Protein AF-A0A932U090-F1 (afdb_monomer)

Foldseek 3Di:
DDPDDPDDDDDDADFPDWAQAADDLVSLQVLCVLLVFDPVLSVQLSVLSVLLVVFDDDPDADDPPPDDRRGFTLDTHRDPDDQCALVPHPPVLLVLLVPLPPDVVVVCVPRNDVPPQQWWFQQWWFAAQQFTDGLVRDDFQGWGWAAPQVVRATDTWTFHDKDWDFKDWWKWWAWQQFTTITHQFFWFWWWDWDDDPPDPGTAIDIDTDGNVPDDFFTKTKFWLEHPFHFDWDFFDQFPDDQWDWDQAPVGIDIDGSVCLDPPPDQEWHADRTDDLLNLLQLLLCLFQWAWDFDPDPPRFIKIKGQAALVPVVVVVSNQVSCCVRISGGFDDDPDRGIGIDRDPRVVSRCVSQQQHDDLADGADRRSLRRHGLSNLLLSLQSNCLHQWDWDDDPAFTKIKGKGLYPNRVLVNQLSCSHSSWNKGHKDKDWDDPDPPDPPDIGIMIMIITGDDCVSNLVRHPCCVVPPDHDPDTDDLDDDPPDSLNVSHDSTMHITGGNDMGTDGIHTTMFIAIPDPQWGAISRTITGGSDDDDPVLVVVCVVQVKDKDKPSVCCVVVVPVCVVFPCPFPNSNNHSLSSSLSNRADIEMEIEHDAQAEDPDAAEDEDEDSDASHEHRYEYEYEAEANYEHEYEYEYEYRDDPAAYEYEYEAEAEWEHNYEYHYAYAYAYALRYEAHYHAEYEWAANYEYEYFEHAHHYLGHDEEHEYADQYEQYEYEAHYEHEWAANHEYAYEYEYAQNAENYEYETAYEYEYYHLTEYEYAYEYEHDQHHAAYEYEYEAEYEYADDNYYYYYHYHYHHNYDRYYYYYYHYYDYPDPVQLCVCVVVVQDSLRSVLVVVCVRCVVSLVVDDPVVSVVSSVSVSCSSVVPDD

Secondary structure (DSSP, 8-state):
-----S---PPPP--SEEPPBS--HHHHHHHHHHHT--HHHHHHHHHHHHHHHHSPPPSSSS--TT--GGG-B--EES-SS--SSGGGS-HHHHHHHHHTT--HHHHTTTTSS------EETT-EEEETTEEEEGGG--TT-EEEEEETTTTEEEEEEEEEEEEEEEEEEEEEEETTEEEEE-TT-EEEEEEEE--TT-SS-EEEEEEEEGGG--TT-EEEEES-PPS---PPBPPPP---SEEEEEETTEEEEEEGGGGG-TT--S----SB--HHHHHHHHHHHHHEEEEE-SSTT--EEEEE---TT-HHHHHHHHHHHHHHHS------S-TT-EEE--HHHHHHHHHTT--S-TTT----GGGGGS-HHHHHHHHHHHHHHHEEEEE-SS-EEEEEEES-HHHHHHHHHHHHHTT-EE-PPEEEEE-S-SS-TT--EEEEEEEEES--HHHHTT-HHHHHH----S----SS-STT-GGGGG--SSEEEEEEEEEEEEEEEEEEEEEETTTSEEEETTEEEE----SHHHHHHHHHHTT-EEEEHHHHHHHSHHHHHHHTTSSS-TTS-HHHHHHHHH--B-EEEEE-TT-B--SPEEEEEE--STTBEE-BEEEEEE-TT-EEEEEEEEE----SS-EEE--EEEEEE-TT-EEEEEEEEEE-TTEEEEEEEEEEE-TT-EEEEEEEEEE-SEEEE--EEEE-STT-EEEEEEEEEE-TT-EEEEEEEEEE-STT-EEEEEEEEEE-TT-EEEEEEEEEE-TT-TTEEEEEEEEEEE-SSS-EEEEEEEEEE--SSEEEEEEEEEEEPPHHHHHHHHTTT--HHHHHHHHHHHHHHHHHTTS-HHHHHHHHHHHHHHHHTT--

Sequence (869 aa):
MRNTYKYGFHKPEHYVFKSKRGLDQGVVEHISVRKNEPPWMRQLRVRALGQFYRKPLPLWGGNLTGINFDNIFYYISPTDKKASRWEDLPEEIRDTYDRIGIPEAEKKFLAGVSAQYECITGDALVFGENGVTRLQDIEPQMYIYALNEQTKKLEKQKVLGVSVKGKRPIYEVKVAGRIIRCTQNHPLLTLRFERPLDRKRGRFSTQWEYLRNLHVGDYVGIVKNFPEGGKSYSLPPPLLNKTYIGRNQYGSYQVCADWLYQRTQKTLRIPSKTSENLLWLIGLYMGDGYISRTSRKLGTQVLSLAIPQTELGLRKKVSHVVRDVFGYEVSKDSDPYRMRIFSSPIMYLFKMLLLEGSARTKKLPLWVFGLPKSQRLAFMGGYIDSDGYLRNGKKNCDAWITSVNRQLLESVHMLAISCGLHATGIHEFTFFPDVFDKKRKSIGYRLQITGDLLPLASYSWKVQNGFTPRNYYHTYGSHHGSPIDSYISDEIGFGVVQKITPVGEEPVYDIEVEGHHNFIANGIVVHNSEVVYKSIQDTLRKKGVVFLDMDSGLREYPEIVKQYFGTIIPPGDNKFAALNSAVWSGGSFVYVPKGVKVDLPLQAYFRINAANMGQFERTLIIAEEGSFVSYLEGCTAPVYTTDSLHSAVVEIIVKKGARVRYTTIQNWSTNVYNLVTKRARVEEEGVMEWVDGNLGSKITMKYPSVYLVGRKARGEILSIAYAGHGQHQDAGGKAVHLAPETTSQIISKSISRGGGRTSYRGLVQVAPNAKNSKSKVVCDALLLDEASRSDTYPTMKIDHQDVTIEHEATVSKIGDEQLFYLTSRGIDKAQAESMIVNGFIEPIVKELPLEYAVELNRLIQLQMEGSVG

Mean predicted aligned error: 18.13 Å

Radius of gyration: 36.64 Å; Cα contacts (8 Å, |Δi|>4): 2029; chains: 1; bounding box: 93×68×111 Å

Structure (mmCIF, N/CA/C/O backbone):
data_AF-A0A932U090-F1
#
_entry.id   AF-A0A932U090-F1
#
loop_
_atom_site.group_PDB
_atom_site.id
_atom_site.type_symbol
_atom_site.label_atom_id
_atom_site.label_alt_id
_atom_site.label_comp_id
_atom_site.label_asym_id
_atom_site.label_entity_id
_atom_site.label_seq_id
_atom_site.pdbx_PDB_ins_code
_atom_site.Cartn_x
_atom_site.Cartn_y
_atom_site.Cartn_z
_atom_site.occupancy
_atom_site.B_iso_or_equiv
_atom_site.auth_seq_id
_atom_site.auth_comp_id
_atom_site.auth_asym_id
_atom_site.auth_atom_id
_atom_site.pdbx_PDB_model_num
ATOM 1 N N . MET A 1 1 ? -45.397 14.127 -3.504 1.00 26.56 1 MET A N 1
ATOM 2 C CA . MET A 1 1 ? -45.081 13.669 -4.877 1.00 26.56 1 MET A CA 1
ATOM 3 C C . MET A 1 1 ? -44.005 12.596 -4.791 1.00 26.56 1 MET A C 1
ATOM 5 O O . MET A 1 1 ? -43.121 12.719 -3.955 1.00 26.56 1 MET A O 1
ATOM 9 N N . ARG A 1 2 ? -44.154 11.503 -5.551 1.00 23.42 2 ARG A N 1
ATOM 10 C CA . ARG A 1 2 ? -43.312 10.295 -5.491 1.00 23.42 2 ARG A CA 1
ATOM 11 C C . ARG A 1 2 ? -41.841 10.636 -5.768 1.00 23.42 2 ARG A C 1
ATOM 13 O O . ARG A 1 2 ? -41.536 11.144 -6.839 1.00 23.42 2 ARG A O 1
ATOM 20 N N . ASN A 1 3 ? -40.954 10.329 -4.822 1.00 25.95 3 ASN A N 1
ATOM 21 C CA . ASN A 1 3 ? -39.507 10.456 -4.988 1.00 25.95 3 ASN A CA 1
ATOM 22 C C . ASN A 1 3 ? -38.997 9.243 -5.790 1.00 25.95 3 ASN A C 1
ATOM 24 O O . ASN A 1 3 ? -38.658 8.201 -5.230 1.00 25.95 3 ASN A O 1
ATOM 28 N N . THR A 1 4 ? -39.073 9.323 -7.118 1.00 24.20 4 THR A N 1
ATOM 29 C CA . THR A 1 4 ? -38.579 8.283 -8.031 1.00 24.20 4 THR A CA 1
ATOM 30 C C . THR A 1 4 ? -37.072 8.411 -8.215 1.00 24.20 4 THR A C 1
ATOM 32 O O . THR A 1 4 ? -36.583 9.323 -8.879 1.00 24.20 4 THR A O 1
ATOM 35 N N . TYR A 1 5 ? -36.357 7.450 -7.637 1.00 31.05 5 TYR A N 1
ATOM 36 C CA . TYR A 1 5 ? -34.947 7.147 -7.864 1.00 31.05 5 TYR A CA 1
ATOM 37 C C . TYR A 1 5 ? -34.666 6.951 -9.370 1.00 31.05 5 TYR A C 1
ATOM 39 O O . TYR A 1 5 ? -35.340 6.157 -10.026 1.00 31.05 5 TYR A O 1
ATOM 47 N N . LYS A 1 6 ? -33.692 7.677 -9.938 1.00 26.31 6 LYS A N 1
ATOM 48 C CA . LYS A 1 6 ? -33.489 7.790 -11.402 1.00 26.31 6 LYS A CA 1
ATOM 49 C C . LYS A 1 6 ? -32.694 6.642 -12.057 1.00 26.31 6 LYS A C 1
ATOM 51 O O . LYS A 1 6 ? -32.506 6.669 -13.266 1.00 26.31 6 LYS A O 1
ATOM 56 N N . TYR A 1 7 ? -32.274 5.623 -11.299 1.00 29.62 7 TYR A N 1
ATOM 57 C CA . TYR A 1 7 ? -31.560 4.442 -11.815 1.00 29.62 7 TYR A CA 1
ATOM 58 C C . TYR A 1 7 ? -32.030 3.151 -11.121 1.00 29.62 7 TYR A C 1
ATOM 60 O O . TYR A 1 7 ? -31.306 2.539 -10.341 1.00 29.62 7 TYR A O 1
ATOM 68 N N . GLY A 1 8 ? -33.279 2.748 -11.361 1.00 28.67 8 GLY A N 1
ATOM 69 C CA . GLY A 1 8 ? -33.792 1.444 -10.931 1.00 28.67 8 GLY A CA 1
ATOM 70 C C . GLY A 1 8 ? -33.379 0.342 -11.908 1.00 28.67 8 GLY A C 1
ATOM 71 O O . GLY A 1 8 ? -34.032 0.169 -12.933 1.00 28.67 8 GLY A O 1
ATOM 72 N N . PHE A 1 9 ? -32.325 -0.414 -11.593 1.00 34.34 9 PHE A N 1
ATOM 73 C CA . PHE A 1 9 ? -31.944 -1.612 -12.348 1.00 34.34 9 PHE A CA 1
ATOM 74 C C . PHE A 1 9 ? -32.030 -2.851 -11.448 1.00 34.34 9 PHE A C 1
ATOM 76 O O . PHE A 1 9 ? -31.316 -2.950 -10.456 1.00 34.34 9 PHE A O 1
ATOM 83 N N . HIS A 1 10 ? -32.886 -3.807 -11.812 1.00 32.12 10 HIS A N 1
ATOM 84 C CA . HIS A 1 10 ? -32.895 -5.163 -11.260 1.00 32.12 10 HIS A CA 1
ATOM 85 C C . HIS A 1 10 ? -32.234 -6.100 -12.286 1.00 32.12 10 HIS A C 1
ATOM 87 O O . HIS A 1 10 ? -32.761 -6.259 -13.386 1.00 32.12 10 HIS A O 1
ATOM 93 N N . LYS A 1 11 ? -31.094 -6.718 -11.943 1.00 33.47 11 LYS A N 1
ATOM 94 C CA . LYS A 1 11 ? -30.579 -7.920 -12.629 1.00 33.47 11 LYS A CA 1
ATOM 95 C C . LYS A 1 11 ? -30.903 -9.157 -11.767 1.00 33.47 11 LYS A C 1
ATOM 97 O O . LYS A 1 11 ? -30.937 -9.027 -10.542 1.00 33.47 11 LYS A O 1
ATOM 102 N N . PRO A 1 12 ? -31.165 -10.331 -12.364 1.00 32.69 12 PRO A N 1
ATOM 103 C CA . PRO A 1 12 ? -31.242 -11.586 -11.620 1.00 32.69 12 PRO A CA 1
ATOM 104 C C . PRO A 1 12 ? -29.857 -11.940 -11.052 1.00 32.69 12 PRO A C 1
ATOM 106 O O . PRO A 1 12 ? -28.861 -11.839 -11.758 1.00 32.69 12 PRO A O 1
ATOM 109 N N . GLU A 1 13 ? -29.796 -12.296 -9.768 1.00 41.03 13 GLU A N 1
ATOM 110 C CA . GLU A 1 13 ? -28.554 -12.612 -9.048 1.00 41.03 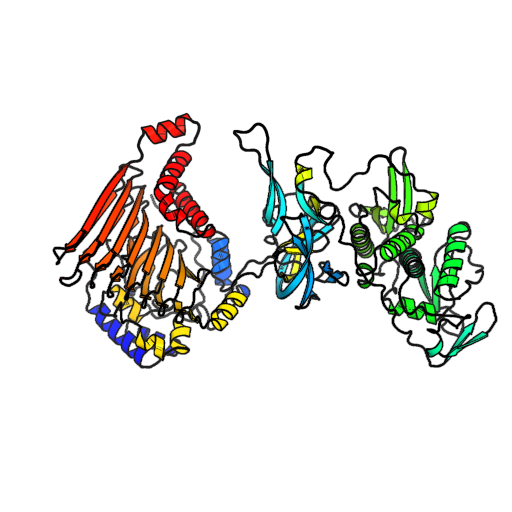13 GLU A CA 1
ATOM 111 C C . GLU A 1 13 ? -28.293 -14.131 -9.088 1.00 41.03 13 GLU A C 1
ATOM 113 O O . GLU A 1 13 ? -29.097 -14.900 -8.545 1.00 41.03 13 GLU A O 1
ATOM 118 N N . HIS A 1 14 ? -27.176 -14.585 -9.673 1.00 39.06 14 HIS A N 1
ATOM 119 C CA . HIS A 1 14 ? -26.773 -15.995 -9.615 1.00 39.06 14 HIS A CA 1
ATOM 120 C C . HIS A 1 14 ? -25.868 -16.272 -8.403 1.00 39.06 14 HIS A C 1
ATOM 122 O O . HIS A 1 14 ? -24.652 -16.095 -8.440 1.00 39.06 14 HIS A O 1
ATOM 128 N N . TYR A 1 15 ? -26.465 -16.739 -7.303 1.00 48.97 15 TYR A N 1
ATOM 129 C CA . TYR A 1 15 ? -25.727 -17.226 -6.132 1.00 48.97 15 TYR A CA 1
ATOM 130 C C . TYR A 1 15 ? -25.450 -18.723 -6.234 1.00 48.97 15 TYR A C 1
ATOM 132 O O . TYR A 1 15 ? -26.353 -19.495 -6.553 1.00 48.97 15 TYR A O 1
ATOM 140 N N . VAL A 1 16 ? -24.242 -19.147 -5.851 1.00 49.88 16 VAL A N 1
ATOM 141 C CA . VAL A 1 16 ? -23.929 -20.572 -5.659 1.00 49.88 16 VAL A CA 1
ATOM 142 C C . VAL A 1 16 ? -24.769 -21.167 -4.527 1.00 49.88 16 VAL A C 1
ATOM 144 O O . VAL A 1 16 ? -25.237 -22.301 -4.622 1.00 49.88 16 VAL A O 1
ATOM 147 N N . PHE A 1 17 ? -24.998 -20.406 -3.453 1.00 51.28 17 PHE A N 1
ATOM 148 C CA . PHE A 1 17 ? -25.901 -20.825 -2.386 1.00 51.28 17 PHE A CA 1
ATOM 149 C C . PHE A 1 17 ? -26.545 -19.635 -1.674 1.00 51.28 17 PHE A C 1
ATOM 151 O O . PHE A 1 17 ? -25.877 -18.663 -1.317 1.00 51.28 17 PHE A O 1
ATOM 158 N N . LYS A 1 18 ? -27.844 -19.751 -1.399 1.00 63.59 18 LYS A N 1
ATOM 159 C CA . LYS A 1 18 ? -28.634 -18.779 -0.640 1.00 63.59 18 LYS A CA 1
ATOM 160 C C . LYS A 1 18 ? -29.442 -19.537 0.408 1.00 63.59 18 LYS A C 1
ATOM 162 O O . LYS A 1 18 ? -30.148 -20.483 0.060 1.00 63.59 18 LYS A O 1
ATOM 167 N N . SER A 1 19 ? -29.321 -19.162 1.683 1.00 70.31 19 SER A N 1
ATOM 168 C CA . SER A 1 19 ? -30.131 -19.775 2.740 1.00 70.31 19 SER A CA 1
ATOM 169 C C . SER A 1 19 ? -31.624 -19.518 2.503 1.00 70.31 19 SER A C 1
ATOM 171 O O . SER A 1 19 ? -32.005 -18.574 1.805 1.00 70.31 19 SER A O 1
ATOM 173 N N . LYS A 1 20 ? -32.492 -20.315 3.136 1.00 78.25 20 LYS A N 1
ATOM 174 C CA . LYS A 1 20 ? -33.908 -19.950 3.273 1.00 78.25 20 LYS A CA 1
ATOM 175 C C . LYS A 1 20 ? -34.008 -18.586 3.977 1.00 78.25 20 LYS A C 1
ATOM 177 O O . LYS A 1 20 ? -33.127 -18.233 4.767 1.00 78.25 20 LYS A O 1
ATOM 182 N N . ARG A 1 21 ? -35.050 -17.811 3.655 1.00 81.75 21 ARG A N 1
ATOM 183 C CA . ARG A 1 21 ? -35.377 -16.591 4.405 1.00 81.75 21 ARG A CA 1
ATOM 184 C C . ARG A 1 21 ? -35.776 -16.940 5.830 1.00 81.75 21 ARG A C 1
ATOM 186 O O . ARG A 1 21 ? -36.447 -17.949 6.056 1.00 81.75 21 ARG A O 1
ATOM 193 N N . GLY A 1 22 ? -35.397 -16.056 6.740 1.00 83.62 22 GLY A N 1
ATOM 194 C CA . GLY A 1 22 ? -35.671 -16.207 8.151 1.00 83.62 22 GLY A CA 1
ATOM 195 C C . GLY A 1 22 ? -34.639 -17.078 8.842 1.00 83.62 22 GLY A C 1
ATOM 196 O O . GLY A 1 22 ? -33.773 -17.705 8.226 1.00 83.62 22 GLY A O 1
ATOM 197 N N . LEU A 1 23 ? -34.710 -17.046 10.162 1.00 86.50 23 LEU A N 1
ATOM 198 C CA . LEU A 1 23 ? -33.814 -17.786 11.024 1.00 86.50 23 LEU A CA 1
ATOM 199 C C . LEU A 1 23 ? -34.571 -19.001 11.552 1.00 86.50 23 LEU A C 1
ATOM 201 O O . LEU A 1 23 ? -35.671 -18.855 12.071 1.00 86.50 23 LEU A O 1
ATOM 205 N N . ASP A 1 24 ? -34.003 -20.192 11.412 1.00 90.50 24 ASP A N 1
ATOM 206 C CA . ASP A 1 24 ? -34.483 -21.404 12.071 1.00 90.50 24 ASP A CA 1
ATOM 207 C C . ASP A 1 24 ? -33.301 -22.351 12.340 1.00 90.50 24 ASP A C 1
ATOM 209 O O . ASP A 1 24 ? -32.159 -22.097 11.935 1.00 90.50 24 ASP A O 1
ATOM 213 N N . GLN A 1 25 ? -33.554 -23.436 13.074 1.00 90.31 25 GLN A N 1
ATOM 214 C CA . GLN A 1 25 ? -32.516 -24.416 13.395 1.00 90.31 25 GLN A CA 1
ATOM 215 C C . GLN A 1 25 ? -31.952 -25.084 12.134 1.00 90.31 25 GLN A C 1
ATOM 217 O O . GLN A 1 25 ? -30.751 -25.340 12.076 1.00 90.31 25 GLN A O 1
ATOM 222 N N . GLY A 1 26 ? -32.782 -25.303 11.110 1.00 87.31 26 GLY A N 1
ATOM 223 C CA . GLY A 1 26 ? -32.353 -25.868 9.834 1.00 87.31 26 GLY A CA 1
ATOM 224 C C . GLY A 1 26 ? -31.317 -24.983 9.142 1.00 87.31 26 GLY A C 1
ATOM 225 O O . GLY A 1 26 ? -30.269 -25.481 8.737 1.00 87.31 26 GLY A O 1
ATOM 226 N N . VAL A 1 27 ? -31.544 -23.668 9.082 1.00 87.44 27 VAL A N 1
ATOM 227 C CA . VAL A 1 27 ? -30.584 -22.695 8.532 1.00 87.44 27 VAL A CA 1
ATOM 228 C C . VAL A 1 27 ? -29.257 -22.750 9.289 1.00 87.44 27 VAL A C 1
ATOM 230 O O . VAL A 1 27 ? -28.198 -22.840 8.667 1.00 87.44 27 VAL A O 1
ATOM 233 N N . VAL A 1 28 ? -29.300 -22.746 10.623 1.00 90.25 28 VAL A N 1
ATOM 234 C CA . VAL A 1 28 ? -28.094 -22.778 11.465 1.00 90.25 28 VAL A CA 1
ATOM 235 C C . VAL A 1 28 ? -27.295 -24.072 11.278 1.00 90.25 28 VAL A C 1
ATOM 237 O O . VAL A 1 28 ? -26.068 -24.037 11.143 1.00 90.25 28 VAL A O 1
ATOM 240 N N . GLU A 1 29 ? -27.972 -25.217 11.236 1.00 88.56 29 GLU A N 1
ATOM 241 C CA . GLU A 1 29 ? -27.323 -26.507 11.013 1.00 88.56 29 GLU A CA 1
ATOM 242 C C . GLU A 1 29 ? -26.747 -26.623 9.599 1.00 88.56 29 GLU A C 1
ATOM 244 O O . GLU A 1 29 ? -25.615 -27.084 9.443 1.00 88.56 29 GLU A O 1
ATOM 249 N N . HIS A 1 30 ? -27.467 -26.132 8.586 1.00 85.81 30 HIS A N 1
ATOM 250 C CA . HIS A 1 30 ? -26.981 -26.081 7.207 1.00 85.81 30 HIS A CA 1
ATOM 251 C C . HIS A 1 30 ? -25.711 -25.233 7.070 1.00 85.81 30 HIS A C 1
ATOM 253 O O . HIS A 1 30 ? -24.788 -25.655 6.372 1.00 85.81 30 HIS A O 1
ATOM 259 N N . ILE A 1 31 ? -25.629 -24.077 7.745 1.00 86.88 31 ILE A N 1
ATOM 260 C CA . ILE A 1 31 ? -24.412 -23.245 7.762 1.00 86.88 31 ILE A CA 1
ATOM 261 C C . ILE A 1 31 ? -23.229 -24.059 8.294 1.00 86.88 31 ILE A C 1
ATOM 263 O O . ILE A 1 31 ? -22.170 -24.092 7.666 1.00 86.88 31 ILE A O 1
ATOM 267 N N . SER A 1 32 ? -23.422 -24.752 9.417 1.00 88.06 32 SER A N 1
ATOM 268 C CA . SER A 1 32 ? -22.360 -25.525 10.067 1.00 88.06 32 SER A CA 1
ATOM 269 C C . SER A 1 32 ? -21.874 -26.701 9.207 1.00 88.06 32 SER A C 1
ATOM 271 O O . SER A 1 32 ? -20.667 -26.905 9.059 1.00 88.06 32 SER A O 1
ATOM 273 N N . VAL A 1 33 ? -22.802 -27.421 8.561 1.00 86.06 33 VAL A N 1
ATOM 274 C CA . VAL A 1 33 ? -22.483 -28.508 7.616 1.00 86.06 33 VAL A CA 1
ATOM 275 C C . VAL A 1 33 ? -21.721 -27.976 6.402 1.00 86.06 33 VAL A C 1
ATOM 277 O O . VAL A 1 33 ? -20.691 -28.533 6.030 1.00 86.06 33 VAL A O 1
ATOM 280 N N . ARG A 1 34 ? -22.180 -26.871 5.802 1.00 82.94 34 ARG A N 1
ATOM 281 C CA . ARG A 1 34 ? -21.557 -26.277 4.606 1.00 82.94 34 ARG A CA 1
ATOM 282 C C . ARG A 1 34 ? -20.138 -25.775 4.885 1.00 82.94 34 ARG A C 1
ATOM 284 O O . ARG A 1 34 ? -19.270 -25.890 4.025 1.00 82.94 34 ARG A O 1
ATOM 291 N N . LYS A 1 35 ? -19.899 -25.238 6.084 1.00 82.88 35 LYS A N 1
ATOM 292 C CA . LYS A 1 35 ? -18.584 -24.756 6.529 1.00 82.88 35 LYS A CA 1
ATOM 293 C C . LYS A 1 35 ? -17.632 -25.871 6.982 1.00 82.88 35 LYS A C 1
ATOM 295 O O . LYS A 1 35 ? -16.448 -25.594 7.183 1.00 82.88 35 LYS A O 1
ATOM 300 N N . ASN A 1 36 ? -18.122 -27.111 7.093 1.00 85.75 36 ASN A N 1
ATOM 301 C CA . ASN A 1 36 ? -17.390 -28.260 7.628 1.00 85.75 36 ASN A CA 1
ATOM 302 C C . ASN A 1 36 ? -16.804 -27.973 9.026 1.00 85.75 36 ASN A C 1
ATOM 304 O O . ASN A 1 36 ? -15.604 -28.113 9.264 1.00 85.75 36 ASN A O 1
ATOM 308 N N . GLU A 1 37 ? -17.653 -27.481 9.931 1.00 88.56 37 GLU A N 1
ATOM 309 C CA . GLU A 1 37 ? -17.257 -27.069 11.282 1.00 88.56 37 GLU A CA 1
ATOM 310 C C . GLU A 1 37 ? -17.177 -28.243 12.276 1.00 88.56 37 GLU A C 1
ATOM 312 O O . GLU A 1 37 ? -17.902 -29.233 12.142 1.00 88.56 37 GLU A O 1
ATOM 317 N N . PRO A 1 38 ? -16.360 -28.126 13.340 1.00 90.50 38 PRO A N 1
ATOM 318 C CA . PRO A 1 38 ? -16.306 -29.133 14.394 1.00 90.50 38 PRO A CA 1
ATOM 319 C C . PRO A 1 38 ? -17.626 -29.211 15.196 1.00 90.50 38 PRO A C 1
ATOM 321 O O . PRO A 1 38 ? -18.309 -28.194 15.371 1.00 90.50 38 PRO A O 1
ATOM 324 N N . PRO A 1 39 ? -17.968 -30.376 15.792 1.00 91.38 39 PRO A N 1
ATOM 325 C CA . PRO A 1 39 ? -19.252 -30.587 16.475 1.00 91.38 39 PRO A CA 1
ATOM 326 C C . PRO A 1 39 ? -19.576 -29.574 17.582 1.00 91.38 39 PRO A C 1
ATOM 328 O O . PRO A 1 39 ? -20.735 -29.205 17.772 1.00 91.38 39 PRO A O 1
ATOM 331 N N . TRP A 1 40 ? -18.558 -29.094 18.303 1.00 93.06 40 TRP A N 1
ATOM 332 C CA . TRP A 1 40 ? -18.744 -28.117 19.377 1.00 93.06 40 TRP A CA 1
ATOM 333 C C . TRP A 1 40 ? -19.227 -26.754 18.852 1.00 93.06 40 TRP A C 1
ATOM 335 O O . TRP A 1 40 ? -20.032 -26.103 19.518 1.00 93.06 40 TRP A O 1
ATOM 345 N N . MET A 1 41 ? -18.798 -26.346 17.649 1.00 93.75 41 MET A N 1
ATOM 346 C CA . MET A 1 41 ? -19.236 -25.094 17.024 1.00 93.75 41 MET A CA 1
ATOM 347 C C . MET A 1 41 ? -20.700 -25.201 16.592 1.00 93.75 41 MET A C 1
ATOM 349 O O . MET A 1 41 ? -21.494 -24.307 16.880 1.00 93.75 41 MET A O 1
ATOM 353 N N . ARG A 1 42 ? -21.103 -26.344 16.016 1.00 92.06 42 ARG A N 1
ATOM 354 C CA . ARG A 1 42 ? -22.513 -26.621 15.694 1.00 92.06 42 ARG A CA 1
ATOM 355 C C . ARG A 1 42 ? -23.406 -26.512 16.932 1.00 92.06 42 ARG A C 1
ATOM 357 O O . ARG A 1 42 ? -24.427 -25.828 16.901 1.00 92.06 42 ARG A O 1
ATOM 364 N N . GLN A 1 43 ? -23.010 -27.145 18.037 1.00 92.44 43 GLN A N 1
ATOM 365 C CA . GLN A 1 43 ? -23.756 -27.083 19.300 1.00 92.44 43 GLN A CA 1
ATOM 366 C C . GLN A 1 43 ? -23.836 -25.655 19.857 1.00 92.44 43 GLN A C 1
ATOM 368 O O . GLN A 1 43 ? -24.886 -25.248 20.366 1.00 92.44 43 GLN A O 1
ATOM 373 N N . LEU A 1 44 ? -22.750 -24.882 19.744 1.00 93.44 44 LEU A N 1
ATOM 374 C CA . LEU A 1 44 ? -22.721 -23.476 20.143 1.00 93.44 44 LEU A CA 1
ATOM 375 C C . LEU A 1 44 ? -23.716 -22.651 19.324 1.00 93.44 44 LEU A C 1
ATOM 377 O O . LEU A 1 44 ? -24.500 -21.907 19.917 1.00 93.44 44 LEU A O 1
ATOM 381 N N . ARG A 1 45 ? -23.743 -22.821 17.996 1.00 94.12 45 ARG A N 1
ATOM 382 C CA . ARG A 1 45 ? -24.667 -22.098 17.113 1.00 94.12 45 ARG A CA 1
ATOM 383 C C . ARG A 1 45 ? -26.136 -22.390 17.447 1.00 94.12 45 ARG A C 1
ATOM 385 O O . ARG A 1 45 ? -26.932 -21.460 17.570 1.00 94.12 45 ARG A O 1
ATOM 392 N N . VAL A 1 46 ? -26.494 -23.659 17.672 1.00 93.81 46 VAL A N 1
ATOM 393 C CA . VAL A 1 46 ? -27.868 -24.057 18.051 1.00 93.81 46 VAL A CA 1
ATOM 394 C C . VAL A 1 46 ? -28.259 -23.483 19.419 1.00 93.81 46 VAL A C 1
ATOM 396 O O . VAL A 1 46 ? -29.366 -22.970 19.596 1.00 93.81 46 VAL A O 1
ATOM 399 N N . ARG A 1 47 ? -27.340 -23.485 20.392 1.00 93.69 47 ARG A N 1
ATOM 400 C CA . ARG A 1 47 ? -27.577 -22.858 21.703 1.00 93.69 47 ARG A CA 1
ATOM 401 C C . ARG A 1 47 ? -27.774 -21.345 21.582 1.00 93.69 47 ARG A C 1
ATOM 403 O O . ARG A 1 47 ? -28.661 -20.791 22.233 1.00 93.69 47 ARG A O 1
ATOM 410 N N . ALA A 1 48 ? -26.959 -20.689 20.758 1.00 94.88 48 ALA A N 1
ATOM 411 C CA . ALA A 1 48 ? -27.039 -19.257 20.500 1.00 94.88 48 ALA A CA 1
ATOM 412 C C . ALA A 1 48 ? -28.382 -18.869 19.859 1.00 94.88 48 ALA A C 1
ATOM 414 O O . ALA A 1 48 ? -29.005 -17.897 20.288 1.00 94.88 48 ALA A O 1
ATOM 415 N N . LEU A 1 49 ? -28.887 -19.685 18.927 1.00 94.25 49 LEU A N 1
ATOM 416 C CA . LEU A 1 49 ? -30.215 -19.516 18.336 1.00 94.25 49 LEU A CA 1
ATOM 417 C C . LEU A 1 49 ? -31.323 -19.520 19.404 1.00 94.25 49 LEU A C 1
ATOM 419 O O . LEU A 1 49 ? -32.161 -18.619 19.443 1.00 94.25 49 LEU A O 1
ATOM 423 N N . GLY A 1 50 ? -31.294 -20.485 20.328 1.00 92.94 50 GLY A N 1
ATOM 424 C CA . GLY A 1 50 ? -32.255 -20.534 21.435 1.00 92.94 50 GLY A CA 1
ATOM 425 C C . GLY A 1 50 ? -32.198 -19.293 22.337 1.00 92.94 50 GLY A C 1
ATOM 426 O O . GLY A 1 50 ? -33.228 -18.805 22.804 1.00 92.94 50 GLY A O 1
ATOM 427 N N . GLN A 1 51 ? -31.004 -18.735 22.559 1.00 93.56 51 GLN A N 1
ATOM 428 C CA . GLN A 1 51 ? -30.834 -17.499 23.329 1.00 93.56 51 GLN A CA 1
ATOM 429 C C . GLN A 1 51 ? -31.328 -16.259 22.574 1.00 93.56 51 GLN A C 1
ATOM 431 O O . GLN A 1 51 ? -31.897 -15.362 23.200 1.00 93.56 51 GLN A O 1
ATOM 436 N N . PHE A 1 52 ? -31.168 -16.218 21.250 1.00 94.12 52 PHE A N 1
ATOM 437 C CA . PHE A 1 52 ? -31.666 -15.129 20.412 1.00 94.12 52 PHE A CA 1
ATOM 438 C C . PHE A 1 52 ? -33.189 -14.966 20.520 1.00 94.12 52 PHE A C 1
ATOM 440 O O . PHE A 1 52 ? -33.661 -13.837 20.690 1.00 94.12 52 PHE A O 1
ATOM 447 N N . TYR A 1 53 ? -33.954 -16.064 20.485 1.00 92.62 53 TYR A N 1
ATOM 448 C CA . TYR A 1 53 ? -35.417 -16.011 20.624 1.00 92.62 53 TYR A CA 1
ATOM 449 C C . TYR A 1 53 ? -35.884 -15.644 22.032 1.00 92.62 53 TYR A C 1
ATOM 451 O O . TYR A 1 53 ? -36.900 -14.975 22.181 1.00 92.62 53 TYR A O 1
ATOM 459 N N . ARG A 1 54 ? -35.135 -16.036 23.070 1.00 93.06 54 ARG A N 1
ATOM 460 C CA . ARG A 1 54 ? -35.478 -15.716 24.466 1.00 93.06 54 ARG A CA 1
ATOM 461 C C . ARG A 1 54 ? -35.213 -14.257 24.839 1.00 93.06 54 ARG A C 1
ATOM 463 O O . ARG A 1 54 ? -35.826 -13.754 25.775 1.00 93.06 54 ARG A O 1
ATOM 470 N N . LYS A 1 55 ? -34.279 -13.580 24.163 1.00 91.69 55 LYS A N 1
ATOM 471 C CA . LYS A 1 55 ? -33.909 -12.194 24.485 1.00 91.69 55 LYS A CA 1
ATOM 472 C C . LYS A 1 55 ? -34.806 -11.184 23.749 1.00 91.69 55 LYS A C 1
ATOM 474 O O . LYS A 1 55 ? -34.929 -11.276 22.522 1.00 91.69 55 LYS A O 1
ATOM 479 N N . PRO A 1 56 ? -35.378 -10.185 24.445 1.00 89.81 56 PRO A N 1
ATOM 480 C CA . PRO A 1 56 ? -36.144 -9.119 23.804 1.00 89.81 56 PRO A CA 1
ATOM 481 C C . PRO A 1 56 ? -35.230 -8.167 23.018 1.00 89.81 56 PRO A C 1
ATOM 483 O O . PRO A 1 56 ? -34.019 -8.110 23.254 1.00 89.81 56 PRO A O 1
ATOM 486 N N . LEU A 1 57 ? -35.808 -7.418 22.073 1.00 88.75 57 LEU A N 1
ATOM 487 C CA . LEU A 1 57 ? -35.122 -6.268 21.478 1.00 88.75 57 LEU A CA 1
ATOM 488 C C . LEU A 1 57 ? -34.852 -5.218 22.570 1.00 88.75 57 LEU A C 1
ATOM 490 O O . LEU A 1 57 ? -35.696 -5.038 23.452 1.00 88.75 57 LEU A O 1
ATOM 494 N N . PRO A 1 58 ? -33.696 -4.534 22.549 1.00 87.69 58 PRO A N 1
ATOM 495 C CA . PRO A 1 58 ? -33.444 -3.458 23.496 1.00 87.69 58 PRO A CA 1
ATOM 496 C C . PRO A 1 58 ? -34.463 -2.330 23.291 1.00 87.69 58 PRO A C 1
ATOM 498 O O . PRO A 1 58 ? -34.744 -1.931 22.164 1.00 87.69 58 PRO A O 1
ATOM 501 N N . LEU A 1 59 ? -34.999 -1.814 24.399 1.00 86.00 59 LEU A N 1
ATOM 502 C CA . LEU A 1 59 ? -35.937 -0.681 24.423 1.00 86.00 59 LEU A CA 1
ATOM 503 C C . LEU A 1 59 ? -35.224 0.681 24.507 1.00 86.00 59 LEU A C 1
ATOM 505 O O . LEU A 1 59 ? -35.858 1.712 24.703 1.00 86.00 59 LEU A O 1
ATOM 509 N N . TRP A 1 60 ? -33.896 0.681 24.415 1.00 86.62 60 TRP A N 1
ATOM 510 C CA . TRP A 1 60 ? -33.032 1.847 24.558 1.00 86.62 60 TRP A CA 1
ATOM 511 C C . TRP A 1 60 ? -32.120 1.978 23.336 1.00 86.62 60 TRP A C 1
ATOM 513 O O . TRP A 1 60 ? -31.820 0.989 22.670 1.00 86.62 60 TRP A O 1
ATOM 523 N N . GLY A 1 61 ? -31.651 3.198 23.075 1.00 87.44 61 GLY A N 1
ATOM 524 C CA . GLY A 1 61 ? -30.830 3.524 21.911 1.00 87.44 61 GLY A CA 1
ATOM 525 C C . GLY A 1 61 ? -31.662 3.911 20.691 1.00 87.44 61 GLY A C 1
ATOM 526 O O . GLY A 1 61 ? -32.588 4.715 20.810 1.00 87.44 61 GLY A O 1
ATOM 527 N N . GLY A 1 62 ? -31.319 3.373 19.519 1.00 85.62 62 GLY A N 1
ATOM 528 C CA . GLY A 1 62 ? -32.063 3.613 18.280 1.00 85.62 62 GLY A CA 1
ATOM 529 C C . GLY A 1 62 ? -33.356 2.794 18.179 1.00 85.62 62 GLY A C 1
ATOM 530 O O . GLY A 1 62 ? -33.514 1.763 18.828 1.00 85.62 62 GLY A O 1
ATOM 531 N N . ASN A 1 63 ? -34.296 3.231 17.335 1.00 87.31 63 ASN A N 1
ATOM 532 C CA . ASN A 1 63 ? -35.542 2.497 17.097 1.00 87.31 63 ASN A CA 1
ATOM 533 C C . ASN A 1 63 ? -35.317 1.251 16.215 1.00 87.31 63 ASN A C 1
ATOM 535 O O . ASN A 1 63 ? -35.201 1.346 14.993 1.00 87.31 63 ASN A O 1
ATOM 539 N N . LEU A 1 64 ? -35.327 0.069 16.835 1.00 89.62 64 LEU A N 1
ATOM 540 C CA . LEU A 1 64 ? -35.090 -1.214 16.160 1.00 89.62 64 LEU A CA 1
ATOM 541 C C . LEU A 1 64 ? -36.369 -1.949 15.720 1.00 89.62 64 LEU A C 1
ATOM 543 O O . LEU A 1 64 ? -36.278 -3.058 15.198 1.00 89.62 64 LEU A O 1
ATOM 547 N N . THR A 1 65 ? -37.558 -1.362 15.904 1.00 85.19 65 THR A N 1
ATOM 548 C CA . THR A 1 65 ? -38.846 -2.015 15.569 1.00 85.19 65 THR A CA 1
ATOM 549 C C . THR A 1 65 ? -39.021 -2.309 14.077 1.00 85.19 65 THR A C 1
ATOM 551 O O . THR A 1 65 ? -39.785 -3.197 13.717 1.00 85.19 65 THR A O 1
ATOM 554 N N . GLY A 1 66 ? -38.283 -1.608 13.210 1.00 81.94 66 GLY A N 1
ATOM 555 C CA . GLY A 1 66 ? -38.297 -1.830 11.762 1.00 81.94 66 GLY A CA 1
ATOM 556 C C . GLY A 1 66 ? -37.548 -3.083 11.287 1.00 81.94 66 GLY A C 1
ATOM 557 O O . GLY A 1 66 ? -37.641 -3.422 10.110 1.00 81.94 66 GLY A O 1
ATOM 558 N N . ILE A 1 67 ? -36.806 -3.779 12.158 1.00 85.56 67 ILE A N 1
ATOM 559 C CA . ILE A 1 67 ? -36.026 -4.959 11.761 1.00 85.56 67 ILE A CA 1
ATOM 560 C C . ILE A 1 67 ? -36.946 -6.180 11.644 1.00 85.56 67 ILE A C 1
ATOM 562 O O . ILE A 1 67 ? -37.427 -6.708 12.646 1.00 85.56 67 ILE A O 1
ATOM 566 N N . ASN A 1 68 ? -37.128 -6.680 10.421 1.00 85.12 68 ASN A N 1
ATOM 567 C CA . ASN A 1 68 ? -37.835 -7.932 10.160 1.00 85.12 68 ASN A CA 1
ATOM 568 C C . ASN A 1 68 ? -36.843 -9.095 9.998 1.00 85.12 68 ASN A C 1
ATOM 570 O O . ASN A 1 68 ? -36.311 -9.314 8.911 1.00 85.12 68 ASN A O 1
ATOM 574 N N . PHE A 1 69 ? -36.615 -9.851 11.076 1.00 85.25 69 PHE A N 1
ATOM 575 C CA . PHE A 1 69 ? -35.688 -10.990 11.091 1.00 85.25 69 PHE A CA 1
ATOM 576 C C . PHE A 1 69 ? -36.109 -12.141 10.159 1.00 85.25 69 PHE A C 1
ATOM 578 O O . PHE A 1 69 ? -35.250 -12.802 9.581 1.00 85.25 69 PHE A O 1
ATOM 585 N N . ASP A 1 70 ? -37.409 -12.341 9.932 1.00 84.12 70 ASP A N 1
ATOM 586 C CA . ASP A 1 70 ? -37.913 -13.425 9.076 1.00 84.12 70 ASP A CA 1
ATOM 587 C C . ASP A 1 70 ? -37.685 -13.158 7.582 1.00 84.12 70 ASP A C 1
ATOM 589 O O . ASP A 1 70 ? -37.738 -14.068 6.753 1.00 84.12 70 ASP A O 1
ATOM 593 N N . ASN A 1 71 ? -37.388 -11.908 7.223 1.00 81.88 71 ASN A N 1
ATOM 594 C CA . ASN A 1 71 ? -37.146 -11.495 5.846 1.00 81.88 71 ASN A CA 1
ATOM 595 C C . ASN A 1 71 ? -35.652 -11.353 5.496 1.00 81.88 71 ASN A C 1
ATOM 597 O O . ASN A 1 71 ? -35.324 -10.909 4.395 1.00 81.88 71 ASN A O 1
ATOM 601 N N . ILE A 1 72 ? -34.748 -11.726 6.407 1.00 82.12 72 ILE A N 1
ATOM 602 C CA . ILE A 1 72 ? -33.296 -11.636 6.209 1.00 82.12 72 ILE A CA 1
ATOM 603 C C . ILE A 1 72 ? -32.753 -12.958 5.658 1.00 82.12 72 ILE A C 1
ATOM 605 O O . ILE A 1 72 ? -33.151 -14.048 6.076 1.00 82.12 72 ILE A O 1
ATOM 609 N N . PHE A 1 73 ? -31.808 -12.858 4.726 1.00 79.31 73 PHE A N 1
ATOM 610 C CA . PHE A 1 73 ? -30.928 -13.963 4.360 1.00 79.31 73 PHE A CA 1
ATOM 611 C C . PHE A 1 73 ? -29.698 -13.957 5.269 1.00 79.31 73 PHE A C 1
ATOM 613 O O . PHE A 1 73 ? -28.909 -13.011 5.251 1.00 79.31 73 PHE A O 1
ATOM 620 N N . TYR A 1 74 ? -29.548 -15.012 6.069 1.00 81.06 74 TYR A N 1
ATOM 621 C CA . TYR A 1 74 ? -28.503 -15.110 7.093 1.00 81.06 74 TYR A CA 1
ATOM 622 C C . TYR A 1 74 ? -27.188 -15.695 6.588 1.00 81.06 74 TYR A C 1
ATOM 624 O O . TYR A 1 74 ? -26.147 -15.489 7.206 1.00 81.06 74 TYR A O 1
ATOM 632 N N . TYR A 1 75 ? -27.225 -16.421 5.471 1.00 74.75 75 TYR A N 1
ATOM 633 C CA . TYR A 1 75 ? -26.026 -16.943 4.837 1.00 74.75 75 TYR A CA 1
ATOM 634 C C . TYR A 1 75 ? -26.195 -16.962 3.322 1.00 74.75 75 TYR A C 1
ATOM 636 O O . TYR A 1 75 ? -27.104 -17.597 2.781 1.00 74.75 75 TYR A O 1
ATOM 644 N N . ILE A 1 76 ? -25.299 -16.262 2.637 1.00 66.19 76 ILE A N 1
ATOM 645 C CA . ILE A 1 76 ? -25.205 -16.246 1.182 1.00 66.19 76 ILE A CA 1
ATOM 646 C C . ILE A 1 76 ? -23.758 -16.573 0.829 1.00 66.19 76 ILE A C 1
ATOM 648 O O . ILE A 1 76 ? -22.835 -15.940 1.339 1.00 66.19 76 ILE A O 1
ATOM 652 N N . SER A 1 77 ? -23.563 -17.572 -0.030 1.00 56.62 77 SER A N 1
ATOM 653 C CA . SER A 1 77 ? -22.258 -17.910 -0.587 1.00 56.62 77 SER A CA 1
ATOM 654 C C . SER A 1 77 ? -22.252 -17.532 -2.071 1.00 56.62 77 SER A C 1
ATOM 656 O O . SER A 1 77 ? -22.992 -18.133 -2.858 1.00 56.62 77 SER A O 1
ATOM 658 N N . PRO A 1 78 ? -21.469 -16.513 -2.465 1.00 41.41 78 PRO A N 1
ATOM 659 C CA . PRO A 1 78 ? -21.405 -16.073 -3.853 1.00 41.41 78 PRO A CA 1
ATOM 660 C C . PRO A 1 78 ? -20.611 -17.036 -4.752 1.00 41.41 78 PRO A C 1
ATOM 662 O O . PRO A 1 78 ? -20.851 -17.047 -5.954 1.00 41.41 78 PRO A O 1
ATOM 665 N N . THR A 1 79 ? -19.712 -17.865 -4.204 1.00 41.84 79 THR A N 1
ATOM 666 C CA . THR A 1 79 ? -18.865 -18.806 -4.963 1.00 41.84 79 THR A CA 1
ATOM 667 C C . THR A 1 79 ? -18.517 -20.070 -4.156 1.00 41.84 79 THR A C 1
ATOM 669 O O . THR A 1 79 ? -18.302 -19.996 -2.949 1.00 41.84 79 THR A O 1
ATOM 672 N N . ASP A 1 80 ? -18.380 -21.232 -4.818 1.00 35.03 80 ASP A N 1
ATOM 673 C CA . ASP A 1 80 ? -17.912 -22.496 -4.195 1.00 35.03 80 ASP A CA 1
ATOM 674 C C . ASP A 1 80 ? -16.402 -22.483 -3.858 1.00 35.03 80 ASP A C 1
ATOM 676 O O . ASP A 1 80 ? -15.910 -23.341 -3.123 1.00 35.03 80 ASP A O 1
ATOM 680 N N . LYS A 1 81 ? -15.642 -21.516 -4.392 1.00 36.50 81 LYS A N 1
ATOM 681 C CA . LYS A 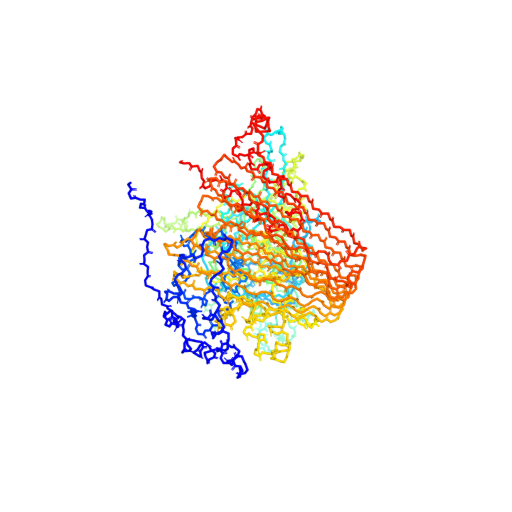1 81 ? -14.199 -21.334 -4.162 1.00 36.50 81 LYS A CA 1
ATOM 682 C C . LYS A 1 81 ? -13.911 -19.903 -3.704 1.00 36.50 81 LYS A C 1
ATOM 684 O O . LYS A 1 81 ? -14.498 -18.957 -4.233 1.00 36.50 81 LYS A O 1
ATOM 689 N N . LYS A 1 82 ? -12.988 -19.739 -2.747 1.00 35.84 82 LYS A N 1
ATOM 690 C CA . LYS A 1 82 ? -12.411 -18.428 -2.400 1.00 35.84 82 LYS A CA 1
ATOM 691 C C . LYS A 1 82 ? -11.620 -17.927 -3.614 1.00 35.84 82 LYS A C 1
ATOM 693 O O . LYS A 1 82 ? -10.635 -18.556 -3.994 1.00 35.84 82 LYS A O 1
ATOM 698 N N . ALA A 1 83 ? -12.085 -16.846 -4.234 1.00 31.75 83 ALA A N 1
ATOM 699 C CA . ALA A 1 83 ? -11.378 -16.168 -5.313 1.00 31.75 83 ALA A CA 1
ATOM 700 C C . ALA A 1 83 ? -10.123 -15.491 -4.743 1.00 31.75 83 ALA A C 1
ATOM 702 O O . ALA A 1 83 ? -10.208 -14.767 -3.752 1.00 31.75 83 ALA A O 1
ATOM 703 N N . SER A 1 84 ? -8.966 -15.749 -5.347 1.00 30.09 84 SER A N 1
ATOM 704 C CA . SER A 1 84 ? -7.711 -15.052 -5.036 1.00 30.09 84 SER A CA 1
ATOM 705 C C . SER A 1 84 ? -7.382 -13.985 -6.083 1.00 30.09 84 SER A C 1
ATOM 707 O O . SER A 1 84 ? -6.423 -13.233 -5.907 1.00 30.09 84 SER A O 1
ATOM 709 N N . ARG A 1 85 ? -8.166 -13.921 -7.176 1.00 35.66 85 ARG A N 1
ATOM 710 C CA . ARG A 1 85 ? -8.084 -12.930 -8.256 1.00 35.66 85 ARG A CA 1
ATOM 711 C C . ARG A 1 85 ? -9.462 -12.307 -8.551 1.00 35.66 85 ARG A C 1
ATOM 713 O O . ARG A 1 85 ? -10.477 -12.984 -8.492 1.00 35.66 85 ARG A O 1
ATOM 720 N N . TRP A 1 86 ? -9.518 -11.036 -8.962 1.00 38.38 86 TRP A N 1
ATOM 721 C CA . TRP A 1 86 ? -10.736 -10.331 -9.404 1.00 38.38 86 TRP A CA 1
ATOM 722 C C . TRP A 1 86 ? -11.358 -11.027 -10.608 1.00 38.38 86 TRP A C 1
ATOM 724 O O . TRP A 1 86 ? -12.567 -11.061 -10.758 1.00 38.38 86 TRP A O 1
ATOM 734 N N . GLU A 1 87 ? -10.509 -11.592 -11.464 1.00 38.22 87 GLU A N 1
ATOM 735 C CA . GLU A 1 87 ? -10.890 -12.389 -12.629 1.00 38.22 87 GLU A CA 1
ATOM 736 C C . GLU A 1 87 ? -11.617 -13.682 -12.235 1.00 38.22 87 GLU A C 1
ATOM 738 O O . GLU A 1 87 ? -12.434 -14.165 -13.013 1.00 38.22 87 GLU A O 1
ATOM 743 N N . ASP A 1 88 ? -11.368 -14.194 -11.024 1.00 41.22 88 ASP A N 1
ATOM 744 C CA . ASP A 1 88 ? -12.036 -15.378 -10.479 1.00 41.22 88 ASP A CA 1
ATOM 745 C C . ASP A 1 88 ? -13.417 -15.037 -9.882 1.00 41.22 88 ASP A C 1
ATOM 747 O O . ASP A 1 88 ? -14.157 -15.941 -9.485 1.00 41.22 88 ASP A O 1
ATOM 751 N N . LEU A 1 89 ? -13.783 -13.746 -9.800 1.00 40.47 89 LEU A N 1
ATOM 752 C CA . LEU A 1 89 ? -15.126 -13.333 -9.398 1.00 40.47 89 LEU A CA 1
ATOM 753 C C . LEU A 1 89 ? -16.110 -13.493 -10.571 1.00 40.47 89 LEU A C 1
ATOM 755 O O . LEU A 1 89 ? -15.815 -13.056 -11.692 1.00 40.47 89 LEU A O 1
ATOM 759 N N . PRO A 1 90 ? -17.316 -14.037 -10.319 1.00 44.50 90 PRO A N 1
ATOM 760 C CA . PRO A 1 90 ? -18.393 -14.095 -11.302 1.00 44.50 90 PRO A CA 1
ATOM 761 C C . PRO A 1 90 ? -18.611 -12.749 -12.009 1.00 44.50 90 PRO A C 1
ATOM 763 O O . PRO A 1 90 ? -18.565 -11.685 -11.389 1.00 44.50 90 PRO A O 1
ATOM 766 N N . GLU A 1 91 ? -18.838 -12.792 -13.322 1.00 40.28 91 GLU A N 1
ATOM 767 C CA . GLU A 1 91 ? -18.962 -11.613 -14.196 1.00 40.28 91 GLU A CA 1
ATOM 768 C C . GLU A 1 91 ? -20.029 -10.619 -13.709 1.00 40.28 91 GLU A C 1
ATOM 770 O O . GLU A 1 91 ? -19.792 -9.417 -13.679 1.00 40.28 91 GLU A O 1
ATOM 775 N N . GLU A 1 92 ? -21.148 -11.123 -13.194 1.00 43.78 92 GLU A N 1
ATOM 776 C CA . GLU A 1 92 ? -22.254 -10.330 -12.640 1.00 43.78 92 GLU A CA 1
ATOM 777 C C . GLU A 1 92 ? -21.860 -9.490 -11.415 1.00 43.78 92 GLU A C 1
ATOM 779 O O . GLU A 1 92 ? -22.348 -8.371 -11.228 1.00 43.78 92 GLU A O 1
ATOM 784 N N . ILE A 1 93 ? -20.953 -10.016 -10.589 1.00 43.88 93 ILE A N 1
ATOM 785 C CA . ILE A 1 93 ? -20.435 -9.339 -9.400 1.00 43.88 93 ILE A CA 1
ATOM 786 C C . ILE A 1 93 ? -19.494 -8.203 -9.831 1.00 43.88 93 ILE A C 1
ATOM 788 O O . ILE A 1 93 ? -19.629 -7.082 -9.339 1.00 43.88 93 ILE A O 1
ATOM 792 N N . ARG A 1 94 ? -18.611 -8.453 -10.812 1.00 47.34 94 ARG A N 1
ATOM 793 C CA . ARG A 1 94 ? -17.714 -7.441 -11.408 1.00 47.34 94 ARG A CA 1
ATOM 794 C C . ARG A 1 94 ? -18.488 -6.279 -12.045 1.00 47.34 94 ARG A C 1
ATOM 796 O O . ARG A 1 94 ? -18.208 -5.121 -11.746 1.00 47.34 94 ARG A O 1
ATOM 803 N N . ASP A 1 95 ? -19.522 -6.590 -12.822 1.00 44.94 95 ASP A N 1
ATOM 804 C CA . ASP A 1 95 ? -20.406 -5.620 -13.489 1.00 44.94 95 ASP A CA 1
ATOM 805 C C . ASP A 1 95 ? -21.144 -4.702 -12.496 1.00 44.94 95 ASP A C 1
ATOM 807 O O . ASP A 1 95 ? -21.322 -3.498 -12.715 1.00 44.94 95 ASP A O 1
ATOM 811 N N . THR A 1 96 ? -21.581 -5.285 -11.376 1.00 43.16 96 THR A N 1
ATOM 812 C CA . THR A 1 96 ? -22.272 -4.574 -10.294 1.00 43.16 96 THR A CA 1
ATOM 813 C C . THR A 1 96 ? -21.312 -3.638 -9.561 1.00 43.16 96 THR A C 1
ATOM 815 O O . THR A 1 96 ? -21.662 -2.488 -9.284 1.00 43.16 96 THR A O 1
ATOM 818 N N . TYR A 1 97 ? -20.074 -4.079 -9.311 1.00 41.75 97 TYR A N 1
ATOM 819 C CA . TYR A 1 97 ? -19.030 -3.217 -8.761 1.00 41.75 97 TYR A CA 1
ATOM 820 C C . TYR A 1 97 ? -18.725 -2.035 -9.676 1.00 41.75 97 TYR A C 1
ATOM 822 O O . TYR A 1 97 ? -18.522 -0.928 -9.174 1.00 41.75 97 TYR A O 1
ATOM 830 N N . ASP A 1 98 ? -18.736 -2.232 -10.997 1.00 42.75 98 ASP A N 1
ATOM 831 C CA . ASP A 1 98 ? -18.339 -1.179 -11.919 1.00 42.75 98 ASP A CA 1
ATOM 832 C C . ASP A 1 98 ? -19.314 -0.004 -12.013 1.00 42.75 98 ASP A C 1
ATOM 834 O O . ASP A 1 98 ? -18.871 1.148 -12.087 1.00 42.75 98 ASP A O 1
ATOM 838 N N . ARG A 1 99 ? -20.617 -0.275 -11.901 1.00 38.41 99 ARG A N 1
ATOM 839 C CA . ARG A 1 99 ? -21.700 0.707 -12.086 1.00 38.41 99 ARG A CA 1
ATOM 840 C C . ARG A 1 99 ? -22.143 1.462 -10.827 1.00 38.41 99 ARG A C 1
ATOM 842 O O . ARG A 1 99 ? -22.799 2.490 -10.956 1.00 38.41 99 ARG A O 1
ATOM 849 N N . ILE A 1 100 ? -21.782 0.996 -9.629 1.00 36.59 100 ILE A N 1
ATOM 850 C CA . ILE A 1 100 ? -22.220 1.578 -8.341 1.00 36.59 100 ILE A CA 1
ATOM 851 C C . ILE A 1 100 ? -21.404 2.821 -7.916 1.00 36.59 100 ILE A C 1
ATOM 853 O O . ILE A 1 100 ? -21.749 3.484 -6.943 1.00 36.59 100 ILE A O 1
ATOM 857 N N . GLY A 1 101 ? -20.349 3.195 -8.649 1.00 34.28 101 GLY A N 1
ATOM 858 C CA . GLY A 1 101 ? -19.615 4.442 -8.377 1.00 34.28 101 GLY A CA 1
ATOM 859 C C . GLY A 1 101 ? -18.810 4.428 -7.073 1.00 34.28 101 GLY A C 1
ATOM 860 O O . GLY A 1 101 ? -18.581 5.466 -6.465 1.00 34.28 101 GLY A O 1
ATOM 861 N N . ILE A 1 102 ? -18.379 3.243 -6.643 1.00 36.53 102 ILE A N 1
ATOM 862 C CA . ILE A 1 102 ? -17.460 3.052 -5.519 1.00 36.53 102 ILE A CA 1
ATOM 863 C C . ILE A 1 102 ? -16.140 3.782 -5.834 1.00 36.53 102 ILE A C 1
ATOM 865 O O . ILE A 1 102 ? -15.624 3.590 -6.945 1.00 36.53 102 ILE A O 1
ATOM 869 N N . PRO A 1 103 ? -15.566 4.573 -4.903 1.00 37.34 103 PRO A N 1
ATOM 870 C CA . PRO A 1 103 ? -14.226 5.128 -5.056 1.00 37.34 103 PRO A CA 1
ATOM 871 C C . PRO A 1 103 ? -13.248 4.024 -5.457 1.00 37.34 103 PRO A C 1
ATOM 873 O O . PRO A 1 103 ? -13.268 2.924 -4.909 1.00 37.34 103 PRO A O 1
ATOM 876 N N . GLU A 1 104 ? -12.390 4.288 -6.437 1.00 36.78 104 GLU A N 1
ATOM 877 C CA . GLU A 1 104 ? -11.535 3.249 -7.013 1.00 36.78 104 GLU A CA 1
ATOM 878 C C . GLU A 1 104 ? -10.697 2.469 -5.989 1.00 36.78 104 GLU A C 1
ATOM 880 O O . GLU A 1 104 ? -10.416 1.302 -6.228 1.00 36.78 104 GLU A O 1
ATOM 885 N N . ALA A 1 105 ? -10.304 3.084 -4.870 1.00 32.34 105 ALA A N 1
ATOM 886 C CA . ALA A 1 105 ? -9.558 2.431 -3.790 1.00 32.34 105 ALA A CA 1
ATOM 887 C C . ALA A 1 105 ? -10.296 1.210 -3.203 1.00 32.34 105 ALA A C 1
ATOM 889 O O . ALA A 1 105 ? -9.682 0.224 -2.812 1.00 32.34 105 ALA A O 1
ATOM 890 N N . GLU A 1 106 ? -11.624 1.241 -3.230 1.00 35.88 106 GLU A N 1
ATOM 891 C CA . GLU A 1 106 ? -12.502 0.300 -2.547 1.00 35.88 106 GLU A CA 1
ATOM 892 C C . GLU A 1 106 ? -13.006 -0.798 -3.511 1.00 35.88 106 GLU A C 1
ATOM 894 O O . GLU A 1 106 ? -13.100 -1.963 -3.123 1.00 35.88 106 GLU A O 1
ATOM 899 N N . LYS A 1 107 ? -13.130 -0.502 -4.822 1.00 36.12 107 LYS A N 1
ATOM 900 C CA . LYS A 1 107 ? -13.171 -1.548 -5.877 1.00 36.12 107 LYS A CA 1
ATOM 901 C C . LYS A 1 107 ? -11.897 -2.404 -5.883 1.00 36.12 107 LYS A C 1
ATOM 903 O O . LYS A 1 107 ? -11.960 -3.602 -6.146 1.00 36.12 107 LYS A O 1
ATOM 908 N N . LYS A 1 108 ? -10.747 -1.781 -5.605 1.00 35.72 108 LYS A N 1
ATOM 909 C CA . LYS A 1 108 ? -9.415 -2.402 -5.661 1.00 35.72 108 LYS A CA 1
ATOM 910 C C . LYS A 1 108 ? -9.125 -3.373 -4.512 1.00 35.72 108 LYS A C 1
ATOM 912 O O . LYS A 1 108 ? -8.208 -4.170 -4.657 1.00 35.72 108 LYS A O 1
ATOM 917 N N . PHE A 1 109 ? -9.892 -3.349 -3.418 1.00 33.81 109 PHE A N 1
ATOM 918 C CA . PHE A 1 109 ? -9.658 -4.201 -2.242 1.00 33.81 109 PHE A CA 1
ATOM 919 C C . PHE A 1 109 ? -10.565 -5.450 -2.190 1.00 33.81 109 PHE A C 1
ATOM 921 O O . PHE A 1 109 ? -10.118 -6.544 -1.847 1.00 33.81 109 PHE A O 1
ATOM 928 N N . LEU A 1 110 ? -11.843 -5.328 -2.575 1.00 33.28 110 LEU A N 1
ATOM 929 C CA . LEU A 1 110 ? -12.889 -6.365 -2.412 1.00 33.28 110 LEU A CA 1
ATOM 930 C C . LEU A 1 110 ? -12.689 -7.645 -3.245 1.00 33.28 110 LEU A C 1
ATOM 932 O O . LEU A 1 110 ? -13.459 -8.598 -3.140 1.00 33.28 110 LEU A O 1
ATOM 936 N N . ALA A 1 111 ? -11.657 -7.665 -4.078 1.00 29.45 111 ALA A N 1
ATOM 937 C CA . ALA A 1 111 ? -11.318 -8.747 -4.981 1.00 29.45 111 ALA A CA 1
ATOM 938 C C . ALA A 1 111 ? -10.519 -9.895 -4.339 1.00 29.45 111 ALA A C 1
ATOM 940 O O . ALA A 1 111 ? -10.236 -10.878 -5.018 1.00 29.45 111 ALA A O 1
ATOM 941 N N . GLY A 1 112 ? -10.044 -9.736 -3.094 1.00 30.92 112 GLY A N 1
ATOM 942 C CA . GLY A 1 112 ? -8.959 -10.581 -2.567 1.00 30.92 112 GLY A CA 1
ATOM 943 C C . GLY A 1 112 ? -7.641 -10.405 -3.337 1.00 30.92 112 GLY A C 1
ATOM 944 O O . GLY A 1 112 ? -6.705 -11.182 -3.172 1.00 30.92 112 GLY A O 1
ATOM 945 N N . VAL A 1 113 ? -7.571 -9.371 -4.175 1.00 27.77 113 VAL A N 1
ATOM 946 C CA . VAL A 1 113 ? -6.422 -8.994 -4.988 1.00 27.77 113 VAL A CA 1
ATOM 947 C C . VAL A 1 113 ? -5.968 -7.656 -4.484 1.00 27.77 113 VAL A C 1
ATOM 949 O O . VAL A 1 113 ? -6.752 -6.716 -4.444 1.00 27.77 113 VAL A O 1
ATOM 952 N N . SER A 1 114 ? -4.684 -7.545 -4.204 1.00 28.03 114 SER A N 1
ATOM 953 C CA . SER A 1 114 ? -3.928 -6.329 -4.463 1.00 28.03 114 SER A CA 1
ATOM 954 C C . SER A 1 114 ? -4.113 -5.921 -5.935 1.00 28.03 114 SER A C 1
ATOM 956 O O . SER A 1 114 ? -3.271 -6.205 -6.785 1.00 28.03 114 SER A O 1
ATOM 958 N N . ALA A 1 115 ? -5.257 -5.332 -6.289 1.00 29.30 115 ALA A N 1
ATOM 959 C CA . ALA A 1 115 ? -5.529 -4.845 -7.634 1.00 29.30 115 ALA A CA 1
ATOM 960 C C . ALA A 1 115 ? -4.952 -3.434 -7.805 1.00 29.30 115 ALA A C 1
ATOM 962 O O . ALA A 1 115 ? -5.643 -2.490 -8.186 1.00 29.30 115 ALA A O 1
ATOM 963 N N . GLN A 1 116 ? -3.650 -3.294 -7.573 1.00 33.53 116 GLN A N 1
ATOM 964 C CA . GLN A 1 116 ? -2.873 -2.372 -8.385 1.00 33.53 116 GLN A CA 1
ATOM 965 C C . GLN A 1 116 ? -2.566 -3.121 -9.687 1.00 33.53 116 GLN A C 1
ATOM 967 O O . GLN A 1 116 ? -1.691 -3.976 -9.757 1.00 33.53 116 GLN A O 1
ATOM 972 N N . TYR A 1 117 ? -3.394 -2.880 -10.710 1.00 46.69 117 TYR A N 1
ATOM 973 C CA . TYR A 1 117 ? -3.174 -3.388 -12.069 1.00 46.69 117 TYR A CA 1
ATOM 974 C C . TYR A 1 117 ? -2.185 -2.494 -12.814 1.00 46.69 117 TYR A C 1
ATOM 976 O O . TYR A 1 117 ? -2.550 -1.910 -13.831 1.00 46.69 117 TYR A O 1
ATOM 984 N N . GLU A 1 118 ? -0.987 -2.275 -12.292 1.00 61.41 118 GLU A N 1
ATOM 985 C CA . GLU A 1 118 ? -0.015 -1.410 -12.960 1.00 61.41 118 GLU A CA 1
ATOM 986 C C . GLU A 1 118 ? 0.818 -2.283 -13.882 1.00 61.41 118 GLU A C 1
ATOM 988 O O . GLU A 1 118 ? 1.912 -2.711 -13.555 1.00 61.41 118 GLU A O 1
ATOM 993 N N . CYS A 1 119 ? 0.305 -2.579 -15.066 1.00 74.12 119 CYS A N 1
ATOM 994 C CA . CYS A 1 119 ? 0.931 -3.603 -15.884 1.00 74.12 119 CYS A CA 1
ATOM 995 C C . CYS A 1 119 ? 1.420 -3.018 -17.206 1.00 74.12 119 CYS A C 1
ATOM 997 O O . CYS A 1 119 ? 0.758 -2.187 -17.837 1.00 74.12 119 CYS A O 1
ATOM 999 N N . ILE A 1 120 ? 2.590 -3.480 -17.624 1.00 85.12 120 ILE A N 1
ATOM 1000 C CA . ILE A 1 120 ? 3.238 -3.103 -18.876 1.00 85.12 120 ILE A CA 1
ATOM 1001 C C . ILE A 1 120 ? 3.177 -4.317 -19.807 1.00 85.12 120 ILE A C 1
ATOM 1003 O O . ILE A 1 120 ? 3.148 -5.467 -19.359 1.00 85.12 120 ILE A O 1
ATOM 1007 N N . THR A 1 121 ? 3.113 -4.090 -21.115 1.00 89.50 121 THR A N 1
ATOM 1008 C CA . THR A 1 121 ? 3.158 -5.188 -22.086 1.00 89.50 121 THR A CA 1
ATOM 1009 C C . THR A 1 121 ? 4.487 -5.942 -22.018 1.00 89.50 121 THR A C 1
ATOM 1011 O O . THR A 1 121 ? 5.549 -5.375 -21.756 1.00 89.50 121 THR A O 1
ATOM 1014 N N . GLY A 1 122 ? 4.434 -7.254 -22.261 1.00 83.56 122 GLY A N 1
ATOM 1015 C CA . GLY A 1 122 ? 5.599 -8.136 -22.131 1.00 83.56 122 GLY A CA 1
ATOM 1016 C C . GLY A 1 122 ? 6.770 -7.799 -23.058 1.00 83.56 122 GLY A C 1
ATOM 1017 O O . GLY A 1 122 ? 7.911 -8.137 -22.754 1.00 83.56 122 GLY A O 1
ATOM 1018 N N . ASP A 1 123 ? 6.508 -7.117 -24.172 1.00 85.62 123 ASP A N 1
ATOM 1019 C CA . ASP A 1 123 ? 7.513 -6.692 -25.147 1.00 85.62 123 ASP A CA 1
ATOM 1020 C C . ASP A 1 123 ? 8.338 -5.476 -24.700 1.00 85.62 123 ASP A C 1
ATOM 1022 O O . ASP A 1 123 ? 9.346 -5.167 -25.345 1.00 85.62 123 ASP A O 1
ATOM 1026 N N . ALA A 1 124 ? 7.956 -4.812 -23.603 1.00 88.62 124 ALA A N 1
ATOM 1027 C CA . ALA A 1 124 ? 8.712 -3.700 -23.054 1.00 88.62 124 ALA A CA 1
ATOM 1028 C C . ALA A 1 124 ? 10.137 -4.125 -22.673 1.00 88.62 124 ALA A C 1
ATOM 1030 O O . ALA A 1 124 ? 10.373 -5.158 -22.049 1.00 88.62 124 ALA A O 1
ATOM 1031 N N . LEU A 1 125 ? 11.097 -3.302 -23.069 1.00 88.00 125 LEU A N 1
ATOM 1032 C CA . LEU A 1 125 ? 12.521 -3.501 -22.883 1.00 88.00 125 LEU A CA 1
ATOM 1033 C C . LEU A 1 125 ? 12.957 -2.906 -21.543 1.00 88.00 125 LEU A C 1
ATOM 1035 O O . LEU A 1 125 ? 12.978 -1.684 -21.375 1.00 88.00 125 LEU A O 1
ATOM 1039 N N . VAL A 1 126 ? 13.329 -3.775 -20.608 1.00 89.38 126 VAL A N 1
ATOM 1040 C CA . VAL A 1 126 ? 13.839 -3.407 -19.288 1.00 89.38 126 VAL A CA 1
ATOM 1041 C C . VAL A 1 126 ? 15.358 -3.460 -19.293 1.00 89.38 126 VAL A C 1
ATOM 1043 O O . VAL A 1 126 ? 15.968 -4.430 -19.746 1.00 89.38 126 VAL A O 1
ATOM 1046 N N . PHE A 1 127 ? 15.975 -2.392 -18.799 1.00 83.50 127 PHE A N 1
ATOM 1047 C CA . PHE A 1 127 ? 17.426 -2.264 -18.748 1.00 83.50 127 PHE A CA 1
ATOM 1048 C C . PHE A 1 127 ? 17.968 -2.869 -17.459 1.00 83.50 127 PHE A C 1
ATOM 1050 O O . PHE A 1 127 ? 17.532 -2.504 -16.370 1.00 83.50 127 PHE A O 1
ATOM 1057 N N . GLY A 1 128 ? 18.968 -3.734 -17.576 1.00 83.25 128 GLY A N 1
ATOM 1058 C CA . GLY A 1 128 ? 19.658 -4.323 -16.442 1.00 83.25 128 GLY A CA 1
ATOM 1059 C C . GLY A 1 128 ? 21.148 -4.516 -16.651 1.00 83.25 128 GLY A C 1
ATOM 1060 O O . GLY A 1 128 ? 21.751 -3.972 -17.575 1.00 83.25 128 GLY A O 1
ATOM 1061 N N . GLU A 1 129 ? 21.765 -5.269 -15.745 1.00 75.31 129 GLU A N 1
ATOM 1062 C CA . GLU A 1 129 ? 23.225 -5.350 -15.643 1.00 75.31 129 GLU A CA 1
ATOM 1063 C C . GLU A 1 129 ? 23.899 -5.899 -16.911 1.00 75.31 129 GLU A C 1
ATOM 1065 O O . GLU A 1 129 ? 24.969 -5.428 -17.300 1.00 75.31 129 GLU A O 1
ATOM 1070 N N . ASN A 1 130 ? 23.270 -6.875 -17.566 1.00 69.62 130 ASN A N 1
ATOM 1071 C CA . ASN A 1 130 ? 23.817 -7.555 -18.742 1.00 69.62 130 ASN A CA 1
ATOM 1072 C C . ASN A 1 130 ? 23.221 -7.045 -20.068 1.00 69.62 130 ASN A C 1
ATOM 1074 O O . ASN A 1 130 ? 23.353 -7.708 -21.097 1.00 69.62 130 ASN A O 1
ATOM 1078 N N . GLY A 1 131 ? 22.575 -5.875 -20.060 1.00 77.06 131 GLY A N 1
ATOM 1079 C CA . GLY A 1 131 ? 21.926 -5.288 -21.229 1.00 77.06 131 GLY A CA 1
ATOM 1080 C C . GLY A 1 131 ? 20.425 -5.150 -21.044 1.00 77.06 131 GLY A C 1
ATOM 1081 O O . GLY A 1 131 ? 19.962 -4.716 -19.996 1.00 77.06 131 GLY A O 1
ATOM 1082 N N . VAL A 1 132 ? 19.664 -5.471 -22.084 1.00 83.12 132 VAL A N 1
ATOM 1083 C CA . VAL A 1 132 ? 18.215 -5.280 -22.105 1.00 83.12 132 VAL A CA 1
ATOM 1084 C C . VAL A 1 132 ? 17.516 -6.626 -22.225 1.00 83.12 132 VAL A C 1
ATOM 1086 O O . VAL A 1 132 ? 17.849 -7.420 -23.107 1.00 83.12 132 VAL A O 1
ATOM 1089 N N . THR A 1 133 ? 16.508 -6.829 -21.385 1.00 86.31 133 THR A N 1
ATOM 1090 C CA . THR A 1 133 ? 15.648 -8.016 -21.377 1.00 86.31 133 THR A CA 1
ATOM 1091 C C . THR A 1 133 ? 14.207 -7.576 -21.608 1.00 86.31 133 THR A C 1
ATOM 1093 O O . THR A 1 133 ? 13.812 -6.484 -21.201 1.00 86.31 133 THR A O 1
ATOM 1096 N N . ARG A 1 134 ? 13.408 -8.393 -22.294 1.00 87.88 134 ARG A N 1
ATOM 1097 C CA . ARG A 1 134 ? 11.968 -8.128 -22.395 1.00 87.88 134 ARG A CA 1
ATOM 1098 C C . ARG A 1 134 ? 11.325 -8.402 -21.047 1.00 87.88 134 ARG A C 1
ATOM 1100 O O . ARG A 1 134 ? 11.691 -9.378 -20.407 1.00 87.88 134 ARG A O 1
ATOM 1107 N N . LEU A 1 135 ? 10.347 -7.601 -20.655 1.00 87.44 135 LEU A N 1
ATOM 1108 C CA . LEU A 1 135 ? 9.650 -7.721 -19.376 1.00 87.44 135 LEU A CA 1
ATOM 1109 C C . LEU A 1 135 ? 9.137 -9.149 -19.113 1.00 87.44 135 LEU A C 1
ATOM 1111 O O . LEU A 1 135 ? 9.304 -9.670 -18.018 1.00 87.44 135 LEU A O 1
ATOM 1115 N N . GLN A 1 136 ? 8.579 -9.801 -20.137 1.00 85.94 136 GLN A N 1
ATOM 1116 C CA . GLN A 1 136 ? 8.086 -11.183 -20.055 1.00 85.94 136 GLN A CA 1
ATOM 1117 C C . GLN A 1 136 ? 9.179 -12.248 -19.832 1.00 85.94 136 GLN A C 1
ATOM 1119 O O . GLN A 1 136 ? 8.862 -13.353 -19.407 1.00 85.94 136 GLN A O 1
ATOM 1124 N N . ASP A 1 137 ? 10.436 -11.931 -20.159 1.00 87.38 137 ASP A N 1
ATOM 1125 C CA . ASP A 1 137 ? 11.588 -12.837 -20.082 1.00 87.38 137 ASP A CA 1
ATOM 1126 C C . ASP A 1 137 ? 12.459 -12.528 -18.840 1.00 87.38 137 ASP A C 1
ATOM 1128 O O . ASP A 1 137 ? 13.558 -13.065 -18.700 1.00 87.38 137 ASP A O 1
ATOM 1132 N N . ILE A 1 138 ? 12.016 -11.619 -17.961 1.00 85.25 138 ILE A N 1
ATOM 1133 C CA . ILE A 1 138 ? 12.708 -11.315 -16.703 1.00 85.25 138 ILE A CA 1
ATOM 1134 C C . ILE A 1 138 ? 12.463 -12.446 -15.711 1.00 85.25 138 ILE A C 1
ATOM 1136 O O . ILE A 1 138 ? 11.340 -12.915 -15.540 1.00 85.25 138 ILE A O 1
ATOM 1140 N N . GLU A 1 139 ? 13.518 -12.828 -14.999 1.00 81.50 139 GLU A N 1
ATOM 1141 C CA . GLU A 1 139 ? 13.460 -13.815 -13.929 1.00 81.50 139 GLU A CA 1
ATOM 1142 C C . GLU A 1 139 ? 13.832 -13.176 -12.579 1.00 81.50 139 GLU A C 1
ATOM 1144 O O . GLU A 1 139 ? 14.631 -12.230 -12.533 1.00 81.50 139 GLU A O 1
ATOM 1149 N N . PRO A 1 140 ? 13.297 -13.686 -11.453 1.00 77.31 140 PRO A N 1
ATOM 1150 C CA . PRO A 1 140 ? 13.761 -13.296 -10.127 1.00 77.31 140 PRO A CA 1
ATOM 1151 C C . PRO A 1 140 ? 15.281 -13.455 -9.987 1.00 77.31 140 PRO A C 1
ATOM 1153 O O . PRO A 1 140 ? 15.886 -14.332 -10.597 1.00 77.31 140 PRO A O 1
ATOM 1156 N N . GLN A 1 141 ? 15.894 -12.644 -9.125 1.00 77.94 141 GLN A N 1
ATOM 1157 C CA . GLN A 1 141 ? 17.345 -12.532 -8.912 1.00 77.94 141 GLN A CA 1
ATOM 1158 C C . GLN A 1 141 ? 18.130 -11.801 -10.014 1.00 77.94 141 GLN A C 1
ATOM 1160 O O . GLN A 1 141 ? 19.311 -11.519 -9.802 1.00 77.94 141 GLN A O 1
ATOM 1165 N N . MET A 1 142 ? 17.518 -11.445 -11.149 1.00 86.31 142 MET A N 1
ATOM 1166 C CA . MET A 1 142 ? 18.157 -10.562 -12.131 1.00 86.31 142 MET A CA 1
ATOM 1167 C C . MET A 1 142 ? 18.349 -9.146 -11.568 1.00 86.31 142 MET A C 1
ATOM 1169 O O . MET A 1 142 ? 17.548 -8.679 -10.762 1.00 86.31 142 MET A O 1
ATOM 1173 N N . TYR A 1 143 ? 19.393 -8.443 -12.013 1.00 88.88 143 TYR A N 1
ATOM 1174 C CA . TYR A 1 143 ? 19.630 -7.041 -11.658 1.00 88.88 143 TYR A CA 1
ATOM 1175 C C . TYR A 1 143 ? 19.169 -6.108 -12.776 1.00 88.88 143 TYR A C 1
ATOM 1177 O O . TYR A 1 143 ? 19.657 -6.211 -13.907 1.00 88.88 143 TYR A O 1
ATOM 1185 N N . ILE A 1 144 ? 18.283 -5.170 -12.442 1.00 90.44 144 ILE A N 1
ATOM 1186 C CA . ILE A 1 144 ? 17.765 -4.137 -13.345 1.00 90.44 144 ILE A CA 1
ATOM 1187 C C . ILE A 1 144 ? 18.059 -2.729 -12.824 1.00 90.44 144 ILE A C 1
ATOM 1189 O O . ILE A 1 144 ? 18.393 -2.554 -11.656 1.00 90.44 144 ILE A O 1
ATOM 1193 N N . TYR A 1 145 ? 17.968 -1.718 -13.683 1.00 91.06 145 TYR A N 1
ATOM 1194 C CA . TYR A 1 145 ? 18.134 -0.325 -13.277 1.00 91.06 145 TYR A CA 1
ATOM 1195 C C . TYR A 1 145 ? 16.820 0.263 -12.755 1.00 91.06 145 TYR A C 1
ATOM 1197 O O . TYR A 1 145 ? 15.785 0.186 -13.422 1.00 91.06 145 TYR A O 1
ATOM 1205 N N . ALA A 1 146 ? 16.908 0.901 -11.591 1.00 90.94 146 ALA A N 1
ATOM 1206 C CA . ALA A 1 146 ? 15.854 1.663 -10.936 1.00 90.94 146 ALA A CA 1
ATOM 1207 C C . ALA A 1 146 ? 16.347 3.085 -10.644 1.00 90.94 146 ALA A C 1
ATOM 1209 O O . ALA A 1 146 ? 17.536 3.305 -10.414 1.00 90.94 146 ALA A O 1
ATOM 1210 N N . LEU A 1 147 ? 15.445 4.059 -10.645 1.00 91.38 147 LEU A N 1
ATOM 1211 C CA . LEU A 1 147 ? 15.742 5.432 -10.269 1.00 91.38 147 LEU A CA 1
ATOM 1212 C C . LEU A 1 147 ? 15.718 5.589 -8.746 1.00 91.38 147 LEU A C 1
ATOM 1214 O O . LEU A 1 147 ? 14.688 5.392 -8.109 1.00 91.38 147 LEU A O 1
ATOM 1218 N N . ASN A 1 148 ? 16.824 6.053 -8.174 1.00 89.88 148 ASN A N 1
ATOM 1219 C CA . ASN A 1 148 ? 16.817 6.634 -6.840 1.00 89.88 148 ASN A CA 1
ATOM 1220 C C . ASN A 1 148 ? 16.303 8.081 -6.933 1.00 89.88 148 ASN A C 1
ATOM 1222 O O . ASN A 1 148 ? 17.003 8.967 -7.427 1.00 89.88 148 ASN A O 1
ATOM 1226 N N . GLU A 1 149 ? 15.078 8.334 -6.471 1.00 84.31 149 GLU A N 1
ATOM 1227 C CA . GLU A 1 149 ? 14.432 9.653 -6.582 1.00 84.31 149 GLU A CA 1
ATOM 1228 C C . GLU A 1 149 ? 15.170 10.761 -5.807 1.00 84.31 149 GLU A C 1
ATOM 1230 O O . GLU A 1 149 ? 15.131 11.930 -6.201 1.00 84.31 149 GLU A O 1
ATOM 1235 N N . GLN A 1 150 ? 15.892 10.409 -4.737 1.00 83.69 150 GLN A N 1
ATOM 1236 C CA . GLN A 1 150 ? 16.635 11.372 -3.918 1.00 83.69 150 GLN A CA 1
ATOM 1237 C C . GLN A 1 150 ? 17.928 11.815 -4.610 1.00 83.69 150 GLN A C 1
ATOM 1239 O O . GLN A 1 150 ? 18.217 13.012 -4.692 1.00 83.69 150 GLN A O 1
ATOM 1244 N N . THR A 1 151 ? 18.706 10.857 -5.124 1.00 86.88 151 THR A N 1
ATOM 1245 C CA . THR A 1 151 ? 19.998 11.133 -5.779 1.00 86.88 151 THR A CA 1
ATOM 1246 C C . THR A 1 151 ? 19.854 11.463 -7.265 1.00 86.88 151 THR A C 1
ATOM 1248 O O . THR A 1 151 ? 20.771 12.042 -7.850 1.00 86.88 151 THR A O 1
ATOM 1251 N N . LYS A 1 152 ? 18.705 11.124 -7.868 1.00 87.19 152 LYS A N 1
ATOM 1252 C CA . LYS A 1 152 ? 18.387 11.245 -9.302 1.00 87.19 152 LYS A CA 1
ATOM 1253 C C . LYS A 1 152 ? 19.339 10.444 -10.191 1.00 87.19 152 LYS A C 1
ATOM 1255 O O . LYS A 1 152 ? 19.614 10.842 -11.326 1.00 87.19 152 LYS A O 1
ATOM 1260 N N . LYS A 1 153 ? 19.858 9.335 -9.663 1.00 89.50 153 LYS A N 1
ATOM 1261 C CA . LYS A 1 153 ? 20.747 8.402 -10.363 1.00 89.50 153 LYS A CA 1
ATOM 1262 C C . LYS A 1 153 ? 20.082 7.044 -10.529 1.00 89.50 153 LYS A C 1
ATOM 1264 O O . LYS A 1 153 ? 19.236 6.652 -9.725 1.00 89.50 153 LYS A O 1
ATOM 1269 N N . LEU A 1 154 ? 20.478 6.336 -11.576 1.00 90.31 154 LEU A N 1
ATOM 1270 C CA . LEU A 1 154 ? 20.081 4.965 -11.831 1.00 90.31 154 LEU A CA 1
ATOM 1271 C C . LEU A 1 154 ? 20.974 4.018 -11.029 1.00 90.31 154 LEU A C 1
ATOM 1273 O O . LEU A 1 154 ? 22.193 3.975 -11.195 1.00 90.31 154 LEU A O 1
ATOM 1277 N N . GLU A 1 155 ? 20.347 3.220 -10.180 1.00 90.75 155 GLU A N 1
ATOM 1278 C CA . GLU A 1 155 ? 20.999 2.230 -9.334 1.00 90.75 155 GLU A CA 1
ATOM 1279 C C . GLU A 1 155 ? 20.542 0.828 -9.732 1.00 90.75 155 GLU A C 1
ATOM 1281 O O . GLU A 1 155 ? 19.414 0.620 -10.183 1.00 90.75 155 GLU A O 1
ATOM 1286 N N . LYS A 1 156 ? 21.440 -0.150 -9.593 1.00 90.12 156 LYS A N 1
ATOM 1287 C CA . LYS A 1 156 ? 21.101 -1.550 -9.844 1.00 90.12 156 LYS A CA 1
ATOM 1288 C C . LYS A 1 156 ? 20.287 -2.074 -8.673 1.00 90.12 156 LYS A C 1
ATOM 1290 O O . LYS A 1 156 ? 20.740 -1.993 -7.535 1.00 90.12 156 LYS A O 1
ATOM 1295 N N . GLN A 1 157 ? 19.147 -2.668 -8.973 1.00 89.25 157 GLN A N 1
ATOM 1296 C CA . GLN A 1 157 ? 18.287 -3.308 -8.000 1.00 89.25 157 GLN A CA 1
ATOM 1297 C C . GLN A 1 157 ? 17.917 -4.713 -8.442 1.00 89.25 157 GLN A C 1
ATOM 1299 O O . GLN A 1 157 ? 17.879 -5.033 -9.633 1.00 89.25 157 GLN A O 1
ATOM 1304 N N . LYS A 1 158 ? 17.683 -5.569 -7.457 1.00 86.38 158 LYS A N 1
ATOM 1305 C CA . LYS A 1 158 ? 17.402 -6.979 -7.675 1.00 86.38 158 LYS A CA 1
ATOM 1306 C C . LYS A 1 158 ? 15.911 -7.196 -7.901 1.00 86.38 158 LYS A C 1
ATOM 1308 O O . LYS A 1 158 ? 15.090 -6.677 -7.153 1.00 86.38 158 LYS A O 1
ATOM 1313 N N . VAL A 1 159 ? 15.563 -8.001 -8.899 1.00 82.88 159 VAL A N 1
ATOM 1314 C CA . VAL A 1 159 ? 14.184 -8.434 -9.132 1.00 82.88 159 VAL A CA 1
ATOM 1315 C C . VAL A 1 159 ? 13.813 -9.479 -8.079 1.00 82.88 159 VAL A C 1
ATOM 1317 O O . VAL A 1 159 ? 14.450 -10.530 -7.977 1.00 82.88 159 VAL A O 1
ATOM 1320 N N . LEU A 1 160 ? 12.789 -9.185 -7.285 1.00 74.25 160 LEU A N 1
ATOM 1321 C CA . LEU A 1 160 ? 12.256 -10.054 -6.239 1.00 74.25 160 LEU A CA 1
ATOM 1322 C C . LEU A 1 160 ? 11.224 -11.040 -6.800 1.00 74.25 160 LEU A C 1
ATOM 1324 O O . LEU A 1 160 ? 11.232 -12.213 -6.424 1.00 74.25 160 LEU A O 1
ATOM 1328 N N . GLY A 1 161 ? 10.394 -10.591 -7.743 1.00 68.31 161 GLY A N 1
ATOM 1329 C CA . GLY A 1 161 ? 9.306 -11.380 -8.314 1.00 68.31 161 GLY A CA 1
ATOM 1330 C C . GLY A 1 161 ? 8.835 -10.851 -9.666 1.00 68.31 161 GLY A C 1
ATOM 1331 O O . GLY A 1 161 ? 9.072 -9.696 -10.010 1.00 68.31 161 GLY A O 1
ATOM 1332 N N . VAL A 1 162 ? 8.173 -11.715 -10.438 1.00 73.19 162 VAL A N 1
ATOM 1333 C CA . VAL A 1 162 ? 7.558 -11.383 -11.731 1.00 73.19 162 VAL A CA 1
ATOM 1334 C C . VAL A 1 162 ? 6.141 -11.942 -11.747 1.00 73.19 162 VAL A C 1
ATOM 1336 O O . VAL A 1 162 ? 5.918 -13.100 -11.386 1.00 73.19 162 VAL A O 1
ATOM 1339 N N . SER A 1 163 ? 5.180 -11.118 -12.152 1.00 63.59 163 SER A N 1
ATOM 1340 C CA . SER A 1 163 ? 3.751 -11.403 -12.052 1.00 63.59 163 SER A CA 1
ATOM 1341 C C . SER A 1 163 ? 3.082 -11.263 -13.418 1.00 63.59 163 SER A C 1
ATOM 1343 O O . SER A 1 163 ? 3.157 -10.216 -14.059 1.00 63.59 163 SER A O 1
ATOM 1345 N N . VAL A 1 164 ? 2.409 -12.324 -13.877 1.00 72.19 164 VAL A N 1
ATOM 1346 C CA . VAL A 1 164 ? 1.633 -12.323 -15.130 1.00 72.19 164 VAL A CA 1
ATOM 1347 C C . VAL A 1 164 ? 0.177 -11.986 -14.814 1.00 72.19 164 VAL A C 1
ATOM 1349 O O . VAL A 1 164 ? -0.499 -12.714 -14.072 1.00 72.19 164 VAL A O 1
ATOM 1352 N N . LYS A 1 165 ? -0.321 -10.885 -15.382 1.00 64.69 165 LYS A N 1
ATOM 1353 C CA . LYS A 1 165 ? -1.607 -10.264 -15.007 1.00 64.69 165 LYS A CA 1
ATOM 1354 C C . LYS A 1 165 ? -2.691 -10.424 -16.090 1.00 64.69 165 LYS A C 1
ATOM 1356 O O . LYS A 1 165 ? -3.718 -9.748 -16.056 1.00 64.69 165 LYS A O 1
ATOM 1361 N N . GLY A 1 166 ? -2.466 -11.345 -17.031 1.00 73.12 166 GLY A N 1
ATOM 1362 C CA . GLY A 1 166 ? -3.416 -11.698 -18.087 1.00 73.12 166 GLY A CA 1
ATOM 1363 C C . GLY A 1 166 ? -3.495 -10.654 -19.201 1.00 73.12 166 GLY A C 1
ATOM 1364 O O . GLY A 1 166 ? -2.633 -9.785 -19.308 1.00 73.12 166 GLY A O 1
ATOM 1365 N N . LYS A 1 167 ? -4.513 -10.759 -20.063 1.00 80.94 167 LYS A N 1
ATOM 1366 C CA . LYS A 1 167 ? -4.774 -9.761 -21.111 1.00 80.94 167 LYS A CA 1
ATOM 1367 C C . LYS A 1 167 ? -5.518 -8.570 -20.522 1.00 80.94 167 LYS A C 1
ATOM 1369 O O . LYS A 1 167 ? -6.499 -8.761 -19.807 1.00 80.94 167 LYS A O 1
ATOM 1374 N N . ARG A 1 168 ? -5.058 -7.355 -20.814 1.00 80.31 168 ARG A N 1
ATOM 1375 C CA . ARG A 1 168 ? -5.660 -6.111 -20.315 1.00 80.31 168 ARG A CA 1
ATOM 1376 C C . ARG A 1 168 ? -5.733 -5.060 -21.417 1.00 80.31 168 ARG A C 1
ATOM 1378 O O . ARG A 1 168 ? -4.889 -5.106 -22.308 1.00 80.31 168 ARG A O 1
ATOM 1385 N N . PRO A 1 169 ? -6.673 -4.098 -21.349 1.00 84.62 169 PRO A N 1
ATOM 1386 C CA . PRO A 1 169 ? -6.685 -2.943 -22.240 1.00 84.62 169 PRO A CA 1
ATOM 1387 C C . PRO A 1 169 ? -5.406 -2.106 -22.115 1.00 84.62 169 PRO A C 1
ATOM 1389 O O . PRO A 1 169 ? -5.015 -1.709 -21.014 1.00 84.62 169 PRO A O 1
ATOM 1392 N N . ILE A 1 170 ? -4.784 -1.816 -23.254 1.00 92.25 170 ILE A N 1
ATOM 1393 C CA . ILE A 1 170 ? -3.488 -1.148 -23.365 1.00 92.25 170 ILE A CA 1
ATOM 1394 C C . ILE A 1 170 ? -3.610 0.187 -24.069 1.00 92.25 170 ILE A C 1
ATOM 1396 O O . ILE A 1 170 ? -4.301 0.342 -25.083 1.00 92.25 170 ILE A O 1
ATOM 1400 N N . TYR A 1 171 ? -2.840 1.129 -23.547 1.00 92.50 171 TYR A N 1
ATOM 1401 C CA . TYR A 1 171 ? -2.641 2.444 -24.107 1.00 92.50 171 TYR A CA 1
ATOM 1402 C C . TYR A 1 171 ? -1.174 2.593 -24.496 1.00 92.50 171 TYR A C 1
ATOM 1404 O O . TYR A 1 171 ? -0.267 2.345 -23.705 1.00 92.50 171 TYR A O 1
ATOM 1412 N N . GLU A 1 172 ? -0.945 2.995 -25.739 1.00 93.69 172 GLU A N 1
ATOM 1413 C CA . GLU A 1 172 ? 0.364 3.390 -26.235 1.00 93.69 172 GLU A CA 1
ATOM 1414 C C . GLU A 1 172 ? 0.595 4.866 -25.911 1.00 93.69 172 GLU A C 1
ATOM 1416 O O . GLU A 1 172 ? -0.143 5.741 -26.374 1.00 93.69 172 GLU A O 1
ATOM 1421 N N . VAL A 1 173 ? 1.635 5.130 -25.129 1.00 91.62 173 VAL A N 1
ATOM 1422 C CA . VAL A 1 173 ? 2.064 6.460 -24.702 1.00 91.62 173 VAL A CA 1
ATOM 1423 C C . VAL A 1 173 ? 3.352 6.802 -25.429 1.00 91.62 173 VAL A C 1
ATOM 1425 O O . VAL A 1 173 ? 4.350 6.085 -25.325 1.00 91.62 173 VAL A O 1
ATOM 1428 N N . LYS A 1 174 ? 3.341 7.913 -26.164 1.00 90.06 174 LYS A N 1
ATOM 1429 C CA . LYS A 1 174 ? 4.520 8.446 -26.849 1.00 90.06 174 LYS A CA 1
ATOM 1430 C C . LYS A 1 174 ? 5.080 9.620 -26.071 1.00 90.06 174 LYS A C 1
ATOM 1432 O O . LYS A 1 174 ? 4.421 10.653 -25.969 1.00 90.06 174 LYS A O 1
ATOM 1437 N N . VAL A 1 175 ? 6.302 9.476 -25.570 1.00 87.12 175 VAL A N 1
ATOM 1438 C CA . VAL A 1 175 ? 6.996 10.497 -24.776 1.00 87.12 175 VAL A CA 1
ATOM 1439 C C . VAL A 1 175 ? 8.386 10.701 -25.349 1.00 87.12 175 VAL A C 1
ATOM 1441 O O . VAL A 1 175 ? 9.201 9.781 -25.343 1.00 87.12 175 VAL A O 1
ATOM 1444 N N . ALA A 1 176 ? 8.687 11.907 -25.836 1.00 78.69 176 ALA A N 1
ATOM 1445 C CA . ALA A 1 176 ? 10.031 12.249 -26.314 1.00 78.69 176 ALA A CA 1
ATOM 1446 C C . ALA A 1 176 ? 10.638 11.215 -27.301 1.00 78.69 176 ALA A C 1
ATOM 1448 O O . ALA A 1 176 ? 11.820 10.880 -27.214 1.00 78.69 176 ALA A O 1
ATOM 1449 N N . GLY A 1 177 ? 9.823 10.673 -28.214 1.00 75.31 177 GLY A N 1
ATOM 1450 C CA . GLY A 1 177 ? 10.229 9.638 -29.176 1.00 75.31 177 GLY A CA 1
ATOM 1451 C C . GLY A 1 177 ? 10.253 8.198 -28.640 1.00 75.31 177 GLY A C 1
ATOM 1452 O O . GLY A 1 177 ? 10.373 7.279 -29.442 1.00 75.31 177 GLY A O 1
ATOM 1453 N N . ARG A 1 178 ? 10.096 7.985 -27.328 1.00 85.88 178 ARG A N 1
ATOM 1454 C CA . ARG A 1 178 ? 9.928 6.663 -26.702 1.00 85.88 178 ARG A CA 1
ATOM 1455 C C . ARG A 1 178 ? 8.465 6.252 -26.742 1.00 85.88 178 ARG A C 1
ATOM 1457 O O . ARG A 1 178 ? 7.574 7.104 -26.746 1.00 85.88 178 ARG A O 1
ATOM 1464 N N . ILE A 1 179 ? 8.234 4.947 -26.748 1.00 88.56 179 ILE A N 1
ATOM 1465 C CA . ILE A 1 179 ? 6.900 4.360 -26.738 1.00 88.56 179 ILE A CA 1
ATOM 1466 C C . ILE A 1 179 ? 6.828 3.385 -25.571 1.00 88.56 179 ILE A C 1
ATOM 1468 O O . ILE A 1 179 ? 7.655 2.481 -25.482 1.00 88.56 179 ILE A O 1
ATOM 1472 N N . ILE A 1 180 ? 5.837 3.548 -24.702 1.00 91.19 180 ILE A N 1
ATOM 1473 C CA . ILE A 1 180 ? 5.489 2.548 -23.695 1.00 91.19 180 ILE A CA 1
ATOM 1474 C C . ILE A 1 180 ? 4.028 2.160 -23.846 1.00 91.19 180 ILE A C 1
ATOM 1476 O O . ILE A 1 180 ? 3.182 2.985 -24.188 1.00 91.19 180 ILE A O 1
ATOM 1480 N N . ARG A 1 181 ? 3.757 0.879 -23.635 1.00 93.00 181 ARG A N 1
ATOM 1481 C CA . ARG A 1 181 ? 2.429 0.294 -23.693 1.00 93.00 181 ARG A CA 1
ATOM 1482 C C . ARG A 1 181 ? 2.089 -0.237 -22.315 1.00 93.00 181 ARG A C 1
ATOM 1484 O O . ARG A 1 181 ? 2.727 -1.167 -21.828 1.00 93.00 181 ARG A O 1
ATOM 1491 N N . CYS A 1 182 ? 1.122 0.393 -21.671 1.00 90.62 182 CYS A N 1
ATOM 1492 C CA . CYS A 1 182 ? 0.735 0.050 -20.312 1.00 90.62 182 CYS A CA 1
ATOM 1493 C C . CYS A 1 182 ? -0.771 0.216 -20.101 1.00 90.62 182 CYS A C 1
ATOM 1495 O O . CYS A 1 182 ? -1.495 0.762 -20.944 1.00 90.62 182 CYS A O 1
ATOM 1497 N N . THR A 1 183 ? -1.252 -0.316 -18.983 1.00 86.00 183 THR A N 1
ATOM 1498 C CA . THR A 1 183 ? -2.636 -0.146 -18.551 1.00 86.00 183 THR A CA 1
ATOM 1499 C C . THR A 1 183 ? -2.900 1.299 -18.127 1.00 86.00 183 THR A C 1
ATOM 1501 O O . THR A 1 183 ? -2.009 2.047 -17.727 1.00 86.00 183 THR A O 1
ATOM 1504 N N . GLN A 1 184 ? -4.166 1.709 -18.189 1.00 82.25 184 GLN A N 1
ATOM 1505 C CA . GLN A 1 184 ? -4.600 3.071 -17.854 1.00 82.25 184 GLN A CA 1
ATOM 1506 C C . GLN A 1 184 ? -4.268 3.502 -16.416 1.00 82.25 184 GLN A C 1
ATOM 1508 O O . GLN A 1 184 ? -4.235 4.688 -16.100 1.00 82.25 184 GLN A O 1
ATOM 1513 N N . ASN A 1 185 ? -4.051 2.541 -15.532 1.00 72.81 185 ASN A N 1
ATOM 1514 C CA . ASN A 1 185 ? -3.745 2.738 -14.127 1.00 72.81 185 ASN A CA 1
ATOM 1515 C C . ASN A 1 185 ? -2.297 2.358 -13.794 1.00 72.81 185 ASN A C 1
ATOM 1517 O O . ASN A 1 185 ? -2.009 2.131 -12.627 1.00 72.81 185 ASN A O 1
ATOM 1521 N N . HIS A 1 186 ? -1.405 2.272 -14.783 1.00 81.94 186 HIS A N 1
ATOM 1522 C CA . HIS A 1 186 ? 0.025 2.160 -14.526 1.00 81.94 186 HIS A CA 1
ATOM 1523 C C . HIS A 1 186 ? 0.614 3.561 -14.273 1.00 81.94 186 HIS A C 1
ATOM 1525 O O . HIS A 1 186 ? 0.399 4.451 -15.108 1.00 81.94 186 HIS A O 1
ATOM 1531 N N . PRO A 1 187 ? 1.283 3.805 -13.131 1.00 82.31 187 PRO A N 1
ATOM 1532 C CA . PRO A 1 187 ? 1.791 5.116 -12.792 1.00 82.31 187 PRO A CA 1
ATOM 1533 C C . PRO A 1 187 ? 3.160 5.365 -13.427 1.00 82.31 187 PRO A C 1
ATOM 1535 O O . PRO A 1 187 ? 4.045 4.510 -13.463 1.00 82.31 187 PRO A O 1
ATOM 1538 N N . LEU A 1 188 ? 3.319 6.579 -13.935 1.00 89.38 188 LEU A N 1
ATOM 1539 C CA . LEU A 1 188 ? 4.551 7.089 -14.515 1.00 89.38 188 LEU A CA 1
ATOM 1540 C C . LEU A 1 188 ? 5.054 8.234 -13.638 1.00 89.38 188 LEU A C 1
ATOM 1542 O O . LEU A 1 188 ? 4.258 8.996 -13.084 1.00 89.38 188 LEU A O 1
ATOM 1546 N N . LEU A 1 189 ? 6.372 8.378 -13.520 1.00 91.12 189 LEU A N 1
ATOM 1547 C CA . LEU A 1 189 ? 6.949 9.511 -12.804 1.00 91.12 189 LEU A CA 1
ATOM 1548 C C . LEU A 1 189 ? 6.679 10.788 -13.605 1.00 91.12 189 LEU A C 1
ATOM 1550 O O . LEU A 1 189 ? 7.075 10.878 -14.765 1.00 91.12 189 LEU A O 1
ATOM 1554 N N . THR A 1 190 ? 6.039 11.785 -13.004 1.00 89.81 190 THR A N 1
ATOM 1555 C CA . THR A 1 190 ? 5.682 13.046 -13.668 1.00 89.81 190 THR A CA 1
ATOM 1556 C C . THR A 1 190 ? 6.292 14.254 -12.991 1.00 89.81 190 THR A C 1
ATOM 1558 O O . THR A 1 190 ? 6.592 14.214 -11.802 1.00 89.81 190 THR A O 1
ATOM 1561 N N . LEU A 1 191 ? 6.461 15.338 -13.754 1.00 87.81 191 LEU A N 1
ATOM 1562 C CA . LEU A 1 191 ? 6.853 16.646 -13.235 1.00 87.81 191 LEU A CA 1
ATOM 1563 C C . LEU A 1 191 ? 5.692 17.629 -13.410 1.00 87.81 191 LEU A C 1
ATOM 1565 O O . LEU A 1 191 ? 5.335 17.991 -14.534 1.00 87.81 191 LEU A O 1
ATOM 1569 N N . ARG A 1 192 ? 5.106 18.075 -12.300 1.00 82.38 192 ARG A N 1
ATOM 1570 C CA . ARG A 1 192 ? 3.976 19.009 -12.286 1.00 82.38 192 ARG A CA 1
ATOM 1571 C C . ARG A 1 192 ? 4.426 20.392 -11.870 1.00 82.38 192 ARG A C 1
ATOM 1573 O O . ARG A 1 192 ? 5.329 20.536 -11.057 1.00 82.38 192 ARG A O 1
ATOM 1580 N N . PHE A 1 193 ? 3.792 21.407 -12.445 1.00 79.31 193 PHE A N 1
ATOM 1581 C CA . PHE A 1 193 ? 3.936 22.787 -12.008 1.00 79.31 193 PHE A CA 1
ATOM 1582 C C . PHE A 1 193 ? 2.722 23.165 -11.170 1.00 79.31 193 PHE A C 1
ATOM 1584 O O . PHE A 1 193 ? 1.609 23.242 -11.689 1.00 79.31 193 PHE A O 1
ATOM 1591 N N . GLU A 1 194 ? 2.943 23.435 -9.893 1.00 73.31 194 GLU A N 1
ATOM 1592 C CA . GLU A 1 194 ? 1.913 23.921 -8.989 1.00 73.31 194 GLU A CA 1
ATOM 1593 C C . GLU A 1 194 ? 2.120 25.405 -8.733 1.0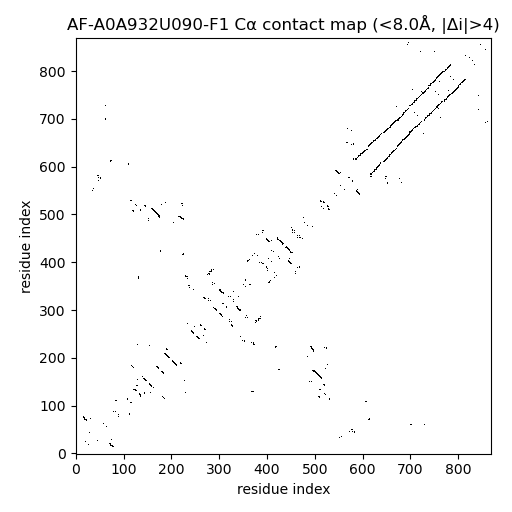0 73.31 194 GLU A C 1
ATOM 1595 O O . GLU A 1 194 ? 3.189 25.851 -8.308 1.00 73.31 194 GLU A O 1
ATOM 1600 N N . ARG A 1 195 ? 1.074 26.196 -8.961 1.00 73.19 195 ARG A N 1
ATOM 1601 C CA . ARG A 1 195 ? 1.050 27.603 -8.576 1.00 73.19 195 ARG A CA 1
ATOM 1602 C C . ARG A 1 195 ? -0.123 27.838 -7.629 1.00 73.19 195 ARG A C 1
ATOM 1604 O O . ARG A 1 195 ? -1.248 27.970 -8.104 1.00 73.19 195 ARG A O 1
ATOM 1611 N N . PRO A 1 196 ? 0.138 27.911 -6.315 1.00 68.25 196 PRO A N 1
ATOM 1612 C CA . PRO A 1 196 ? -0.858 28.335 -5.343 1.00 68.25 196 PRO A CA 1
ATOM 1613 C C . PRO A 1 196 ? -1.429 29.708 -5.724 1.00 68.25 196 PRO A C 1
ATOM 1615 O O . PRO A 1 196 ? -0.677 30.594 -6.145 1.00 68.25 196 PRO A O 1
ATOM 1618 N N . LEU A 1 197 ? -2.751 29.877 -5.612 1.00 65.56 197 LEU A N 1
ATOM 1619 C CA . LEU A 1 197 ? -3.470 31.095 -6.024 1.00 65.56 197 LEU A CA 1
ATOM 1620 C C . LEU A 1 197 ? -2.976 32.356 -5.285 1.00 65.56 197 LEU A C 1
ATOM 1622 O O . LEU A 1 197 ? -3.044 33.457 -5.827 1.00 65.56 197 LEU A O 1
ATOM 1626 N N . ASP A 1 198 ? -2.414 32.187 -4.088 1.00 68.62 198 ASP A N 1
ATOM 1627 C CA . ASP A 1 198 ? -1.846 33.219 -3.216 1.00 68.62 198 ASP A CA 1
ATOM 1628 C C . ASP A 1 198 ? -0.394 33.611 -3.568 1.00 68.62 198 ASP A C 1
ATOM 1630 O O . ASP A 1 198 ? 0.119 34.614 -3.064 1.00 68.62 198 ASP A O 1
ATOM 1634 N N . ARG A 1 199 ? 0.294 32.865 -4.449 1.00 62.47 199 ARG A N 1
ATOM 1635 C CA . ARG A 1 199 ? 1.714 33.096 -4.775 1.00 62.47 199 ARG A CA 1
ATOM 1636 C C . ARG A 1 199 ? 1.948 33.553 -6.218 1.00 62.47 199 ARG A C 1
ATOM 1638 O O . ARG A 1 199 ? 1.480 32.984 -7.206 1.00 62.47 199 ARG A O 1
ATOM 1645 N N . LYS A 1 200 ? 2.815 34.566 -6.366 1.00 58.66 200 LYS A N 1
ATOM 1646 C CA . LYS A 1 200 ? 3.289 35.051 -7.681 1.00 58.66 200 LYS A CA 1
ATOM 1647 C C . LYS A 1 200 ? 4.194 34.050 -8.417 1.00 58.66 200 LYS A C 1
ATOM 1649 O O . LYS A 1 200 ? 4.338 34.165 -9.630 1.00 58.66 200 LYS A O 1
ATOM 1654 N N . ARG A 1 201 ? 4.799 33.081 -7.717 1.00 58.78 201 ARG A N 1
ATOM 1655 C CA . ARG A 1 201 ? 5.692 32.055 -8.287 1.00 58.78 201 ARG A CA 1
ATOM 1656 C C . ARG A 1 201 ? 5.170 30.657 -7.954 1.00 58.78 201 ARG A C 1
ATOM 1658 O O . ARG A 1 201 ? 4.870 30.391 -6.794 1.00 58.78 201 ARG A O 1
ATOM 1665 N N . GLY A 1 202 ? 5.078 29.793 -8.964 1.00 67.12 202 GLY A N 1
ATOM 1666 C CA . GLY A 1 202 ? 4.805 28.366 -8.778 1.00 67.12 202 GLY A CA 1
ATOM 1667 C C . GLY A 1 202 ? 6.084 27.555 -8.566 1.00 67.12 202 GLY A C 1
ATOM 1668 O O . GLY A 1 202 ? 7.191 28.062 -8.769 1.00 67.12 202 GLY A O 1
ATOM 1669 N N . ARG A 1 203 ? 5.929 26.303 -8.142 1.00 76.56 203 ARG A N 1
ATOM 1670 C CA . ARG A 1 203 ? 7.008 25.346 -7.888 1.00 76.56 203 ARG A CA 1
ATOM 1671 C C . ARG A 1 203 ? 6.750 24.082 -8.700 1.00 76.56 203 ARG A C 1
ATOM 1673 O O . ARG A 1 203 ? 5.604 23.694 -8.887 1.00 76.56 203 ARG A O 1
ATOM 1680 N N . PHE A 1 204 ? 7.815 23.449 -9.179 1.00 81.44 204 PHE A N 1
ATOM 1681 C CA . PHE A 1 204 ? 7.696 22.114 -9.750 1.00 81.44 204 PHE A CA 1
ATOM 1682 C C . PHE A 1 204 ? 7.725 21.044 -8.647 1.00 81.44 204 PHE A C 1
ATOM 1684 O O . PHE A 1 204 ? 8.344 21.245 -7.601 1.00 81.44 204 PHE A O 1
ATOM 1691 N N . SER A 1 205 ? 7.085 19.906 -8.861 1.00 83.25 205 SER A N 1
ATOM 1692 C CA . SER A 1 205 ? 7.145 18.738 -7.978 1.00 83.25 205 SER A CA 1
ATOM 1693 C C . SER A 1 205 ? 7.133 17.465 -8.815 1.00 83.25 205 SER A C 1
ATOM 1695 O O . SER A 1 205 ? 6.526 17.418 -9.887 1.00 83.25 205 SER A O 1
ATOM 1697 N N . THR A 1 206 ? 7.852 16.445 -8.352 1.00 83.50 206 THR A N 1
ATOM 1698 C CA . THR A 1 206 ? 7.783 15.104 -8.931 1.00 83.50 206 THR A CA 1
ATOM 1699 C C . THR A 1 206 ? 6.714 14.298 -8.220 1.00 83.50 206 THR A C 1
ATOM 1701 O O . THR A 1 206 ? 6.670 14.301 -6.991 1.00 83.50 206 THR A O 1
ATOM 1704 N N . GLN A 1 207 ? 5.871 13.608 -8.981 1.00 85.50 207 GLN A N 1
ATOM 1705 C CA . GLN A 1 207 ? 4.843 12.729 -8.431 1.00 85.50 207 GLN A CA 1
ATOM 1706 C C . GLN A 1 207 ? 4.538 11.567 -9.370 1.00 85.50 207 GLN A C 1
ATOM 1708 O O . GLN A 1 207 ? 4.641 11.694 -10.593 1.00 85.50 207 GLN A O 1
ATOM 1713 N N . TRP A 1 208 ? 4.143 10.438 -8.796 1.00 84.12 208 TRP A N 1
ATOM 1714 C CA . TRP A 1 208 ? 3.680 9.273 -9.539 1.00 84.12 208 TRP A CA 1
ATOM 1715 C C . TRP A 1 208 ? 2.222 9.470 -9.952 1.00 84.12 208 TRP A C 1
ATOM 1717 O O . TRP A 1 208 ? 1.350 9.636 -9.103 1.00 84.12 208 TRP A O 1
ATOM 1727 N N . GLU A 1 209 ? 1.956 9.468 -11.257 1.00 81.06 209 GLU A N 1
ATOM 1728 C CA . GLU A 1 209 ? 0.613 9.681 -11.803 1.00 81.06 209 GLU A CA 1
ATOM 1729 C C . GLU A 1 209 ? 0.189 8.539 -12.699 1.00 81.06 209 GLU A C 1
ATOM 1731 O O . GLU A 1 209 ? 0.928 8.111 -13.586 1.00 81.06 209 GLU A O 1
ATOM 1736 N N . TYR A 1 210 ? -1.050 8.101 -12.513 1.00 83.12 210 TYR A N 1
ATOM 1737 C CA . TYR A 1 210 ? -1.665 7.105 -13.373 1.00 83.12 210 TYR A CA 1
ATOM 1738 C C . TYR A 1 210 ? -1.830 7.629 -14.794 1.00 83.12 210 TYR A C 1
ATOM 1740 O O . TYR A 1 210 ? -2.214 8.782 -15.003 1.00 83.12 210 TYR A O 1
ATOM 1748 N N . LEU A 1 211 ? -1.652 6.749 -15.779 1.00 84.38 211 LEU A N 1
ATOM 1749 C CA . LEU A 1 211 ? -1.815 7.113 -17.184 1.00 84.38 211 LEU A CA 1
ATOM 1750 C C . LEU A 1 211 ? -3.166 7.783 -17.503 1.00 84.38 211 LEU A C 1
ATOM 1752 O O . LEU A 1 211 ? -3.216 8.710 -18.302 1.00 84.38 211 LEU A O 1
ATOM 1756 N N . ARG A 1 212 ? -4.264 7.380 -16.862 1.00 81.81 212 ARG A N 1
ATOM 1757 C CA . ARG A 1 212 ? -5.587 8.011 -17.036 1.00 81.81 212 ARG A CA 1
ATOM 1758 C C . ARG A 1 212 ? -5.652 9.489 -16.619 1.00 81.81 212 ARG A C 1
ATOM 1760 O O . ARG A 1 212 ? -6.561 10.184 -17.054 1.00 81.81 212 ARG A O 1
ATOM 1767 N N . ASN A 1 213 ? -4.733 9.942 -15.766 1.00 83.94 213 ASN A N 1
ATOM 1768 C CA . ASN A 1 213 ? -4.637 11.327 -15.303 1.00 83.94 213 ASN A CA 1
ATOM 1769 C C . ASN A 1 213 ? -3.644 12.138 -16.155 1.00 83.94 213 ASN A C 1
ATOM 1771 O O . ASN A 1 213 ? -3.536 13.356 -15.992 1.00 83.94 213 ASN A O 1
ATOM 1775 N N . LEU A 1 214 ? -2.895 11.470 -17.039 1.00 85.94 214 LEU A N 1
ATOM 1776 C CA . LEU A 1 214 ? -1.948 12.107 -17.937 1.00 85.94 214 LEU A CA 1
ATOM 1777 C C . LEU A 1 214 ? -2.646 12.644 -19.179 1.00 85.94 214 LEU A C 1
ATOM 1779 O O . LEU A 1 214 ? -3.450 11.969 -19.823 1.00 85.94 214 LEU A O 1
ATOM 1783 N N . HIS A 1 215 ? -2.248 13.848 -19.560 1.00 89.62 215 HIS A N 1
ATOM 1784 C CA . HIS A 1 215 ? -2.705 14.521 -20.762 1.00 89.62 215 HIS A CA 1
ATOM 1785 C C . HIS A 1 215 ? -1.529 14.782 -21.705 1.00 89.62 215 HIS A C 1
ATOM 1787 O O . HIS A 1 215 ? -0.364 14.848 -21.306 1.00 89.62 215 HIS A O 1
ATOM 1793 N N . VAL A 1 216 ? -1.830 14.946 -22.994 1.00 89.75 216 VAL A N 1
ATOM 1794 C CA . VAL A 1 216 ? -0.839 15.414 -23.972 1.00 89.75 216 VAL A CA 1
ATOM 1795 C C . VAL A 1 216 ? -0.333 16.791 -23.532 1.00 89.75 216 VAL A C 1
ATOM 1797 O O . VAL A 1 216 ? -1.134 17.685 -23.271 1.00 89.75 216 VAL A O 1
ATOM 1800 N N . GLY A 1 217 ? 0.987 16.958 -23.453 1.00 84.00 217 GLY A N 1
ATOM 1801 C CA . GLY A 1 217 ? 1.631 18.150 -22.891 1.00 84.00 217 GLY A CA 1
ATOM 1802 C C . GLY A 1 217 ? 2.238 17.948 -21.499 1.00 84.00 217 GLY A C 1
ATOM 1803 O O . GLY A 1 217 ? 3.125 18.716 -21.126 1.00 84.00 217 GLY A O 1
ATOM 1804 N N . ASP A 1 218 ? 1.837 16.905 -20.767 1.00 87.44 218 ASP A N 1
ATOM 1805 C CA . ASP A 1 218 ? 2.409 16.591 -19.454 1.00 87.44 218 ASP A CA 1
ATOM 1806 C C . ASP A 1 218 ? 3.855 16.087 -19.565 1.00 87.44 218 ASP A C 1
ATOM 1808 O O . ASP A 1 218 ? 4.268 15.543 -20.591 1.00 87.44 218 ASP A O 1
ATOM 1812 N N . TYR A 1 219 ? 4.632 16.255 -18.496 1.00 89.44 219 TYR A N 1
ATOM 1813 C CA . TYR A 1 219 ? 6.028 15.831 -18.425 1.00 89.44 219 TYR A CA 1
ATOM 1814 C C . TYR A 1 219 ? 6.156 14.490 -17.704 1.00 89.44 219 TYR A C 1
ATOM 1816 O O . TYR A 1 219 ? 5.716 14.366 -16.564 1.00 89.44 219 TYR A O 1
ATOM 1824 N N . VAL A 1 220 ? 6.817 13.521 -18.339 1.00 91.62 220 VAL A N 1
ATOM 1825 C CA . VAL A 1 220 ? 7.088 12.178 -17.802 1.00 91.62 220 VAL A CA 1
ATOM 1826 C C . VAL A 1 220 ? 8.597 11.932 -17.717 1.00 91.62 220 VAL A C 1
ATOM 1828 O O . VAL A 1 220 ? 9.349 12.340 -18.605 1.00 91.62 220 VAL A O 1
ATOM 1831 N N . GLY A 1 221 ? 9.042 11.273 -16.649 1.00 90.81 221 GLY A N 1
ATOM 1832 C CA . GLY A 1 221 ? 10.433 10.929 -16.382 1.00 90.81 221 GLY A CA 1
ATOM 1833 C C . GLY A 1 221 ? 10.996 9.972 -17.431 1.00 90.81 221 GLY A C 1
ATOM 1834 O O . GLY A 1 221 ? 10.460 8.887 -17.670 1.00 90.81 221 GLY A O 1
ATOM 1835 N N . ILE A 1 222 ? 12.095 10.375 -18.061 1.00 90.94 222 ILE A N 1
ATOM 1836 C CA . ILE A 1 222 ? 12.789 9.625 -19.108 1.00 90.94 222 ILE A CA 1
ATOM 1837 C C . ILE A 1 222 ? 14.274 9.490 -18.787 1.00 90.94 222 ILE A C 1
ATOM 1839 O O . ILE A 1 222 ? 14.888 10.374 -18.188 1.00 90.94 222 ILE A O 1
ATOM 1843 N N . VAL A 1 223 ? 14.878 8.411 -19.272 1.00 88.44 223 VAL A N 1
ATOM 1844 C CA . VAL A 1 223 ? 16.325 8.203 -19.188 1.00 88.44 223 VAL A CA 1
ATOM 1845 C C . VAL A 1 223 ? 17.0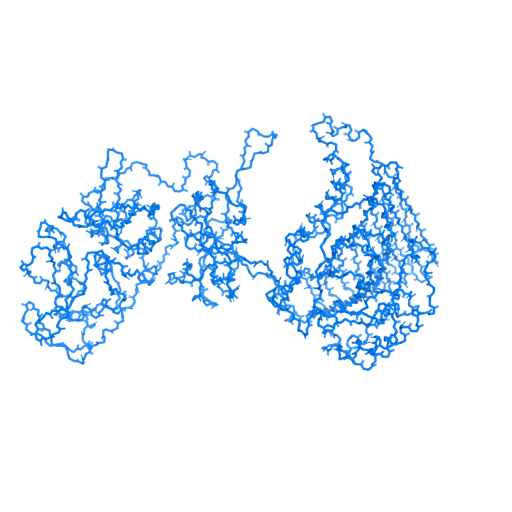24 8.909 -20.348 1.00 88.44 223 VAL A C 1
ATOM 1847 O O . VAL A 1 223 ? 16.693 8.679 -21.516 1.00 88.44 223 VAL A O 1
ATOM 1850 N N . LYS A 1 224 ? 17.998 9.766 -20.032 1.00 83.44 224 LYS A N 1
ATOM 1851 C CA . LYS A 1 224 ? 18.882 10.456 -20.988 1.00 83.44 224 LYS A CA 1
ATOM 1852 C C . LYS A 1 224 ? 20.151 9.665 -21.275 1.00 83.44 224 LYS A C 1
ATOM 1854 O O . LYS A 1 224 ? 20.624 9.674 -22.407 1.00 83.44 224 LYS A O 1
ATOM 1859 N N . ASN A 1 225 ? 20.688 9.008 -20.254 1.00 80.44 225 ASN A N 1
ATOM 1860 C CA . ASN A 1 225 ? 21.899 8.209 -20.339 1.00 80.44 225 ASN A CA 1
ATOM 1861 C C . ASN A 1 225 ? 21.848 7.100 -19.283 1.00 80.44 225 ASN A C 1
ATOM 1863 O O . ASN A 1 225 ? 21.286 7.300 -18.210 1.00 80.44 225 ASN A O 1
ATOM 1867 N N . PHE A 1 226 ? 22.440 5.948 -19.586 1.00 81.56 226 PHE A N 1
ATOM 1868 C CA . PHE A 1 226 ? 22.591 4.859 -18.620 1.00 81.56 226 PHE A CA 1
ATOM 1869 C C . PHE A 1 226 ? 24.000 4.892 -18.010 1.00 81.56 226 PHE A C 1
ATOM 1871 O O . PHE A 1 226 ? 24.934 5.323 -18.698 1.00 81.56 226 PHE A O 1
ATOM 1878 N N . PRO A 1 227 ? 24.178 4.412 -16.765 1.00 78.69 227 PRO A N 1
ATOM 1879 C CA . PRO A 1 227 ? 25.495 4.275 -16.154 1.00 78.69 227 PRO A CA 1
ATOM 1880 C C . PRO A 1 227 ? 26.465 3.488 -17.046 1.00 78.69 227 PRO A C 1
ATOM 1882 O O . PRO A 1 227 ? 26.064 2.559 -17.756 1.00 78.69 227 PRO A O 1
ATOM 1885 N N . GLU A 1 228 ? 27.750 3.850 -17.018 1.00 72.94 228 GLU A N 1
ATOM 1886 C CA . GLU A 1 228 ? 28.762 3.142 -17.805 1.00 72.94 228 GLU A CA 1
ATOM 1887 C C . GLU A 1 228 ? 28.904 1.684 -17.344 1.00 72.94 228 GLU A C 1
ATOM 1889 O O . GLU A 1 228 ? 29.010 1.378 -16.157 1.00 72.94 228 GLU A O 1
ATOM 1894 N N . GLY A 1 229 ? 28.882 0.767 -18.310 1.00 69.69 229 GLY A N 1
ATOM 1895 C CA . GLY A 1 229 ? 28.878 -0.671 -18.076 1.00 69.69 229 GLY A CA 1
ATOM 1896 C C . GLY A 1 229 ? 28.778 -1.465 -19.380 1.00 69.69 229 GLY A C 1
ATOM 1897 O O . GLY A 1 229 ? 28.754 -0.894 -20.476 1.00 69.69 229 GLY A O 1
ATOM 1898 N N . GLY A 1 230 ? 28.731 -2.791 -19.252 1.00 75.31 230 GLY A N 1
ATOM 1899 C CA . GLY A 1 230 ? 28.654 -3.737 -20.367 1.00 75.31 230 GLY A CA 1
ATOM 1900 C C . GLY A 1 230 ? 29.922 -4.574 -20.545 1.00 75.31 230 GLY A C 1
ATOM 1901 O O . GLY A 1 230 ? 31.012 -4.206 -20.103 1.00 75.31 230 GLY A O 1
ATOM 1902 N N . LYS A 1 231 ? 29.782 -5.735 -21.188 1.00 83.12 231 LYS A N 1
ATOM 1903 C CA . LYS A 1 231 ? 30.887 -6.671 -21.459 1.00 83.12 231 LYS A CA 1
ATOM 1904 C C . LYS A 1 231 ? 30.889 -7.035 -22.936 1.00 83.12 231 LYS A C 1
ATOM 1906 O O . LYS A 1 231 ? 29.829 -7.174 -23.541 1.00 83.12 231 LYS A O 1
ATOM 1911 N N . SER A 1 232 ? 32.075 -7.205 -23.522 1.00 86.75 232 SER A N 1
ATOM 1912 C CA . SER A 1 232 ? 32.176 -7.728 -24.888 1.00 86.75 232 SER A CA 1
ATOM 1913 C C . SER A 1 232 ? 31.472 -9.080 -24.972 1.00 86.75 232 SER A C 1
ATOM 1915 O O . SER A 1 232 ? 31.711 -9.966 -24.145 1.00 86.75 232 SER A O 1
ATOM 1917 N N . TYR A 1 233 ? 30.624 -9.239 -25.980 1.00 87.50 233 TYR A N 1
ATOM 1918 C CA . TYR A 1 233 ? 29.860 -10.455 -26.195 1.00 87.50 233 TYR A CA 1
ATOM 1919 C C . TYR A 1 233 ? 30.784 -11.570 -26.693 1.00 87.50 233 TYR A C 1
ATOM 1921 O O . TYR A 1 233 ? 31.634 -11.340 -27.558 1.00 87.50 233 TYR A O 1
ATOM 1929 N N . SER A 1 234 ? 30.644 -12.768 -26.123 1.00 87.69 234 SER A N 1
ATOM 1930 C CA . SER A 1 234 ? 31.414 -13.940 -26.553 1.00 87.69 234 SER A CA 1
ATOM 1931 C C . SER A 1 234 ? 30.731 -14.556 -27.765 1.00 87.69 234 SER A C 1
ATOM 1933 O O . SER A 1 234 ? 29.557 -14.913 -27.707 1.00 87.69 234 SER A O 1
ATOM 1935 N N . LEU A 1 235 ? 31.455 -14.630 -28.876 1.00 85.19 235 LEU A N 1
ATOM 1936 C CA . LEU A 1 235 ? 30.897 -15.055 -30.152 1.00 85.19 235 LEU A CA 1
ATOM 1937 C C . LEU A 1 235 ? 30.737 -16.581 -30.165 1.00 85.19 235 LEU A C 1
ATOM 1939 O O . LEU A 1 235 ? 31.656 -17.286 -29.738 1.00 85.19 235 LEU A O 1
ATOM 1943 N N . PRO A 1 236 ? 29.598 -17.108 -30.646 1.00 78.38 236 PRO A N 1
ATOM 1944 C CA . PRO A 1 236 ? 29.387 -18.543 -30.677 1.00 78.38 236 PRO A CA 1
ATOM 1945 C C . PRO A 1 236 ? 30.320 -19.198 -31.708 1.00 78.38 236 PRO A C 1
ATOM 1947 O O . PRO A 1 236 ? 30.620 -18.594 -32.746 1.00 78.38 236 PRO A O 1
ATOM 1950 N N . PRO A 1 237 ? 30.777 -20.437 -31.464 1.00 67.94 237 PRO A N 1
ATOM 1951 C CA . PRO A 1 237 ? 31.602 -21.136 -32.430 1.00 67.94 237 PRO A CA 1
ATOM 1952 C C . PRO A 1 237 ? 30.779 -21.461 -33.694 1.00 67.94 237 PRO A C 1
ATOM 1954 O O . PRO A 1 237 ? 29.730 -22.090 -33.565 1.00 67.94 237 PRO A O 1
ATOM 1957 N N . PRO A 1 238 ? 31.200 -21.064 -34.917 1.00 64.00 238 PRO A N 1
ATOM 1958 C CA . PRO A 1 238 ? 30.545 -21.492 -36.151 1.00 64.00 238 PRO A CA 1
ATOM 1959 C C . PRO A 1 238 ? 30.366 -23.010 -36.253 1.00 64.00 238 PRO A C 1
ATOM 1961 O O . PRO A 1 238 ? 31.321 -23.773 -36.130 1.00 64.00 238 PRO A O 1
ATOM 1964 N N . LEU A 1 239 ? 29.138 -23.432 -36.564 1.00 63.84 239 LEU A N 1
ATOM 1965 C CA . LEU A 1 239 ? 28.809 -24.815 -36.912 1.00 63.84 239 LEU A CA 1
ATOM 1966 C C . LEU A 1 239 ? 29.388 -25.142 -38.300 1.00 63.84 239 LEU A C 1
ATOM 1968 O O . LEU A 1 239 ? 28.746 -24.926 -39.328 1.00 63.84 239 LEU A O 1
ATOM 1972 N N . LEU A 1 240 ? 30.632 -25.620 -38.330 1.00 66.69 240 LEU A N 1
ATOM 1973 C CA . LEU A 1 240 ? 31.350 -26.028 -39.540 1.00 66.69 240 LEU A CA 1
ATOM 1974 C C . LEU A 1 240 ? 31.773 -27.498 -39.437 1.00 66.69 240 LEU A C 1
ATOM 1976 O O . LEU A 1 240 ? 32.023 -28.011 -38.349 1.00 66.69 240 LEU A O 1
ATOM 1980 N N . ASN A 1 241 ? 31.902 -28.174 -40.582 1.00 64.06 241 ASN A N 1
ATOM 1981 C CA . ASN A 1 241 ? 32.543 -29.491 -40.641 1.00 64.06 241 ASN A CA 1
ATOM 1982 C C . ASN A 1 241 ? 33.997 -29.387 -40.142 1.00 64.06 241 ASN A C 1
ATOM 1984 O O . ASN A 1 241 ? 34.629 -28.350 -40.346 1.00 64.06 241 ASN A O 1
ATOM 1988 N N . LYS A 1 242 ? 34.549 -30.472 -39.563 1.00 64.56 242 LYS A N 1
ATOM 1989 C CA . LYS A 1 242 ? 35.917 -30.531 -38.985 1.00 64.56 242 LYS A CA 1
ATOM 1990 C C . LYS A 1 242 ? 36.995 -29.903 -39.872 1.00 64.56 242 LYS A C 1
ATOM 1992 O O . LYS A 1 242 ? 37.986 -29.381 -39.375 1.00 64.56 242 LYS A O 1
ATOM 1997 N N . THR A 1 243 ? 36.802 -29.928 -41.184 1.00 66.12 243 THR A N 1
ATOM 1998 C CA . THR A 1 243 ? 37.700 -29.310 -42.149 1.00 66.12 243 THR A CA 1
ATOM 1999 C C . THR A 1 243 ? 36.916 -28.417 -43.106 1.00 66.12 243 THR A C 1
ATOM 2001 O O . THR A 1 243 ? 35.976 -28.867 -43.763 1.00 66.12 243 THR A O 1
ATOM 2004 N N . TYR A 1 244 ? 37.326 -27.154 -43.207 1.00 68.88 244 TYR A N 1
ATOM 2005 C CA . TYR A 1 244 ? 36.799 -26.174 -44.150 1.00 68.88 244 TYR A CA 1
ATOM 2006 C C . TYR A 1 244 ? 37.813 -25.922 -45.268 1.00 68.88 244 TYR A C 1
ATOM 2008 O O . TYR A 1 244 ? 38.959 -25.560 -45.001 1.00 68.88 244 TYR A O 1
ATOM 2016 N N . ILE A 1 245 ? 37.377 -26.090 -46.518 1.00 70.31 245 ILE A N 1
ATOM 2017 C CA . ILE A 1 245 ? 38.152 -25.721 -47.705 1.00 70.31 245 ILE A CA 1
ATOM 2018 C C . ILE A 1 245 ? 37.573 -24.413 -48.238 1.00 70.31 245 ILE A C 1
ATOM 2020 O O . ILE A 1 245 ? 36.430 -24.361 -48.693 1.00 70.31 245 ILE A O 1
ATOM 2024 N N . GLY A 1 246 ? 38.363 -23.349 -48.148 1.00 68.44 246 GLY A N 1
ATOM 2025 C CA . GLY A 1 246 ? 38.029 -22.029 -48.661 1.00 68.44 246 GLY A CA 1
ATOM 2026 C C . GLY A 1 246 ? 38.991 -21.602 -49.763 1.00 68.44 246 GLY A C 1
ATOM 2027 O O . GLY A 1 246 ? 39.987 -22.263 -50.044 1.00 68.44 246 GLY A O 1
ATOM 2028 N N . ARG A 1 247 ? 38.709 -20.457 -50.380 1.00 64.56 247 ARG A N 1
ATOM 2029 C CA . ARG A 1 247 ? 39.637 -19.787 -51.295 1.00 64.56 247 ARG A CA 1
ATOM 2030 C C . ARG A 1 247 ? 39.798 -18.334 -50.869 1.00 64.56 247 ARG A C 1
ATOM 2032 O O . ARG A 1 247 ? 38.803 -17.674 -50.575 1.00 64.56 247 ARG A O 1
ATOM 2039 N N . ASN A 1 248 ? 41.036 -17.870 -50.751 1.00 62.66 248 ASN A N 1
ATOM 2040 C CA . ASN A 1 248 ? 41.378 -16.485 -50.423 1.00 62.66 248 ASN A CA 1
ATOM 2041 C C . ASN A 1 248 ? 42.440 -15.971 -51.413 1.00 62.66 248 ASN A C 1
ATOM 2043 O O . ASN A 1 248 ? 42.698 -16.606 -52.441 1.00 62.66 248 ASN A O 1
ATOM 2047 N N . GLN A 1 249 ? 43.043 -14.819 -51.119 1.00 51.94 249 GLN A N 1
ATOM 2048 C CA . GLN A 1 249 ? 44.046 -14.174 -51.967 1.00 51.94 249 GLN A CA 1
ATOM 2049 C C . GLN A 1 249 ? 45.328 -15.004 -52.186 1.00 51.94 249 GLN A C 1
ATOM 2051 O O . GLN A 1 249 ? 46.070 -14.716 -53.119 1.00 51.94 249 GLN A O 1
ATOM 2056 N N . TYR A 1 250 ? 45.575 -16.044 -51.379 1.00 58.31 250 TYR A N 1
ATOM 2057 C CA . TYR A 1 250 ? 46.743 -16.931 -51.483 1.00 58.31 250 TYR A CA 1
ATOM 2058 C C . TYR A 1 250 ? 46.437 -18.269 -52.179 1.00 58.31 250 TYR A C 1
ATOM 2060 O O . TYR A 1 250 ? 47.313 -19.123 -52.283 1.00 58.31 250 TYR A O 1
ATOM 2068 N N . GLY A 1 251 ? 45.204 -18.465 -52.662 1.00 63.88 251 GLY A N 1
ATOM 2069 C CA . GLY A 1 251 ? 44.753 -19.704 -53.299 1.00 63.88 251 GLY A CA 1
ATOM 2070 C C . GLY A 1 251 ? 43.720 -20.466 -52.469 1.00 63.88 251 GLY A C 1
ATOM 2071 O O . GLY A 1 251 ? 43.032 -19.901 -51.614 1.00 63.88 251 GLY A O 1
ATOM 2072 N N . SER A 1 252 ? 43.548 -21.752 -52.776 1.00 70.06 252 SER A N 1
ATOM 2073 C CA . SER A 1 252 ? 42.721 -22.647 -51.963 1.00 70.06 252 SER A CA 1
ATOM 2074 C C . SER A 1 252 ? 43.440 -22.934 -50.649 1.00 70.06 252 SER A C 1
ATOM 2076 O O . SER A 1 252 ? 44.624 -23.257 -50.652 1.00 70.06 252 SER A O 1
ATOM 2078 N N . TYR A 1 253 ? 42.733 -22.825 -49.532 1.00 68.56 253 TYR A N 1
ATOM 2079 C CA . TYR A 1 253 ? 43.278 -23.083 -48.207 1.00 68.56 253 TYR A CA 1
ATOM 2080 C C . TYR A 1 253 ? 42.351 -24.031 -47.446 1.00 68.56 253 TYR A C 1
ATOM 2082 O O . TYR A 1 253 ? 41.127 -23.971 -47.574 1.00 68.56 253 TYR A O 1
ATOM 2090 N N . GLN A 1 254 ? 42.950 -24.919 -46.657 1.00 70.75 254 GLN A N 1
ATOM 2091 C CA . GLN A 1 254 ? 42.248 -25.877 -45.812 1.00 70.75 254 GLN A CA 1
ATOM 2092 C C . GLN A 1 254 ? 42.501 -25.504 -44.352 1.00 70.75 254 GLN A C 1
ATOM 2094 O O . GLN A 1 254 ? 43.649 -25.370 -43.933 1.00 70.75 254 GLN A O 1
ATOM 2099 N N . VAL A 1 255 ? 41.434 -25.308 -43.581 1.00 70.25 255 VAL A N 1
ATOM 2100 C CA . VAL A 1 255 ? 41.510 -24.959 -42.155 1.00 70.25 255 VAL A CA 1
ATOM 2101 C C . VAL A 1 255 ? 40.712 -25.978 -41.368 1.00 70.25 255 VAL A C 1
ATOM 2103 O O . VAL A 1 255 ? 39.561 -26.260 -41.704 1.00 70.25 255 VAL A O 1
ATOM 2106 N N . CYS A 1 256 ? 41.313 -26.525 -40.314 1.00 68.94 256 CYS A N 1
ATOM 2107 C CA . CYS A 1 256 ? 40.550 -27.240 -39.301 1.00 68.94 256 CYS A CA 1
ATOM 2108 C C . CYS A 1 256 ? 39.607 -26.245 -38.614 1.00 68.94 256 CYS A C 1
ATOM 2110 O O . CYS A 1 256 ? 40.065 -25.180 -38.199 1.00 68.94 256 CYS A O 1
ATOM 2112 N N . ALA A 1 257 ? 38.316 -26.559 -38.493 1.00 67.06 257 ALA A N 1
ATOM 2113 C CA . ALA A 1 257 ? 37.347 -25.650 -37.871 1.00 67.06 257 ALA A CA 1
ATOM 2114 C C . ALA A 1 257 ? 37.786 -25.220 -36.455 1.00 67.06 257 ALA A C 1
ATOM 2116 O O . ALA A 1 257 ? 37.636 -24.053 -36.096 1.00 67.06 257 ALA A O 1
ATOM 2117 N N . ASP A 1 258 ? 38.455 -26.114 -35.720 1.00 66.31 258 ASP A N 1
ATOM 2118 C CA . ASP A 1 258 ? 39.009 -25.862 -34.383 1.00 66.31 258 ASP A CA 1
ATOM 2119 C C . ASP A 1 258 ? 40.125 -24.797 -34.373 1.00 66.31 258 ASP A C 1
ATOM 2121 O O . ASP A 1 258 ? 40.382 -24.150 -33.358 1.00 66.31 258 ASP A O 1
ATOM 2125 N N . TRP A 1 259 ? 40.796 -24.577 -35.508 1.00 66.00 259 TRP A N 1
ATOM 2126 C CA . TRP A 1 259 ? 41.892 -23.610 -35.641 1.00 66.00 259 TRP A CA 1
ATOM 2127 C C . TRP A 1 259 ? 41.417 -22.203 -36.024 1.00 66.00 259 TRP A C 1
ATOM 2129 O O . TRP A 1 259 ? 42.207 -21.261 -35.956 1.00 66.00 259 TRP A O 1
ATOM 2139 N N . LEU A 1 260 ? 40.136 -22.020 -36.372 1.00 66.44 260 LEU A N 1
ATOM 2140 C CA . LEU A 1 260 ? 39.575 -20.708 -36.736 1.00 66.44 260 LEU A CA 1
ATOM 2141 C C . LEU A 1 260 ? 39.635 -19.682 -35.591 1.00 66.44 260 LEU A C 1
ATOM 2143 O O . LEU A 1 260 ? 39.567 -18.481 -35.851 1.00 66.44 260 LEU A O 1
ATOM 2147 N N . TYR A 1 261 ? 39.793 -20.141 -34.348 1.00 64.25 261 TYR A N 1
ATOM 2148 C CA . TYR A 1 261 ? 39.844 -19.300 -33.146 1.00 64.25 261 TYR A CA 1
ATOM 2149 C C . TYR A 1 261 ? 41.272 -19.019 -32.654 1.00 64.25 261 TYR A C 1
ATOM 2151 O O . TYR A 1 261 ? 41.456 -18.290 -31.677 1.00 64.25 261 TYR A O 1
ATOM 2159 N N . GLN A 1 262 ? 42.299 -19.586 -33.298 1.00 62.62 262 GLN A N 1
ATOM 2160 C CA . GLN A 1 262 ? 43.690 -19.386 -32.892 1.00 62.62 262 GLN A CA 1
ATOM 2161 C C . GLN A 1 262 ? 44.233 -18.059 -33.434 1.00 62.62 262 GLN A C 1
ATOM 2163 O O . GLN A 1 262 ? 44.160 -17.777 -34.630 1.00 62.62 262 GLN A O 1
ATOM 2168 N N . ARG A 1 263 ? 44.855 -17.251 -32.562 1.00 54.47 263 ARG A N 1
ATOM 2169 C CA . ARG A 1 263 ? 45.479 -15.965 -32.942 1.00 54.47 263 ARG A CA 1
ATOM 2170 C C . ARG A 1 263 ? 46.584 -16.104 -33.998 1.00 54.47 263 ARG A C 1
ATOM 2172 O O . ARG A 1 263 ? 46.888 -15.136 -34.686 1.00 54.47 263 ARG A O 1
ATOM 2179 N N . THR A 1 264 ? 47.181 -17.286 -34.118 1.00 53.53 264 THR A N 1
ATOM 2180 C CA . THR A 1 264 ? 48.246 -17.615 -35.076 1.00 53.53 264 THR A CA 1
ATOM 2181 C C . THR A 1 264 ? 47.735 -17.826 -36.504 1.00 53.53 264 THR A C 1
ATOM 2183 O O . THR A 1 264 ? 48.545 -17.825 -37.432 1.00 53.53 264 THR A O 1
ATOM 2186 N N . GLN A 1 265 ? 46.418 -17.961 -36.712 1.00 61.69 265 GLN A N 1
ATOM 2187 C CA . GLN A 1 265 ? 45.850 -18.222 -38.030 1.00 61.69 265 GLN A CA 1
ATOM 2188 C C . GLN A 1 265 ? 45.805 -16.948 -38.888 1.00 61.69 265 GLN A C 1
ATOM 2190 O O . GLN A 1 265 ? 45.065 -16.000 -38.610 1.00 61.69 265 GLN A O 1
ATOM 2195 N N . LYS A 1 266 ? 46.610 -16.926 -39.958 1.00 61.31 266 LYS A N 1
ATOM 2196 C CA . LYS A 1 266 ? 46.792 -15.742 -40.822 1.00 61.31 266 LYS A CA 1
ATOM 2197 C C . LYS A 1 266 ? 45.839 -15.681 -42.021 1.00 61.31 266 LYS A C 1
ATOM 2199 O O . LYS A 1 266 ? 45.708 -14.619 -42.617 1.00 61.31 266 LYS A O 1
ATOM 2204 N N . THR A 1 267 ? 45.190 -16.788 -42.385 1.00 66.69 267 THR A N 1
ATOM 2205 C CA . THR A 1 267 ? 44.420 -16.925 -43.639 1.00 66.69 267 THR A CA 1
ATOM 2206 C C . THR A 1 267 ? 42.925 -16.630 -43.506 1.00 66.69 267 THR A C 1
ATOM 2208 O O . THR A 1 267 ? 42.333 -16.081 -44.436 1.00 66.69 267 THR A O 1
ATOM 2211 N N . LEU A 1 268 ? 42.316 -17.018 -42.383 1.00 77.06 268 LEU A N 1
ATOM 2212 C CA . LEU A 1 268 ? 40.944 -16.704 -41.981 1.00 77.06 268 LEU A CA 1
ATOM 2213 C C . LEU A 1 268 ? 40.796 -16.998 -40.481 1.00 77.06 268 LEU A C 1
ATOM 2215 O O . LEU A 1 268 ? 41.064 -18.120 -40.053 1.00 77.06 268 LEU A O 1
ATOM 2219 N N . ARG A 1 269 ? 40.338 -16.019 -39.699 1.00 82.25 269 ARG A N 1
ATOM 2220 C CA . ARG A 1 269 ? 40.064 -16.156 -38.261 1.00 82.25 269 ARG A CA 1
ATOM 2221 C C . ARG A 1 269 ? 38.653 -15.691 -37.920 1.00 82.25 269 ARG A C 1
ATOM 2223 O O . ARG A 1 269 ? 38.120 -14.806 -38.583 1.00 82.25 269 ARG A O 1
ATOM 2230 N N . ILE A 1 270 ? 38.075 -16.258 -36.869 1.00 83.19 270 ILE A N 1
ATOM 2231 C CA . ILE A 1 270 ? 36.824 -15.799 -36.264 1.00 83.19 270 ILE A CA 1
ATOM 2232 C C . ILE A 1 270 ? 37.155 -15.296 -34.856 1.00 83.19 270 ILE A C 1
ATOM 2234 O O . ILE A 1 270 ? 37.715 -16.055 -34.060 1.00 83.19 270 ILE A O 1
ATOM 2238 N N . PRO A 1 271 ? 36.869 -14.022 -34.532 1.00 86.00 271 PRO A N 1
ATOM 2239 C CA . PRO A 1 271 ? 37.136 -13.511 -33.196 1.00 86.00 271 PRO A CA 1
ATOM 2240 C C . PRO A 1 271 ? 36.311 -14.274 -32.149 1.00 86.00 271 PRO A C 1
ATOM 2242 O O . PRO A 1 271 ? 35.197 -14.712 -32.422 1.00 86.00 271 PRO A O 1
ATOM 2245 N N . SER A 1 272 ? 36.850 -14.422 -30.937 1.00 84.00 272 SER A N 1
ATOM 2246 C CA . SER A 1 272 ? 36.142 -15.059 -29.814 1.00 84.00 272 SER A CA 1
ATOM 2247 C C . SER A 1 272 ? 35.244 -14.091 -29.041 1.00 84.00 272 SER A C 1
ATOM 2249 O O . SER A 1 272 ? 34.340 -14.515 -28.325 1.00 84.00 272 SER A O 1
ATOM 2251 N N . LYS A 1 273 ? 35.479 -12.782 -29.181 1.00 90.25 273 LYS A N 1
ATOM 2252 C CA . LYS A 1 273 ? 34.711 -11.709 -28.543 1.00 90.25 273 LYS A CA 1
ATOM 2253 C C . LYS A 1 273 ? 34.448 -10.572 -29.521 1.00 90.25 273 LYS A C 1
ATOM 2255 O O . LYS A 1 273 ? 35.176 -10.409 -30.499 1.00 90.25 273 LYS A O 1
ATOM 2260 N N . THR A 1 274 ? 33.441 -9.763 -29.229 1.00 93.44 274 THR A N 1
ATOM 2261 C CA . THR A 1 274 ? 33.164 -8.545 -29.988 1.00 93.44 274 THR A CA 1
ATOM 2262 C C . THR A 1 274 ? 34.233 -7.465 -29.816 1.00 93.44 274 THR A C 1
ATOM 2264 O O . THR A 1 274 ? 34.873 -7.357 -28.767 1.00 93.44 274 THR A O 1
ATOM 2267 N N . SER A 1 275 ? 34.394 -6.650 -30.861 1.00 94.50 275 SER A N 1
ATOM 2268 C CA . SER A 1 275 ? 35.261 -5.470 -30.924 1.00 94.50 275 SER A CA 1
ATOM 2269 C C . SER A 1 275 ? 34.550 -4.330 -31.654 1.00 94.50 275 SER A C 1
ATOM 2271 O O . SER A 1 275 ? 33.578 -4.559 -32.377 1.00 94.50 275 SER A O 1
ATOM 2273 N N . GLU A 1 276 ? 35.043 -3.105 -31.503 1.00 95.06 276 GLU A N 1
ATOM 2274 C CA . GLU A 1 276 ? 34.524 -1.903 -32.160 1.00 95.06 276 GLU A CA 1
ATOM 2275 C C . GLU A 1 276 ? 34.480 -2.080 -33.686 1.00 95.06 276 GLU A C 1
ATOM 2277 O O . GLU A 1 276 ? 33.452 -1.823 -34.307 1.00 95.06 276 GLU A O 1
ATOM 2282 N N . ASN A 1 277 ? 35.546 -2.620 -34.287 1.00 94.81 277 ASN A N 1
ATOM 2283 C CA . ASN A 1 277 ? 35.617 -2.883 -35.727 1.00 94.81 277 ASN A CA 1
ATOM 2284 C C . ASN A 1 277 ? 34.571 -3.907 -36.194 1.00 94.81 277 ASN A C 1
ATOM 2286 O O . ASN A 1 277 ? 33.925 -3.705 -37.226 1.00 94.81 277 ASN A O 1
ATOM 2290 N N . LEU A 1 278 ? 34.358 -4.986 -35.430 1.00 94.56 278 LEU A N 1
ATOM 2291 C CA . LEU A 1 278 ? 33.315 -5.959 -35.752 1.00 94.56 278 LEU A CA 1
ATOM 2292 C C . LEU A 1 278 ? 31.922 -5.329 -35.636 1.00 94.56 278 LEU A C 1
ATOM 2294 O O . LEU A 1 278 ? 31.092 -5.536 -36.519 1.00 94.56 278 LEU A O 1
ATOM 2298 N N . LEU A 1 279 ? 31.660 -4.550 -34.583 1.00 95.56 279 LEU A N 1
ATOM 2299 C CA . LEU A 1 279 ? 30.354 -3.919 -34.394 1.00 95.56 279 LEU A CA 1
ATOM 2300 C C . LEU A 1 279 ? 30.071 -2.846 -35.437 1.00 95.56 279 LEU A C 1
ATOM 2302 O O . LEU A 1 279 ? 28.945 -2.781 -35.922 1.00 95.56 279 LEU A O 1
ATOM 2306 N N . TRP A 1 280 ? 31.075 -2.069 -35.841 1.00 95.88 280 TRP A N 1
ATOM 2307 C CA . TRP A 1 280 ? 30.949 -1.144 -36.963 1.00 95.88 280 TRP A CA 1
ATOM 2308 C C . TRP A 1 280 ? 30.569 -1.878 -38.255 1.00 95.88 280 TRP A C 1
ATOM 2310 O O . TRP A 1 280 ? 29.631 -1.471 -38.939 1.00 95.88 280 TRP A O 1
ATOM 2320 N N . LEU A 1 281 ? 31.215 -3.009 -38.559 1.00 94.25 281 LEU A N 1
ATOM 2321 C CA . LEU A 1 281 ? 30.864 -3.815 -39.732 1.00 94.25 281 LEU A CA 1
ATOM 2322 C C . LEU A 1 281 ? 29.447 -4.400 -39.635 1.00 94.25 281 LEU A C 1
ATOM 2324 O O . LEU A 1 281 ? 28.726 -4.429 -40.632 1.00 94.25 281 LEU A O 1
ATOM 2328 N N . ILE A 1 282 ? 29.038 -4.858 -38.450 1.00 94.12 282 ILE A N 1
ATOM 2329 C CA . ILE A 1 282 ? 27.678 -5.350 -38.208 1.00 94.12 282 ILE A CA 1
ATOM 2330 C C . ILE A 1 282 ? 26.660 -4.216 -38.400 1.00 94.12 282 ILE A C 1
ATOM 2332 O O . ILE A 1 282 ? 25.648 -4.430 -39.062 1.00 94.12 282 ILE A O 1
ATOM 2336 N N . GLY A 1 283 ? 26.932 -3.015 -37.885 1.00 93.56 283 GLY A N 1
ATOM 2337 C CA . GLY A 1 283 ? 26.094 -1.834 -38.093 1.00 93.56 283 GLY A CA 1
ATOM 2338 C C . GLY A 1 283 ? 25.936 -1.506 -39.576 1.00 93.56 283 GLY A C 1
ATOM 2339 O O . GLY A 1 283 ? 24.816 -1.381 -40.060 1.00 93.56 283 GLY A O 1
ATOM 2340 N N . LEU A 1 284 ? 27.041 -1.483 -40.322 1.00 92.50 284 LEU A N 1
ATOM 2341 C CA . LEU A 1 284 ? 27.030 -1.271 -41.772 1.00 92.50 284 LEU A CA 1
ATOM 2342 C C . LEU A 1 284 ? 26.223 -2.353 -42.509 1.00 92.50 284 LEU A C 1
ATOM 2344 O O . LEU A 1 284 ? 25.450 -2.065 -43.421 1.00 92.50 284 LEU A O 1
ATOM 2348 N N . TYR A 1 285 ? 26.365 -3.611 -42.089 1.00 92.56 285 TYR A N 1
ATOM 2349 C CA . TYR A 1 285 ? 25.581 -4.718 -42.625 1.00 92.56 285 TYR A CA 1
ATOM 2350 C C . TYR A 1 285 ? 24.083 -4.577 -42.310 1.00 92.56 285 TYR A C 1
ATOM 2352 O O . TYR A 1 285 ? 23.250 -4.972 -43.128 1.00 92.56 285 TYR A O 1
ATOM 2360 N N . MET A 1 286 ? 23.704 -4.033 -41.151 1.00 91.00 286 MET A N 1
ATOM 2361 C CA . MET A 1 286 ? 22.294 -3.871 -40.784 1.00 91.00 286 MET A CA 1
ATOM 2362 C C . MET A 1 286 ? 21.554 -2.934 -41.741 1.00 91.00 286 MET A C 1
ATOM 2364 O O . MET A 1 286 ? 20.405 -3.244 -42.067 1.00 91.00 286 MET A O 1
ATOM 2368 N N . GLY A 1 287 ? 22.216 -1.893 -42.255 1.00 88.81 287 GLY A N 1
ATOM 2369 C CA . GLY A 1 287 ? 21.661 -1.029 -43.298 1.00 88.81 287 GLY A CA 1
ATOM 2370 C C . GLY A 1 287 ? 21.785 -1.661 -44.684 1.00 88.81 287 GLY A C 1
ATOM 2371 O O . GLY A 1 287 ? 20.860 -2.313 -45.171 1.00 88.81 287 GLY A O 1
ATOM 2372 N N . ASP A 1 288 ? 22.987 -1.600 -45.260 1.00 87.75 288 ASP A N 1
ATOM 2373 C CA . ASP A 1 288 ? 23.241 -1.912 -46.678 1.00 87.75 288 ASP A CA 1
ATOM 2374 C C . ASP A 1 288 ? 23.586 -3.382 -46.979 1.00 87.75 288 ASP A C 1
ATOM 2376 O O . ASP A 1 288 ? 23.891 -3.747 -48.121 1.00 87.75 288 ASP A O 1
ATOM 2380 N N . GLY A 1 289 ? 23.588 -4.250 -45.967 1.00 87.75 289 GLY A N 1
ATOM 2381 C CA . GLY A 1 289 ? 24.005 -5.645 -46.105 1.00 87.75 289 GLY A CA 1
ATOM 2382 C C . GLY A 1 289 ? 22.886 -6.629 -46.446 1.00 87.75 289 GLY A C 1
ATOM 2383 O O . GLY A 1 289 ? 21.740 -6.465 -46.040 1.00 87.75 289 GLY A O 1
ATOM 2384 N N . TYR A 1 290 ? 23.207 -7.719 -47.138 1.00 87.44 290 TYR A N 1
ATOM 2385 C CA . TYR A 1 290 ? 22.352 -8.909 -47.199 1.00 87.44 290 TYR A CA 1
ATOM 2386 C C . TYR A 1 290 ? 23.168 -10.168 -47.504 1.00 87.44 290 TYR A C 1
ATOM 2388 O O . TYR A 1 290 ? 24.237 -10.112 -48.116 1.00 87.44 290 TYR A O 1
ATOM 2396 N N . ILE A 1 291 ? 22.648 -11.325 -47.093 1.00 85.56 291 ILE A N 1
ATOM 2397 C CA . ILE A 1 291 ? 23.221 -12.636 -47.415 1.00 85.56 291 ILE A CA 1
ATOM 2398 C C . ILE A 1 291 ? 22.408 -13.255 -48.557 1.00 85.56 291 ILE A C 1
ATOM 2400 O O . ILE A 1 291 ? 21.187 -13.360 -48.469 1.00 85.56 291 ILE A O 1
ATOM 2404 N N . SER A 1 292 ? 23.079 -13.684 -49.627 1.00 78.19 292 SER A N 1
ATOM 2405 C CA . SER A 1 292 ? 22.455 -14.369 -50.771 1.00 78.19 292 SER A CA 1
ATOM 2406 C C . SER A 1 292 ? 23.149 -15.689 -51.102 1.00 78.19 292 SER A C 1
ATOM 2408 O O . SER A 1 292 ? 24.274 -15.938 -50.670 1.00 78.19 292 SER A O 1
ATOM 2410 N N . ARG A 1 293 ? 22.469 -16.567 -51.851 1.00 69.25 293 ARG A N 1
ATOM 2411 C CA . ARG A 1 293 ? 23.048 -17.798 -52.416 1.00 69.25 293 ARG A CA 1
ATOM 2412 C C . ARG A 1 293 ? 23.496 -17.531 -53.852 1.00 69.25 293 ARG A C 1
ATOM 2414 O O . ARG A 1 293 ? 22.748 -16.933 -54.619 1.00 69.25 293 ARG A O 1
ATOM 2421 N N . THR A 1 294 ? 24.693 -17.981 -54.224 1.00 59.53 294 THR A N 1
ATOM 2422 C CA . THR A 1 294 ? 25.151 -17.916 -55.624 1.00 59.53 294 THR A CA 1
ATOM 2423 C C . THR A 1 294 ? 24.530 -19.029 -56.472 1.00 59.53 294 THR A C 1
ATOM 2425 O O . THR A 1 294 ? 24.232 -20.107 -55.963 1.00 59.53 294 THR A O 1
ATOM 2428 N N . SER A 1 295 ? 24.347 -18.778 -57.776 1.00 46.84 295 SER A N 1
ATOM 2429 C CA . SER A 1 295 ? 23.767 -19.739 -58.733 1.00 46.84 295 SER A CA 1
ATOM 2430 C C . SER A 1 295 ? 24.750 -20.803 -59.245 1.00 46.84 295 SER A C 1
ATOM 2432 O O . SER A 1 295 ? 24.347 -21.720 -59.957 1.00 46.84 295 SER A O 1
ATOM 2434 N N . ARG A 1 296 ? 26.049 -20.710 -58.919 1.00 47.69 296 ARG A N 1
ATOM 2435 C CA . ARG A 1 296 ? 27.050 -21.702 -59.351 1.00 47.69 296 ARG A CA 1
ATOM 2436 C C . ARG A 1 296 ? 26.960 -22.975 -58.499 1.00 47.69 296 ARG A C 1
ATOM 2438 O O . ARG A 1 296 ? 26.671 -22.893 -57.310 1.00 47.69 296 ARG A O 1
ATOM 2445 N N . LYS A 1 297 ? 27.273 -24.123 -59.125 1.00 41.69 297 LYS A N 1
ATOM 2446 C CA . LYS A 1 297 ? 27.194 -25.546 -58.686 1.00 41.69 297 LYS A CA 1
ATOM 2447 C C . LYS A 1 297 ? 27.642 -25.924 -57.248 1.00 41.69 297 LYS A C 1
ATOM 2449 O O . LYS A 1 297 ? 27.600 -27.098 -56.912 1.00 41.69 297 LYS A O 1
ATOM 2454 N N . LEU A 1 298 ? 28.048 -24.985 -56.392 1.00 46.44 298 LEU A N 1
ATOM 2455 C CA . LEU A 1 298 ? 28.593 -25.219 -55.047 1.00 46.44 298 LEU A CA 1
ATOM 2456 C C . LEU A 1 298 ? 27.802 -24.564 -53.900 1.00 46.44 298 LEU A C 1
ATOM 2458 O O . LEU A 1 298 ? 28.269 -24.580 -52.764 1.00 46.44 298 LEU A O 1
ATOM 2462 N N . GLY A 1 299 ? 26.621 -23.980 -54.152 1.00 50.59 299 GLY A N 1
ATOM 2463 C CA . GLY A 1 299 ? 25.733 -23.497 -53.079 1.00 50.59 299 GLY A CA 1
ATOM 2464 C C . GLY A 1 299 ? 26.358 -22.438 -52.157 1.00 50.59 299 GLY A C 1
ATOM 2465 O O . GLY A 1 299 ? 25.900 -22.240 -51.029 1.00 50.59 299 GLY A O 1
ATOM 2466 N N . THR A 1 300 ? 27.419 -21.767 -52.614 1.00 60.69 300 THR A N 1
ATOM 2467 C CA . THR A 1 300 ? 28.220 -20.853 -51.800 1.00 60.69 300 THR A CA 1
ATOM 2468 C C . THR A 1 300 ? 27.410 -19.594 -51.508 1.00 60.69 300 THR A C 1
ATOM 2470 O O . THR A 1 300 ? 26.925 -18.917 -52.421 1.00 60.69 300 THR A O 1
ATOM 2473 N N . GLN A 1 301 ? 27.215 -19.298 -50.226 1.00 71.56 301 GLN A N 1
ATOM 2474 C CA . GLN A 1 301 ? 26.548 -18.076 -49.782 1.00 71.56 301 GLN A CA 1
ATOM 2475 C C . GLN A 1 301 ? 27.520 -16.895 -49.883 1.00 71.56 301 GLN A C 1
ATOM 2477 O O . GLN A 1 301 ? 28.733 -17.094 -49.889 1.00 71.56 301 GLN A O 1
ATOM 2482 N N . VAL A 1 302 ? 27.002 -15.675 -49.997 1.00 80.38 302 VAL A N 1
ATOM 2483 C CA . VAL A 1 302 ? 27.798 -14.449 -50.150 1.00 80.38 302 VAL A CA 1
ATOM 2484 C C . VAL A 1 302 ? 27.178 -13.340 -49.319 1.00 80.38 302 VAL A C 1
ATOM 2486 O O . VAL A 1 302 ? 25.975 -13.086 -49.427 1.00 80.38 302 VAL A O 1
ATOM 2489 N N . LEU A 1 303 ? 28.005 -12.665 -48.523 1.00 86.75 303 LEU A N 1
ATOM 2490 C CA . LEU A 1 303 ? 27.632 -11.426 -47.847 1.00 86.75 303 LEU A CA 1
ATOM 2491 C C . LEU A 1 303 ? 27.903 -10.265 -48.805 1.00 86.75 303 LEU A C 1
ATOM 2493 O O . LEU A 1 303 ? 29.034 -10.063 -49.240 1.00 86.75 303 LEU A O 1
ATOM 2497 N N . SER A 1 304 ? 26.854 -9.534 -49.165 1.00 88.12 304 SER A N 1
ATOM 2498 C CA . SER A 1 304 ? 26.923 -8.381 -50.064 1.00 88.12 304 SER A CA 1
ATOM 2499 C C . SER A 1 304 ? 26.615 -7.103 -49.293 1.00 88.12 304 SER A C 1
ATOM 2501 O O . SER A 1 304 ? 25.642 -7.078 -48.547 1.00 88.12 304 SER A O 1
ATOM 2503 N N . LEU A 1 305 ? 27.416 -6.059 -49.495 1.00 89.62 305 LEU A N 1
ATOM 2504 C CA . LEU A 1 305 ? 27.200 -4.706 -48.976 1.00 89.62 305 LEU A CA 1
ATOM 2505 C C . LEU A 1 305 ? 26.982 -3.758 -50.162 1.00 89.62 305 LEU A C 1
ATOM 2507 O O . LEU A 1 305 ? 27.799 -3.743 -51.089 1.00 89.62 305 LEU A O 1
ATOM 2511 N N . ALA A 1 306 ? 25.894 -2.990 -50.164 1.00 88.38 306 ALA A N 1
ATOM 2512 C CA . ALA A 1 306 ? 25.532 -2.070 -51.245 1.00 88.38 306 ALA A CA 1
ATOM 2513 C C . ALA A 1 306 ? 26.340 -0.757 -51.204 1.00 88.38 306 ALA A C 1
ATOM 2515 O O . ALA A 1 306 ? 25.800 0.309 -50.953 1.00 88.38 306 ALA A O 1
ATOM 2516 N N . ILE A 1 307 ? 27.650 -0.841 -51.456 1.00 87.69 307 ILE A N 1
ATOM 2517 C CA . ILE A 1 307 ? 28.566 0.309 -51.431 1.00 87.69 307 ILE A CA 1
ATOM 2518 C C . ILE A 1 307 ? 29.053 0.599 -52.859 1.00 87.69 307 ILE A C 1
ATOM 2520 O O . ILE A 1 307 ? 29.845 -0.193 -53.389 1.00 87.69 307 ILE A O 1
ATOM 2524 N N . PRO A 1 308 ? 28.641 1.708 -53.501 1.00 85.88 308 PRO A N 1
ATOM 2525 C CA . PRO A 1 308 ? 29.065 2.061 -54.857 1.00 85.88 308 PRO A CA 1
ATOM 2526 C C . PRO A 1 308 ? 30.577 2.286 -54.989 1.00 85.88 308 PRO A C 1
ATOM 2528 O O . PRO A 1 308 ? 31.264 2.639 -54.031 1.00 85.88 308 PRO A O 1
ATOM 2531 N N . GLN A 1 309 ? 31.124 2.109 -56.193 1.00 84.19 309 GLN A N 1
ATOM 2532 C CA . GLN A 1 309 ? 32.551 2.321 -56.474 1.00 84.19 309 GLN A CA 1
ATOM 2533 C C . GLN A 1 309 ? 32.986 3.786 -56.311 1.00 84.19 309 GLN A C 1
ATOM 2535 O O . GLN A 1 309 ? 34.166 4.047 -56.074 1.00 84.19 309 GLN A O 1
ATOM 2540 N N . THR A 1 310 ? 32.040 4.726 -56.374 1.00 84.31 310 THR A N 1
ATOM 2541 C CA . THR A 1 310 ? 32.262 6.150 -56.089 1.00 84.31 310 THR A CA 1
ATOM 2542 C C . THR A 1 310 ? 32.624 6.410 -54.622 1.00 84.31 310 THR A C 1
ATOM 2544 O O . THR A 1 310 ? 33.334 7.371 -54.335 1.00 84.31 310 THR A O 1
ATOM 2547 N N . GLU A 1 311 ? 32.235 5.537 -53.687 1.00 82.62 311 GLU A N 1
ATOM 2548 C CA . GLU A 1 311 ? 32.538 5.671 -52.255 1.00 82.62 311 GLU A CA 1
ATOM 2549 C C . GLU A 1 311 ? 33.862 4.989 -51.866 1.00 82.62 311 GLU A C 1
ATOM 2551 O O . GLU A 1 311 ? 33.928 4.089 -51.022 1.00 82.62 311 GLU A O 1
ATOM 2556 N N . LEU A 1 312 ? 34.962 5.426 -52.486 1.00 83.88 312 LEU A N 1
ATOM 2557 C CA . LEU A 1 312 ? 36.294 4.829 -52.301 1.00 83.88 312 LEU A CA 1
ATOM 2558 C C . LEU A 1 312 ? 36.749 4.787 -50.831 1.00 83.88 312 LEU A C 1
ATOM 2560 O O . LEU A 1 312 ? 37.403 3.825 -50.422 1.00 83.88 312 LEU A O 1
ATOM 2564 N N . GLY A 1 313 ? 36.414 5.809 -50.037 1.00 83.19 313 GLY A N 1
ATOM 2565 C CA . GLY A 1 313 ? 36.758 5.881 -48.612 1.00 83.19 313 GLY A CA 1
ATOM 2566 C C . GLY A 1 313 ? 36.095 4.773 -47.792 1.00 83.19 313 GLY A C 1
ATOM 2567 O O . GLY A 1 313 ? 36.780 4.038 -47.076 1.00 83.19 313 GLY A O 1
ATOM 2568 N N . LEU A 1 314 ? 34.783 4.588 -47.967 1.00 85.75 314 LEU A N 1
ATOM 2569 C CA . LEU A 1 314 ? 34.024 3.551 -47.271 1.00 85.75 314 LEU A CA 1
ATOM 2570 C C . LEU A 1 314 ? 34.460 2.147 -47.716 1.00 85.75 314 LEU A C 1
ATOM 2572 O O . LEU A 1 314 ? 34.710 1.290 -46.867 1.00 85.75 314 LEU A O 1
ATOM 2576 N N . ARG A 1 315 ? 34.685 1.928 -49.024 1.00 87.75 315 ARG A N 1
ATOM 2577 C CA . ARG A 1 315 ? 35.208 0.648 -49.544 1.00 87.75 315 ARG A CA 1
ATOM 2578 C C . ARG A 1 315 ? 36.579 0.280 -48.954 1.00 87.75 315 ARG A C 1
ATOM 2580 O O . ARG A 1 315 ? 36.817 -0.884 -48.609 1.00 87.75 315 ARG A O 1
ATOM 2587 N N . LYS A 1 316 ? 37.484 1.258 -48.800 1.00 87.94 316 LYS A N 1
ATOM 2588 C CA . LYS A 1 316 ? 38.793 1.061 -48.145 1.00 87.94 316 LYS A CA 1
ATOM 2589 C C . LYS A 1 316 ? 38.634 0.698 -46.668 1.00 87.94 316 LYS A C 1
ATOM 2591 O O . LYS A 1 316 ? 39.278 -0.247 -46.216 1.00 87.94 316 LYS A O 1
ATOM 2596 N N . LYS A 1 317 ? 37.752 1.395 -45.943 1.00 89.56 317 LYS A N 1
ATOM 2597 C CA . LYS A 1 317 ? 37.470 1.123 -44.526 1.00 89.56 317 LYS A CA 1
ATOM 2598 C C . LYS A 1 317 ? 36.897 -0.281 -44.322 1.00 89.56 317 LYS A C 1
ATOM 2600 O O . LYS A 1 317 ? 37.417 -1.015 -43.490 1.00 89.56 317 LYS A O 1
ATOM 2605 N N . VAL A 1 318 ? 35.919 -0.700 -45.132 1.00 90.38 318 VAL A N 1
ATOM 2606 C CA . VAL A 1 318 ? 35.382 -2.075 -45.101 1.00 90.38 318 VAL A CA 1
ATOM 2607 C C . VAL A 1 318 ? 36.482 -3.101 -45.342 1.00 90.38 318 VAL A C 1
ATOM 2609 O O . VAL A 1 318 ? 36.612 -4.049 -44.575 1.00 90.38 318 VAL A O 1
ATOM 2612 N N . SER A 1 319 ? 37.313 -2.901 -46.368 1.00 89.75 319 SER A N 1
ATOM 2613 C CA . SER A 1 319 ? 38.410 -3.827 -46.680 1.00 89.75 319 SER A CA 1
ATOM 2614 C C . SER A 1 319 ? 39.412 -3.939 -45.525 1.00 89.75 319 SER A C 1
ATOM 2616 O O . SER A 1 319 ? 39.856 -5.038 -45.198 1.00 89.75 319 SER A O 1
ATOM 2618 N N . HIS A 1 320 ? 39.739 -2.813 -44.884 1.00 90.69 320 HIS A N 1
ATOM 2619 C CA . HIS A 1 320 ? 40.612 -2.776 -43.714 1.00 90.69 320 HIS A CA 1
ATOM 2620 C C . HIS A 1 320 ? 39.989 -3.495 -42.513 1.00 90.69 320 HIS A C 1
ATOM 2622 O O . HIS A 1 320 ? 40.630 -4.366 -41.937 1.00 90.69 320 HIS A O 1
ATOM 2628 N N . VAL A 1 321 ? 38.730 -3.195 -42.181 1.00 92.06 321 VAL A N 1
ATOM 2629 C CA . VAL A 1 321 ? 38.013 -3.813 -41.056 1.00 92.06 321 VAL A CA 1
ATOM 2630 C C . VAL A 1 321 ? 37.846 -5.318 -41.256 1.00 92.06 321 VAL A C 1
ATOM 2632 O O . VAL A 1 321 ? 38.071 -6.085 -40.328 1.00 92.06 321 VAL A O 1
ATOM 2635 N N . VAL A 1 322 ? 37.506 -5.780 -42.461 1.00 90.38 322 VAL A N 1
ATOM 2636 C CA . VAL A 1 322 ? 37.375 -7.220 -42.744 1.00 90.38 322 VAL A CA 1
ATOM 2637 C C . VAL A 1 322 ? 38.728 -7.931 -42.607 1.00 90.38 322 VAL A C 1
ATOM 2639 O O . VAL A 1 322 ? 38.791 -9.029 -42.047 1.00 90.38 322 VAL A O 1
ATOM 2642 N N . ARG A 1 323 ? 39.821 -7.288 -43.033 1.00 89.25 323 ARG A N 1
ATOM 2643 C CA . ARG A 1 323 ? 41.183 -7.807 -42.852 1.00 89.25 323 ARG A CA 1
ATOM 2644 C C . ARG A 1 323 ? 41.598 -7.823 -41.378 1.00 89.25 323 ARG A C 1
ATOM 2646 O O . ARG A 1 323 ? 42.182 -8.802 -40.923 1.00 89.25 323 ARG A O 1
ATOM 2653 N N . ASP A 1 324 ? 41.285 -6.773 -40.631 1.00 89.44 324 ASP A N 1
ATOM 2654 C CA . ASP A 1 324 ? 41.611 -6.648 -39.209 1.00 89.44 324 ASP A CA 1
ATOM 2655 C C . ASP A 1 324 ? 40.802 -7.616 -38.332 1.00 89.44 324 ASP A C 1
ATOM 2657 O O . ASP A 1 324 ? 41.343 -8.281 -37.453 1.00 89.44 324 ASP A O 1
ATOM 2661 N N . VAL A 1 325 ? 39.512 -7.781 -38.600 1.00 90.00 325 VAL A N 1
ATOM 2662 C CA . VAL A 1 325 ? 38.662 -8.664 -37.798 1.00 90.00 325 VAL A CA 1
ATOM 2663 C C . VAL A 1 325 ? 38.891 -10.128 -38.178 1.00 90.00 325 VAL A C 1
ATOM 2665 O O . VAL A 1 325 ? 39.107 -10.965 -37.300 1.00 90.00 325 VAL A O 1
ATOM 2668 N N . PHE A 1 326 ? 38.901 -10.443 -39.477 1.00 87.62 326 PHE A N 1
ATOM 2669 C CA . PHE A 1 326 ? 38.858 -11.827 -39.964 1.00 87.62 326 PHE A CA 1
ATOM 2670 C C . PHE A 1 326 ? 40.147 -12.318 -40.628 1.00 87.62 326 PHE A C 1
ATOM 2672 O O . PHE A 1 326 ? 40.228 -13.490 -40.992 1.00 87.62 326 PHE A O 1
ATOM 2679 N N . GLY A 1 327 ? 41.153 -11.466 -40.840 1.00 83.56 327 GLY A N 1
ATOM 2680 C CA . GLY A 1 327 ? 42.320 -11.820 -41.662 1.00 83.56 327 GLY A CA 1
ATOM 2681 C C . GLY A 1 327 ? 41.985 -12.025 -43.147 1.00 83.56 327 GLY A C 1
ATOM 2682 O O . GLY A 1 327 ? 42.820 -12.522 -43.896 1.00 83.56 327 GLY A O 1
ATOM 2683 N N . TYR A 1 328 ? 40.771 -11.662 -43.578 1.00 83.62 328 TYR A N 1
ATOM 2684 C CA . TYR A 1 328 ? 40.263 -11.910 -44.926 1.00 83.62 328 TYR A CA 1
ATOM 2685 C C . TYR A 1 328 ? 40.413 -10.667 -45.805 1.00 83.62 328 TYR A C 1
ATOM 2687 O O . TYR A 1 328 ? 40.048 -9.563 -45.403 1.00 83.62 328 TYR A O 1
ATOM 2695 N N . GLU A 1 329 ? 40.921 -10.834 -47.024 1.00 81.56 329 GLU A N 1
ATOM 2696 C CA . GLU A 1 329 ? 41.018 -9.745 -47.992 1.00 81.56 329 GLU A CA 1
ATOM 2697 C C . GLU A 1 329 ? 39.839 -9.779 -48.964 1.00 81.56 329 GLU A C 1
ATOM 2699 O O . GLU A 1 329 ? 39.599 -10.772 -49.650 1.00 81.56 329 GLU A O 1
ATOM 2704 N N . VAL A 1 330 ? 39.083 -8.680 -49.018 1.00 78.25 330 VAL A N 1
ATOM 2705 C CA . VAL A 1 330 ? 37.936 -8.562 -49.920 1.00 78.25 330 VAL A CA 1
ATOM 2706 C C . VAL A 1 330 ? 38.447 -8.421 -51.354 1.00 78.25 330 VAL A C 1
ATOM 2708 O O . VAL A 1 330 ? 39.112 -7.443 -51.694 1.00 78.25 330 VAL A O 1
ATOM 2711 N N . SER A 1 331 ? 38.144 -9.403 -52.204 1.00 67.69 331 SER A N 1
ATOM 2712 C CA . SER A 1 331 ? 38.512 -9.384 -53.622 1.00 67.69 331 SER A CA 1
ATOM 2713 C C . SER A 1 331 ? 37.858 -8.211 -54.357 1.00 67.69 331 SER A C 1
ATOM 2715 O O . SER A 1 331 ? 36.705 -7.875 -54.081 1.00 67.69 331 SER A O 1
ATOM 2717 N N . LYS A 1 332 ? 38.555 -7.631 -55.343 1.00 65.38 332 LYS A N 1
ATOM 2718 C CA . LYS A 1 332 ? 37.964 -6.642 -56.257 1.00 65.38 332 LYS A CA 1
ATOM 2719 C C . LYS A 1 332 ? 36.836 -7.307 -57.053 1.00 65.38 332 LYS A C 1
ATOM 2721 O O . LYS A 1 332 ? 37.096 -8.180 -57.874 1.00 65.38 332 LYS A O 1
ATOM 2726 N N . ASP A 1 333 ? 35.598 -6.916 -56.769 1.00 65.25 333 ASP A N 1
ATOM 2727 C CA . ASP A 1 333 ? 34.417 -7.352 -57.516 1.00 65.25 333 ASP A CA 1
ATOM 2728 C C . ASP A 1 333 ? 34.241 -6.468 -58.763 1.00 65.25 333 ASP A C 1
ATOM 2730 O O . ASP A 1 333 ? 34.515 -5.267 -58.723 1.00 65.25 333 ASP A O 1
ATOM 2734 N N . SER A 1 334 ? 33.787 -7.065 -59.865 1.00 68.75 334 SER A N 1
ATOM 2735 C CA . SER A 1 334 ? 33.374 -6.353 -61.081 1.00 68.75 334 SER A CA 1
ATOM 2736 C C . SER A 1 334 ? 32.063 -5.579 -60.902 1.00 68.75 334 SER A C 1
ATOM 2738 O O . SER A 1 334 ? 31.725 -4.768 -61.755 1.00 68.75 334 SER A O 1
ATOM 2740 N N . ASP A 1 335 ? 31.305 -5.846 -59.831 1.00 78.12 335 ASP A N 1
ATOM 2741 C CA . ASP A 1 335 ? 30.063 -5.138 -59.509 1.00 78.12 335 ASP A CA 1
ATOM 2742 C C . ASP A 1 335 ? 30.350 -3.680 -59.062 1.00 78.12 335 ASP A C 1
ATOM 2744 O O . ASP A 1 335 ? 30.910 -3.449 -57.979 1.00 78.12 335 ASP A O 1
ATOM 2748 N N . PRO A 1 336 ? 29.955 -2.662 -59.856 1.00 82.44 336 PRO A N 1
ATOM 2749 C CA . PRO A 1 336 ? 30.231 -1.266 -59.525 1.00 82.44 336 PRO A CA 1
ATOM 2750 C C . PRO A 1 336 ? 29.370 -0.750 -58.361 1.00 82.44 336 PRO A C 1
ATOM 2752 O O . PRO A 1 336 ? 29.666 0.310 -57.808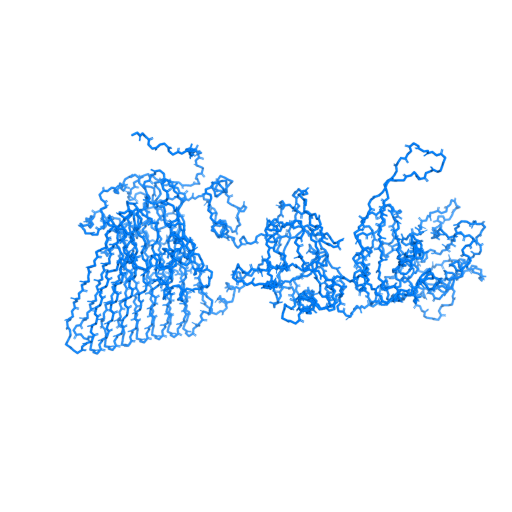 1.00 82.44 336 PRO A O 1
ATOM 2755 N N . TYR A 1 337 ? 28.340 -1.492 -57.940 1.00 83.81 337 TYR A N 1
ATOM 2756 C CA . TYR A 1 337 ? 27.382 -1.068 -56.917 1.00 83.81 337 TYR A CA 1
ATOM 2757 C C . TYR A 1 337 ? 27.532 -1.808 -55.586 1.00 83.81 337 TYR A C 1
ATOM 2759 O O . TYR A 1 337 ? 26.948 -1.382 -54.590 1.00 83.81 337 TYR A O 1
ATOM 2767 N N . ARG A 1 338 ? 28.275 -2.923 -55.539 1.00 85.69 338 ARG A N 1
ATOM 2768 C CA . ARG A 1 338 ? 28.341 -3.786 -54.348 1.00 85.69 338 ARG A CA 1
ATOM 2769 C C . ARG A 1 338 ? 29.759 -4.242 -54.023 1.00 85.69 338 ARG A C 1
ATOM 2771 O O . ARG A 1 338 ? 30.589 -4.424 -54.906 1.00 85.69 338 ARG A O 1
ATOM 2778 N N . MET A 1 339 ? 30.011 -4.485 -52.740 1.00 87.12 339 MET A N 1
ATOM 2779 C CA . MET A 1 339 ? 31.164 -5.245 -52.257 1.00 87.12 339 MET A CA 1
ATOM 2780 C C . MET A 1 339 ? 30.698 -6.614 -51.771 1.00 87.12 339 MET A C 1
ATOM 2782 O O . MET A 1 339 ? 29.768 -6.697 -50.968 1.00 87.12 339 MET A O 1
ATOM 2786 N N . ARG A 1 340 ? 31.340 -7.686 -52.242 1.00 85.94 340 ARG A N 1
ATOM 2787 C CA . ARG A 1 340 ? 30.969 -9.066 -51.906 1.00 85.94 340 ARG A CA 1
ATOM 2788 C C . ARG A 1 340 ? 32.080 -9.774 -51.140 1.00 85.94 340 ARG A C 1
ATOM 2790 O O . ARG A 1 340 ? 33.241 -9.745 -51.538 1.00 85.94 340 ARG A O 1
ATOM 2797 N N . ILE A 1 341 ? 31.703 -10.435 -50.050 1.00 85.62 341 ILE A N 1
ATOM 2798 C CA . ILE A 1 341 ? 32.578 -11.245 -49.201 1.00 85.62 341 ILE A CA 1
ATOM 2799 C C . ILE A 1 341 ? 32.196 -12.714 -49.399 1.00 85.62 341 ILE A C 1
ATOM 2801 O O . ILE A 1 341 ? 31.090 -13.142 -49.056 1.00 85.62 341 ILE A O 1
ATOM 2805 N N . PHE A 1 342 ? 33.122 -13.491 -49.959 1.00 80.50 342 PHE A N 1
ATOM 2806 C CA . PHE A 1 342 ? 32.927 -14.900 -50.304 1.00 80.50 342 PHE A CA 1
ATOM 2807 C C . PHE A 1 342 ? 33.559 -15.803 -49.230 1.00 80.50 342 PHE A C 1
ATOM 2809 O O . PHE A 1 342 ? 34.598 -16.420 -49.465 1.00 80.50 342 PHE A O 1
ATOM 2816 N N . SER A 1 343 ? 32.974 -15.855 -48.025 1.00 79.50 343 SER A N 1
ATOM 2817 C CA . SER A 1 343 ? 33.534 -16.627 -46.899 1.00 79.50 343 SER A CA 1
ATOM 2818 C C . SER A 1 343 ? 32.478 -17.313 -46.025 1.00 79.50 343 SER A C 1
ATOM 2820 O O . SER A 1 343 ? 31.909 -16.690 -45.128 1.00 79.50 343 SER A O 1
ATOM 2822 N N . SER A 1 344 ? 32.227 -18.613 -46.246 1.00 77.44 344 SER A N 1
ATOM 2823 C CA . SER A 1 344 ? 31.230 -19.404 -45.490 1.00 77.44 344 SER A CA 1
ATOM 2824 C C . SER A 1 344 ? 31.310 -19.211 -43.968 1.00 77.44 344 SER A C 1
ATOM 2826 O O . SER A 1 344 ? 30.262 -18.949 -43.380 1.00 77.44 344 SER A O 1
ATOM 2828 N N . PRO A 1 345 ? 32.491 -19.239 -43.316 1.00 78.62 345 PRO A N 1
ATOM 2829 C CA . PRO A 1 345 ? 32.597 -19.032 -41.870 1.00 78.62 345 PRO A CA 1
ATOM 2830 C C . PRO A 1 345 ? 32.135 -17.647 -41.402 1.00 78.62 345 PRO A C 1
ATOM 2832 O O . PRO A 1 345 ? 31.456 -17.550 -40.383 1.00 78.62 345 PRO A O 1
ATOM 2835 N N . ILE A 1 346 ? 32.441 -16.584 -42.158 1.00 84.69 346 ILE A N 1
ATOM 2836 C CA . ILE A 1 346 ? 31.987 -15.221 -41.833 1.00 84.69 346 ILE A CA 1
ATOM 2837 C C . ILE A 1 346 ? 30.464 -15.143 -41.959 1.00 84.69 346 ILE A C 1
ATOM 2839 O O . ILE A 1 346 ? 29.801 -14.594 -41.082 1.00 84.69 346 ILE A O 1
ATOM 2843 N N . MET A 1 347 ? 29.883 -15.737 -43.005 1.00 82.62 347 MET A N 1
ATOM 2844 C CA . MET A 1 347 ? 28.426 -15.768 -43.132 1.00 82.62 347 MET A CA 1
ATOM 2845 C C . MET A 1 347 ? 27.772 -16.570 -42.010 1.00 82.62 347 MET A C 1
ATOM 2847 O O . MET A 1 347 ? 26.819 -16.073 -41.423 1.00 82.62 347 MET A O 1
ATOM 2851 N N . TYR A 1 348 ? 28.279 -17.758 -41.665 1.00 80.69 348 TYR A N 1
ATOM 2852 C CA . TYR A 1 348 ? 27.745 -18.533 -40.541 1.00 80.69 348 TYR A CA 1
ATOM 2853 C C . TYR A 1 348 ? 27.797 -17.752 -39.230 1.00 80.69 348 TYR A C 1
ATOM 2855 O O . TYR A 1 348 ? 26.805 -17.751 -38.506 1.00 80.69 348 TYR A O 1
ATOM 2863 N N . LEU A 1 349 ? 28.883 -17.018 -38.968 1.00 85.25 349 LEU A N 1
ATOM 2864 C CA . LEU A 1 349 ? 28.953 -16.123 -37.815 1.00 85.25 349 LEU A CA 1
ATOM 2865 C C . LEU A 1 349 ? 27.806 -15.101 -37.834 1.00 85.25 349 LEU A C 1
ATOM 2867 O O . LEU A 1 349 ? 27.060 -15.016 -36.867 1.00 85.25 349 LEU A O 1
ATOM 2871 N N . PHE A 1 350 ? 27.611 -14.367 -38.934 1.00 87.38 350 PHE A N 1
ATOM 2872 C CA . PHE A 1 350 ? 26.538 -13.365 -39.027 1.00 87.38 350 PHE A CA 1
ATOM 2873 C C . PHE A 1 350 ? 25.148 -13.985 -38.825 1.00 87.38 350 PHE A C 1
ATOM 2875 O O . PHE A 1 350 ? 24.295 -13.395 -38.161 1.00 87.38 350 PHE A O 1
ATOM 2882 N N . LYS A 1 351 ? 24.930 -15.200 -39.332 1.00 83.69 351 LYS A N 1
ATOM 2883 C CA . LYS A 1 351 ? 23.682 -15.940 -39.118 1.00 83.69 351 LYS A CA 1
ATOM 2884 C C . LYS A 1 351 ? 23.464 -16.309 -37.658 1.00 83.69 351 LYS A C 1
ATOM 2886 O O . LYS A 1 351 ? 22.385 -16.074 -37.124 1.00 83.69 351 LYS A O 1
ATOM 2891 N N . MET A 1 352 ? 24.495 -16.839 -37.006 1.00 83.38 352 MET A N 1
ATOM 2892 C CA . MET A 1 352 ? 24.450 -17.209 -35.589 1.00 83.38 352 MET A CA 1
ATOM 2893 C C . MET A 1 352 ? 24.280 -15.997 -34.670 1.00 83.38 352 MET A C 1
ATOM 2895 O O . MET A 1 352 ? 23.703 -16.122 -33.596 1.00 83.38 352 MET A O 1
ATOM 2899 N N . LEU A 1 353 ? 24.717 -14.816 -35.110 1.00 86.56 353 LEU A N 1
ATOM 2900 C CA . LEU A 1 353 ? 24.475 -13.546 -34.423 1.00 86.56 353 LEU A CA 1
ATOM 2901 C C . LEU A 1 353 ? 23.061 -12.982 -34.642 1.00 86.56 353 LEU A C 1
ATOM 2903 O O . LEU A 1 353 ? 22.788 -11.868 -34.196 1.00 86.56 353 LEU A O 1
ATOM 2907 N N . LEU A 1 354 ? 22.167 -13.743 -35.286 1.00 81.94 354 LEU A N 1
ATOM 2908 C CA . LEU A 1 354 ? 20.784 -13.369 -35.600 1.00 81.94 354 LEU A CA 1
ATOM 2909 C C . LEU A 1 354 ? 20.674 -12.175 -36.565 1.00 81.94 354 LEU A C 1
ATOM 2911 O O . LEU A 1 354 ? 19.710 -11.414 -36.515 1.00 81.94 354 LEU A O 1
ATOM 2915 N N . LEU A 1 355 ? 21.645 -12.022 -37.471 1.00 83.25 355 LEU A N 1
ATOM 2916 C CA . LEU A 1 355 ? 21.689 -10.940 -38.463 1.00 83.25 355 LEU A CA 1
ATOM 2917 C C . LEU A 1 355 ? 21.101 -11.365 -39.827 1.00 83.25 355 LEU A C 1
ATOM 2919 O O . LEU A 1 355 ? 21.403 -10.773 -40.863 1.00 83.25 355 LEU A O 1
ATOM 2923 N N . GLU A 1 356 ? 20.271 -12.407 -39.877 1.00 76.94 356 GLU A N 1
ATOM 2924 C CA . GLU A 1 356 ? 19.566 -12.795 -41.105 1.00 76.94 356 GLU A CA 1
ATOM 2925 C C . GLU A 1 356 ? 18.329 -11.920 -41.363 1.00 76.94 356 GLU A C 1
ATOM 2927 O O . GLU A 1 356 ? 17.726 -11.353 -40.453 1.00 76.94 356 GLU A O 1
ATOM 2932 N N . GLY A 1 357 ? 17.924 -11.825 -42.630 1.00 81.31 357 GLY A N 1
ATOM 2933 C CA . GLY A 1 357 ? 16.695 -11.147 -43.034 1.00 81.31 357 GLY A CA 1
ATOM 2934 C C . GLY A 1 357 ? 16.885 -10.140 -44.163 1.00 81.31 357 GLY A C 1
ATOM 2935 O O . GLY A 1 357 ? 17.995 -9.821 -44.586 1.00 81.31 357 GLY A O 1
ATOM 2936 N N . SER A 1 358 ? 15.759 -9.640 -44.661 1.00 84.31 358 SER A N 1
ATOM 2937 C CA . SER A 1 358 ? 15.707 -8.548 -45.634 1.00 84.31 358 SER A CA 1
ATOM 2938 C C . SER A 1 358 ? 15.710 -7.191 -44.929 1.00 84.31 358 SER A C 1
ATOM 2940 O O . SER A 1 358 ? 15.478 -7.114 -43.721 1.00 84.31 358 SER A O 1
ATOM 2942 N N . ALA A 1 359 ? 15.847 -6.102 -45.690 1.00 83.62 359 ALA A N 1
ATOM 2943 C CA . ALA A 1 359 ? 15.699 -4.739 -45.173 1.00 83.62 359 ALA A CA 1
ATOM 2944 C C . ALA A 1 359 ? 14.404 -4.523 -44.359 1.00 83.62 359 ALA A C 1
ATOM 2946 O O . ALA A 1 359 ? 14.383 -3.678 -43.475 1.00 83.62 359 ALA A O 1
ATOM 2947 N N . ARG A 1 360 ? 13.341 -5.310 -44.605 1.00 85.75 360 ARG A N 1
ATOM 2948 C CA . ARG A 1 360 ? 12.055 -5.238 -43.886 1.00 85.75 360 ARG A CA 1
ATOM 2949 C C . ARG A 1 360 ? 11.966 -6.114 -42.633 1.00 85.75 360 ARG A C 1
ATOM 2951 O O . ARG A 1 360 ? 11.056 -5.910 -41.842 1.00 85.75 360 ARG A O 1
ATOM 2958 N N . THR A 1 361 ? 12.844 -7.107 -42.479 1.00 87.81 361 THR A N 1
ATOM 2959 C CA . THR A 1 361 ? 12.693 -8.160 -41.455 1.00 87.81 361 THR A CA 1
ATOM 2960 C C . THR A 1 361 ? 13.874 -8.286 -40.501 1.00 87.81 361 THR A C 1
ATOM 2962 O O . THR A 1 361 ? 13.735 -8.962 -39.484 1.00 87.81 361 THR A O 1
ATOM 2965 N N . LYS A 1 362 ? 15.022 -7.662 -40.802 1.00 88.69 362 LYS A N 1
ATOM 2966 C CA . LYS A 1 362 ? 16.168 -7.609 -39.881 1.00 88.69 362 LYS A CA 1
ATOM 2967 C C . LYS A 1 362 ? 15.749 -7.037 -38.523 1.00 88.69 362 LYS A C 1
ATOM 2969 O O . LYS A 1 362 ? 14.966 -6.087 -38.458 1.00 88.69 362 LYS A O 1
ATOM 2974 N N . LYS A 1 363 ? 16.311 -7.585 -37.447 1.00 88.50 363 LYS A N 1
ATOM 2975 C CA . LYS A 1 363 ? 16.095 -7.127 -36.068 1.00 88.50 363 LYS A CA 1
ATOM 2976 C C . LYS A 1 363 ? 17.437 -6.863 -35.407 1.00 88.50 363 LYS A C 1
ATOM 2978 O O . LYS A 1 363 ? 18.389 -7.595 -35.652 1.00 88.50 363 LYS A O 1
ATOM 2983 N N . LEU A 1 364 ? 17.506 -5.821 -34.583 1.00 89.81 364 LEU A N 1
ATOM 2984 C CA . LEU A 1 364 ? 18.685 -5.569 -33.766 1.00 89.81 364 LEU A CA 1
ATOM 2985 C C . LEU A 1 364 ? 18.757 -6.638 -32.663 1.00 89.81 364 LEU A C 1
ATOM 2987 O O . LEU A 1 364 ? 17.802 -6.754 -31.890 1.00 89.81 364 LEU A O 1
ATOM 2991 N N . PRO A 1 365 ? 19.840 -7.425 -32.565 1.00 88.69 365 PRO A N 1
ATOM 2992 C CA . PRO A 1 365 ? 19.951 -8.421 -31.507 1.00 88.69 365 PRO A CA 1
ATOM 2993 C C . PRO A 1 365 ? 20.040 -7.771 -30.118 1.00 88.69 365 PRO A C 1
ATOM 2995 O O . PRO A 1 365 ? 20.791 -6.815 -29.925 1.00 88.69 365 PRO A O 1
ATOM 2998 N N . LEU A 1 366 ? 19.324 -8.317 -29.126 1.00 86.31 366 LEU A N 1
ATOM 2999 C CA . LEU A 1 366 ? 19.266 -7.743 -27.770 1.00 86.31 366 LEU A CA 1
ATOM 3000 C C . LEU A 1 366 ? 20.634 -7.694 -27.070 1.00 86.31 366 LEU A C 1
ATOM 3002 O O . LEU A 1 366 ? 20.900 -6.771 -26.302 1.00 86.31 366 LEU A O 1
ATOM 3006 N N . TRP A 1 367 ? 21.541 -8.625 -27.390 1.00 87.69 367 TRP A N 1
ATOM 3007 C CA . TRP A 1 367 ? 22.898 -8.644 -26.833 1.00 87.69 367 TRP A CA 1
ATOM 3008 C C . TRP A 1 367 ? 23.705 -7.379 -27.167 1.00 87.69 367 TRP A C 1
ATOM 3010 O O . TRP A 1 367 ? 24.631 -7.045 -26.431 1.00 87.69 367 TRP A O 1
ATOM 3020 N N . VAL A 1 368 ? 23.337 -6.632 -28.219 1.00 90.19 368 VAL A N 1
ATOM 3021 C CA . VAL A 1 368 ? 23.989 -5.361 -28.581 1.00 90.19 368 VAL A CA 1
ATOM 3022 C C . VAL A 1 368 ? 23.800 -4.301 -27.488 1.00 90.19 368 VAL A C 1
ATOM 3024 O O . VAL A 1 368 ? 24.703 -3.501 -27.251 1.00 90.19 368 VAL A O 1
ATOM 3027 N N . PHE A 1 369 ? 22.674 -4.315 -26.768 1.00 87.88 369 PHE A N 1
ATOM 3028 C CA . PHE A 1 369 ? 22.413 -3.360 -25.686 1.00 87.88 369 PHE A CA 1
ATOM 3029 C C . PHE A 1 369 ? 23.287 -3.600 -24.442 1.00 87.88 369 PHE A C 1
ATOM 3031 O O . PHE A 1 369 ? 23.515 -2.664 -23.681 1.00 87.88 369 PHE A O 1
ATOM 3038 N N . GLY A 1 370 ? 23.806 -4.821 -24.253 1.00 85.81 370 GLY A N 1
ATOM 3039 C CA . GLY A 1 370 ? 24.712 -5.185 -23.152 1.00 85.81 370 GLY A CA 1
ATOM 3040 C C . GLY A 1 370 ? 26.195 -4.915 -23.422 1.00 85.81 370 GLY A C 1
ATOM 3041 O O . GLY A 1 370 ? 27.046 -5.202 -22.575 1.00 85.81 370 GLY A O 1
ATOM 3042 N N . LEU A 1 371 ? 26.530 -4.383 -24.600 1.00 89.94 371 LEU A N 1
ATOM 3043 C CA . LEU A 1 371 ? 27.910 -4.100 -24.982 1.00 89.94 371 LEU A CA 1
ATOM 3044 C C . LEU A 1 371 ? 28.453 -2.829 -24.308 1.00 89.94 371 LEU A C 1
ATOM 3046 O O . LEU A 1 371 ? 27.686 -1.912 -23.988 1.00 89.94 371 LEU A O 1
ATOM 3050 N N . PRO A 1 372 ? 29.789 -2.706 -24.183 1.00 90.25 372 PRO A N 1
ATOM 3051 C CA . PRO A 1 372 ? 30.425 -1.452 -23.798 1.00 90.25 372 PRO A CA 1
ATOM 3052 C C . PRO A 1 372 ? 29.974 -0.296 -24.698 1.00 90.25 372 PRO A C 1
ATOM 3054 O O . PRO A 1 372 ? 29.721 -0.477 -25.894 1.00 90.25 372 PRO A O 1
ATOM 3057 N N . LYS A 1 373 ? 29.905 0.914 -24.133 1.00 89.94 373 LYS A N 1
ATOM 3058 C CA . LYS A 1 373 ? 29.465 2.122 -24.851 1.00 89.94 373 LYS A CA 1
ATOM 3059 C C . LYS A 1 373 ? 30.244 2.353 -26.156 1.00 89.94 373 LYS A C 1
ATOM 3061 O O . LYS A 1 373 ? 29.628 2.699 -27.160 1.00 89.94 373 LYS A O 1
ATOM 3066 N N . SER A 1 374 ? 31.556 2.089 -26.177 1.00 92.69 374 SER A N 1
ATOM 3067 C CA . SER A 1 374 ? 32.400 2.179 -27.384 1.00 92.69 374 SER A CA 1
ATOM 3068 C C . SER A 1 374 ? 31.894 1.294 -28.525 1.00 92.69 374 SER A C 1
ATOM 3070 O O . SER A 1 374 ? 31.762 1.751 -29.656 1.00 92.69 374 SER A O 1
ATOM 3072 N N . GLN A 1 375 ? 31.534 0.044 -28.231 1.00 94.06 375 GLN A N 1
ATOM 3073 C CA . GLN A 1 375 ? 31.050 -0.915 -29.224 1.00 94.06 375 GLN A CA 1
ATOM 3074 C C . GLN A 1 375 ? 29.631 -0.592 -29.703 1.00 94.06 375 GLN A C 1
ATOM 3076 O O . GLN A 1 375 ? 29.332 -0.775 -30.884 1.00 94.06 375 GLN A O 1
ATOM 3081 N N . ARG A 1 376 ? 28.770 -0.060 -28.825 1.00 93.25 376 ARG A N 1
ATOM 3082 C CA . ARG A 1 376 ? 27.441 0.441 -29.218 1.00 93.25 376 ARG A CA 1
ATOM 3083 C C . ARG A 1 376 ? 27.548 1.662 -30.136 1.00 93.25 376 ARG A C 1
ATOM 3085 O O . ARG A 1 376 ? 26.886 1.701 -31.172 1.00 93.25 376 ARG A O 1
ATOM 3092 N N . LEU A 1 377 ? 28.435 2.608 -29.817 1.00 93.62 377 LEU A N 1
ATOM 3093 C CA . LEU A 1 377 ? 28.762 3.743 -30.689 1.00 93.62 377 LEU A CA 1
ATOM 3094 C C . LEU A 1 377 ? 29.374 3.279 -32.017 1.00 93.62 377 LEU A C 1
ATOM 3096 O O . LEU A 1 377 ? 29.033 3.827 -33.063 1.00 93.62 377 LEU A O 1
ATOM 3100 N N . ALA A 1 378 ? 30.211 2.239 -32.000 1.00 95.25 378 ALA A N 1
ATOM 3101 C CA . ALA A 1 378 ? 30.780 1.661 -33.211 1.00 95.25 378 ALA A CA 1
ATOM 3102 C C . ALA A 1 378 ? 29.706 1.078 -34.136 1.00 95.25 378 ALA A C 1
ATOM 3104 O O . ALA A 1 378 ? 29.685 1.396 -35.327 1.00 95.25 378 ALA A O 1
ATOM 3105 N N . PHE A 1 379 ? 28.765 0.309 -33.579 1.00 95.44 379 PHE A N 1
ATOM 3106 C CA . PHE A 1 379 ? 27.590 -0.175 -34.305 1.00 95.44 379 PHE A CA 1
ATOM 3107 C C . PHE A 1 379 ? 26.781 0.980 -34.906 1.00 95.44 379 PHE A C 1
ATOM 3109 O O . PHE A 1 379 ? 26.494 0.973 -36.104 1.00 95.44 379 PHE A O 1
ATOM 3116 N N . MET A 1 380 ? 26.453 1.995 -34.098 1.00 94.19 380 MET A N 1
ATOM 3117 C CA . MET A 1 380 ? 25.717 3.178 -34.558 1.00 94.19 380 MET A CA 1
ATOM 3118 C C . MET A 1 380 ? 26.451 3.886 -35.699 1.00 94.19 380 MET A C 1
ATOM 3120 O O . MET A 1 380 ? 25.830 4.259 -36.692 1.00 94.19 380 MET A O 1
ATOM 3124 N N . GLY A 1 381 ? 27.773 4.025 -35.590 1.00 93.75 381 GLY A N 1
ATOM 3125 C CA . GLY A 1 381 ? 28.595 4.642 -36.621 1.00 93.75 381 GLY A CA 1
ATOM 3126 C C . GLY A 1 381 ? 28.589 3.862 -37.936 1.00 93.75 381 GLY A C 1
ATOM 3127 O O . GLY A 1 381 ? 28.507 4.470 -38.999 1.00 93.75 381 GLY A O 1
ATOM 3128 N N . GLY A 1 382 ? 28.600 2.528 -37.870 1.00 93.56 382 GLY A N 1
ATOM 3129 C CA . GLY A 1 382 ? 28.456 1.664 -39.043 1.00 93.56 382 GLY A CA 1
ATOM 3130 C C . GLY A 1 382 ? 27.097 1.811 -39.715 1.00 93.56 382 GLY A C 1
ATOM 3131 O O . GLY A 1 382 ? 27.020 1.963 -40.931 1.00 93.56 382 GLY A O 1
ATOM 3132 N N . TYR A 1 383 ? 26.026 1.837 -38.920 1.00 93.31 383 TYR A N 1
ATOM 3133 C CA . TYR A 1 383 ? 24.669 1.990 -39.441 1.00 93.31 383 TYR A CA 1
ATOM 3134 C C . TYR A 1 383 ? 24.456 3.368 -40.093 1.00 93.31 383 TYR A C 1
ATOM 3136 O O . TYR A 1 383 ? 23.872 3.456 -41.172 1.00 93.31 383 TYR A O 1
ATOM 3144 N N . ILE A 1 384 ? 25.010 4.436 -39.504 1.00 91.88 384 ILE A N 1
ATOM 3145 C CA . ILE A 1 384 ? 25.024 5.780 -40.106 1.00 91.88 384 ILE A CA 1
ATOM 3146 C C . ILE A 1 384 ? 25.853 5.799 -41.397 1.00 91.88 384 ILE A C 1
ATOM 3148 O O . ILE A 1 384 ? 25.429 6.403 -42.381 1.00 91.88 384 ILE A O 1
ATOM 3152 N N . ASP A 1 385 ? 27.012 5.135 -41.424 1.00 90.94 385 ASP A N 1
ATOM 3153 C CA . ASP A 1 385 ? 27.851 5.049 -42.625 1.00 90.94 385 ASP A CA 1
ATOM 3154 C C . ASP A 1 385 ? 27.122 4.353 -43.793 1.00 90.94 385 ASP A C 1
ATOM 3156 O O . ASP A 1 385 ? 27.379 4.720 -44.936 1.00 90.94 385 ASP A O 1
ATOM 3160 N N . SER A 1 386 ? 26.161 3.460 -43.524 1.00 89.75 386 SER A N 1
ATOM 3161 C CA . SER A 1 386 ? 25.225 2.900 -44.521 1.00 89.75 386 SER A CA 1
ATOM 3162 C C . SER A 1 386 ? 24.022 3.822 -44.802 1.00 89.75 386 SER A C 1
ATOM 3164 O O . SER A 1 386 ? 24.151 4.828 -45.500 1.00 89.75 386 SER A O 1
ATOM 3166 N N . ASP A 1 387 ? 22.876 3.549 -44.171 1.00 84.62 387 ASP A N 1
ATOM 3167 C CA . ASP A 1 387 ? 21.569 4.204 -44.361 1.00 84.62 387 ASP A CA 1
ATOM 3168 C C . ASP A 1 387 ? 21.460 5.644 -43.808 1.00 84.62 387 ASP A C 1
ATOM 3170 O O . ASP A 1 387 ? 20.388 6.267 -43.841 1.00 84.62 387 ASP A O 1
ATOM 3174 N N . GLY A 1 388 ? 22.543 6.184 -43.243 1.00 87.56 388 GLY A N 1
ATOM 3175 C CA . GLY A 1 388 ? 22.583 7.525 -42.672 1.00 87.56 388 GLY A CA 1
ATOM 3176 C C . GLY A 1 388 ? 22.978 8.614 -43.672 1.00 87.56 388 GLY A C 1
ATOM 3177 O O . GLY A 1 388 ? 23.838 8.436 -44.536 1.00 87.56 388 GLY A O 1
ATOM 3178 N N . TYR A 1 389 ? 22.400 9.798 -43.503 1.00 87.50 389 TYR A N 1
ATOM 3179 C CA . TYR A 1 389 ? 22.774 11.024 -44.201 1.00 87.50 389 TYR A CA 1
ATOM 3180 C C . TYR A 1 389 ? 22.954 12.165 -43.200 1.00 87.50 389 TYR A C 1
ATOM 3182 O O . TYR A 1 389 ? 22.088 12.408 -42.356 1.00 87.50 389 TYR A O 1
ATOM 3190 N N . LEU A 1 390 ? 24.070 12.888 -43.305 1.00 86.88 390 LEU A N 1
ATOM 3191 C CA . LEU A 1 390 ? 24.303 14.093 -42.516 1.00 86.88 390 LEU A CA 1
ATOM 3192 C C . LEU A 1 390 ? 23.690 15.294 -43.216 1.00 86.88 390 LEU A C 1
ATOM 3194 O O . LEU A 1 390 ? 24.047 15.626 -44.346 1.00 86.88 390 LEU A O 1
ATOM 3198 N N . ARG A 1 391 ? 22.778 15.966 -42.522 1.00 83.00 391 ARG A N 1
ATOM 3199 C CA . ARG A 1 391 ? 22.191 17.211 -42.995 1.00 83.00 391 ARG A CA 1
ATOM 3200 C C . ARG A 1 391 ? 22.915 18.382 -42.347 1.00 83.00 391 ARG A C 1
ATOM 3202 O O . ARG A 1 391 ? 22.682 18.669 -41.175 1.00 83.00 391 ARG A O 1
ATOM 3209 N N . ASN A 1 392 ? 23.703 19.091 -43.152 1.00 74.31 392 ASN A N 1
ATOM 3210 C CA . ASN A 1 392 ? 24.390 20.319 -42.758 1.00 74.31 392 ASN A CA 1
ATOM 3211 C C . ASN A 1 392 ? 23.562 21.532 -43.200 1.00 74.31 392 ASN A C 1
ATOM 3213 O O . ASN A 1 392 ? 23.561 21.923 -44.364 1.00 74.31 392 ASN A O 1
ATOM 3217 N N . GLY A 1 393 ? 22.793 22.101 -42.277 1.00 66.94 393 GLY A N 1
ATOM 3218 C CA . GLY A 1 393 ? 22.097 23.375 -42.446 1.00 66.94 393 GLY A CA 1
ATOM 3219 C C . GLY A 1 393 ? 22.861 24.535 -41.801 1.00 66.94 393 GLY A C 1
ATOM 3220 O O . GLY A 1 393 ? 23.702 24.325 -40.936 1.00 66.94 393 GLY A O 1
ATOM 3221 N N . LYS A 1 394 ? 22.492 25.783 -42.140 1.00 58.75 394 LYS A N 1
ATOM 3222 C CA . LYS A 1 394 ? 23.113 27.014 -41.591 1.00 58.75 394 LYS A CA 1
ATOM 3223 C C . LYS A 1 394 ? 23.158 27.087 -40.053 1.00 58.75 394 LYS A C 1
ATOM 3225 O O . LYS A 1 394 ? 23.953 27.846 -39.517 1.00 58.75 394 LYS A O 1
ATOM 3230 N N . LYS A 1 395 ? 22.279 26.355 -39.355 1.00 55.56 395 LYS A N 1
ATOM 3231 C CA . LYS A 1 395 ? 22.172 26.330 -37.884 1.00 55.56 395 LYS A CA 1
ATOM 3232 C C . LYS A 1 395 ? 22.344 24.932 -37.271 1.00 55.56 395 LYS A C 1
ATOM 3234 O O . LYS A 1 395 ? 22.508 24.836 -36.058 1.00 55.56 395 LYS A O 1
ATOM 3239 N N . ASN A 1 396 ? 22.304 23.865 -38.083 1.00 63.72 396 ASN A N 1
ATOM 3240 C CA . ASN A 1 396 ? 22.200 22.490 -37.595 1.00 63.72 396 ASN A CA 1
ATOM 3241 C C . ASN A 1 396 ? 23.042 21.485 -38.396 1.00 63.72 396 ASN A C 1
ATOM 3243 O O . ASN A 1 396 ? 22.902 21.438 -39.610 1.00 63.72 396 ASN A O 1
ATOM 3247 N N . CYS A 1 397 ? 23.811 20.624 -37.721 1.00 75.38 397 CYS A N 1
ATOM 3248 C CA . CYS A 1 397 ? 24.325 19.363 -38.268 1.00 75.38 397 CYS A CA 1
ATOM 3249 C C . CYS A 1 397 ? 23.630 18.200 -37.547 1.00 75.38 397 CYS A C 1
ATOM 3251 O O . CYS A 1 397 ? 23.803 18.062 -36.337 1.00 75.38 397 CYS A O 1
ATOM 3253 N N . ASP A 1 398 ? 22.833 17.408 -38.268 1.00 84.62 398 ASP A N 1
ATOM 3254 C CA . ASP A 1 398 ? 22.054 16.291 -37.714 1.00 84.62 398 ASP A CA 1
ATOM 3255 C C . ASP A 1 398 ? 22.227 15.031 -38.579 1.00 84.62 398 ASP A C 1
ATOM 3257 O O . ASP A 1 398 ? 22.302 15.126 -39.808 1.00 84.62 398 ASP A O 1
ATOM 3261 N N . ALA A 1 399 ? 22.230 13.850 -37.958 1.00 88.44 399 ALA A N 1
ATOM 3262 C CA . ALA A 1 399 ? 22.276 12.574 -38.668 1.00 88.44 399 ALA A CA 1
ATOM 3263 C C . ALA A 1 399 ? 20.862 12.021 -38.867 1.00 88.44 399 ALA A C 1
ATOM 3265 O O . ALA A 1 399 ? 20.140 11.759 -37.909 1.00 88.44 399 ALA A O 1
ATOM 3266 N N . TRP A 1 400 ? 20.463 11.831 -40.119 1.00 90.00 400 TRP A N 1
ATOM 3267 C CA . TRP A 1 400 ? 19.178 11.251 -40.485 1.00 90.00 400 TRP A CA 1
ATOM 3268 C C . TRP A 1 400 ? 19.377 9.823 -40.964 1.00 90.00 400 TRP A C 1
ATOM 3270 O O . TRP A 1 400 ? 20.125 9.588 -41.904 1.00 90.00 400 TRP A O 1
ATOM 3280 N N . ILE A 1 401 ? 18.672 8.882 -40.357 1.00 91.75 401 ILE A N 1
ATOM 3281 C CA . ILE A 1 401 ? 18.690 7.469 -40.719 1.00 91.75 401 ILE A CA 1
ATOM 3282 C C . ILE A 1 401 ? 17.348 7.143 -41.362 1.00 91.75 401 ILE A C 1
ATOM 3284 O O . ILE A 1 401 ? 16.299 7.405 -40.767 1.00 91.75 401 ILE A O 1
ATOM 3288 N N . THR A 1 402 ? 17.371 6.581 -42.568 1.00 90.31 402 THR A N 1
ATOM 3289 C CA . THR A 1 402 ? 16.154 6.201 -43.298 1.00 90.31 402 THR A CA 1
ATOM 3290 C C . THR A 1 402 ? 16.056 4.685 -43.394 1.00 90.31 402 THR A C 1
ATOM 3292 O O . THR A 1 402 ? 17.023 4.031 -43.749 1.00 90.31 402 THR A O 1
ATOM 3295 N N . SER A 1 403 ? 14.890 4.111 -43.102 1.00 90.62 403 SER A N 1
ATOM 3296 C CA . SER A 1 403 ? 14.665 2.671 -43.248 1.00 90.62 403 SER A CA 1
ATOM 3297 C C . SER A 1 403 ? 13.220 2.367 -43.625 1.00 90.62 403 SER A C 1
ATOM 3299 O O . SER A 1 403 ? 12.295 3.087 -43.257 1.00 90.62 403 SER A O 1
ATOM 3301 N N . VAL A 1 404 ? 13.000 1.256 -44.326 1.00 89.19 404 VAL A N 1
ATOM 3302 C CA . VAL A 1 404 ? 11.658 0.688 -44.556 1.00 89.19 404 VAL A CA 1
ATOM 3303 C C . VAL A 1 404 ? 11.173 -0.168 -43.378 1.00 89.19 404 VAL A C 1
ATOM 3305 O O . VAL A 1 404 ? 10.051 -0.672 -43.402 1.00 89.19 404 VAL A O 1
ATOM 3308 N N . ASN A 1 405 ? 12.007 -0.343 -42.349 1.00 90.31 405 ASN A N 1
ATOM 3309 C CA . ASN A 1 405 ? 11.730 -1.156 -41.171 1.00 90.31 405 ASN A CA 1
ATOM 3310 C C . ASN A 1 405 ? 11.647 -0.288 -39.913 1.00 90.31 405 ASN A C 1
ATOM 3312 O O . ASN A 1 405 ? 12.654 0.109 -39.326 1.00 90.31 405 ASN A O 1
ATOM 3316 N N . ARG A 1 406 ? 10.411 -0.017 -39.489 1.00 88.50 406 ARG A N 1
ATOM 3317 C CA . ARG A 1 406 ? 10.128 0.791 -38.302 1.00 88.50 406 ARG A CA 1
ATOM 3318 C C . ARG A 1 406 ? 10.635 0.155 -37.008 1.00 88.50 406 ARG A C 1
ATOM 3320 O O . ARG A 1 406 ? 11.246 0.857 -36.215 1.00 88.50 406 ARG A O 1
ATOM 3327 N N . GLN A 1 407 ? 10.445 -1.154 -36.824 1.00 86.62 407 GLN A N 1
ATOM 3328 C CA . GLN A 1 407 ? 10.870 -1.866 -35.607 1.00 86.62 407 GLN A CA 1
ATOM 3329 C C . GLN A 1 407 ? 12.392 -1.809 -35.415 1.00 86.62 407 GLN A C 1
ATOM 3331 O O . GLN A 1 407 ? 12.890 -1.660 -34.296 1.00 86.62 407 GLN A O 1
ATOM 3336 N N . LEU A 1 408 ? 13.145 -1.893 -36.517 1.00 89.31 408 LEU A N 1
ATOM 3337 C CA . LEU A 1 408 ? 14.593 -1.715 -36.481 1.00 89.31 408 LEU A CA 1
ATOM 3338 C C . LEU A 1 408 ? 14.965 -0.289 -36.058 1.00 89.31 408 LEU A C 1
ATOM 3340 O O . LEU A 1 408 ? 15.827 -0.131 -35.198 1.00 89.31 408 LEU A O 1
ATOM 3344 N N . LEU A 1 409 ? 14.296 0.741 -36.591 1.00 90.00 409 LEU A N 1
ATOM 3345 C CA . LEU A 1 409 ? 14.539 2.124 -36.166 1.00 90.00 409 LEU A CA 1
ATOM 3346 C C . LEU A 1 409 ? 14.146 2.388 -34.710 1.00 90.00 409 LEU A C 1
ATOM 3348 O O . LEU A 1 409 ? 14.846 3.146 -34.050 1.00 90.00 409 LEU A O 1
ATOM 3352 N N . GLU A 1 410 ? 13.091 1.759 -34.191 1.00 87.12 410 GLU A N 1
ATOM 3353 C CA . GLU A 1 410 ? 12.715 1.837 -32.768 1.00 87.12 410 GLU A CA 1
ATOM 3354 C C . GLU A 1 410 ? 13.825 1.242 -31.881 1.00 87.12 410 GLU A C 1
ATOM 3356 O O . GLU A 1 410 ? 14.219 1.835 -30.878 1.00 87.12 410 GLU A O 1
ATOM 3361 N N . SER A 1 411 ? 14.434 0.132 -32.310 1.00 87.31 411 SER A N 1
ATOM 3362 C CA . SER A 1 411 ? 15.579 -0.468 -31.608 1.00 87.31 411 SER A CA 1
ATOM 3363 C C . SER A 1 411 ? 16.842 0.404 -31.691 1.00 87.31 411 SER A C 1
ATOM 3365 O O . SER A 1 411 ? 17.569 0.546 -30.709 1.00 87.31 411 SER A O 1
ATOM 3367 N N . VAL A 1 412 ? 17.101 1.020 -32.850 1.00 90.25 412 VAL A N 1
ATOM 3368 C CA . VAL A 1 412 ? 18.227 1.949 -33.065 1.00 90.25 412 VAL A CA 1
ATOM 3369 C C . VAL A 1 412 ? 18.038 3.248 -32.277 1.00 90.25 412 VAL A C 1
ATOM 3371 O O . VAL A 1 412 ? 19.007 3.779 -31.741 1.00 90.25 412 VAL A O 1
ATOM 3374 N N . HIS A 1 413 ? 16.802 3.738 -32.151 1.00 88.56 413 HIS A N 1
ATOM 3375 C CA . HIS A 1 413 ? 16.446 4.882 -31.307 1.00 88.56 413 HIS A CA 1
ATOM 3376 C C . HIS A 1 413 ? 16.800 4.611 -29.841 1.00 88.56 413 HIS A C 1
ATOM 3378 O O . HIS A 1 413 ? 17.536 5.392 -29.233 1.00 88.56 413 HIS A O 1
ATOM 3384 N N . MET A 1 414 ? 16.395 3.452 -29.313 1.00 84.81 414 MET A N 1
ATOM 3385 C CA . MET A 1 414 ? 16.763 3.024 -27.960 1.00 84.81 414 MET A CA 1
ATOM 3386 C C . MET A 1 414 ? 18.276 2.833 -27.793 1.00 84.81 414 MET A C 1
ATOM 3388 O O . MET A 1 414 ? 18.835 3.221 -26.764 1.00 84.81 414 MET A O 1
ATOM 3392 N N . LEU A 1 415 ? 18.965 2.283 -28.800 1.00 89.38 415 LEU A N 1
ATOM 3393 C CA . LEU A 1 415 ? 20.421 2.119 -28.764 1.00 89.38 415 LEU A CA 1
ATOM 3394 C C . LEU A 1 415 ? 21.137 3.479 -28.725 1.00 89.38 415 LEU A C 1
ATOM 3396 O O . LEU A 1 415 ? 22.077 3.643 -27.945 1.00 89.38 415 LEU A O 1
ATOM 3400 N N . ALA A 1 416 ? 20.667 4.462 -29.497 1.00 88.94 416 ALA A N 1
ATOM 3401 C CA . ALA A 1 416 ? 21.196 5.823 -29.497 1.00 88.94 416 ALA A CA 1
ATOM 3402 C C . ALA A 1 416 ? 21.044 6.488 -28.117 1.00 88.94 416 ALA A C 1
ATOM 3404 O O . ALA A 1 416 ? 22.036 6.978 -27.573 1.00 88.94 416 ALA A O 1
ATOM 3405 N N . ILE A 1 417 ? 19.852 6.404 -27.508 1.00 84.00 417 ILE A N 1
ATOM 3406 C CA . ILE A 1 417 ? 19.603 6.892 -26.138 1.00 84.00 417 ILE A CA 1
ATOM 3407 C C . ILE A 1 417 ? 20.543 6.207 -25.145 1.00 84.00 417 ILE A C 1
ATOM 3409 O O . ILE A 1 417 ? 21.142 6.861 -24.297 1.00 84.00 417 ILE A O 1
ATOM 3413 N N . SER A 1 418 ? 20.742 4.893 -25.283 1.00 83.88 418 SER A N 1
ATOM 3414 C CA . SER A 1 418 ? 21.634 4.143 -24.396 1.00 83.88 418 SER A CA 1
ATOM 3415 C C . SER A 1 418 ? 23.106 4.582 -24.484 1.00 83.88 418 SER A C 1
ATOM 3417 O O . SER A 1 418 ? 23.882 4.305 -23.569 1.00 83.88 418 SER A O 1
ATOM 3419 N N . CYS A 1 419 ? 23.491 5.260 -25.570 1.00 85.38 419 CYS A N 1
ATOM 3420 C CA . CYS A 1 419 ? 24.818 5.843 -25.768 1.00 85.38 419 CYS A CA 1
ATOM 3421 C C . CYS A 1 419 ? 24.902 7.319 -25.334 1.00 85.38 419 CYS A C 1
ATOM 3423 O O . CYS A 1 419 ? 25.962 7.928 -25.490 1.00 85.38 419 CYS A O 1
ATOM 3425 N N . GLY A 1 420 ? 23.811 7.901 -24.826 1.00 81.44 420 GLY A N 1
ATOM 3426 C CA . GLY A 1 420 ? 23.708 9.325 -24.506 1.00 81.44 420 GLY A CA 1
ATOM 3427 C C . GLY A 1 420 ? 23.503 10.226 -25.730 1.00 81.44 420 GLY A C 1
ATOM 3428 O O . GLY A 1 420 ? 23.693 11.436 -25.633 1.00 81.44 420 GLY A O 1
ATOM 3429 N N . LEU A 1 421 ? 23.138 9.665 -26.889 1.00 85.38 421 LEU A N 1
ATOM 3430 C CA . LEU A 1 421 ? 22.813 10.445 -28.085 1.00 85.38 421 LEU A CA 1
ATOM 3431 C C . LEU A 1 421 ? 21.348 10.892 -28.038 1.00 85.38 421 LEU A C 1
ATOM 3433 O O . LEU A 1 421 ? 20.461 10.127 -27.651 1.00 85.38 421 LEU A O 1
ATOM 3437 N N . HIS A 1 422 ? 21.071 12.113 -28.494 1.00 82.06 422 HIS A N 1
ATOM 3438 C CA . HIS A 1 422 ? 19.702 12.613 -28.567 1.00 82.06 422 HIS A CA 1
ATOM 3439 C C . HIS A 1 422 ? 19.027 12.153 -29.864 1.00 82.06 422 HIS A C 1
ATOM 3441 O O . HIS A 1 422 ? 19.404 12.560 -30.964 1.00 82.06 422 HIS A O 1
ATOM 3447 N N . ALA A 1 423 ? 18.000 11.317 -29.731 1.00 85.06 423 ALA A N 1
ATOM 3448 C CA . ALA A 1 423 ? 17.268 10.736 -30.846 1.00 85.06 423 ALA A CA 1
ATOM 3449 C C . ALA A 1 423 ? 15.801 11.201 -30.826 1.00 85.06 423 ALA A C 1
ATOM 3451 O O . ALA A 1 423 ? 15.084 11.044 -29.838 1.00 85.06 423 ALA A O 1
ATOM 3452 N N . THR A 1 424 ? 15.359 11.801 -31.928 1.00 83.06 424 THR A N 1
ATOM 3453 C CA . THR A 1 424 ? 13.987 12.309 -32.110 1.00 83.06 424 THR A CA 1
ATOM 3454 C C . THR A 1 424 ? 12.975 11.177 -32.332 1.00 83.06 424 THR A C 1
ATOM 3456 O O . THR A 1 424 ? 13.341 10.009 -32.434 1.00 83.06 424 THR A O 1
ATOM 3459 N N . GLY A 1 425 ? 11.684 11.514 -32.415 1.00 79.50 425 GLY A N 1
ATOM 3460 C CA . GLY A 1 425 ? 10.658 10.550 -32.815 1.00 79.50 425 GLY A CA 1
ATOM 3461 C C . GLY A 1 425 ? 10.826 10.078 -34.265 1.00 79.50 425 GLY A C 1
ATOM 3462 O O . GLY A 1 425 ? 11.367 10.784 -35.112 1.00 79.50 425 GLY A O 1
ATOM 3463 N N . ILE A 1 426 ? 10.334 8.875 -34.560 1.00 86.12 426 ILE A N 1
ATOM 3464 C CA . ILE A 1 426 ? 10.394 8.303 -35.910 1.00 86.12 426 ILE A CA 1
ATOM 3465 C C . ILE A 1 426 ? 9.277 8.899 -36.772 1.00 86.12 426 ILE A C 1
ATOM 3467 O O . ILE A 1 426 ? 8.094 8.781 -36.447 1.00 86.12 426 ILE A O 1
ATOM 3471 N N . HIS A 1 427 ? 9.660 9.508 -37.891 1.00 85.94 427 HIS A N 1
ATOM 3472 C CA . HIS A 1 427 ? 8.750 10.120 -38.854 1.00 85.94 427 HIS A CA 1
ATOM 3473 C C . HIS A 1 427 ? 8.430 9.162 -39.999 1.00 85.94 427 HIS A C 1
ATOM 3475 O O . HIS A 1 427 ? 9.331 8.582 -40.602 1.00 85.94 427 HIS A O 1
ATOM 3481 N N . GLU A 1 428 ? 7.149 9.028 -40.327 1.00 87.81 428 GLU A N 1
ATOM 3482 C CA . GLU A 1 428 ? 6.676 8.263 -41.478 1.00 87.81 428 GLU A CA 1
ATOM 3483 C C . GLU A 1 428 ? 6.573 9.168 -42.713 1.00 87.81 428 GLU A C 1
ATOM 3485 O O . GLU A 1 428 ? 6.094 10.299 -42.625 1.00 87.81 428 GLU A O 1
ATOM 3490 N N . PHE A 1 429 ? 7.022 8.684 -43.870 1.00 87.19 429 PHE A N 1
ATOM 3491 C CA . PHE A 1 429 ? 6.866 9.376 -45.148 1.00 87.19 429 PHE A CA 1
ATOM 3492 C C . PHE A 1 429 ? 6.578 8.378 -46.272 1.00 87.19 429 PHE A C 1
ATOM 3494 O O . PHE A 1 429 ? 7.004 7.226 -46.235 1.00 87.19 429 PHE A O 1
ATOM 3501 N N . THR A 1 430 ? 5.858 8.818 -47.302 1.00 85.31 430 THR A N 1
ATOM 3502 C CA . THR A 1 430 ? 5.602 8.001 -48.497 1.00 85.31 430 THR A CA 1
ATOM 3503 C C . THR A 1 430 ? 6.592 8.369 -49.597 1.00 85.31 430 THR A C 1
ATOM 3505 O O . THR A 1 430 ? 6.821 9.550 -49.851 1.00 85.31 430 THR A O 1
ATOM 3508 N N . PHE A 1 431 ? 7.162 7.373 -50.269 1.00 81.56 431 PHE A N 1
ATOM 3509 C CA . PHE A 1 431 ? 8.042 7.556 -51.421 1.00 81.56 431 PHE A CA 1
ATOM 3510 C C . PHE A 1 431 ? 7.733 6.537 -52.525 1.00 81.56 431 PHE A C 1
ATOM 3512 O O . PHE A 1 431 ? 7.020 5.554 -52.310 1.00 81.56 431 PHE A O 1
ATOM 3519 N N . PHE A 1 432 ? 8.271 6.782 -53.717 1.00 76.44 432 PHE A N 1
ATOM 3520 C CA . PHE A 1 432 ? 8.179 5.874 -54.859 1.00 76.44 432 PHE A CA 1
ATOM 3521 C C . PHE A 1 432 ? 9.515 5.126 -54.982 1.00 76.44 432 PHE A C 1
ATOM 3523 O O . PHE A 1 432 ? 10.533 5.782 -55.199 1.00 76.44 432 PHE A O 1
ATOM 3530 N N . PRO A 1 433 ? 9.556 3.794 -54.772 1.00 63.94 433 PRO A N 1
ATOM 3531 C CA . PRO A 1 433 ? 10.804 3.024 -54.789 1.00 63.94 433 PRO A CA 1
ATOM 3532 C C . PRO A 1 433 ? 11.445 2.935 -56.169 1.00 63.94 433 PRO A C 1
ATOM 3534 O O . PRO A 1 433 ? 12.654 2.755 -56.264 1.00 63.94 433 PRO A O 1
ATOM 3537 N N . ASP A 1 434 ? 10.625 3.006 -57.215 1.00 59.69 434 ASP A N 1
ATOM 3538 C CA . ASP A 1 434 ? 11.062 2.914 -58.595 1.00 59.69 434 ASP A CA 1
ATOM 3539 C C . ASP A 1 434 ? 10.969 4.297 -59.243 1.00 59.69 434 ASP A C 1
ATOM 3541 O O . ASP A 1 434 ? 9.923 4.951 -59.220 1.00 59.69 434 ASP A O 1
ATOM 3545 N N . VAL A 1 435 ? 12.083 4.746 -59.815 1.00 58.94 435 VAL A N 1
ATOM 3546 C CA . VAL A 1 435 ? 12.160 6.010 -60.556 1.00 58.94 435 VAL A CA 1
ATOM 3547 C C . VAL A 1 435 ? 11.334 5.921 -61.851 1.00 58.94 435 VAL A C 1
ATOM 3549 O O . VAL A 1 435 ? 10.847 6.944 -62.338 1.00 58.94 435 VAL A O 1
ATOM 3552 N N . PHE A 1 436 ? 11.120 4.703 -62.366 1.00 55.59 436 PHE A N 1
ATOM 3553 C CA . PHE A 1 436 ? 10.434 4.416 -63.626 1.00 55.59 436 PHE A CA 1
ATOM 3554 C C . PHE A 1 436 ? 8.979 3.940 -63.450 1.00 55.59 436 PHE A C 1
ATOM 3556 O O . PHE A 1 436 ? 8.181 4.119 -64.369 1.00 55.59 436 PHE A O 1
ATOM 3563 N N . ASP A 1 437 ? 8.590 3.431 -62.272 1.00 55.75 437 ASP A N 1
ATOM 3564 C CA . ASP A 1 437 ? 7.202 3.062 -61.944 1.00 55.75 437 ASP A CA 1
ATOM 3565 C C . ASP A 1 437 ? 6.636 3.898 -60.779 1.00 55.75 437 ASP A C 1
ATOM 3567 O O . ASP A 1 437 ? 6.654 3.523 -59.602 1.00 55.75 437 ASP A O 1
ATOM 3571 N N . LYS A 1 438 ? 6.057 5.054 -61.131 1.00 61.03 438 LYS A N 1
ATOM 3572 C CA . LYS A 1 438 ? 5.411 5.985 -60.187 1.00 61.03 438 LYS A CA 1
ATOM 3573 C C . LYS A 1 438 ? 4.050 5.502 -59.659 1.00 61.03 438 LYS A C 1
ATOM 3575 O O . LYS A 1 438 ? 3.382 6.257 -58.952 1.00 61.03 438 LYS A O 1
ATOM 3580 N N . LYS A 1 439 ? 3.595 4.282 -59.975 1.00 60.81 439 LYS A N 1
ATOM 3581 C CA . LYS A 1 439 ? 2.300 3.772 -59.482 1.00 60.81 439 LYS A CA 1
ATOM 3582 C C . LYS A 1 439 ? 2.406 3.117 -58.103 1.00 60.81 439 LYS A C 1
ATOM 3584 O O . LYS A 1 439 ? 1.416 3.080 -57.371 1.00 60.81 439 LYS A O 1
ATOM 3589 N N . ARG A 1 440 ? 3.594 2.651 -57.695 1.00 68.94 440 ARG A N 1
ATOM 3590 C CA . ARG A 1 440 ? 3.783 1.920 -56.432 1.00 68.94 440 ARG A CA 1
ATOM 3591 C C . ARG A 1 440 ? 4.264 2.833 -55.300 1.00 68.94 440 ARG A C 1
ATOM 3593 O O . ARG A 1 440 ? 5.454 3.091 -55.150 1.00 68.94 440 ARG A O 1
ATOM 3600 N N . LYS A 1 441 ? 3.336 3.291 -54.455 1.00 75.81 441 LYS A N 1
ATOM 3601 C CA . LYS A 1 441 ? 3.658 4.012 -53.209 1.00 75.81 441 LYS A CA 1
ATOM 3602 C C . LYS A 1 441 ? 4.230 3.044 -52.167 1.00 75.81 441 LYS A C 1
ATOM 3604 O O . LYS A 1 441 ? 3.686 1.961 -51.965 1.00 75.81 441 LYS A O 1
ATOM 3609 N N . SER A 1 442 ? 5.318 3.424 -51.504 1.00 80.19 442 SER A N 1
ATOM 3610 C CA . SER A 1 442 ? 5.890 2.700 -50.361 1.00 80.19 442 SER A CA 1
ATOM 3611 C C . SER A 1 442 ? 6.074 3.621 -49.165 1.00 80.19 442 SER A C 1
ATOM 3613 O O . SER A 1 442 ? 6.317 4.815 -49.318 1.00 80.19 442 SER A O 1
ATOM 3615 N N . ILE A 1 443 ? 5.961 3.047 -47.970 1.00 85.75 443 ILE A N 1
ATOM 3616 C CA . ILE A 1 443 ? 6.132 3.758 -46.704 1.00 85.75 443 ILE A CA 1
ATOM 3617 C C . ILE A 1 443 ? 7.582 3.593 -46.247 1.00 85.75 443 ILE A C 1
ATOM 3619 O O . ILE A 1 443 ? 8.110 2.478 -46.212 1.00 85.75 443 ILE A O 1
ATOM 3623 N N . GLY A 1 444 ? 8.222 4.712 -45.929 1.00 88.12 444 GLY A N 1
ATOM 3624 C CA . GLY A 1 444 ? 9.535 4.794 -45.311 1.00 88.12 444 GLY A CA 1
ATOM 3625 C C . GLY A 1 444 ? 9.445 5.466 -43.947 1.00 88.12 444 GLY A C 1
ATOM 3626 O O . GLY A 1 444 ? 8.528 6.238 -43.666 1.00 88.12 444 GLY A O 1
ATOM 3627 N N . TYR A 1 445 ? 10.424 5.177 -43.105 1.00 91.81 445 TYR A N 1
ATOM 3628 C CA . TYR A 1 445 ? 10.544 5.720 -41.763 1.00 91.81 445 TYR A CA 1
ATOM 3629 C C . TYR A 1 445 ? 11.884 6.427 -41.627 1.00 91.81 445 TYR A C 1
ATOM 3631 O O . TYR A 1 445 ? 12.886 5.997 -42.208 1.00 91.81 445 TYR A O 1
ATOM 3639 N N . ARG A 1 446 ? 11.912 7.521 -40.870 1.00 90.88 446 ARG A N 1
ATOM 3640 C CA . ARG A 1 446 ? 13.123 8.306 -40.667 1.00 90.88 446 ARG A CA 1
ATOM 3641 C C . ARG A 1 446 ? 13.327 8.653 -39.204 1.00 90.88 446 ARG A C 1
ATOM 3643 O O . ARG A 1 446 ? 12.413 9.145 -38.550 1.00 90.88 446 ARG A O 1
ATOM 3650 N N . LEU A 1 447 ? 14.540 8.421 -38.725 1.00 90.75 447 LEU A N 1
ATOM 3651 C CA . LEU A 1 447 ? 14.998 8.773 -37.391 1.00 90.75 447 LEU A CA 1
ATOM 3652 C C . LEU A 1 447 ? 16.054 9.874 -37.508 1.00 90.75 447 LEU A C 1
ATOM 3654 O O . LEU A 1 447 ? 17.004 9.726 -38.273 1.00 90.75 447 LEU A O 1
ATOM 3658 N N . GLN A 1 448 ? 15.911 10.961 -36.754 1.00 89.38 448 GLN A N 1
ATOM 3659 C CA . GLN A 1 448 ? 16.926 12.013 -36.680 1.00 89.38 448 GLN A CA 1
ATOM 3660 C C . GLN A 1 448 ? 17.653 11.930 -35.331 1.00 89.38 448 GLN A C 1
ATOM 3662 O O . GLN A 1 448 ? 17.017 11.968 -34.275 1.00 89.38 448 GLN A O 1
ATOM 3667 N N . ILE A 1 449 ? 18.980 11.837 -35.379 1.00 88.00 449 ILE A N 1
ATOM 3668 C CA . ILE A 1 449 ? 19.888 11.973 -34.241 1.00 88.00 449 ILE A CA 1
ATOM 3669 C C . ILE A 1 449 ? 20.467 13.384 -34.297 1.00 88.00 449 ILE A C 1
ATOM 3671 O O . ILE A 1 449 ? 21.068 13.789 -35.297 1.00 88.00 449 ILE A O 1
ATOM 3675 N N . THR A 1 450 ? 20.250 14.141 -33.233 1.00 79.38 450 THR A N 1
ATOM 3676 C CA . THR A 1 450 ? 20.653 15.545 -33.119 1.00 79.38 450 THR A CA 1
ATOM 3677 C C . THR A 1 450 ? 21.597 15.722 -31.938 1.00 79.38 450 THR A C 1
ATOM 3679 O O . THR A 1 450 ? 21.732 14.834 -31.100 1.00 79.38 450 THR A O 1
ATOM 3682 N N . GLY A 1 451 ? 22.197 16.903 -31.819 1.00 75.94 451 GLY A N 1
ATOM 3683 C CA . GLY A 1 451 ? 23.067 17.221 -30.689 1.00 75.94 451 GLY A CA 1
ATOM 3684 C C . GLY A 1 451 ? 24.541 16.990 -31.006 1.00 75.94 451 GLY A C 1
ATOM 3685 O O . GLY A 1 451 ? 24.965 17.160 -32.151 1.00 75.94 451 GLY A O 1
ATOM 3686 N N . ASP A 1 452 ? 25.309 16.633 -29.979 1.00 76.81 452 ASP A N 1
ATOM 3687 C CA . ASP A 1 452 ? 26.731 16.344 -30.117 1.00 76.81 452 ASP A CA 1
ATOM 3688 C C . ASP A 1 452 ? 26.952 14.952 -30.729 1.00 76.81 452 ASP A C 1
ATOM 3690 O O . ASP A 1 452 ? 26.709 13.924 -30.095 1.00 76.81 452 ASP A O 1
ATOM 3694 N N . LEU A 1 453 ? 27.404 14.922 -31.986 1.00 85.06 453 LEU A N 1
ATOM 3695 C CA . LEU A 1 453 ? 27.779 13.690 -32.684 1.00 85.06 453 LEU A CA 1
ATOM 3696 C C . LEU A 1 453 ? 29.274 13.374 -32.534 1.00 85.06 453 LEU A C 1
ATOM 3698 O O . LEU A 1 453 ? 29.728 12.367 -33.077 1.00 85.06 453 LEU A O 1
ATOM 3702 N N . LEU A 1 454 ? 30.044 14.178 -31.792 1.00 84.50 454 LEU A N 1
ATOM 3703 C CA . LEU A 1 454 ? 31.471 13.943 -31.569 1.00 84.50 454 LEU A CA 1
ATOM 3704 C C . LEU A 1 454 ? 31.779 12.540 -31.009 1.00 84.50 454 LEU A C 1
ATOM 3706 O O . LEU A 1 454 ? 32.733 11.930 -31.498 1.00 84.50 454 LEU A O 1
ATOM 3710 N N . PRO A 1 455 ? 30.964 11.940 -30.109 1.00 87.75 455 PRO A N 1
ATOM 3711 C CA . PRO A 1 455 ? 31.178 10.557 -29.671 1.00 87.75 455 PRO A CA 1
ATOM 3712 C C . PRO A 1 455 ? 31.157 9.519 -30.808 1.00 87.75 455 PRO A C 1
ATOM 3714 O O . PRO A 1 455 ? 31.719 8.434 -30.661 1.00 87.75 455 PRO A O 1
ATOM 3717 N N . LEU A 1 456 ? 30.521 9.828 -31.944 1.00 88.56 456 LEU A N 1
ATOM 3718 C CA . LEU A 1 456 ? 30.481 8.971 -33.131 1.00 88.56 456 LEU A CA 1
ATOM 3719 C C . LEU A 1 456 ? 31.633 9.236 -34.108 1.00 88.56 456 LEU A C 1
ATOM 3721 O O . LEU A 1 456 ? 31.849 8.410 -34.994 1.00 88.56 456 LEU A O 1
ATOM 3725 N N . ALA A 1 457 ? 32.378 10.338 -33.975 1.00 87.06 457 ALA A N 1
ATOM 3726 C CA . ALA A 1 457 ? 33.420 10.725 -34.931 1.00 87.06 457 ALA A CA 1
ATOM 3727 C C . ALA A 1 457 ? 34.547 9.683 -35.036 1.00 87.06 457 ALA A C 1
ATOM 3729 O O . ALA A 1 457 ? 35.064 9.442 -36.123 1.00 87.06 457 ALA A O 1
ATOM 3730 N N . SER A 1 458 ? 34.869 8.999 -33.934 1.00 87.19 458 SER A N 1
ATOM 3731 C CA . SER A 1 458 ? 35.860 7.912 -33.916 1.00 87.19 458 SER A CA 1
ATOM 3732 C C . SER A 1 458 ? 35.402 6.648 -34.652 1.00 87.19 458 SER A C 1
ATOM 3734 O O . SER A 1 458 ? 36.215 5.767 -34.922 1.00 87.19 458 SER A O 1
ATOM 3736 N N . TYR A 1 459 ? 34.111 6.539 -34.975 1.00 90.12 459 TYR A N 1
ATOM 3737 C CA . TYR A 1 459 ? 33.518 5.308 -35.491 1.00 90.12 459 TYR A CA 1
ATOM 3738 C C . TYR A 1 459 ? 32.815 5.473 -36.840 1.00 90.12 459 TYR A C 1
ATOM 3740 O O . TYR A 1 459 ? 32.872 4.556 -37.657 1.00 90.12 459 TYR A O 1
ATOM 3748 N N . SER A 1 460 ? 32.187 6.615 -37.122 1.00 88.81 460 SER A N 1
ATOM 3749 C CA . SER A 1 460 ? 31.518 6.898 -38.397 1.00 88.81 460 SER A CA 1
ATOM 3750 C C . SER A 1 460 ? 32.409 7.737 -39.304 1.00 88.81 460 SER A C 1
ATOM 3752 O O . SER A 1 460 ? 32.797 8.854 -38.962 1.00 88.81 460 SER A O 1
ATOM 3754 N N . TRP A 1 461 ? 32.682 7.213 -40.499 1.00 83.38 461 TRP A N 1
ATOM 3755 C CA . TRP A 1 461 ? 33.396 7.948 -41.540 1.00 83.38 461 TRP A CA 1
ATOM 3756 C C . TRP A 1 461 ? 32.606 9.182 -41.995 1.00 83.38 461 TRP A C 1
ATOM 3758 O O . TRP A 1 461 ? 33.199 10.246 -42.179 1.00 83.38 461 TRP A O 1
ATOM 3768 N N . LYS A 1 462 ? 31.275 9.075 -42.121 1.00 86.38 462 LYS A N 1
ATOM 3769 C CA . LYS A 1 462 ? 30.420 10.216 -42.479 1.00 86.38 462 LYS A CA 1
ATOM 3770 C C . LYS A 1 462 ? 30.497 11.315 -41.418 1.00 86.38 462 LYS A C 1
ATOM 3772 O O . LYS A 1 462 ? 30.725 12.466 -41.774 1.00 86.38 462 LYS A O 1
ATOM 3777 N N . VAL A 1 463 ? 30.370 10.974 -40.130 1.00 86.31 463 VAL A N 1
ATOM 3778 C CA . VAL A 1 463 ? 30.470 11.947 -39.021 1.00 86.31 463 VAL A CA 1
ATOM 3779 C C . VAL A 1 463 ? 31.853 12.584 -38.981 1.00 86.31 463 VAL A C 1
ATOM 3781 O O . VAL A 1 463 ? 31.944 13.805 -38.955 1.00 86.31 463 VAL A O 1
ATOM 3784 N N . GLN A 1 464 ? 32.922 11.793 -39.067 1.00 85.44 464 GLN A N 1
ATOM 3785 C CA . GLN A 1 464 ? 34.293 12.305 -39.041 1.00 85.44 464 GLN A CA 1
ATOM 3786 C C . GLN A 1 464 ? 34.565 13.369 -40.119 1.00 85.44 464 GLN A C 1
ATOM 3788 O O . GLN A 1 464 ? 35.275 14.334 -39.857 1.00 85.44 464 GLN A O 1
ATOM 3793 N N . ASN A 1 465 ? 34.010 13.195 -41.324 1.00 80.69 465 ASN A N 1
ATOM 3794 C CA . ASN A 1 465 ? 34.293 14.059 -42.476 1.00 80.69 465 ASN A CA 1
ATOM 3795 C C . ASN A 1 465 ? 33.203 15.110 -42.748 1.00 80.69 465 ASN A C 1
ATOM 3797 O O . ASN A 1 465 ? 33.394 15.976 -43.598 1.00 80.69 465 ASN A O 1
ATOM 3801 N N . GLY A 1 466 ? 32.055 15.020 -42.072 1.00 77.69 466 GLY A N 1
ATOM 3802 C CA . GLY A 1 466 ? 30.883 15.848 -42.357 1.00 77.69 466 GLY A CA 1
ATOM 3803 C C . GLY A 1 466 ? 30.282 16.565 -41.150 1.00 77.69 466 GLY A C 1
ATOM 3804 O O . GLY A 1 466 ? 29.423 17.420 -41.356 1.00 77.69 466 GLY A O 1
ATOM 3805 N N . PHE A 1 467 ? 30.697 16.251 -39.918 1.00 80.06 467 PHE A N 1
ATOM 3806 C CA . PHE A 1 467 ? 30.165 16.882 -38.709 1.00 80.06 467 PHE A CA 1
ATOM 3807 C C . PHE A 1 467 ? 30.815 18.238 -38.431 1.00 80.06 467 PHE A C 1
ATOM 3809 O O . PHE A 1 467 ? 32.032 18.390 -38.491 1.00 80.06 467 PHE A O 1
ATOM 3816 N N . THR A 1 468 ? 29.994 19.222 -38.065 1.00 75.81 468 THR A N 1
ATOM 3817 C CA . THR A 1 468 ? 30.455 20.534 -37.598 1.00 75.81 468 THR A CA 1
ATOM 3818 C C . THR A 1 468 ? 29.869 20.796 -36.202 1.00 75.81 468 THR A C 1
ATOM 3820 O O . THR A 1 468 ? 28.643 20.912 -36.089 1.00 75.81 468 THR A O 1
ATOM 3823 N N . PRO A 1 469 ? 30.695 20.848 -35.136 1.00 66.69 469 PRO A N 1
ATOM 3824 C CA . PRO A 1 469 ? 30.217 21.035 -33.765 1.00 66.69 469 PRO A CA 1
ATOM 3825 C C . PRO A 1 469 ? 29.612 22.432 -33.544 1.00 66.69 469 PRO A C 1
ATOM 3827 O O . PRO A 1 469 ? 29.958 23.395 -34.230 1.00 66.69 469 PRO A O 1
ATOM 3830 N N . ARG A 1 470 ? 28.689 22.543 -32.581 1.00 68.38 470 ARG A N 1
ATOM 3831 C CA . ARG A 1 470 ? 27.993 23.789 -32.199 1.00 68.38 470 ARG A CA 1
ATOM 3832 C C . ARG A 1 470 ? 28.427 24.276 -30.813 1.00 68.38 470 ARG A C 1
ATOM 3834 O O . ARG A 1 470 ? 28.935 23.496 -30.018 1.00 68.38 470 ARG A O 1
ATOM 3841 N N . ASN A 1 471 ? 28.073 25.524 -30.486 1.00 53.97 471 ASN A N 1
ATOM 3842 C CA . ASN A 1 471 ? 28.154 26.065 -29.120 1.00 53.97 471 ASN A CA 1
ATOM 3843 C C . ASN A 1 471 ? 26.960 25.666 -28.225 1.00 53.97 471 ASN A C 1
ATOM 3845 O O . ASN A 1 471 ? 27.065 25.748 -27.007 1.00 53.97 471 ASN A O 1
ATOM 3849 N N . TYR A 1 472 ? 25.813 25.273 -28.804 1.00 54.72 472 TYR A N 1
ATOM 3850 C CA . TYR A 1 472 ? 24.600 24.922 -28.051 1.00 54.72 472 TYR A CA 1
ATOM 3851 C C . TYR A 1 472 ? 23.822 23.783 -28.722 1.00 54.72 472 TYR A C 1
ATOM 3853 O O . TYR A 1 472 ? 23.642 23.776 -29.945 1.00 54.72 472 TYR A O 1
ATOM 3861 N N . TYR A 1 473 ? 23.325 22.846 -27.914 1.00 59.78 473 TYR A N 1
ATOM 3862 C CA . TYR A 1 473 ? 22.533 21.697 -28.348 1.00 59.78 473 TYR A CA 1
ATOM 3863 C C . TYR A 1 473 ? 21.218 21.633 -27.569 1.00 59.78 473 TYR A C 1
ATOM 3865 O O . TYR A 1 473 ? 21.194 21.885 -26.367 1.00 59.78 473 TYR A O 1
ATOM 3873 N N . HIS A 1 474 ? 20.127 21.256 -28.242 1.00 54.44 474 HIS A N 1
ATOM 3874 C CA . HIS A 1 474 ? 18.885 20.913 -27.553 1.00 54.44 474 HIS A CA 1
ATOM 3875 C C . HIS A 1 474 ? 19.108 19.641 -26.732 1.00 54.44 474 HIS A C 1
ATOM 3877 O O . HIS A 1 474 ? 19.391 18.580 -27.287 1.00 54.44 474 HIS A O 1
ATOM 3883 N N . THR A 1 475 ? 18.988 19.757 -25.416 1.00 58.00 475 THR A N 1
ATOM 3884 C CA . THR A 1 475 ? 18.969 18.627 -24.489 1.00 58.00 475 THR A CA 1
ATOM 3885 C C . THR A 1 475 ? 17.540 18.431 -23.985 1.00 58.00 475 THR A C 1
ATOM 3887 O O . THR A 1 475 ? 16.721 19.344 -24.049 1.00 58.00 475 THR A O 1
ATOM 3890 N N . TYR A 1 476 ? 17.226 17.263 -23.418 1.00 58.75 476 TYR A N 1
ATOM 3891 C CA . TYR A 1 476 ? 16.012 17.080 -22.600 1.00 58.75 476 TYR A CA 1
ATOM 3892 C C . TYR A 1 476 ? 16.095 17.830 -21.248 1.00 58.75 476 TYR A C 1
ATOM 3894 O O . TYR A 1 476 ? 15.487 17.417 -20.262 1.00 58.75 476 TYR A O 1
ATOM 3902 N N . GLY A 1 477 ? 16.921 18.877 -21.176 1.00 53.53 477 GLY A N 1
ATOM 3903 C CA . GLY A 1 477 ? 17.057 19.792 -20.055 1.00 53.53 477 GLY A CA 1
ATOM 3904 C C . GLY A 1 477 ? 16.449 21.147 -20.401 1.00 53.53 477 GLY A C 1
ATOM 3905 O O . GLY A 1 477 ? 16.249 21.488 -21.569 1.00 53.53 477 GLY A O 1
ATOM 3906 N N . SER A 1 478 ? 16.124 21.919 -19.374 1.00 48.38 478 SER A N 1
ATOM 3907 C CA . SER A 1 478 ? 15.664 23.288 -19.553 1.00 48.38 478 SER A CA 1
ATOM 3908 C C . SER A 1 478 ? 16.801 24.247 -19.928 1.00 48.38 478 SER A C 1
ATOM 3910 O O . SER A 1 478 ? 17.984 23.922 -19.842 1.00 48.38 478 SER A O 1
ATOM 3912 N N . HIS A 1 479 ? 16.433 25.451 -20.379 1.00 44.34 479 HIS A N 1
ATOM 3913 C CA . HIS A 1 479 ? 17.381 26.559 -20.508 1.00 44.34 479 HIS A CA 1
ATOM 3914 C C . HIS A 1 479 ? 18.009 26.844 -19.135 1.00 44.34 479 HIS A C 1
ATOM 3916 O O . HIS A 1 479 ? 17.282 26.860 -18.142 1.00 44.34 479 HIS A O 1
ATOM 3922 N N . HIS A 1 480 ? 19.327 27.084 -19.094 1.00 43.28 480 HIS A N 1
ATOM 3923 C CA . HIS A 1 480 ? 20.065 27.409 -17.867 1.00 43.28 480 HIS A CA 1
ATOM 3924 C C . HIS A 1 480 ? 19.332 28.465 -17.027 1.00 43.28 480 HIS A C 1
ATOM 3926 O O . HIS A 1 480 ? 19.069 29.568 -17.512 1.00 43.28 480 HIS A O 1
ATOM 3932 N N . GLY A 1 481 ? 19.027 28.123 -15.772 1.00 45.66 481 GLY A N 1
ATOM 3933 C CA . GLY A 1 481 ? 18.337 29.012 -14.830 1.00 45.66 481 GLY A CA 1
ATOM 3934 C C . GLY A 1 481 ? 16.824 28.786 -14.748 1.00 45.66 481 GLY A C 1
ATOM 3935 O O . GLY A 1 481 ? 16.115 29.582 -14.129 1.00 45.66 481 GLY A O 1
ATOM 3936 N N . SER A 1 482 ? 16.315 27.708 -15.348 1.00 60.19 482 SER A N 1
ATOM 3937 C CA . SER A 1 482 ? 14.926 27.281 -15.192 1.00 60.19 482 SER A CA 1
ATOM 3938 C C . SER A 1 482 ? 14.733 26.495 -13.888 1.00 60.19 482 SER A C 1
ATOM 3940 O O . SER A 1 482 ? 15.570 25.662 -13.542 1.00 60.19 482 SER A O 1
ATOM 3942 N N . PRO A 1 483 ? 13.592 26.647 -13.190 1.00 63.22 483 PRO A N 1
ATOM 3943 C CA . PRO A 1 483 ? 13.274 25.859 -11.995 1.00 63.22 483 PRO A CA 1
ATOM 3944 C C . PRO A 1 483 ? 13.299 24.329 -12.200 1.00 63.22 483 PRO A C 1
ATOM 3946 O O . PRO A 1 483 ? 13.453 23.583 -11.231 1.00 63.22 483 PRO A O 1
ATOM 3949 N N . ILE A 1 484 ? 13.163 23.863 -13.449 1.00 69.81 484 ILE A N 1
ATOM 3950 C CA . ILE A 1 484 ? 13.182 22.440 -13.833 1.00 69.81 484 ILE A CA 1
ATOM 3951 C C . ILE A 1 484 ? 14.587 21.824 -13.696 1.00 69.81 484 ILE A C 1
ATOM 3953 O O . ILE A 1 484 ? 14.688 20.623 -13.448 1.00 69.81 484 ILE A O 1
ATOM 3957 N N . ASP A 1 485 ? 15.659 22.627 -13.763 1.00 70.31 485 ASP A N 1
ATOM 3958 C CA . ASP A 1 485 ? 17.051 22.148 -13.678 1.00 70.31 485 ASP A CA 1
ATOM 3959 C C . ASP A 1 485 ? 17.316 21.384 -12.367 1.00 70.31 485 ASP A C 1
ATOM 3961 O O . ASP A 1 485 ? 18.117 20.455 -12.322 1.00 70.31 485 ASP A O 1
ATOM 3965 N N . SER A 1 486 ? 16.578 21.718 -11.304 1.00 75.44 486 SER A N 1
ATOM 3966 C CA . SER A 1 486 ? 16.676 21.035 -10.014 1.00 75.44 486 SER A CA 1
ATOM 3967 C C . SER A 1 486 ? 16.089 19.618 -9.999 1.00 75.44 486 SER A C 1
ATOM 3969 O O . SER A 1 486 ? 16.349 18.897 -9.042 1.00 75.44 486 SER A O 1
ATOM 3971 N N . TYR A 1 487 ? 15.346 19.184 -11.024 1.00 79.19 487 TYR A N 1
ATOM 3972 C CA . TYR A 1 487 ? 14.699 17.861 -11.099 1.00 79.19 487 TYR A CA 1
ATOM 3973 C C . TYR A 1 487 ? 15.352 16.915 -12.115 1.00 79.19 487 TYR A C 1
ATOM 3975 O O . TYR A 1 487 ? 14.998 15.741 -12.169 1.00 79.19 487 TYR A O 1
ATOM 3983 N N . ILE A 1 488 ? 16.313 17.403 -12.899 1.00 83.88 488 ILE A N 1
ATOM 3984 C CA . ILE A 1 488 ? 17.042 16.621 -13.904 1.00 83.88 488 ILE A CA 1
ATOM 3985 C C . ILE A 1 488 ? 18.454 16.272 -13.407 1.00 83.88 488 ILE A C 1
ATOM 3987 O O . ILE A 1 488 ? 19.005 16.941 -12.535 1.00 83.88 488 ILE A O 1
ATOM 3991 N N . SER A 1 489 ? 19.051 15.225 -13.970 1.00 85.00 489 SER A N 1
ATOM 3992 C CA . SER A 1 489 ? 20.452 14.819 -13.755 1.00 85.00 489 SER A CA 1
ATOM 3993 C C . SER A 1 489 ? 21.087 14.447 -15.094 1.00 85.00 489 SER A C 1
ATOM 3995 O O . SER A 1 489 ? 20.420 14.555 -16.114 1.00 85.00 489 SER A O 1
ATOM 3997 N N . ASP A 1 490 ? 22.339 13.996 -15.160 1.00 80.94 490 ASP A N 1
ATOM 3998 C CA . ASP A 1 490 ? 22.903 13.499 -16.430 1.00 80.94 490 ASP A CA 1
ATOM 3999 C C . ASP A 1 490 ? 22.177 12.247 -16.956 1.00 80.94 490 ASP A C 1
ATOM 4001 O O . ASP A 1 490 ? 22.113 12.016 -18.165 1.00 80.94 490 ASP A O 1
ATOM 4005 N N . GLU A 1 491 ? 21.561 11.478 -16.057 1.00 86.25 491 GLU A N 1
ATOM 4006 C CA . GLU A 1 491 ? 20.902 10.206 -16.360 1.00 86.25 491 GLU A CA 1
ATOM 4007 C C . GLU A 1 491 ? 19.388 10.359 -16.550 1.00 86.25 491 GLU A C 1
ATOM 4009 O O . GLU A 1 491 ? 18.814 9.674 -17.395 1.00 86.25 491 GLU A O 1
ATOM 4014 N N . ILE A 1 492 ? 18.743 11.298 -15.847 1.00 88.88 492 ILE A N 1
ATOM 4015 C CA . ILE A 1 492 ? 17.286 11.503 -15.874 1.00 88.88 492 ILE A CA 1
ATOM 4016 C C . ILE A 1 492 ? 16.908 12.879 -16.421 1.00 88.88 492 ILE A C 1
ATOM 4018 O O . ILE A 1 492 ? 17.510 13.906 -16.101 1.00 88.88 492 ILE A O 1
ATOM 4022 N N . GLY A 1 493 ? 15.871 12.902 -17.253 1.00 88.69 493 GLY A N 1
ATOM 4023 C CA . GLY A 1 493 ? 15.208 14.108 -17.737 1.00 88.69 493 GLY A CA 1
ATOM 4024 C C . GLY A 1 493 ? 13.692 13.938 -17.750 1.00 88.69 493 GLY A C 1
ATOM 4025 O O . GLY A 1 493 ? 13.174 12.891 -17.372 1.00 88.69 493 GLY A O 1
ATOM 4026 N N . PHE A 1 494 ? 12.981 14.954 -18.233 1.00 88.25 494 PHE A N 1
ATOM 4027 C CA . PHE A 1 494 ? 11.530 14.901 -18.398 1.00 88.25 494 PHE A CA 1
ATOM 4028 C C . PHE A 1 494 ? 11.147 15.166 -19.853 1.00 88.25 494 PHE A C 1
ATOM 4030 O O . PHE A 1 494 ? 11.547 16.167 -20.447 1.00 88.25 494 PHE A O 1
ATOM 4037 N N . GLY A 1 495 ? 10.387 14.243 -20.436 1.00 86.00 495 GLY A N 1
ATOM 4038 C CA . GLY A 1 495 ? 9.882 14.326 -21.799 1.00 86.00 495 GLY A CA 1
ATOM 4039 C C . GLY A 1 495 ? 8.402 14.679 -21.821 1.00 86.00 495 GLY A C 1
ATOM 4040 O O . GLY A 1 495 ? 7.642 14.223 -20.974 1.00 86.00 495 GLY A O 1
ATOM 4041 N N . VAL A 1 496 ? 7.985 15.461 -22.814 1.00 86.50 496 VAL A N 1
ATOM 4042 C CA . VAL A 1 496 ? 6.571 15.798 -23.005 1.00 86.50 496 VAL A CA 1
ATOM 4043 C C . VAL A 1 496 ? 5.822 14.609 -23.611 1.00 86.50 496 VAL A C 1
ATOM 4045 O O . VAL A 1 496 ? 6.290 14.003 -24.585 1.00 86.50 496 VAL A O 1
ATOM 4048 N N . VAL A 1 497 ? 4.648 14.298 -23.062 1.00 89.12 497 VAL A N 1
ATOM 4049 C CA . VAL A 1 497 ? 3.688 13.348 -23.628 1.00 89.12 497 VAL A CA 1
ATOM 4050 C C . VAL A 1 497 ? 3.150 13.922 -24.937 1.00 89.12 497 VAL A C 1
ATOM 4052 O O . VAL A 1 497 ? 2.465 14.942 -24.953 1.00 89.12 497 VAL A O 1
ATOM 4055 N N . GLN A 1 498 ? 3.467 13.265 -26.049 1.00 88.44 498 GLN A N 1
ATOM 4056 C CA . GLN A 1 498 ? 3.089 13.683 -27.403 1.00 88.44 498 GLN A CA 1
ATOM 4057 C C . GLN A 1 498 ? 1.758 13.074 -27.840 1.00 88.44 498 GLN A C 1
ATOM 4059 O O . GLN A 1 498 ? 1.009 13.688 -28.598 1.00 88.44 498 GLN A O 1
ATOM 4064 N N . LYS A 1 499 ? 1.491 11.833 -27.422 1.00 91.06 499 LYS A N 1
ATOM 4065 C CA . LYS A 1 499 ? 0.298 11.091 -27.829 1.00 91.06 499 LYS A CA 1
ATOM 4066 C C . LYS A 1 499 ? -0.021 9.990 -26.824 1.00 91.06 499 LYS A C 1
ATOM 4068 O O . LYS A 1 499 ? 0.894 9.308 -26.372 1.00 91.06 499 LYS A O 1
ATOM 4073 N N . ILE A 1 500 ? -1.306 9.781 -26.558 1.00 92.25 500 ILE A N 1
ATOM 4074 C CA . ILE A 1 500 ? -1.840 8.617 -25.844 1.00 92.25 500 ILE A CA 1
ATOM 4075 C C . ILE A 1 500 ? -2.901 7.996 -26.756 1.00 92.25 500 ILE A C 1
ATOM 4077 O O . ILE A 1 500 ? -3.813 8.698 -27.194 1.00 92.25 500 ILE A O 1
ATOM 4081 N N . THR A 1 501 ? -2.771 6.715 -27.099 1.00 93.56 501 THR A N 1
ATOM 4082 C CA . THR A 1 501 ? -3.727 6.015 -27.977 1.00 93.56 501 THR A CA 1
ATOM 4083 C C . THR A 1 501 ? -4.098 4.641 -27.439 1.00 93.56 501 THR A C 1
ATOM 4085 O O . THR A 1 501 ? -3.185 3.870 -27.155 1.00 93.56 501 THR A O 1
ATOM 4088 N N . PRO A 1 502 ? -5.392 4.286 -27.357 1.00 90.19 502 PRO A N 1
ATOM 4089 C CA . PRO A 1 502 ? -5.798 2.913 -27.068 1.00 90.19 502 PRO A CA 1
ATOM 4090 C C . PRO A 1 502 ? -5.391 1.991 -28.230 1.00 90.19 502 PRO A C 1
ATOM 4092 O O . PRO A 1 502 ? -5.555 2.363 -29.393 1.00 90.19 502 PRO A O 1
ATOM 4095 N N . VAL A 1 503 ? -4.845 0.811 -27.923 1.00 85.62 503 VAL A N 1
ATOM 4096 C CA . VAL A 1 503 ? -4.332 -0.145 -28.933 1.00 85.62 503 VAL A CA 1
ATOM 4097 C C . VAL A 1 503 ? -5.146 -1.441 -28.981 1.00 85.62 503 VAL A C 1
ATOM 4099 O O . VAL A 1 503 ? -5.259 -2.047 -30.043 1.00 85.62 503 VAL A O 1
ATOM 4102 N N . GLY A 1 504 ? -5.760 -1.844 -27.867 1.00 86.94 504 GLY A N 1
ATOM 4103 C CA . GLY A 1 504 ? -6.513 -3.095 -27.745 1.00 86.94 504 GLY A CA 1
ATOM 4104 C C . GLY A 1 504 ? -6.169 -3.813 -26.446 1.00 86.94 504 GLY A C 1
ATOM 4105 O O . GLY A 1 504 ? -5.769 -3.161 -25.486 1.00 86.94 504 GLY A O 1
ATOM 4106 N N . GLU A 1 505 ? -6.305 -5.140 -26.415 1.00 86.69 505 GLU A N 1
ATOM 4107 C CA . GLU A 1 505 ? -5.931 -5.958 -25.257 1.00 86.69 505 GLU A CA 1
ATOM 4108 C C . GLU A 1 505 ? -4.705 -6.830 -25.537 1.00 86.69 505 GLU A C 1
ATOM 4110 O O . GLU A 1 505 ? -4.689 -7.607 -26.494 1.00 86.69 505 GLU A O 1
ATOM 4115 N N . GLU A 1 506 ? -3.701 -6.760 -24.664 1.00 85.94 506 GLU A N 1
ATOM 4116 C CA . GLU A 1 506 ? -2.487 -7.579 -24.752 1.00 85.94 506 GLU A CA 1
ATOM 4117 C C . GLU A 1 506 ? -2.131 -8.185 -23.385 1.00 85.94 506 GLU A C 1
ATOM 4119 O O . GLU A 1 506 ? -2.544 -7.647 -22.354 1.00 85.94 506 GLU A O 1
ATOM 4124 N N . PRO A 1 507 ? -1.388 -9.311 -23.342 1.00 83.50 507 PRO A N 1
ATOM 4125 C CA . PRO A 1 507 ? -0.837 -9.844 -22.103 1.00 83.50 507 PRO A CA 1
ATOM 4126 C C . PRO A 1 507 ? 0.104 -8.844 -21.432 1.00 83.50 507 PRO A C 1
ATOM 4128 O O . PRO A 1 507 ? 1.052 -8.354 -22.053 1.00 83.50 507 PRO A O 1
ATOM 4131 N N . VAL A 1 508 ? -0.140 -8.586 -20.153 1.00 84.56 508 VAL A N 1
ATOM 4132 C CA . VAL A 1 508 ? 0.645 -7.648 -19.359 1.00 84.56 508 VAL A CA 1
ATOM 4133 C C . VAL A 1 508 ? 1.290 -8.310 -18.157 1.00 84.56 508 VAL A C 1
ATOM 4135 O O . VAL A 1 508 ? 0.793 -9.294 -17.596 1.00 84.56 508 VAL A O 1
ATOM 4138 N N . TYR A 1 509 ? 2.420 -7.737 -17.780 1.00 83.62 509 TYR A N 1
ATOM 4139 C CA . TYR A 1 509 ? 3.301 -8.230 -16.746 1.00 83.62 509 TYR A CA 1
ATOM 4140 C C . TYR A 1 509 ? 3.649 -7.086 -15.810 1.00 83.62 509 TYR A C 1
ATOM 4142 O O . TYR A 1 509 ? 3.478 -5.906 -16.132 1.00 83.62 509 TYR A O 1
ATOM 4150 N N . ASP A 1 510 ? 4.151 -7.472 -14.654 1.00 78.69 510 ASP A N 1
ATOM 4151 C CA . ASP A 1 510 ? 4.684 -6.566 -13.664 1.00 78.69 510 ASP A CA 1
ATOM 4152 C C . ASP A 1 510 ? 5.839 -7.240 -12.917 1.00 78.69 510 ASP A C 1
ATOM 4154 O O . ASP A 1 510 ? 5.910 -8.475 -12.860 1.00 78.69 510 ASP A O 1
ATOM 4158 N N . ILE A 1 511 ? 6.759 -6.436 -12.395 1.00 77.25 511 ILE A N 1
ATOM 4159 C CA . ILE A 1 511 ? 7.964 -6.905 -11.718 1.00 77.25 511 ILE A CA 1
ATOM 4160 C C . ILE A 1 511 ? 8.139 -6.195 -10.377 1.00 77.25 511 ILE A C 1
ATOM 4162 O O . ILE A 1 511 ? 7.934 -4.990 -10.247 1.00 77.25 511 ILE A O 1
ATOM 4166 N N . GLU A 1 512 ? 8.557 -6.957 -9.373 1.00 74.44 512 GLU A N 1
ATOM 4167 C CA . GLU A 1 512 ? 8.918 -6.435 -8.062 1.00 74.44 512 GLU A CA 1
ATOM 4168 C C . GLU A 1 512 ? 10.435 -6.278 -7.991 1.00 74.44 512 GLU A C 1
ATOM 4170 O O . GLU A 1 512 ? 11.189 -7.198 -8.311 1.00 74.44 512 GLU A O 1
ATOM 4175 N N . VAL A 1 513 ? 10.882 -5.106 -7.557 1.00 73.56 513 VAL A N 1
ATOM 4176 C CA . VAL A 1 513 ? 12.287 -4.712 -7.504 1.00 73.56 513 VAL A CA 1
ATOM 4177 C C . VAL A 1 513 ? 12.609 -4.246 -6.092 1.00 73.56 513 VAL A C 1
ATOM 4179 O O . VAL A 1 513 ? 11.849 -3.477 -5.501 1.00 73.56 513 VAL A O 1
ATOM 4182 N N . GLU A 1 514 ? 13.729 -4.719 -5.558 1.00 74.06 514 GLU A N 1
ATOM 4183 C CA . GLU A 1 514 ? 14.229 -4.364 -4.233 1.00 74.06 514 GLU A CA 1
ATOM 4184 C C . GLU A 1 514 ? 14.524 -2.853 -4.128 1.00 74.06 514 GLU A C 1
ATOM 4186 O O . GLU A 1 514 ? 15.003 -2.225 -5.073 1.00 74.06 514 GLU A O 1
ATOM 4191 N N . GLY A 1 515 ? 14.231 -2.246 -2.975 1.00 77.62 515 GLY A N 1
ATOM 4192 C CA . GLY A 1 515 ? 14.572 -0.848 -2.702 1.00 77.62 515 GLY A CA 1
ATOM 4193 C C . GLY A 1 515 ? 13.600 0.169 -3.306 1.00 77.62 515 GLY A C 1
ATOM 4194 O O . GLY A 1 515 ? 12.562 0.446 -2.721 1.00 77.62 515 GLY A O 1
ATOM 4195 N N . HIS A 1 516 ? 13.957 0.782 -4.440 1.00 74.50 516 HIS A N 1
ATOM 4196 C CA . HIS A 1 516 ? 13.349 2.038 -4.932 1.00 74.50 516 HIS A CA 1
ATOM 4197 C C . HIS A 1 516 ? 11.922 1.914 -5.497 1.00 74.50 516 HIS A C 1
ATOM 4199 O O . HIS A 1 516 ? 11.349 2.915 -5.918 1.00 74.50 516 HIS A O 1
ATOM 4205 N N . HIS A 1 517 ? 11.351 0.707 -5.522 1.00 76.81 517 HIS A N 1
ATOM 4206 C CA . HIS A 1 517 ? 9.987 0.418 -5.988 1.00 76.81 517 HIS A CA 1
ATOM 4207 C C . HIS A 1 517 ? 9.636 0.938 -7.401 1.00 76.81 517 HIS A C 1
ATOM 4209 O O . HIS A 1 517 ? 8.470 1.134 -7.732 1.00 76.81 517 HIS A O 1
ATOM 4215 N N . ASN A 1 518 ? 10.640 1.119 -8.259 1.00 88.38 518 ASN A N 1
ATOM 4216 C CA . ASN A 1 518 ? 10.482 1.526 -9.651 1.00 88.38 518 ASN A CA 1
ATOM 4217 C C . ASN A 1 518 ? 11.541 0.860 -10.545 1.00 88.38 518 ASN A C 1
ATOM 4219 O O . ASN A 1 518 ? 12.515 0.292 -10.049 1.00 88.38 518 ASN A O 1
ATOM 4223 N N . PHE A 1 519 ? 11.366 0.949 -11.862 1.00 91.25 519 PHE A N 1
ATOM 4224 C CA . PHE A 1 519 ? 12.321 0.464 -12.857 1.00 91.25 519 PHE A CA 1
ATOM 4225 C C . PHE A 1 519 ? 12.240 1.251 -14.166 1.00 91.25 519 PHE A C 1
ATOM 4227 O O . PHE A 1 519 ? 11.413 2.146 -14.343 1.00 91.25 519 PHE A O 1
ATOM 4234 N N . ILE A 1 520 ? 13.139 0.935 -15.101 1.00 91.19 520 ILE A N 1
ATOM 4235 C CA . ILE A 1 520 ? 13.186 1.569 -16.421 1.00 91.19 520 ILE A CA 1
ATOM 4236 C C . ILE A 1 520 ? 12.650 0.622 -17.496 1.00 91.19 520 ILE A C 1
ATOM 4238 O O . ILE A 1 520 ? 13.292 -0.383 -17.810 1.00 91.19 520 ILE A O 1
ATOM 4242 N N . ALA A 1 521 ? 11.540 1.000 -18.134 1.00 90.31 521 ALA A N 1
ATOM 4243 C CA . ALA A 1 521 ? 10.938 0.287 -19.261 1.00 90.31 521 ALA A CA 1
ATOM 4244 C C . ALA A 1 521 ? 10.906 1.181 -20.510 1.00 90.31 521 ALA A C 1
ATOM 4246 O O . ALA A 1 521 ? 10.399 2.301 -20.472 1.00 90.31 521 ALA A O 1
ATOM 4247 N N . ASN A 1 522 ? 11.481 0.722 -21.626 1.00 89.44 522 ASN A N 1
ATOM 4248 C CA . ASN A 1 522 ? 11.621 1.498 -22.871 1.00 89.44 522 ASN A CA 1
ATOM 4249 C C . ASN A 1 522 ? 12.228 2.906 -22.654 1.00 89.44 522 ASN A C 1
ATOM 4251 O O . ASN A 1 522 ? 11.921 3.860 -23.371 1.00 89.44 522 ASN A O 1
ATOM 4255 N N . GLY A 1 523 ? 13.104 3.046 -21.651 1.00 86.94 523 GLY A N 1
ATOM 4256 C CA . GLY A 1 523 ? 13.735 4.321 -21.293 1.00 86.94 523 GLY A CA 1
ATOM 4257 C C . GLY A 1 523 ? 12.804 5.324 -20.601 1.00 86.94 523 GLY A C 1
ATOM 4258 O O . GLY A 1 523 ? 13.149 6.506 -20.547 1.00 86.94 523 GLY A O 1
ATOM 4259 N N . ILE A 1 524 ? 11.644 4.877 -20.115 1.00 91.56 524 ILE A N 1
ATOM 4260 C CA . ILE A 1 524 ? 10.685 5.630 -19.298 1.00 91.56 524 ILE A CA 1
ATOM 4261 C C . ILE A 1 524 ? 10.733 5.076 -17.867 1.00 91.56 524 ILE A C 1
ATOM 4263 O O . ILE A 1 524 ? 10.895 3.870 -17.673 1.00 91.56 524 ILE A O 1
ATOM 4267 N N . VAL A 1 525 ? 10.634 5.968 -16.880 1.00 91.75 525 VAL A N 1
ATOM 4268 C CA . VAL A 1 525 ? 10.614 5.610 -15.456 1.00 91.75 525 VAL A CA 1
ATOM 4269 C C . VAL A 1 525 ? 9.201 5.161 -15.072 1.00 91.75 525 VAL A C 1
ATOM 4271 O O . VAL A 1 525 ? 8.245 5.932 -15.200 1.00 91.75 525 VAL A O 1
ATOM 4274 N N . VAL A 1 526 ? 9.087 3.915 -14.621 1.00 89.50 526 VAL A N 1
ATOM 4275 C CA . VAL A 1 526 ? 7.828 3.223 -14.316 1.00 89.50 526 VAL A CA 1
ATOM 4276 C C . VAL A 1 526 ? 7.850 2.657 -12.900 1.00 89.50 526 VAL A C 1
ATOM 4278 O O . VAL A 1 526 ? 8.916 2.300 -12.406 1.00 89.50 526 VAL A O 1
ATOM 4281 N N . HIS A 1 527 ? 6.701 2.588 -12.236 1.00 82.94 527 HIS A N 1
ATOM 4282 C CA . HIS A 1 527 ? 6.608 2.071 -10.866 1.00 82.94 527 HIS A CA 1
ATOM 4283 C C . HIS A 1 527 ? 6.388 0.547 -10.848 1.00 82.94 527 HIS A C 1
ATOM 4285 O O . HIS A 1 527 ? 5.880 -0.018 -11.817 1.00 82.94 527 HIS A O 1
ATOM 4291 N N . ASN A 1 528 ? 6.737 -0.109 -9.738 1.00 71.88 528 ASN A N 1
ATOM 4292 C CA . ASN A 1 528 ? 6.412 -1.520 -9.486 1.00 71.88 528 ASN A CA 1
ATOM 4293 C C . ASN A 1 528 ? 4.976 -1.667 -8.949 1.00 71.88 528 ASN A C 1
ATOM 4295 O O . ASN A 1 528 ? 4.571 -0.861 -8.110 1.00 71.88 528 ASN A O 1
ATOM 4299 N N . SER A 1 529 ? 4.261 -2.756 -9.261 1.00 59.12 529 SER A N 1
ATOM 4300 C CA . SER A 1 529 ? 2.955 -3.053 -8.631 1.00 59.12 529 SER A CA 1
ATOM 4301 C C . SER A 1 529 ? 2.794 -4.441 -8.018 1.00 59.12 529 SER A C 1
ATOM 4303 O O . SER A 1 529 ? 1.850 -5.186 -8.296 1.00 59.12 529 SER A O 1
ATOM 4305 N N . GLU A 1 530 ? 3.655 -4.774 -7.068 1.00 46.09 530 GLU A N 1
ATOM 4306 C CA . GLU A 1 530 ? 3.337 -5.828 -6.108 1.00 46.09 530 GLU A CA 1
ATOM 4307 C C . GLU A 1 530 ? 4.163 -5.621 -4.845 1.00 46.09 530 GLU A C 1
ATOM 4309 O O . GLU A 1 530 ? 5.140 -6.305 -4.581 1.00 46.09 530 GLU A O 1
ATOM 4314 N N . VAL A 1 531 ? 3.785 -4.617 -4.062 1.00 38.94 531 VAL A N 1
ATOM 4315 C CA . VAL A 1 531 ? 4.301 -4.457 -2.705 1.00 38.94 531 VAL A CA 1
ATOM 4316 C C . VAL A 1 531 ? 3.175 -4.856 -1.761 1.00 38.94 531 VAL A C 1
ATOM 4318 O O . VAL A 1 531 ? 2.004 -4.590 -2.024 1.00 38.94 531 VAL A O 1
ATOM 4321 N N . VAL A 1 532 ? 3.548 -5.463 -0.637 1.00 37.69 532 VAL A N 1
ATOM 4322 C CA . VAL A 1 532 ? 2.774 -5.585 0.606 1.00 37.69 532 VAL A CA 1
ATOM 4323 C C . VAL A 1 532 ? 2.301 -7.015 0.927 1.00 37.69 532 VAL A C 1
ATOM 4325 O O . VAL A 1 532 ? 2.908 -7.638 1.785 1.00 37.69 532 VAL A O 1
ATOM 4328 N N . TYR A 1 533 ? 1.282 -7.625 0.315 1.00 35.44 533 TYR A N 1
ATOM 4329 C CA . TYR A 1 533 ? 0.581 -8.713 1.039 1.00 35.44 533 TYR A CA 1
ATOM 4330 C C . TYR A 1 533 ? 1.289 -10.081 1.179 1.00 35.44 533 TYR A C 1
ATOM 4332 O O . TYR A 1 533 ? 1.283 -10.656 2.270 1.00 35.44 533 TYR A O 1
ATOM 4340 N N . LYS A 1 534 ? 1.889 -10.636 0.117 1.00 34.00 534 LYS A N 1
ATOM 4341 C CA . LYS A 1 534 ? 2.423 -12.017 0.152 1.00 34.00 534 LYS A CA 1
ATOM 4342 C C . LYS A 1 534 ? 3.775 -12.106 0.871 1.00 34.00 534 LYS A C 1
ATOM 4344 O O . LYS A 1 534 ? 3.971 -12.991 1.699 1.00 34.00 534 LYS A O 1
ATOM 4349 N N . SER A 1 535 ? 4.658 -11.131 0.641 1.00 38.94 535 SER A N 1
ATOM 4350 C CA . SER A 1 535 ? 5.931 -11.008 1.361 1.00 38.94 535 SER A CA 1
ATOM 4351 C C . SER A 1 535 ? 5.725 -10.651 2.837 1.00 38.94 535 SER A C 1
ATOM 4353 O O . SER A 1 535 ? 6.438 -11.188 3.689 1.00 38.94 535 SER A O 1
ATOM 4355 N N . ILE A 1 536 ? 4.711 -9.839 3.176 1.00 46.81 536 ILE A N 1
ATOM 4356 C CA . ILE A 1 536 ? 4.320 -9.605 4.573 1.00 46.81 536 ILE A CA 1
ATOM 4357 C C . ILE A 1 536 ? 3.748 -10.875 5.188 1.00 46.81 536 ILE A C 1
ATOM 4359 O O . ILE A 1 536 ? 4.189 -11.222 6.274 1.00 46.81 536 ILE A O 1
ATOM 4363 N N . GLN A 1 537 ? 2.846 -11.613 4.531 1.00 52.28 537 GLN A N 1
ATOM 4364 C CA . GLN A 1 537 ? 2.334 -12.872 5.089 1.00 52.28 537 GLN A CA 1
ATOM 4365 C C . GLN A 1 537 ? 3.449 -13.888 5.346 1.00 52.28 537 GLN A C 1
ATOM 4367 O O . GLN A 1 537 ? 3.474 -14.487 6.419 1.00 52.28 537 GLN A O 1
ATOM 4372 N N . ASP A 1 538 ? 4.408 -14.041 4.433 1.00 56.62 538 ASP A N 1
ATOM 4373 C CA . ASP A 1 538 ? 5.549 -14.935 4.644 1.00 56.62 538 ASP A CA 1
ATOM 4374 C C . ASP A 1 538 ? 6.481 -14.426 5.756 1.00 56.62 538 ASP A C 1
ATOM 4376 O O . ASP A 1 538 ? 6.985 -15.213 6.560 1.00 56.62 538 ASP A O 1
ATOM 4380 N N . THR A 1 539 ? 6.676 -13.110 5.870 1.00 64.06 539 THR A N 1
ATOM 4381 C CA . THR A 1 539 ? 7.470 -12.495 6.950 1.00 64.06 539 THR A CA 1
ATOM 4382 C C . THR A 1 539 ? 6.776 -12.612 8.311 1.00 64.06 539 THR A C 1
ATOM 4384 O O . THR A 1 539 ? 7.421 -12.919 9.314 1.00 64.06 539 THR A O 1
ATOM 4387 N N . LEU A 1 540 ? 5.458 -12.423 8.354 1.00 72.06 540 LEU A N 1
ATOM 4388 C CA . LEU A 1 540 ? 4.611 -12.598 9.531 1.00 72.06 540 LEU A CA 1
ATOM 4389 C C . LEU A 1 540 ? 4.592 -14.063 9.966 1.00 72.06 540 LEU A C 1
ATOM 4391 O O . LEU A 1 540 ? 4.824 -14.341 11.142 1.00 72.06 540 LEU A O 1
ATOM 4395 N N . ARG A 1 541 ? 4.440 -15.000 9.020 1.00 75.62 541 ARG A N 1
ATOM 4396 C CA . ARG A 1 541 ? 4.529 -16.446 9.274 1.00 75.62 541 ARG A CA 1
ATOM 4397 C C . ARG A 1 541 ? 5.895 -16.842 9.827 1.00 75.62 541 ARG A C 1
ATOM 4399 O O . ARG A 1 541 ? 5.946 -17.595 10.793 1.00 75.62 541 ARG A O 1
ATOM 4406 N N . LYS A 1 542 ? 6.996 -16.288 9.299 1.00 79.81 542 LYS A N 1
ATOM 4407 C CA . LYS A 1 542 ? 8.350 -16.487 9.858 1.00 79.81 542 LYS A CA 1
ATOM 4408 C C . LYS A 1 542 ? 8.480 -15.976 11.296 1.00 79.81 542 LYS A C 1
ATOM 4410 O O . LYS A 1 542 ? 9.195 -16.582 12.085 1.00 79.81 542 LYS A O 1
ATOM 4415 N N . LYS A 1 543 ? 7.779 -14.892 11.649 1.00 82.94 543 LYS A N 1
ATOM 4416 C CA . LYS A 1 543 ? 7.680 -14.374 13.027 1.00 82.94 543 LYS A CA 1
ATOM 4417 C C . LYS A 1 543 ? 6.653 -15.134 13.891 1.00 82.94 543 LYS A C 1
ATOM 4419 O O . LYS A 1 543 ? 6.477 -14.788 15.055 1.00 82.94 543 LYS A O 1
ATOM 4424 N N . GLY A 1 544 ? 5.968 -16.143 13.345 1.00 85.62 544 GLY A N 1
ATOM 4425 C CA . GLY A 1 544 ? 4.936 -16.930 14.027 1.00 85.62 544 GLY A CA 1
ATOM 4426 C C . GLY A 1 544 ? 3.571 -16.241 14.153 1.00 85.62 544 GLY A C 1
ATOM 4427 O O . GLY A 1 544 ? 2.697 -16.753 14.847 1.00 85.62 544 GLY A O 1
ATOM 4428 N N . VAL A 1 545 ? 3.373 -15.088 13.508 1.00 89.62 545 VAL A N 1
ATOM 4429 C CA . VAL A 1 545 ? 2.094 -14.368 13.509 1.00 89.62 545 VAL A CA 1
ATOM 4430 C C . VAL A 1 545 ? 1.112 -15.082 12.586 1.00 89.62 545 VAL A C 1
ATOM 4432 O O . VAL A 1 545 ? 1.408 -15.320 11.413 1.00 89.62 545 VAL A O 1
ATOM 4435 N N . VAL A 1 546 ? -0.073 -15.393 13.108 1.00 89.44 546 VAL A N 1
ATOM 4436 C CA . VAL A 1 546 ? -1.176 -15.974 12.338 1.00 89.44 546 VAL A CA 1
ATOM 4437 C C . VAL A 1 546 ? -2.153 -14.859 12.003 1.00 89.44 546 VAL A C 1
ATOM 4439 O O . VAL A 1 546 ? -2.675 -14.203 12.901 1.00 89.44 546 VAL A O 1
ATOM 4442 N N . PHE A 1 547 ? -2.408 -14.657 10.714 1.00 87.56 547 PHE A N 1
ATOM 4443 C CA . PHE A 1 547 ? -3.447 -13.757 10.228 1.00 87.56 547 PHE A CA 1
ATOM 4444 C C . PHE A 1 547 ? -4.235 -14.461 9.124 1.00 87.56 547 PHE A C 1
ATOM 4446 O O . PHE A 1 547 ? -3.729 -14.657 8.019 1.00 87.56 547 PHE A O 1
ATOM 4453 N N . LEU A 1 548 ? -5.448 -14.895 9.462 1.00 80.56 548 LEU A N 1
ATOM 4454 C CA . LEU A 1 548 ? -6.340 -15.676 8.606 1.00 80.56 548 LEU A CA 1
ATOM 4455 C C . LEU A 1 548 ? -7.769 -15.129 8.699 1.00 80.56 548 LEU A C 1
ATOM 4457 O O . LEU A 1 548 ? -8.105 -14.393 9.625 1.00 80.56 548 LEU A O 1
ATOM 4461 N N . ASP A 1 549 ? -8.643 -15.527 7.776 1.00 81.25 549 ASP A N 1
ATOM 4462 C CA . ASP A 1 549 ? -10.083 -15.380 7.995 1.00 81.25 549 ASP A CA 1
ATOM 4463 C C . ASP A 1 549 ? -10.566 -16.323 9.110 1.00 81.25 549 ASP A C 1
ATOM 4465 O O . ASP A 1 549 ? -9.965 -17.372 9.360 1.00 81.25 549 ASP A O 1
ATOM 4469 N N . MET A 1 550 ? -11.666 -15.964 9.774 1.00 85.38 550 MET A N 1
ATOM 4470 C CA . MET A 1 550 ? -12.166 -16.691 10.945 1.00 85.38 550 MET A CA 1
ATOM 4471 C C . MET A 1 550 ? -12.530 -18.158 10.642 1.00 85.38 550 MET A C 1
ATOM 4473 O O . MET A 1 550 ? -12.327 -19.022 11.497 1.00 85.38 550 MET A O 1
ATOM 4477 N N . ASP A 1 551 ? -13.017 -18.466 9.432 1.00 82.88 551 ASP A N 1
ATOM 4478 C CA . ASP A 1 551 ? -13.323 -19.847 9.027 1.00 82.88 551 ASP A CA 1
ATOM 4479 C C . ASP A 1 551 ? -12.047 -20.694 8.917 1.00 82.88 551 ASP A C 1
ATOM 4481 O O . ASP A 1 551 ? -11.999 -21.821 9.419 1.00 82.88 551 ASP A O 1
ATOM 4485 N N . SER A 1 552 ? -10.996 -20.149 8.295 1.00 81.50 552 SER A N 1
ATOM 4486 C CA . SER A 1 552 ? -9.684 -20.807 8.222 1.00 81.50 552 SER A CA 1
ATOM 4487 C C . SER A 1 552 ? -9.037 -20.911 9.606 1.00 81.50 552 SER A C 1
ATOM 4489 O O . SER A 1 552 ? -8.520 -21.969 9.949 1.00 81.50 552 SER A O 1
ATOM 4491 N N . GLY A 1 553 ? -9.151 -19.876 10.446 1.00 85.44 553 GLY A N 1
ATOM 4492 C CA . GLY A 1 553 ? -8.680 -19.904 11.834 1.00 85.44 553 GLY A CA 1
ATOM 4493 C C . GLY A 1 553 ? -9.318 -21.029 12.655 1.00 85.44 553 GLY A C 1
ATOM 4494 O O . GLY A 1 553 ? -8.612 -21.768 13.338 1.00 85.44 553 GLY A O 1
ATOM 4495 N N . LEU A 1 554 ? -10.637 -21.225 12.534 1.00 89.75 554 LEU A N 1
ATOM 4496 C CA . LEU A 1 554 ? -11.352 -22.322 13.198 1.00 89.75 554 LEU A CA 1
ATOM 4497 C C . LEU A 1 554 ? -10.909 -23.708 12.702 1.00 89.75 554 LEU A C 1
ATOM 4499 O O . LEU A 1 554 ? -10.903 -24.658 13.483 1.00 89.75 554 LEU A O 1
ATOM 4503 N N . ARG A 1 555 ? -10.565 -23.834 11.417 1.00 88.00 555 ARG A N 1
ATOM 4504 C CA . ARG A 1 555 ? -10.170 -25.108 10.802 1.00 88.00 555 ARG A CA 1
ATOM 4505 C C . ARG A 1 555 ? -8.713 -25.474 11.079 1.00 88.00 555 ARG A C 1
ATOM 4507 O O . ARG A 1 555 ? -8.432 -26.630 11.374 1.00 88.00 555 ARG A O 1
ATOM 4514 N N . GLU A 1 556 ? -7.808 -24.511 10.949 1.00 88.81 556 GLU A N 1
ATOM 4515 C CA . GLU A 1 556 ? -6.357 -24.712 11.050 1.00 88.81 556 GLU A CA 1
ATOM 4516 C C . GLU A 1 556 ? -5.856 -24.628 12.498 1.00 88.81 556 GLU A C 1
ATOM 4518 O O . GLU A 1 556 ? -4.933 -25.350 12.866 1.00 88.81 556 GLU A O 1
ATOM 4523 N N . TYR A 1 557 ? -6.495 -23.807 13.342 1.00 92.62 557 TYR A N 1
ATOM 4524 C CA . TYR A 1 557 ? -6.121 -23.602 14.748 1.00 92.62 557 TYR A CA 1
ATOM 4525 C C . TYR A 1 557 ? -7.300 -23.853 15.712 1.00 92.62 557 TYR A C 1
ATOM 4527 O O . TYR A 1 557 ? -7.608 -23.002 16.556 1.00 92.62 557 TYR A O 1
ATOM 4535 N N . PRO A 1 558 ? -7.967 -25.025 15.640 1.00 92.31 558 PRO A N 1
ATOM 4536 C CA . PRO A 1 558 ? -9.198 -25.294 16.383 1.00 92.31 558 PRO A CA 1
ATOM 4537 C C . PRO A 1 558 ? -9.017 -25.213 17.901 1.00 92.31 558 PRO A C 1
ATOM 4539 O O . PRO A 1 558 ? -9.925 -24.750 18.586 1.00 92.31 558 PRO A O 1
ATOM 4542 N N . GLU A 1 559 ? -7.859 -25.613 18.432 1.00 92.88 559 GLU A N 1
ATOM 4543 C CA . GLU A 1 559 ? -7.594 -25.604 19.877 1.00 92.88 559 GLU A CA 1
ATOM 4544 C C . GLU A 1 559 ? -7.507 -24.180 20.441 1.00 92.88 559 GLU A C 1
ATOM 4546 O O . GLU A 1 559 ? -8.144 -23.869 21.449 1.00 92.88 559 GLU A O 1
ATOM 4551 N N . ILE A 1 560 ? -6.796 -23.282 19.746 1.00 93.69 560 ILE A N 1
ATOM 4552 C CA . ILE A 1 560 ? -6.674 -21.871 20.148 1.00 93.69 560 ILE A CA 1
ATOM 4553 C C . ILE A 1 560 ? -8.036 -21.185 20.034 1.00 93.69 560 ILE A C 1
ATOM 4555 O O . ILE A 1 560 ? -8.470 -20.492 20.956 1.00 93.69 560 ILE A O 1
ATOM 4559 N N . VAL A 1 561 ? -8.745 -21.401 18.921 1.00 94.25 561 VAL A N 1
ATOM 4560 C CA . VAL A 1 561 ? -10.074 -20.814 18.728 1.00 94.25 561 VAL A CA 1
ATOM 4561 C C . VAL A 1 561 ? -11.035 -21.313 19.804 1.00 94.25 561 VAL A C 1
ATOM 4563 O O . VAL A 1 561 ? -11.685 -20.499 20.449 1.00 94.25 561 VAL A O 1
ATOM 4566 N N . LYS A 1 562 ? -11.092 -22.618 20.077 1.00 93.75 562 LYS A N 1
ATOM 4567 C CA . LYS A 1 562 ? -11.967 -23.189 21.113 1.00 93.75 562 LYS A CA 1
ATOM 4568 C C . LYS A 1 562 ? -11.665 -22.647 22.513 1.00 93.75 562 LYS A C 1
ATOM 4570 O O . LYS A 1 562 ? -12.591 -22.498 23.307 1.00 93.75 562 LYS A O 1
ATOM 4575 N N . GLN A 1 563 ? -10.402 -22.343 22.813 1.00 94.81 563 GLN A N 1
ATOM 4576 C CA . GLN A 1 563 ? -9.998 -21.769 24.096 1.00 94.81 563 GLN A CA 1
ATOM 4577 C C . GLN A 1 563 ? -10.538 -20.347 24.307 1.00 94.81 563 GLN A C 1
ATOM 4579 O O . GLN A 1 563 ? -10.921 -20.013 25.427 1.00 94.81 563 GLN A O 1
ATOM 4584 N N . TYR A 1 564 ? -10.546 -19.507 23.267 1.00 95.31 564 TYR A N 1
ATOM 4585 C CA . TYR A 1 564 ? -10.829 -18.072 23.406 1.00 95.31 564 TYR A CA 1
ATOM 4586 C C . TYR A 1 564 ? -12.188 -17.627 22.852 1.00 95.31 564 TYR A C 1
ATOM 4588 O O . TYR A 1 564 ? -12.725 -16.610 23.297 1.00 95.31 564 TYR A O 1
ATOM 4596 N N . PHE A 1 565 ? -12.772 -18.368 21.915 1.00 94.62 565 PHE A N 1
ATOM 4597 C CA . PHE A 1 565 ? -14.009 -17.990 21.237 1.00 94.62 565 PHE A CA 1
ATOM 4598 C C . PHE A 1 565 ? -15.195 -17.902 22.205 1.00 94.62 565 PHE A C 1
ATOM 4600 O O . PHE A 1 565 ? -15.544 -18.871 22.882 1.00 94.62 565 PHE A O 1
ATOM 4607 N N . GLY A 1 566 ? -15.850 -16.740 22.250 1.00 93.62 566 GLY A N 1
ATOM 4608 C CA . GLY A 1 566 ? -17.015 -16.502 23.103 1.00 93.62 566 GLY A CA 1
ATOM 4609 C C . GLY A 1 566 ? -16.700 -16.397 24.597 1.00 93.62 566 GLY A C 1
ATOM 4610 O O . GLY A 1 566 ? -17.626 -16.432 25.408 1.00 93.62 566 GLY A O 1
ATOM 4611 N N . THR A 1 567 ? -15.425 -16.276 24.979 1.00 94.31 567 THR A N 1
ATOM 4612 C CA . THR A 1 567 ? -15.019 -16.104 26.386 1.00 94.31 567 THR A CA 1
ATOM 4613 C C . THR A 1 567 ? -15.266 -14.688 26.891 1.00 94.31 567 THR A C 1
ATOM 4615 O O . THR A 1 567 ? -15.626 -14.496 28.053 1.00 94.31 567 THR A O 1
ATOM 4618 N N . ILE A 1 568 ? -15.099 -13.693 26.019 1.00 93.94 568 ILE A N 1
ATOM 4619 C CA . ILE A 1 568 ? -15.281 -12.281 26.350 1.00 93.94 568 ILE A CA 1
ATOM 4620 C C . ILE A 1 568 ? -16.708 -11.853 26.003 1.00 93.94 568 ILE A C 1
ATOM 4622 O O . ILE A 1 568 ? -17.339 -11.121 26.772 1.00 93.94 568 ILE A O 1
ATOM 4626 N N . ILE A 1 569 ? -17.217 -12.303 24.852 1.00 95.88 569 ILE A N 1
ATOM 4627 C CA . ILE A 1 569 ? -18.574 -12.017 24.376 1.00 95.88 569 ILE A CA 1
ATOM 4628 C C . ILE A 1 569 ? -19.302 -13.348 24.151 1.00 95.88 569 ILE A C 1
ATOM 4630 O O . ILE A 1 569 ? -19.361 -13.843 23.017 1.00 95.88 569 ILE A O 1
ATOM 4634 N N . PRO A 1 570 ? -19.863 -13.947 25.217 1.00 94.50 570 PRO A N 1
ATOM 4635 C CA . PRO A 1 570 ? -20.614 -15.185 25.092 1.00 94.50 570 PRO A CA 1
ATOM 4636 C C . PRO A 1 570 ? -21.908 -14.960 24.295 1.00 94.50 570 PRO A C 1
ATOM 4638 O O . PRO A 1 570 ? -22.447 -13.849 24.291 1.00 94.50 570 PRO A O 1
ATOM 4641 N N . PRO A 1 571 ? -22.499 -16.013 23.700 1.00 90.56 571 PRO A N 1
ATOM 4642 C CA . PRO A 1 571 ? -23.787 -15.902 23.010 1.00 90.56 571 PRO A CA 1
ATOM 4643 C C . PRO A 1 571 ? -24.900 -15.314 23.898 1.00 90.56 571 PRO A C 1
ATOM 4645 O O . PRO A 1 571 ? -25.819 -14.660 23.417 1.00 90.56 571 PRO A O 1
ATOM 4648 N N . GLY A 1 572 ? -24.781 -15.483 25.220 1.00 90.88 572 GLY A N 1
ATOM 4649 C CA . GLY A 1 572 ? -25.733 -14.971 26.202 1.00 90.88 572 GLY A CA 1
ATOM 4650 C C . GLY A 1 572 ? -25.596 -13.482 26.524 1.00 90.88 572 GLY A C 1
ATOM 4651 O O . GLY A 1 572 ? -26.406 -12.986 27.307 1.00 90.88 572 GLY A O 1
ATOM 4652 N N . ASP A 1 573 ? -24.622 -12.770 25.952 1.00 92.50 573 ASP A N 1
ATOM 4653 C CA . ASP A 1 573 ? -24.326 -11.368 26.274 1.00 92.50 573 ASP A CA 1
ATOM 4654 C C . ASP A 1 573 ? -25.506 -10.442 25.940 1.00 92.50 573 ASP A C 1
ATOM 4656 O O . ASP A 1 573 ? -26.099 -9.813 26.816 1.00 92.50 573 ASP A O 1
ATOM 4660 N N . ASN A 1 574 ? -25.932 -10.430 24.679 1.00 92.94 574 ASN A N 1
ATOM 4661 C CA . ASN A 1 574 ? -27.056 -9.629 24.206 1.00 92.94 574 ASN A CA 1
ATOM 4662 C C . ASN A 1 574 ? -27.735 -10.295 22.997 1.00 92.94 574 ASN A C 1
ATOM 4664 O O . ASN A 1 574 ? -27.239 -11.294 22.475 1.00 92.94 574 ASN A O 1
ATOM 4668 N N . LYS A 1 575 ? -28.896 -9.778 22.564 1.00 93.56 575 LYS A N 1
ATOM 4669 C CA . LYS A 1 575 ? -29.671 -10.382 21.465 1.00 93.56 575 LYS A CA 1
ATOM 4670 C C . LYS A 1 575 ? -28.856 -10.467 20.167 1.00 93.56 575 LYS A C 1
ATOM 4672 O O . LYS A 1 575 ? -28.898 -11.491 19.497 1.00 93.56 575 LYS A O 1
ATOM 4677 N N . PHE A 1 576 ? -28.081 -9.436 19.834 1.00 93.56 576 PHE A N 1
ATOM 4678 C CA . PHE A 1 576 ? -27.294 -9.388 18.597 1.00 93.56 576 PHE A CA 1
ATOM 4679 C C . PHE A 1 576 ? -26.017 -10.232 18.677 1.00 93.56 576 PHE A C 1
ATOM 4681 O O . PHE A 1 576 ? -25.662 -10.883 17.702 1.00 93.56 576 PHE A O 1
ATOM 4688 N N . ALA A 1 577 ? -25.391 -10.343 19.852 1.00 93.75 577 ALA A N 1
ATOM 4689 C CA . ALA A 1 577 ? -24.309 -11.300 20.088 1.00 93.75 577 ALA A CA 1
ATOM 4690 C C . ALA A 1 577 ? -24.787 -12.758 19.961 1.00 93.75 577 ALA A C 1
ATOM 4692 O O . ALA A 1 577 ? -24.073 -13.585 19.389 1.00 93.75 577 ALA A O 1
ATOM 4693 N N . ALA A 1 578 ? -26.000 -13.068 20.439 1.00 94.62 578 ALA A N 1
ATOM 4694 C CA . ALA A 1 578 ? -26.633 -14.373 20.248 1.00 94.62 578 ALA A CA 1
ATOM 4695 C C . ALA A 1 578 ? -26.885 -14.653 18.759 1.00 94.62 578 ALA A C 1
ATOM 4697 O O . ALA A 1 578 ? -26.532 -15.720 18.263 1.00 94.62 578 ALA A O 1
ATOM 4698 N N . LEU A 1 579 ? -27.434 -13.666 18.040 1.00 93.94 579 LEU A N 1
ATOM 4699 C CA . LEU A 1 579 ? -27.667 -13.755 16.601 1.00 93.94 579 LEU A CA 1
ATOM 4700 C C . LEU A 1 579 ? -26.365 -14.017 15.838 1.00 93.94 579 LEU A C 1
ATOM 4702 O O . LEU A 1 579 ? -26.260 -15.004 15.117 1.00 93.94 579 LEU A O 1
ATOM 4706 N N . ASN A 1 580 ? -25.352 -13.178 16.055 1.00 94.69 580 ASN A N 1
ATOM 4707 C CA . ASN A 1 580 ? -24.036 -13.326 15.446 1.00 94.69 580 ASN A CA 1
ATOM 4708 C C . ASN A 1 580 ? -23.436 -14.708 15.749 1.00 94.69 580 ASN A C 1
ATOM 4710 O O . ASN A 1 580 ? -23.031 -15.413 14.832 1.00 94.69 580 ASN A O 1
ATOM 4714 N N . SER A 1 581 ? -23.471 -15.157 17.006 1.00 94.44 581 SER A N 1
ATOM 4715 C CA . SER A 1 581 ? -22.933 -16.471 17.385 1.00 94.44 581 SER A CA 1
ATOM 4716 C C . SER A 1 581 ? -23.669 -17.642 16.717 1.00 94.44 581 SER A C 1
ATOM 4718 O O . SER A 1 581 ? -23.068 -18.692 16.508 1.00 94.44 581 SER A O 1
ATOM 4720 N N . ALA A 1 582 ? -24.947 -17.478 16.357 1.00 93.31 582 ALA A N 1
ATOM 4721 C CA . ALA A 1 582 ? -25.712 -18.490 15.632 1.00 93.31 582 ALA A CA 1
ATOM 4722 C C . ALA A 1 582 ? -25.341 -18.553 14.139 1.00 93.31 582 ALA A C 1
ATOM 4724 O O . ALA A 1 582 ? -25.236 -19.647 13.580 1.00 93.31 582 ALA A O 1
ATOM 4725 N N . VAL A 1 583 ? -25.109 -17.404 13.492 1.00 90.56 583 VAL A N 1
ATOM 4726 C CA . VAL A 1 583 ? -25.053 -17.305 12.018 1.00 90.56 583 VAL A CA 1
ATOM 4727 C C . VAL A 1 583 ? -23.775 -16.703 11.434 1.00 90.56 583 VAL A C 1
ATOM 4729 O O . VAL A 1 583 ? -23.708 -16.541 10.221 1.00 90.56 583 VAL A O 1
ATOM 4732 N N . TRP A 1 584 ? -22.746 -16.416 12.239 1.00 88.94 584 TRP A N 1
ATOM 4733 C CA . TRP A 1 584 ? -21.521 -15.771 11.750 1.00 88.94 584 TRP A CA 1
ATOM 4734 C C . TRP A 1 584 ? -20.959 -16.471 10.504 1.00 88.94 584 TRP A C 1
ATOM 4736 O O . TRP A 1 584 ? -20.830 -17.705 10.437 1.00 88.94 584 TRP A O 1
ATOM 4746 N N . SER A 1 585 ? -20.660 -15.657 9.500 1.00 73.25 585 SER A N 1
ATOM 4747 C CA . SER A 1 585 ? -20.359 -16.087 8.138 1.00 73.25 585 SER A CA 1
ATOM 4748 C C . SER A 1 585 ? -18.998 -15.599 7.641 1.00 73.25 585 SER A C 1
ATOM 4750 O O . SER A 1 585 ? -18.568 -16.071 6.596 1.00 73.25 585 SER A O 1
ATOM 4752 N N . GLY A 1 586 ? -18.317 -14.728 8.394 1.00 76.69 586 GLY A N 1
ATOM 4753 C CA . GLY A 1 586 ? -16.975 -14.219 8.097 1.00 76.69 586 GLY A CA 1
ATOM 4754 C C . GLY A 1 586 ? -16.311 -13.567 9.317 1.00 76.69 586 GLY A C 1
ATOM 4755 O O . GLY A 1 586 ? -16.768 -13.754 10.446 1.00 76.69 586 GLY A O 1
ATOM 4756 N N . GLY A 1 587 ? -15.249 -12.794 9.085 1.00 80.38 587 GLY A N 1
ATOM 4757 C CA . GLY A 1 587 ? -14.440 -12.123 10.112 1.00 80.38 587 GLY A CA 1
ATOM 4758 C C . GLY A 1 587 ? -12.972 -12.556 10.069 1.00 80.38 587 GLY A C 1
ATOM 4759 O O . GLY A 1 587 ? -12.573 -13.297 9.166 1.00 80.38 587 GLY A O 1
ATOM 4760 N N . SER A 1 588 ? -12.176 -12.118 11.046 1.00 86.75 588 SER A N 1
ATOM 4761 C CA . SER A 1 588 ? -10.719 -12.333 11.064 1.00 86.75 588 SER A CA 1
ATOM 4762 C C . SER A 1 588 ? -10.236 -13.073 12.311 1.00 86.75 588 SER A C 1
ATOM 4764 O O . SER A 1 588 ? -10.721 -12.836 13.416 1.00 86.75 588 SER A O 1
ATOM 4766 N N . PHE A 1 589 ? -9.224 -13.922 12.149 1.00 91.19 589 PHE A N 1
ATOM 4767 C CA . PHE A 1 589 ? -8.486 -14.556 13.236 1.00 91.19 589 PHE A CA 1
ATOM 4768 C C . PHE A 1 589 ? -7.032 -14.073 13.228 1.00 91.19 589 PHE A C 1
ATOM 4770 O O . PHE A 1 589 ? -6.301 -14.283 12.255 1.00 91.19 589 PHE A O 1
ATOM 4777 N N . VAL A 1 590 ? -6.621 -13.422 14.317 1.00 92.81 590 VAL A N 1
ATOM 4778 C CA . VAL A 1 590 ? -5.265 -12.895 14.498 1.00 92.81 590 VAL A CA 1
ATOM 4779 C C . VAL A 1 590 ? -4.667 -13.465 15.779 1.00 92.81 590 VAL A C 1
ATOM 4781 O O . VAL A 1 590 ? -5.244 -13.325 16.856 1.00 92.81 590 VAL A O 1
ATOM 4784 N N . TYR A 1 591 ? -3.482 -14.057 15.677 1.00 95.31 591 TYR A N 1
ATOM 4785 C CA . TYR A 1 591 ? -2.693 -14.499 16.824 1.00 95.31 591 TYR A CA 1
ATOM 4786 C C . TYR A 1 591 ? -1.262 -13.974 16.701 1.00 95.31 591 TYR A C 1
ATOM 4788 O O . TYR A 1 591 ? -0.589 -14.208 15.694 1.00 95.31 591 TYR A O 1
ATOM 4796 N N . VAL A 1 592 ? -0.796 -13.270 17.731 1.00 96.00 592 VAL A N 1
ATOM 4797 C CA . VAL A 1 592 ? 0.537 -12.659 17.783 1.00 96.00 592 VAL A CA 1
ATOM 4798 C C . VAL A 1 592 ? 1.329 -13.301 18.924 1.00 96.00 592 VAL A C 1
ATOM 4800 O O . VAL A 1 592 ? 0.910 -13.170 20.075 1.00 96.00 592 VAL A O 1
ATOM 4803 N N . PRO A 1 593 ? 2.453 -13.990 18.643 1.00 96.06 593 PRO A N 1
ATOM 4804 C CA . PRO A 1 593 ? 3.245 -14.673 19.664 1.00 96.06 593 PRO A CA 1
ATOM 4805 C C . PRO A 1 593 ? 3.933 -13.736 20.664 1.00 96.06 593 PRO A C 1
ATOM 4807 O O . PRO A 1 593 ? 4.103 -12.539 20.425 1.00 96.06 593 PRO A O 1
ATOM 4810 N N . LYS A 1 594 ? 4.396 -14.323 21.775 1.00 96.88 594 LYS A N 1
ATOM 4811 C CA . LYS A 1 594 ? 5.090 -13.623 22.863 1.00 96.88 594 LYS A CA 1
ATOM 4812 C C . LYS A 1 594 ? 6.292 -12.823 22.343 1.00 96.88 594 LYS A C 1
ATOM 4814 O O . LYS A 1 594 ? 7.131 -13.353 21.619 1.00 96.88 594 LYS A O 1
ATOM 4819 N N . GLY A 1 595 ? 6.377 -11.553 22.735 1.00 93.62 595 GLY A N 1
ATOM 4820 C CA . GLY A 1 595 ? 7.472 -10.637 22.397 1.00 93.62 595 GLY A CA 1
ATOM 4821 C C . GLY A 1 595 ? 7.520 -10.167 20.938 1.00 93.62 595 GLY A C 1
ATOM 4822 O O . GLY A 1 595 ? 8.419 -9.403 20.582 1.00 93.62 595 GLY A O 1
ATOM 4823 N N . VAL A 1 596 ? 6.584 -10.590 20.082 1.00 94.88 596 VAL A N 1
ATOM 4824 C CA . VAL A 1 596 ? 6.578 -10.207 18.665 1.00 94.88 596 VAL A CA 1
ATOM 4825 C C . VAL A 1 596 ? 5.921 -8.844 18.484 1.00 94.88 596 VAL A C 1
ATOM 4827 O O . VAL A 1 596 ? 4.787 -8.622 18.905 1.00 94.88 596 VAL A O 1
ATOM 4830 N N . LYS A 1 597 ? 6.620 -7.937 17.798 1.00 91.56 597 LYS A N 1
ATOM 4831 C CA . LYS A 1 597 ? 6.074 -6.649 17.365 1.00 91.56 597 LYS A CA 1
ATOM 4832 C C . LYS A 1 597 ? 5.793 -6.672 15.868 1.00 91.56 597 LYS A C 1
ATOM 4834 O O . LYS A 1 597 ? 6.664 -7.020 15.063 1.00 91.56 597 LYS A O 1
ATOM 4839 N N . VAL A 1 598 ? 4.557 -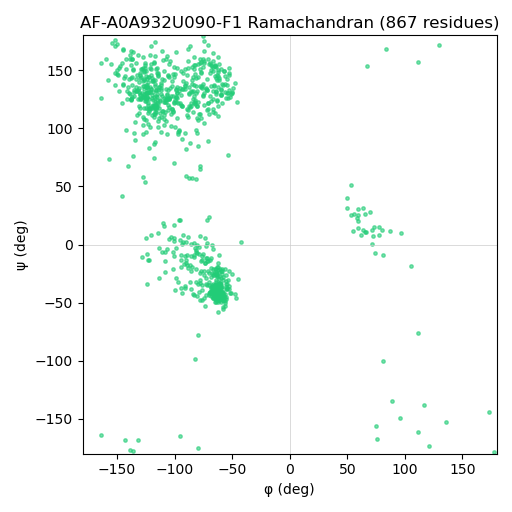6.336 15.519 1.00 84.81 598 VAL A N 1
ATOM 4840 C CA . VAL A 1 598 ? 4.090 -6.206 14.143 1.00 84.81 598 VAL A CA 1
ATOM 4841 C C . VAL A 1 598 ? 4.092 -4.722 13.783 1.00 84.81 598 VAL A C 1
ATOM 4843 O O . VAL A 1 598 ? 3.208 -3.979 14.196 1.00 84.81 598 VAL A O 1
ATOM 4846 N N . ASP A 1 599 ? 5.122 -4.292 13.052 1.00 71.88 599 ASP A N 1
ATOM 4847 C CA . ASP A 1 599 ? 5.362 -2.871 12.751 1.00 71.88 599 ASP A CA 1
ATOM 4848 C C . ASP A 1 599 ? 4.374 -2.301 11.718 1.00 71.88 599 ASP A C 1
ATOM 4850 O O . ASP A 1 599 ? 4.061 -1.113 11.740 1.00 71.88 599 ASP A O 1
ATOM 4854 N N . LEU A 1 600 ? 3.861 -3.151 10.822 1.00 70.38 600 LEU A N 1
ATOM 4855 C CA . LEU A 1 600 ? 2.892 -2.781 9.788 1.00 70.38 600 LEU A CA 1
ATOM 4856 C C . LEU A 1 600 ? 1.468 -3.147 10.233 1.00 70.38 600 LEU A C 1
ATOM 4858 O O . LEU A 1 600 ? 1.262 -4.268 10.697 1.00 70.38 600 LEU A O 1
ATOM 4862 N N . PRO A 1 601 ? 0.467 -2.261 10.077 1.00 72.62 601 PRO A N 1
ATOM 4863 C CA . PRO A 1 601 ? -0.900 -2.577 10.470 1.00 72.62 601 PRO A CA 1
ATOM 4864 C C . PRO A 1 601 ? -1.465 -3.727 9.626 1.00 72.62 601 PRO A C 1
ATOM 4866 O O . PRO A 1 601 ? -1.385 -3.707 8.398 1.00 72.62 601 PRO A O 1
ATOM 4869 N N . LEU A 1 602 ? -2.066 -4.718 10.284 1.00 79.56 602 LEU A N 1
ATOM 4870 C CA . LEU A 1 602 ? -2.845 -5.772 9.636 1.00 79.56 602 LEU A CA 1
ATOM 4871 C C . LEU A 1 602 ? -4.186 -5.179 9.198 1.00 79.56 602 LEU A C 1
ATOM 4873 O O . LEU A 1 602 ? -4.847 -4.539 10.008 1.00 79.56 602 LEU A O 1
ATOM 4877 N N . GLN A 1 603 ? -4.603 -5.373 7.949 1.00 68.88 603 GLN A N 1
ATOM 4878 C CA . GLN A 1 603 ? -5.792 -4.702 7.408 1.00 68.88 603 GLN A CA 1
ATOM 4879 C C . GLN A 1 603 ? -6.835 -5.713 6.925 1.00 68.88 603 GLN A C 1
ATOM 4881 O O . GLN A 1 603 ? -6.506 -6.615 6.162 1.00 68.88 603 GLN A O 1
ATOM 4886 N N . ALA A 1 604 ? -8.097 -5.552 7.310 1.00 57.78 604 ALA A N 1
ATOM 4887 C CA . ALA A 1 604 ? -9.222 -6.327 6.792 1.00 57.78 604 ALA A CA 1
ATOM 4888 C C . ALA A 1 604 ? -10.352 -5.390 6.356 1.00 57.78 604 ALA A C 1
ATOM 4890 O O . ALA A 1 604 ? -10.577 -4.353 6.975 1.00 57.78 604 ALA A O 1
ATOM 4891 N N . TYR A 1 605 ? -11.083 -5.755 5.304 1.00 51.91 605 TYR A N 1
ATOM 4892 C CA . TYR A 1 605 ? -12.187 -4.944 4.795 1.00 51.91 605 TYR A CA 1
ATOM 4893 C C . TYR A 1 605 ? -13.421 -5.799 4.529 1.00 51.91 605 TYR A C 1
ATOM 4895 O O . TYR A 1 605 ? -13.318 -6.920 4.025 1.00 51.91 605 TYR A O 1
ATOM 4903 N N . PHE A 1 606 ? -14.590 -5.243 4.822 1.00 49.22 606 PHE A N 1
ATOM 4904 C CA . PHE A 1 606 ? -15.861 -5.951 4.863 1.00 49.22 606 PHE A CA 1
ATOM 4905 C C . PHE A 1 606 ? -16.963 -5.165 4.127 1.00 49.22 606 PHE A C 1
ATOM 4907 O O . PHE A 1 606 ? -17.097 -3.957 4.315 1.00 49.22 606 PHE A O 1
ATOM 4914 N N . ARG A 1 607 ? -17.787 -5.829 3.295 1.00 43.28 607 ARG A N 1
ATOM 4915 C CA . ARG A 1 607 ? -18.860 -5.165 2.521 1.00 43.28 607 ARG A CA 1
ATOM 4916 C C . ARG A 1 607 ? -20.134 -5.990 2.346 1.00 43.28 607 ARG A C 1
ATOM 4918 O O . ARG A 1 607 ? -20.077 -7.195 2.115 1.00 43.28 607 ARG A O 1
ATOM 4925 N N . ILE A 1 608 ? -21.286 -5.310 2.377 1.00 47.88 608 ILE A N 1
ATOM 4926 C CA . ILE A 1 608 ? -22.615 -5.883 2.094 1.00 47.88 608 ILE A CA 1
ATOM 4927 C C . ILE A 1 608 ? -22.888 -5.802 0.588 1.00 47.88 608 ILE A C 1
ATOM 4929 O O . ILE A 1 608 ? -22.943 -4.710 0.036 1.00 47.88 608 ILE A O 1
ATOM 4933 N N . ASN A 1 609 ? -23.087 -6.947 -0.070 1.00 39.97 609 ASN A N 1
ATOM 4934 C CA . ASN A 1 609 ? -23.229 -7.041 -1.531 1.00 39.97 609 ASN A CA 1
ATOM 4935 C C . ASN A 1 609 ? -24.620 -7.500 -2.022 1.00 39.97 609 ASN A C 1
ATOM 4937 O O . ASN A 1 609 ? -24.768 -7.791 -3.206 1.00 39.97 609 ASN A O 1
ATOM 4941 N N . ALA A 1 610 ? -25.642 -7.581 -1.159 1.00 38.09 610 ALA A N 1
ATOM 4942 C CA . ALA A 1 610 ? -26.974 -8.046 -1.561 1.00 38.09 610 ALA A CA 1
ATOM 4943 C C . ALA A 1 610 ? -28.116 -7.409 -0.752 1.00 38.09 610 ALA A C 1
ATOM 4945 O O . ALA A 1 610 ? -27.990 -7.177 0.452 1.00 38.09 610 ALA A O 1
ATOM 4946 N N . ALA A 1 611 ? -29.255 -7.181 -1.411 1.00 41.28 611 ALA A N 1
ATOM 4947 C CA . ALA A 1 611 ? -30.470 -6.666 -0.781 1.00 41.28 611 ALA A CA 1
ATOM 4948 C C . ALA A 1 611 ? -31.086 -7.699 0.191 1.00 41.28 611 ALA A C 1
ATOM 4950 O O . ALA A 1 611 ? -31.207 -8.881 -0.140 1.00 41.28 611 ALA A O 1
ATOM 4951 N N . ASN A 1 612 ? -31.512 -7.256 1.382 1.00 50.09 612 ASN A N 1
ATOM 4952 C CA . ASN A 1 612 ? -32.006 -8.107 2.483 1.00 50.09 612 ASN A CA 1
ATOM 4953 C C . ASN A 1 612 ? -30.987 -9.155 2.989 1.00 50.09 612 ASN A C 1
ATOM 4955 O O . ASN A 1 612 ? -31.375 -10.200 3.523 1.00 50.09 612 ASN A O 1
ATOM 4959 N N . MET A 1 613 ? -29.686 -8.905 2.815 1.00 65.12 613 MET A N 1
ATOM 4960 C CA . MET A 1 613 ? -28.626 -9.744 3.375 1.00 65.12 613 MET A CA 1
ATOM 4961 C C . MET A 1 613 ? -28.220 -9.246 4.762 1.00 65.12 613 MET A C 1
ATOM 4963 O O . MET A 1 613 ? -28.061 -8.044 4.985 1.00 65.12 613 MET A O 1
ATOM 4967 N N . GLY A 1 614 ? -28.039 -10.182 5.692 1.00 63.28 614 GLY A N 1
ATOM 4968 C CA . GLY A 1 614 ? -27.383 -9.907 6.962 1.00 63.28 614 GLY A CA 1
ATOM 4969 C C . GLY A 1 614 ? -25.883 -10.192 6.873 1.00 63.28 614 GLY A C 1
ATOM 4970 O O . GLY A 1 614 ? -25.488 -11.241 6.365 1.00 63.28 614 GLY A O 1
ATOM 4971 N N . GLN A 1 615 ? -25.050 -9.279 7.368 1.00 72.50 615 GLN A N 1
ATOM 4972 C CA . GLN A 1 615 ? -23.605 -9.485 7.493 1.00 72.50 615 GLN A CA 1
ATOM 4973 C C . GLN A 1 615 ? -23.254 -9.750 8.954 1.00 72.50 615 GLN A C 1
ATOM 4975 O O . GLN A 1 615 ? -23.491 -8.910 9.826 1.00 72.50 615 GLN A O 1
ATOM 4980 N N . PHE A 1 616 ? -22.701 -10.935 9.214 1.00 84.94 616 PHE A N 1
ATOM 4981 C CA . PHE A 1 616 ? -22.407 -11.416 10.560 1.00 84.94 616 PHE A CA 1
ATOM 4982 C C . PHE A 1 616 ? -20.935 -11.791 10.675 1.00 84.94 616 PHE A C 1
ATOM 4984 O O . PHE A 1 616 ? -20.523 -12.893 10.305 1.00 84.94 616 PHE A O 1
ATOM 4991 N N . GLU A 1 617 ? -20.142 -10.861 11.191 1.00 85.25 617 GLU A N 1
ATOM 4992 C CA . GLU A 1 617 ? -18.693 -11.015 11.310 1.00 85.25 617 GLU A CA 1
ATOM 4993 C C . GLU A 1 617 ? -18.272 -11.351 12.725 1.00 85.25 617 GLU A C 1
ATOM 4995 O O . GLU A 1 617 ? -18.813 -10.811 13.694 1.00 85.25 617 GLU A O 1
ATOM 5000 N N . ARG A 1 618 ? -17.294 -12.244 12.842 1.00 90.56 618 ARG A N 1
ATOM 5001 C CA . ARG A 1 618 ? -16.683 -12.600 14.112 1.00 90.56 618 ARG A CA 1
ATOM 5002 C C . ARG A 1 618 ? -15.174 -12.452 14.009 1.00 90.56 618 ARG A C 1
ATOM 5004 O O . ARG A 1 618 ? -14.527 -13.241 13.330 1.00 90.56 618 ARG A O 1
ATOM 5011 N N . THR A 1 619 ? -14.636 -11.446 14.688 1.00 93.19 619 THR A N 1
ATOM 5012 C CA . THR A 1 619 ? -13.195 -11.185 14.736 1.00 93.19 619 THR A CA 1
ATOM 5013 C C . THR A 1 619 ? -12.645 -11.569 16.102 1.00 93.19 619 THR A C 1
ATOM 5015 O O . THR A 1 619 ? -13.186 -11.154 17.129 1.00 93.19 619 THR A O 1
ATOM 5018 N N . LEU A 1 620 ? -11.573 -12.357 16.113 1.00 95.88 620 LEU A N 1
ATOM 5019 C CA . LEU A 1 620 ? -10.883 -12.815 17.313 1.00 95.88 620 LEU A CA 1
ATOM 5020 C C . LEU A 1 620 ? -9.391 -12.476 17.204 1.00 95.88 620 LEU A C 1
ATOM 5022 O O . LEU A 1 620 ? -8.702 -12.981 16.317 1.00 95.88 620 LEU A O 1
ATOM 5026 N N . ILE A 1 621 ? -8.903 -11.631 18.113 1.00 96.62 621 ILE A N 1
ATOM 5027 C CA . ILE A 1 621 ? -7.501 -11.197 18.169 1.00 96.62 621 ILE A CA 1
ATOM 5028 C C . ILE A 1 621 ? -6.896 -11.602 19.512 1.00 96.62 621 ILE A C 1
ATOM 5030 O O . ILE A 1 621 ? -7.418 -11.242 20.568 1.00 96.62 621 ILE A O 1
ATOM 5034 N N . ILE A 1 622 ? -5.774 -12.318 19.476 1.00 97.94 622 ILE A N 1
ATOM 5035 C CA . ILE A 1 622 ? -4.992 -12.695 20.654 1.00 97.94 622 ILE A CA 1
ATOM 5036 C C . ILE A 1 622 ? -3.587 -12.114 20.518 1.00 97.94 622 ILE A C 1
ATOM 5038 O O . ILE A 1 622 ? -2.843 -12.470 19.604 1.00 97.94 622 ILE A O 1
ATOM 5042 N N . ALA A 1 623 ? -3.223 -11.237 21.448 1.00 97.81 623 ALA A N 1
ATOM 5043 C CA . ALA A 1 623 ? -1.886 -10.674 21.567 1.00 97.81 623 ALA A CA 1
ATOM 5044 C C . ALA A 1 623 ? -1.210 -11.246 22.818 1.00 97.81 623 ALA A C 1
ATOM 5046 O O . ALA A 1 623 ? -1.605 -10.916 23.940 1.00 97.81 623 ALA A O 1
ATOM 5047 N N . GLU A 1 624 ? -0.222 -12.126 22.629 1.00 98.06 624 GLU A N 1
ATOM 5048 C CA . GLU A 1 624 ? 0.530 -12.761 23.717 1.00 98.06 624 GLU A CA 1
ATOM 5049 C C . GLU A 1 624 ? 1.466 -11.785 24.441 1.00 98.06 624 GLU A C 1
ATOM 5051 O O . GLU A 1 624 ? 1.639 -10.637 24.034 1.00 98.06 624 GLU A O 1
ATOM 5056 N N . GLU A 1 625 ? 2.054 -12.226 25.553 1.00 97.94 625 GLU A N 1
ATOM 5057 C CA . GLU A 1 625 ? 2.825 -11.365 26.457 1.00 97.94 625 GLU A CA 1
ATOM 5058 C C . GLU A 1 625 ? 3.890 -10.520 25.727 1.00 97.94 625 GLU A C 1
ATOM 5060 O O . GLU A 1 625 ? 4.664 -11.026 24.915 1.00 97.94 625 GLU A O 1
ATOM 5065 N N . GLY A 1 626 ? 3.927 -9.215 25.998 1.00 96.31 626 GLY A N 1
ATOM 5066 C CA . GLY A 1 626 ? 4.892 -8.286 25.398 1.00 96.31 626 GLY A CA 1
ATOM 5067 C C . GLY A 1 626 ? 4.771 -8.086 23.879 1.00 96.31 626 GLY A C 1
ATOM 5068 O O . GLY A 1 626 ? 5.681 -7.512 23.277 1.00 96.31 626 GLY A O 1
ATOM 5069 N N . SER A 1 627 ? 3.704 -8.575 23.240 1.00 97.44 627 SER A N 1
ATOM 5070 C CA . SER A 1 627 ? 3.493 -8.424 21.796 1.00 97.44 627 SER A CA 1
ATOM 5071 C C . SER A 1 627 ? 2.869 -7.077 21.417 1.00 97.44 627 SER A C 1
ATOM 5073 O O . SER A 1 627 ? 2.287 -6.381 22.251 1.00 97.44 627 SER A O 1
ATOM 5075 N N . PHE A 1 628 ? 2.988 -6.692 20.147 1.00 96.06 628 PHE A N 1
ATOM 5076 C CA . PHE A 1 628 ? 2.341 -5.498 19.601 1.00 96.06 628 PHE A CA 1
ATOM 5077 C C . PHE A 1 628 ? 1.693 -5.785 18.251 1.00 96.06 628 PHE A C 1
ATOM 5079 O O . PHE A 1 628 ? 2.343 -6.349 17.368 1.00 96.06 628 PHE A O 1
ATOM 5086 N N . VAL A 1 629 ? 0.447 -5.341 18.076 1.00 93.88 629 VAL A N 1
ATOM 5087 C CA . VAL A 1 629 ? -0.243 -5.363 16.784 1.00 93.88 629 VAL A CA 1
ATOM 5088 C C . VAL A 1 629 ? -1.160 -4.161 16.611 1.00 93.88 629 VAL A C 1
ATOM 5090 O O . VAL A 1 629 ? -1.904 -3.780 17.515 1.00 93.88 629 VAL A O 1
ATOM 5093 N N . SER A 1 630 ? -1.116 -3.589 15.412 1.00 91.00 630 SER A N 1
ATOM 5094 C CA . SER A 1 630 ? -2.117 -2.651 14.922 1.00 91.00 630 SER A CA 1
ATOM 5095 C C . SER A 1 630 ? -2.993 -3.379 13.907 1.00 91.00 630 SER A C 1
ATOM 5097 O O . SER A 1 630 ? -2.472 -3.983 12.971 1.00 91.00 630 SER A O 1
ATOM 5099 N N . TYR A 1 631 ? -4.302 -3.377 14.117 1.00 87.94 631 TYR A N 1
ATOM 5100 C CA . TYR A 1 631 ? -5.290 -3.991 13.242 1.00 87.94 631 TYR A CA 1
ATOM 5101 C C . TYR A 1 631 ? -6.270 -2.928 12.760 1.00 87.94 631 TYR A C 1
ATOM 5103 O O . TYR A 1 631 ? -6.773 -2.136 13.555 1.00 87.94 631 TYR A O 1
ATOM 5111 N N . LEU A 1 632 ? -6.554 -2.924 11.465 1.00 80.81 632 LEU A N 1
ATOM 5112 C CA . LEU A 1 632 ? -7.425 -1.959 10.822 1.00 80.81 632 LEU A CA 1
ATOM 5113 C C . LEU A 1 632 ? -8.564 -2.670 10.095 1.00 80.81 632 LEU A C 1
ATOM 5115 O O . LEU A 1 632 ? -8.344 -3.601 9.326 1.00 80.81 632 LEU A O 1
ATOM 5119 N N . GLU A 1 633 ? -9.781 -2.200 10.338 1.00 74.88 633 GLU A N 1
ATOM 5120 C CA . GLU A 1 633 ? -11.022 -2.694 9.755 1.00 74.88 633 GLU A CA 1
ATOM 5121 C C . GLU A 1 633 ? -11.715 -1.599 8.929 1.00 74.88 633 GLU A C 1
ATOM 5123 O O . GLU A 1 633 ? -12.094 -0.558 9.466 1.00 74.88 633 GLU A O 1
ATOM 5128 N N . GLY A 1 634 ? -11.911 -1.822 7.631 1.00 62.69 634 GLY A N 1
ATOM 5129 C CA . GLY A 1 634 ? -12.740 -0.956 6.786 1.00 62.69 634 GLY A CA 1
ATOM 5130 C C . GLY A 1 634 ? -14.100 -1.590 6.492 1.00 62.69 634 GLY A C 1
ATOM 5131 O O . GLY A 1 634 ? -14.167 -2.773 6.161 1.00 62.69 634 GLY A O 1
ATOM 5132 N N . CYS A 1 635 ? -15.195 -0.833 6.602 1.00 56.62 635 CYS A N 1
ATOM 5133 C CA . CYS A 1 635 ? -16.530 -1.323 6.239 1.00 56.62 635 CYS A CA 1
ATOM 5134 C C . CYS A 1 635 ? -17.273 -0.353 5.316 1.00 56.62 635 CYS A C 1
ATOM 5136 O O . CYS A 1 635 ? -17.456 0.810 5.681 1.00 56.62 635 CYS A O 1
ATOM 5138 N N . THR A 1 636 ? -17.815 -0.837 4.194 1.00 51.75 636 THR A N 1
ATOM 5139 C CA . THR A 1 636 ? -18.760 -0.060 3.366 1.00 51.75 636 THR A CA 1
ATOM 5140 C C . THR A 1 636 ? -19.955 -0.862 2.882 1.00 51.75 636 THR A C 1
ATOM 5142 O O . THR A 1 636 ? -19.914 -2.086 2.821 1.00 51.75 636 THR A O 1
ATOM 5145 N N . ALA A 1 637 ? -21.044 -0.183 2.508 1.00 46.59 637 ALA A N 1
ATOM 5146 C CA . ALA A 1 637 ? -22.141 -0.786 1.745 1.00 46.59 637 ALA A CA 1
ATOM 5147 C C . ALA A 1 637 ? -22.646 0.158 0.645 1.00 46.59 637 ALA A C 1
ATOM 5149 O O . ALA A 1 637 ? -22.715 1.369 0.862 1.00 46.59 637 ALA A O 1
ATOM 5150 N N . PRO A 1 638 ? -23.037 -0.375 -0.525 1.00 39.50 638 PRO A N 1
ATOM 5151 C CA . PRO A 1 638 ? -23.745 0.392 -1.535 1.00 39.50 638 PRO A CA 1
ATOM 5152 C C . PRO A 1 638 ? -25.208 0.644 -1.147 1.00 39.50 638 PRO A C 1
ATOM 5154 O O . PRO A 1 638 ? -25.793 -0.071 -0.336 1.00 39.50 638 PRO A O 1
ATOM 5157 N N . VAL A 1 639 ? -25.806 1.682 -1.736 1.00 40.19 639 VAL A N 1
ATOM 5158 C CA . VAL A 1 639 ? -27.197 2.074 -1.469 1.00 40.19 639 VAL A CA 1
ATOM 5159 C C . VAL A 1 639 ? -28.155 1.044 -2.075 1.00 40.19 639 VAL A C 1
ATOM 5161 O O . VAL A 1 639 ? -28.216 0.895 -3.293 1.00 40.19 639 VAL A O 1
ATOM 5164 N N . TYR A 1 640 ? -28.926 0.360 -1.227 1.00 47.50 640 TYR A N 1
ATOM 5165 C CA . TYR A 1 640 ? -30.020 -0.530 -1.636 1.00 47.50 640 TYR A CA 1
ATOM 5166 C C . TYR A 1 640 ? -31.382 0.071 -1.264 1.00 47.50 640 TYR A C 1
ATOM 5168 O O . TYR A 1 640 ? -31.486 0.912 -0.375 1.00 47.50 640 TYR A O 1
ATOM 5176 N N . THR A 1 641 ? -32.448 -0.383 -1.926 1.00 42.06 641 THR A N 1
ATOM 5177 C CA . THR A 1 641 ? -33.831 0.058 -1.666 1.00 42.06 641 THR A CA 1
ATOM 5178 C C . THR A 1 641 ? -34.453 -0.562 -0.407 1.00 42.06 641 THR A C 1
ATOM 5180 O O . THR A 1 641 ? -35.484 -0.083 0.054 1.00 42.06 641 THR A O 1
ATOM 5183 N N . THR A 1 642 ? -33.847 -1.613 0.158 1.00 54.88 642 THR A N 1
ATOM 5184 C CA . THR A 1 642 ? -34.365 -2.371 1.311 1.00 54.88 642 THR A CA 1
ATOM 5185 C C . THR A 1 642 ? -33.412 -2.324 2.500 1.00 54.88 642 THR A C 1
ATOM 5187 O O . THR A 1 642 ? -32.197 -2.401 2.308 1.00 54.88 642 THR A O 1
ATOM 5190 N N . ASP A 1 643 ? -33.943 -2.258 3.722 1.00 64.12 643 ASP A N 1
ATOM 5191 C CA . ASP A 1 643 ? -33.139 -2.241 4.950 1.00 64.12 643 ASP A CA 1
ATOM 5192 C C . ASP A 1 643 ? -32.242 -3.496 5.067 1.00 64.12 643 ASP A C 1
ATOM 5194 O O . ASP A 1 643 ? -32.661 -4.610 4.748 1.00 64.12 643 ASP A O 1
ATOM 5198 N N . SER A 1 644 ? -30.990 -3.320 5.500 1.00 75.25 644 SER A N 1
ATOM 5199 C CA . SER A 1 644 ? -30.006 -4.408 5.677 1.00 75.25 644 SER A CA 1
ATOM 5200 C C . SER A 1 644 ? -29.428 -4.402 7.094 1.00 75.25 644 SER A C 1
ATOM 5202 O O . SER A 1 644 ? -29.415 -3.364 7.756 1.00 75.25 644 SER A O 1
ATOM 5204 N N . LEU A 1 645 ? -28.966 -5.557 7.582 1.00 84.00 645 LEU A N 1
ATOM 5205 C CA . LEU A 1 645 ? -28.501 -5.722 8.963 1.00 84.00 645 LEU A CA 1
ATOM 5206 C C . LEU A 1 645 ? -27.017 -6.095 8.999 1.00 84.00 645 LEU A C 1
ATOM 5208 O O . LEU A 1 645 ? -26.627 -7.148 8.503 1.00 84.00 645 LEU A O 1
ATOM 5212 N N . HIS A 1 646 ? -26.207 -5.274 9.656 1.00 87.38 646 HIS A N 1
ATOM 5213 C CA . HIS A 1 646 ? -24.831 -5.596 10.005 1.00 87.38 646 HIS A CA 1
ATOM 5214 C C . HIS A 1 646 ? -24.744 -5.863 11.509 1.00 87.38 646 HIS A C 1
ATOM 5216 O O . HIS A 1 646 ? -25.097 -5.009 12.326 1.00 87.38 646 HIS A O 1
ATOM 5222 N N . SER A 1 647 ? -24.272 -7.049 11.887 1.00 90.19 647 SER A N 1
ATOM 5223 C CA . SER A 1 647 ? -23.999 -7.380 13.282 1.00 90.19 647 SER A CA 1
ATOM 5224 C C . SER A 1 647 ? -22.664 -8.094 13.426 1.00 90.19 647 SER A C 1
ATOM 5226 O O . SER A 1 647 ? -22.567 -9.313 13.270 1.00 90.19 647 SER A O 1
ATOM 5228 N N . ALA A 1 648 ? -21.633 -7.314 13.744 1.00 90.31 648 ALA A N 1
ATOM 5229 C CA . ALA A 1 648 ? -20.298 -7.814 14.026 1.00 90.31 648 ALA A CA 1
ATOM 5230 C C . ALA A 1 648 ? -20.065 -8.026 15.526 1.00 90.31 648 ALA A C 1
ATOM 5232 O O . ALA A 1 648 ? -20.591 -7.304 16.385 1.00 90.31 648 ALA A O 1
ATOM 5233 N N . VAL A 1 649 ? -19.223 -9.008 15.835 1.00 94.88 649 VAL A N 1
ATOM 5234 C CA . VAL A 1 649 ? -18.675 -9.203 17.170 1.00 94.88 649 VAL A CA 1
ATOM 5235 C C . VAL A 1 649 ? -17.156 -9.284 17.110 1.00 94.88 649 VAL A C 1
ATOM 5237 O O . VAL A 1 649 ? -16.600 -10.056 16.334 1.00 94.88 649 VAL A O 1
ATOM 5240 N N . VAL A 1 650 ? -16.497 -8.495 17.958 1.00 95.81 650 VAL A N 1
ATOM 5241 C CA . VAL A 1 650 ? -15.035 -8.411 18.032 1.00 95.81 650 VAL A CA 1
ATOM 5242 C C . VAL A 1 650 ? -14.578 -8.729 19.451 1.00 95.81 650 VAL A C 1
ATOM 5244 O O . VAL A 1 650 ? -14.948 -8.030 20.399 1.00 95.81 650 VAL A O 1
ATOM 5247 N N . GLU A 1 651 ? -13.767 -9.774 19.586 1.00 97.38 651 GLU A N 1
ATOM 5248 C CA . GLU A 1 651 ? -13.145 -10.206 20.837 1.00 97.38 651 GLU A CA 1
ATOM 5249 C C . GLU A 1 651 ? -11.631 -9.999 20.761 1.00 97.38 651 GLU A C 1
ATOM 5251 O O . GLU A 1 651 ? -10.972 -10.528 19.865 1.00 97.38 651 GLU A O 1
ATOM 5256 N N . ILE A 1 652 ? -11.074 -9.242 21.709 1.00 98.19 652 ILE A N 1
ATOM 5257 C CA . ILE A 1 652 ? -9.630 -8.985 21.774 1.00 98.19 652 ILE A CA 1
ATOM 5258 C C . ILE A 1 652 ? -9.089 -9.386 23.143 1.00 98.19 652 ILE A C 1
ATOM 5260 O O . ILE A 1 652 ? -9.564 -8.917 24.178 1.00 98.19 652 ILE A O 1
ATOM 5264 N N . ILE A 1 653 ? -8.075 -10.243 23.149 1.00 98.38 653 ILE A N 1
ATOM 5265 C CA . ILE A 1 653 ? -7.358 -10.666 24.346 1.00 98.38 653 ILE A CA 1
ATOM 5266 C C . ILE A 1 653 ? -5.979 -10.007 24.305 1.00 98.38 653 ILE A C 1
ATOM 5268 O O . ILE A 1 653 ? -5.161 -10.332 23.444 1.00 98.38 653 ILE A O 1
ATOM 5272 N N . VAL A 1 654 ? -5.713 -9.109 25.252 1.00 98.44 654 VAL A N 1
ATOM 5273 C CA . VAL A 1 654 ? -4.416 -8.440 25.413 1.00 98.44 654 VAL A CA 1
ATOM 5274 C C . VAL A 1 654 ? -3.734 -9.021 26.648 1.00 98.44 654 VAL A C 1
ATOM 5276 O O . VAL A 1 654 ? -4.165 -8.762 27.773 1.00 98.44 654 VAL A O 1
ATOM 5279 N N . LYS A 1 655 ? -2.709 -9.857 26.449 1.00 98.38 655 LYS A N 1
ATOM 5280 C CA . LYS A 1 655 ? -1.947 -10.478 27.544 1.00 98.38 655 LYS A CA 1
ATOM 5281 C C . LYS A 1 655 ? -0.989 -9.478 28.201 1.00 98.38 655 LYS A C 1
ATOM 5283 O O . LYS A 1 655 ? -0.916 -8.309 27.826 1.00 98.38 655 LYS A O 1
ATOM 5288 N N . LYS A 1 656 ? -0.260 -9.954 29.214 1.00 98.31 656 LYS A N 1
ATOM 5289 C CA . LYS A 1 656 ? 0.631 -9.137 30.040 1.00 98.31 656 LYS A CA 1
ATOM 5290 C C . LYS A 1 656 ? 1.614 -8.319 29.191 1.00 98.31 656 LYS A C 1
ATOM 5292 O O . LYS A 1 656 ? 2.298 -8.875 28.337 1.00 98.31 656 LYS A O 1
ATOM 5297 N N . GLY A 1 657 ? 1.676 -7.007 29.399 1.00 97.50 657 GLY A N 1
ATOM 5298 C CA . GLY A 1 657 ? 2.577 -6.100 28.674 1.00 97.50 657 GLY A CA 1
ATOM 5299 C C . GLY A 1 657 ? 2.359 -6.014 27.154 1.00 97.50 657 GLY A C 1
ATOM 5300 O O . GLY A 1 657 ? 3.194 -5.433 26.462 1.00 97.50 657 GLY A O 1
ATOM 5301 N N . ALA A 1 658 ? 1.293 -6.610 26.611 1.00 98.19 658 ALA A N 1
ATOM 5302 C CA . ALA A 1 658 ? 0.983 -6.550 25.187 1.00 98.19 658 ALA A CA 1
ATOM 5303 C C . ALA A 1 658 ? 0.248 -5.249 24.836 1.00 98.19 658 ALA A C 1
ATOM 5305 O O . ALA A 1 658 ? -0.449 -4.673 25.674 1.00 98.19 658 ALA A O 1
ATOM 5306 N N . ARG A 1 659 ? 0.356 -4.794 23.587 1.00 97.88 659 ARG A N 1
ATOM 5307 C CA . ARG A 1 659 ? -0.359 -3.614 23.084 1.00 97.88 659 ARG A CA 1
ATOM 5308 C C . ARG A 1 659 ? -1.122 -3.939 21.806 1.00 97.88 659 ARG A C 1
ATOM 5310 O O . ARG A 1 659 ? -0.538 -4.419 20.837 1.00 97.88 659 ARG A O 1
ATOM 5317 N N . VAL A 1 660 ? -2.415 -3.632 21.792 1.00 97.50 660 VAL A N 1
ATOM 5318 C CA . VAL A 1 660 ? -3.278 -3.804 20.620 1.00 97.50 660 VAL A CA 1
ATOM 5319 C C . VAL A 1 660 ? -3.936 -2.482 20.267 1.00 97.50 660 VAL A C 1
ATOM 5321 O O . VAL A 1 660 ? -4.609 -1.878 21.100 1.00 97.50 660 VAL A O 1
ATOM 5324 N N . ARG A 1 661 ? -3.775 -2.072 19.011 1.00 94.75 661 ARG A N 1
ATOM 5325 C CA . ARG A 1 661 ? -4.501 -0.951 18.416 1.00 94.75 661 ARG A CA 1
ATOM 5326 C C . ARG A 1 661 ? -5.508 -1.492 17.412 1.00 94.75 661 ARG A C 1
ATOM 5328 O O . ARG A 1 661 ? -5.125 -2.224 16.507 1.00 94.75 661 ARG A O 1
ATOM 5335 N N . TYR A 1 662 ? -6.781 -1.155 17.582 1.00 93.94 662 TYR A N 1
ATOM 5336 C CA . TYR A 1 662 ? -7.863 -1.542 16.682 1.00 93.94 662 TYR A CA 1
ATOM 5337 C C . TYR A 1 662 ? -8.497 -0.298 16.082 1.00 93.94 662 TYR A C 1
ATOM 5339 O O . TYR A 1 662 ? -9.196 0.450 16.766 1.00 93.94 662 TYR A O 1
ATOM 5347 N N . THR A 1 663 ? -8.271 -0.099 14.794 1.00 88.88 663 THR A N 1
ATOM 5348 C CA . THR A 1 663 ? -8.824 1.012 14.032 1.00 88.88 663 THR A CA 1
ATOM 5349 C C . THR A 1 663 ? -9.993 0.521 13.190 1.00 88.88 663 THR A C 1
ATOM 5351 O O . THR A 1 663 ? -9.927 -0.543 12.585 1.00 88.88 663 THR A O 1
ATOM 5354 N N . THR A 1 664 ? -11.089 1.268 13.138 1.00 85.94 664 THR A N 1
ATOM 5355 C CA . THR A 1 664 ? -12.239 0.956 12.291 1.00 85.94 664 THR A CA 1
ATOM 5356 C C . THR A 1 664 ? -12.769 2.206 11.629 1.00 85.94 664 THR A C 1
ATOM 5358 O O . THR A 1 664 ? -13.156 3.129 12.334 1.00 85.94 664 THR A O 1
ATOM 5361 N N . ILE A 1 665 ? -12.876 2.214 10.303 1.00 79.88 665 ILE A N 1
ATOM 5362 C CA . ILE A 1 665 ? -13.534 3.288 9.550 1.00 79.88 665 ILE A CA 1
ATOM 5363 C C . ILE A 1 665 ? -14.717 2.679 8.798 1.00 79.88 665 ILE A C 1
ATOM 5365 O O . ILE A 1 665 ? -14.555 1.747 8.011 1.00 79.88 665 ILE A O 1
ATOM 5369 N N . GLN A 1 666 ? -15.926 3.162 9.084 1.00 74.81 666 GLN A N 1
ATOM 5370 C CA . GLN A 1 666 ? -17.163 2.636 8.510 1.00 74.81 666 GLN A CA 1
ATOM 5371 C C . GLN A 1 666 ? -17.904 3.727 7.744 1.00 74.81 666 GLN A C 1
ATOM 5373 O O . GLN A 1 666 ? -18.108 4.817 8.276 1.00 74.81 666 GLN A O 1
ATOM 5378 N N . ASN A 1 667 ? -18.361 3.404 6.533 1.00 73.88 667 ASN A N 1
ATOM 5379 C CA . ASN A 1 667 ? -19.278 4.226 5.750 1.00 73.88 667 ASN A CA 1
ATOM 5380 C C . ASN A 1 667 ? -20.404 3.363 5.158 1.00 73.88 667 ASN A C 1
ATOM 5382 O O . ASN A 1 667 ? -20.311 2.804 4.063 1.00 73.88 667 ASN A O 1
ATOM 5386 N N . TRP A 1 668 ? -21.488 3.225 5.913 1.00 75.06 668 TRP A N 1
ATOM 5387 C CA . TRP A 1 668 ? -22.638 2.420 5.505 1.00 75.06 668 TRP A CA 1
ATOM 5388 C C . TRP A 1 668 ? -23.656 3.227 4.697 1.00 75.06 668 TRP A C 1
ATOM 5390 O O . TRP A 1 668 ? -23.867 4.413 4.933 1.00 75.06 668 TRP A O 1
ATOM 5400 N N . SER A 1 669 ? -24.411 2.577 3.818 1.00 74.88 669 SER A N 1
ATOM 5401 C CA . SER A 1 669 ? -25.590 3.209 3.226 1.00 74.88 669 SER A CA 1
ATOM 5402 C C . SER A 1 669 ? -26.656 3.527 4.292 1.00 74.88 669 SER A C 1
ATOM 5404 O O . SER A 1 669 ? -26.752 2.872 5.333 1.00 74.88 669 SER A O 1
ATOM 5406 N N . THR A 1 670 ? -27.482 4.546 4.048 1.00 78.81 670 THR A N 1
ATOM 5407 C CA . THR A 1 670 ? -28.456 5.101 5.016 1.00 78.81 670 THR A CA 1
ATOM 5408 C C . THR A 1 670 ? -29.622 4.168 5.371 1.00 78.81 670 THR A C 1
ATOM 5410 O O . THR A 1 670 ? -30.465 4.522 6.187 1.00 78.81 670 THR A O 1
ATOM 5413 N N . ASN A 1 671 ? -29.670 2.966 4.794 1.00 79.12 671 ASN A N 1
ATOM 5414 C CA . ASN A 1 671 ? -30.647 1.899 5.039 1.00 79.12 671 ASN A CA 1
ATOM 5415 C C . ASN A 1 671 ? -30.085 0.737 5.893 1.00 79.12 671 ASN A C 1
ATOM 5417 O O . ASN A 1 671 ? -30.753 -0.279 6.076 1.00 79.12 671 ASN A O 1
ATOM 5421 N N . VAL A 1 672 ? -28.850 0.837 6.399 1.00 83.62 672 VAL A N 1
ATOM 5422 C CA . VAL A 1 672 ? -28.212 -0.236 7.187 1.00 83.62 672 VAL A CA 1
ATOM 5423 C C . VAL A 1 672 ? -28.426 -0.036 8.688 1.00 83.62 672 VAL A C 1
ATOM 5425 O O . VAL A 1 672 ? -28.200 1.054 9.213 1.00 83.62 672 VAL A O 1
ATOM 5428 N N . TYR A 1 673 ? -28.803 -1.104 9.393 1.00 89.25 673 TYR A N 1
ATOM 5429 C CA . TYR A 1 673 ? -28.720 -1.203 10.852 1.00 89.25 673 TYR A CA 1
ATOM 5430 C C . TYR A 1 673 ? -27.346 -1.757 11.244 1.00 89.25 673 TYR A C 1
ATOM 5432 O O . TYR A 1 673 ? -27.031 -2.898 10.914 1.00 89.25 673 TYR A O 1
ATOM 5440 N N . ASN A 1 674 ? -26.541 -0.967 11.949 1.00 90.88 674 ASN A N 1
ATOM 5441 C CA . ASN A 1 674 ? -25.177 -1.305 12.352 1.00 90.88 674 ASN A CA 1
ATOM 5442 C C . ASN A 1 674 ? -25.124 -1.614 13.860 1.00 90.88 674 ASN A C 1
ATOM 5444 O O . ASN A 1 674 ? -25.053 -0.709 14.694 1.00 90.88 674 ASN A O 1
ATOM 5448 N N . LEU A 1 675 ? -25.218 -2.897 14.220 1.00 92.94 675 LEU A N 1
ATOM 5449 C CA . LEU A 1 675 ? -25.425 -3.374 15.595 1.00 92.94 675 LEU A CA 1
ATOM 5450 C C . LEU A 1 675 ? -24.243 -4.237 16.054 1.00 92.94 675 LEU A C 1
ATOM 5452 O O . LEU A 1 675 ? -24.255 -5.467 15.932 1.00 92.94 675 LEU A O 1
ATOM 5456 N N . VAL A 1 676 ? -23.208 -3.581 16.580 1.00 92.50 676 VAL A N 1
ATOM 5457 C CA . VAL A 1 676 ? -21.882 -4.183 16.785 1.00 92.50 676 VAL A CA 1
ATOM 5458 C C . VAL A 1 676 ? -21.546 -4.314 18.269 1.00 92.50 676 VAL A C 1
ATOM 5460 O O . VAL A 1 676 ? -21.702 -3.373 19.048 1.00 92.50 676 VAL A O 1
ATOM 5463 N N . THR A 1 677 ? -21.014 -5.474 18.664 1.00 95.31 677 THR A N 1
ATOM 5464 C CA . THR A 1 677 ? -20.496 -5.704 20.025 1.00 95.31 677 THR A CA 1
ATOM 5465 C C . THR A 1 677 ? -18.981 -5.911 19.980 1.00 95.31 677 THR A C 1
ATOM 5467 O O . THR A 1 677 ? -18.517 -6.954 19.532 1.00 95.31 677 THR A O 1
ATOM 5470 N N . LYS A 1 678 ? -18.195 -4.943 20.466 1.00 95.88 678 LYS A N 1
ATOM 5471 C CA . LYS A 1 678 ? -16.729 -5.063 20.573 1.00 95.88 678 LYS A CA 1
ATOM 5472 C C . LYS A 1 678 ? -16.301 -5.054 22.037 1.00 95.88 678 LYS A C 1
ATOM 5474 O O . LYS A 1 678 ? -16.758 -4.202 22.805 1.00 95.88 678 LYS A O 1
ATOM 5479 N N . ARG A 1 679 ? -15.435 -5.981 22.441 1.00 97.69 679 ARG A N 1
ATOM 5480 C CA . ARG A 1 679 ? -14.923 -6.047 23.815 1.00 97.69 679 ARG A CA 1
ATOM 5481 C C . ARG A 1 679 ? -13.498 -6.585 23.836 1.00 97.69 679 ARG A C 1
ATOM 5483 O O . ARG A 1 679 ? -13.204 -7.620 23.243 1.00 97.69 679 ARG A O 1
ATOM 5490 N N . ALA A 1 680 ? -12.644 -5.887 24.571 1.00 98.31 680 ALA A N 1
ATOM 5491 C CA . ALA A 1 680 ? -11.289 -6.302 24.872 1.00 98.31 680 ALA A CA 1
ATOM 5492 C C . ALA A 1 680 ? -11.150 -6.659 26.354 1.00 98.31 680 ALA A C 1
ATOM 5494 O O . ALA A 1 680 ? -11.713 -5.980 27.218 1.00 98.31 680 ALA A O 1
ATOM 5495 N N . ARG A 1 681 ? -10.361 -7.692 26.642 1.00 98.31 681 ARG A N 1
ATOM 5496 C CA . ARG A 1 681 ? -9.882 -8.039 27.982 1.00 98.31 681 ARG A CA 1
ATOM 5497 C C . ARG A 1 681 ? -8.388 -7.739 28.046 1.00 98.31 681 ARG A C 1
ATOM 5499 O O . ARG A 1 681 ? -7.633 -8.273 27.236 1.00 98.31 681 ARG A O 1
ATOM 5506 N N . VAL A 1 682 ? -7.984 -6.897 28.994 1.00 98.56 682 VAL A N 1
ATOM 5507 C CA . VAL A 1 682 ? -6.614 -6.383 29.110 1.00 98.56 682 VAL A CA 1
ATOM 5508 C C . VAL A 1 682 ? -5.995 -6.831 30.427 1.00 98.56 682 VAL A C 1
ATOM 5510 O O . VAL A 1 682 ? -6.441 -6.430 31.506 1.00 98.56 682 VAL A O 1
ATOM 5513 N N . GLU A 1 683 ? -4.988 -7.690 30.320 1.00 98.38 683 GLU A N 1
ATOM 5514 C CA . GLU A 1 683 ? -4.216 -8.221 31.442 1.00 98.38 683 GLU A CA 1
ATOM 5515 C C . GLU A 1 683 ? -3.150 -7.212 31.927 1.00 98.38 683 GLU A C 1
ATOM 5517 O O . GLU A 1 683 ? -3.109 -6.059 31.498 1.00 98.38 683 GLU A O 1
ATOM 5522 N N . GLU A 1 684 ? -2.315 -7.627 32.882 1.00 98.31 684 GLU A N 1
ATOM 5523 C CA . GLU A 1 684 ? -1.366 -6.765 33.605 1.00 98.31 684 GLU A CA 1
ATOM 5524 C C . GLU A 1 684 ? -0.455 -5.961 32.664 1.00 98.31 684 GLU A C 1
ATOM 5526 O O . GLU A 1 684 ? 0.145 -6.524 31.755 1.00 98.31 684 GLU A O 1
ATOM 5531 N N . GLU A 1 685 ? -0.341 -4.647 32.876 1.00 97.94 685 GLU A N 1
ATOM 5532 C CA . GLU A 1 685 ? 0.465 -3.731 32.041 1.00 97.94 685 GLU A CA 1
ATOM 5533 C C . GLU A 1 685 ? 0.132 -3.753 30.530 1.00 97.94 685 GLU A C 1
ATOM 5535 O O . GLU A 1 685 ? 0.865 -3.182 29.723 1.00 97.94 685 GLU A O 1
ATOM 5540 N N . GLY A 1 686 ? -0.974 -4.388 30.130 1.00 98.12 686 GLY A N 1
ATOM 5541 C CA . GLY A 1 686 ? -1.445 -4.400 28.751 1.00 98.12 686 GLY A CA 1
ATOM 5542 C C . GLY A 1 686 ? -2.075 -3.066 28.344 1.00 98.12 686 GLY A C 1
ATOM 5543 O O . GLY A 1 686 ? -2.567 -2.306 29.184 1.00 98.12 686 GLY A O 1
ATOM 5544 N N . VAL A 1 687 ? -2.090 -2.792 27.041 1.00 98.44 687 VAL A N 1
ATOM 5545 C CA . VAL A 1 687 ? -2.639 -1.561 26.458 1.00 98.44 687 VAL A CA 1
ATOM 5546 C C . VAL A 1 687 ? -3.597 -1.906 25.320 1.00 98.44 687 VAL A C 1
ATOM 5548 O O . VAL A 1 687 ? -3.226 -2.610 24.382 1.00 98.44 687 VAL A O 1
ATOM 5551 N N . MET A 1 688 ? -4.823 -1.394 25.387 1.00 98.06 688 MET A N 1
ATOM 5552 C CA . MET A 1 688 ? -5.817 -1.514 24.319 1.00 98.06 688 MET A CA 1
ATOM 5553 C C . MET A 1 688 ? -6.232 -0.133 23.819 1.00 98.06 688 MET A C 1
ATOM 5555 O O . MET A 1 688 ? -6.664 0.691 24.619 1.00 98.06 688 MET A O 1
ATOM 5559 N N . GLU A 1 689 ? -6.177 0.084 22.509 1.00 96.44 689 GLU A N 1
ATOM 5560 C CA . GLU A 1 689 ? -6.557 1.342 21.858 1.00 96.44 689 GLU A CA 1
ATOM 5561 C C . GLU A 1 689 ? -7.646 1.070 20.812 1.00 96.44 689 GLU A C 1
ATOM 5563 O O . GLU A 1 689 ? -7.410 0.355 19.838 1.00 96.44 689 GLU A O 1
ATOM 5568 N N . TRP A 1 690 ? -8.841 1.626 21.001 1.00 95.81 690 TRP A N 1
ATOM 5569 C CA . TRP A 1 690 ? -9.914 1.626 20.006 1.00 95.81 690 TRP A CA 1
ATOM 5570 C C . TRP A 1 690 ? -9.930 2.965 19.273 1.00 95.81 690 TRP A C 1
ATOM 5572 O O . TRP A 1 690 ? -10.014 4.007 19.918 1.00 95.81 690 TRP A O 1
ATOM 5582 N N . VAL A 1 691 ? -9.895 2.942 17.942 1.00 92.00 691 VAL A N 1
ATOM 5583 C CA . VAL A 1 691 ? -10.040 4.130 17.092 1.00 92.00 691 VAL A CA 1
ATOM 5584 C C . VAL A 1 691 ? -11.177 3.880 16.109 1.00 92.00 691 VAL A C 1
ATOM 5586 O O . VAL A 1 691 ? -11.032 3.093 15.184 1.00 92.00 691 VAL A O 1
ATOM 5589 N N . ASP A 1 692 ? -12.322 4.522 16.304 1.00 89.06 692 ASP A N 1
ATOM 5590 C CA . ASP A 1 692 ? -13.548 4.259 15.552 1.00 89.06 692 ASP A CA 1
ATOM 5591 C C . ASP A 1 692 ? -14.023 5.492 14.771 1.00 89.06 692 ASP A C 1
ATOM 5593 O O . ASP A 1 692 ? -14.202 6.565 15.339 1.00 89.06 692 ASP A O 1
ATOM 5597 N N . GLY A 1 693 ? -14.331 5.314 13.486 1.00 88.19 693 GLY A N 1
ATOM 5598 C CA . GLY A 1 693 ? -15.028 6.271 12.633 1.00 88.19 693 GLY A CA 1
ATOM 5599 C C . GLY A 1 693 ? -16.371 5.734 12.158 1.00 88.19 693 GLY A C 1
ATOM 5600 O O . GLY A 1 693 ? -16.427 4.753 11.419 1.00 88.19 693 GLY A O 1
ATOM 5601 N N . ASN A 1 694 ? -17.457 6.368 12.599 1.00 89.25 694 ASN A N 1
ATOM 5602 C CA . ASN A 1 694 ? -18.833 5.968 12.309 1.00 89.25 694 ASN A CA 1
ATOM 5603 C C . ASN A 1 694 ? -19.477 6.970 11.348 1.00 89.25 694 ASN A C 1
ATOM 5605 O O . ASN A 1 694 ? -19.876 8.061 11.763 1.00 89.25 694 ASN A O 1
ATOM 5609 N N . LEU A 1 695 ? -19.582 6.595 10.075 1.00 85.00 695 LEU A N 1
ATOM 5610 C CA . LEU A 1 695 ? -20.247 7.378 9.040 1.00 85.00 695 LEU A CA 1
ATOM 5611 C C . LEU A 1 695 ? -21.310 6.522 8.342 1.00 85.00 695 LEU A C 1
ATOM 5613 O O . LEU A 1 695 ? -21.207 5.293 8.259 1.00 85.00 695 LEU A O 1
ATOM 5617 N N . GLY A 1 696 ? -22.354 7.172 7.831 1.00 82.94 696 GLY A N 1
ATOM 5618 C CA . GLY A 1 696 ? -23.427 6.454 7.150 1.00 82.94 696 GLY A CA 1
ATOM 5619 C C . GLY A 1 696 ? -24.366 5.711 8.113 1.00 82.94 696 GLY A C 1
ATOM 5620 O O . GLY A 1 696 ? -24.470 6.094 9.273 1.00 82.94 696 GLY A O 1
ATOM 5621 N N . SER A 1 697 ? -25.058 4.661 7.645 1.00 86.12 697 SER A N 1
ATOM 5622 C CA . SER A 1 697 ? -26.073 3.838 8.358 1.00 86.12 697 SER A CA 1
ATOM 5623 C C . SER A 1 697 ? -27.380 4.559 8.718 1.00 86.12 697 SER A C 1
ATOM 5625 O O . SER A 1 697 ? -27.413 5.772 8.902 1.00 86.12 697 SER A O 1
ATOM 5627 N N . LYS A 1 698 ? -28.478 3.808 8.839 1.00 89.38 698 LYS A N 1
ATOM 5628 C CA . LYS A 1 698 ? -29.755 4.308 9.373 1.00 89.38 698 LYS A CA 1
ATOM 5629 C C . LYS A 1 698 ? -29.652 4.496 10.881 1.00 89.38 698 LYS A C 1
ATOM 5631 O O . LYS A 1 698 ? -29.947 5.561 11.416 1.00 89.38 698 LYS A O 1
ATOM 5636 N N . ILE A 1 699 ? -29.225 3.429 11.555 1.00 92.50 699 ILE A N 1
ATOM 5637 C CA . ILE A 1 699 ? -29.048 3.368 13.002 1.00 92.50 699 ILE A CA 1
ATOM 5638 C C . ILE A 1 699 ? -27.747 2.636 13.297 1.00 92.50 699 ILE A C 1
ATOM 5640 O O . ILE A 1 699 ? -27.595 1.483 12.891 1.00 92.50 699 ILE A O 1
ATOM 5644 N N . THR A 1 700 ? -26.863 3.269 14.064 1.00 93.69 700 THR A N 1
ATOM 5645 C CA . THR A 1 700 ? -25.711 2.601 14.681 1.00 93.69 700 THR A CA 1
ATOM 5646 C C . THR A 1 700 ? -25.941 2.459 16.174 1.00 93.69 700 THR A C 1
ATOM 5648 O O . THR A 1 700 ? -26.323 3.420 16.836 1.00 93.69 700 THR A O 1
ATOM 5651 N N . MET A 1 701 ? -25.671 1.267 16.701 1.00 94.44 701 MET A N 1
ATOM 5652 C CA . MET A 1 701 ? -25.515 1.014 18.131 1.00 94.44 701 MET A CA 1
ATOM 5653 C C . MET A 1 701 ? -24.184 0.299 18.352 1.00 94.44 701 MET A C 1
ATOM 5655 O O . MET A 1 701 ? -24.067 -0.901 18.080 1.00 94.44 701 MET A O 1
ATOM 5659 N N . LYS A 1 702 ? -23.173 1.041 18.819 1.00 93.12 702 LYS A N 1
ATOM 5660 C CA . LYS A 1 702 ? -21.810 0.516 18.995 1.00 93.12 702 LYS A CA 1
ATOM 5661 C C . LYS A 1 702 ? -21.151 1.057 20.261 1.00 93.12 702 LYS A C 1
ATOM 5663 O O . LYS A 1 702 ? -21.005 2.263 20.436 1.00 93.12 702 LYS A O 1
ATOM 5668 N N . TYR A 1 703 ? -20.696 0.135 21.112 1.00 94.06 703 TYR A N 1
ATOM 5669 C CA . TYR A 1 703 ? -20.090 0.451 22.411 1.00 94.06 703 TYR A CA 1
ATOM 5670 C C . TYR A 1 703 ? -18.834 -0.401 22.654 1.00 94.06 703 TYR A C 1
ATOM 5672 O O . TYR A 1 703 ? -18.897 -1.383 23.407 1.00 94.06 703 TYR A O 1
ATOM 5680 N N . PRO A 1 704 ? -17.695 -0.078 22.012 1.00 95.56 704 PRO A N 1
ATOM 5681 C CA . PRO A 1 704 ? -16.424 -0.729 22.291 1.00 95.56 704 PRO A CA 1
ATOM 5682 C C . PRO A 1 704 ? -16.130 -0.683 23.785 1.00 95.56 704 PRO A C 1
ATOM 5684 O O . PRO A 1 704 ? -16.338 0.329 24.456 1.00 95.56 704 PRO A O 1
ATOM 5687 N N . SER A 1 705 ? -15.730 -1.825 24.325 1.00 97.00 705 SER A N 1
ATOM 5688 C CA . SER A 1 705 ? -15.580 -2.010 25.763 1.00 97.00 705 SER A CA 1
ATOM 5689 C C . SER A 1 705 ? -14.173 -2.496 26.097 1.00 97.00 705 SER A C 1
ATOM 5691 O O . SER A 1 705 ? -13.682 -3.426 25.460 1.00 97.00 705 SER A O 1
ATOM 5693 N N . VAL A 1 706 ? -13.546 -1.922 27.121 1.00 97.62 706 VAL A N 1
ATOM 5694 C CA . VAL A 1 706 ? -12.254 -2.363 27.667 1.00 97.62 706 VAL A CA 1
ATOM 5695 C C . VAL A 1 706 ? -12.434 -2.847 29.102 1.00 97.62 706 VAL A C 1
ATOM 5697 O O . VAL A 1 706 ? -12.910 -2.113 29.967 1.00 97.62 706 VAL A O 1
ATOM 5700 N N . TYR A 1 707 ? -12.095 -4.112 29.342 1.00 98.25 707 TYR A N 1
ATOM 5701 C CA . TYR A 1 707 ? -12.131 -4.745 30.658 1.00 98.25 707 TYR A CA 1
ATOM 5702 C C . TYR A 1 707 ? -10.694 -4.828 31.167 1.00 98.25 707 TYR A C 1
ATOM 5704 O O . TYR A 1 707 ? -9.917 -5.674 30.719 1.00 98.25 707 TYR A O 1
ATOM 5712 N N . LEU A 1 708 ? -10.345 -3.920 32.073 1.00 98.19 708 LEU A N 1
ATOM 5713 C CA . LEU A 1 708 ? -9.012 -3.763 32.648 1.00 98.19 708 LEU A CA 1
ATOM 5714 C C . LEU A 1 708 ? -8.900 -4.695 33.859 1.00 98.19 708 LEU A C 1
ATOM 5716 O O . LEU A 1 708 ? -9.249 -4.326 34.983 1.00 98.19 708 LEU A O 1
ATOM 5720 N N . VAL A 1 709 ? -8.506 -5.941 33.594 1.00 97.69 709 VAL A N 1
ATOM 5721 C CA . VAL A 1 709 ? -8.505 -7.049 34.567 1.00 97.69 709 VAL A CA 1
ATOM 5722 C C . VAL A 1 709 ? -7.165 -7.237 35.266 1.00 97.69 709 VAL A C 1
ATOM 5724 O O . VAL A 1 709 ? -7.124 -7.856 36.326 1.00 97.69 709 VAL A O 1
ATOM 5727 N N . GLY A 1 710 ? -6.080 -6.713 34.695 1.00 97.12 710 GLY A N 1
ATOM 5728 C CA . GLY A 1 710 ? -4.750 -6.765 35.287 1.00 97.12 710 GLY A CA 1
ATOM 5729 C C . GLY A 1 710 ? -4.307 -5.436 35.888 1.00 97.12 710 GLY A C 1
ATOM 5730 O O . GLY A 1 710 ? -4.754 -4.361 35.485 1.00 97.12 710 GLY A O 1
ATOM 5731 N N . ARG A 1 711 ? -3.391 -5.505 36.859 1.00 97.94 711 ARG A N 1
ATOM 5732 C CA . ARG A 1 711 ? -2.781 -4.319 37.474 1.00 97.94 711 ARG A CA 1
ATOM 5733 C C . ARG A 1 711 ? -2.122 -3.445 36.397 1.00 97.94 711 ARG A C 1
ATOM 5735 O O . ARG A 1 711 ? -1.481 -3.976 35.492 1.00 97.94 711 ARG A O 1
ATOM 5742 N N . LYS A 1 712 ? -2.277 -2.118 36.489 1.00 97.81 712 LYS A N 1
ATOM 5743 C CA . LYS A 1 712 ? -1.724 -1.139 35.523 1.00 97.81 712 LYS A CA 1
ATOM 5744 C C . LYS A 1 712 ? -2.185 -1.303 34.064 1.00 97.81 712 LYS A C 1
ATOM 5746 O O . LYS A 1 712 ? -1.589 -0.695 33.175 1.00 97.81 712 LYS A O 1
ATOM 5751 N N . ALA A 1 713 ? -3.229 -2.089 33.798 1.00 98.31 713 ALA A N 1
ATOM 5752 C CA . ALA A 1 713 ? -3.811 -2.185 32.462 1.00 98.31 713 ALA A CA 1
ATOM 5753 C C . ALA A 1 713 ? -4.355 -0.822 31.998 1.00 98.31 713 ALA A C 1
ATOM 5755 O O . ALA A 1 713 ? -4.914 -0.057 32.796 1.00 98.31 713 ALA A O 1
ATOM 5756 N N . ARG A 1 714 ? -4.205 -0.533 30.701 1.00 98.44 714 ARG A N 1
ATOM 5757 C CA . ARG A 1 714 ? -4.6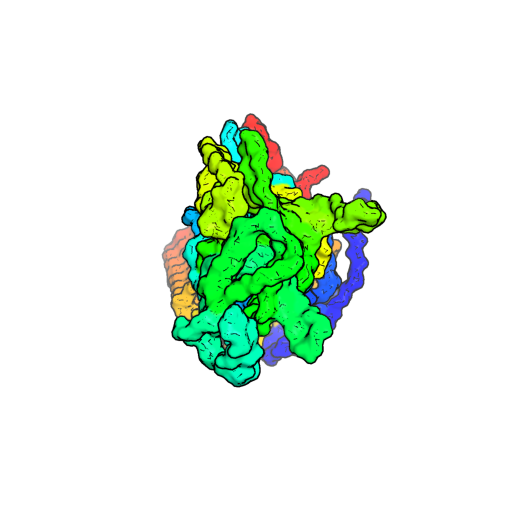11 0.736 30.086 1.00 98.44 714 ARG A CA 1
ATOM 5758 C C . ARG A 1 714 ? -5.593 0.525 28.941 1.00 98.44 714 ARG A C 1
ATOM 5760 O O . ARG A 1 714 ? -5.436 -0.402 28.147 1.00 98.44 714 ARG A O 1
ATOM 5767 N N . GLY A 1 715 ? -6.593 1.396 28.849 1.00 97.75 715 GLY A N 1
ATOM 5768 C CA . GLY A 1 715 ? -7.594 1.356 27.786 1.00 97.75 715 GLY A CA 1
ATOM 5769 C C . GLY A 1 715 ? -7.908 2.737 27.225 1.00 97.75 715 GLY A C 1
ATOM 5770 O O . GLY A 1 715 ? -8.279 3.636 27.971 1.00 97.75 715 GLY A O 1
ATOM 5771 N N . GLU A 1 716 ? -7.821 2.890 25.914 1.00 96.38 716 GLU A N 1
ATOM 5772 C CA . GLU A 1 716 ? -8.123 4.130 25.206 1.00 96.38 716 GLU A CA 1
ATOM 5773 C C . GLU A 1 716 ? -9.232 3.880 24.182 1.00 96.38 716 GLU A C 1
ATOM 5775 O O . GLU A 1 716 ? -9.239 2.860 23.490 1.00 96.38 716 GLU A O 1
ATOM 5780 N N . ILE A 1 717 ? -10.210 4.782 24.122 1.00 95.75 717 ILE A N 1
ATOM 5781 C CA . ILE A 1 717 ? -11.317 4.739 23.167 1.00 95.75 717 ILE A CA 1
ATOM 5782 C C . ILE A 1 717 ? -11.439 6.113 22.527 1.00 95.75 717 ILE A C 1
ATOM 5784 O O . ILE A 1 717 ? -11.832 7.076 23.182 1.00 95.75 717 ILE A O 1
ATOM 5788 N N . LEU A 1 718 ? -11.148 6.184 21.238 1.00 93.12 718 LEU A N 1
ATOM 5789 C CA . LEU A 1 718 ? -11.299 7.360 20.402 1.00 93.12 718 LEU A CA 1
ATOM 5790 C C . LEU A 1 718 ? -12.387 7.077 19.371 1.00 93.12 718 LEU A C 1
ATOM 5792 O O . LEU A 1 718 ? -12.249 6.162 18.566 1.00 93.12 718 LEU A O 1
ATOM 5796 N N . SER A 1 719 ? -13.482 7.830 19.394 1.00 91.75 719 SER A N 1
ATOM 5797 C CA . SER A 1 719 ? -14.612 7.599 18.490 1.00 91.75 719 SER A CA 1
ATOM 5798 C C . SER A 1 719 ? -15.067 8.895 17.834 1.00 91.75 719 SER A C 1
ATOM 5800 O O . SER A 1 719 ? -15.295 9.886 18.524 1.00 91.75 719 SER A O 1
ATOM 5802 N N . ILE A 1 720 ? -15.278 8.864 16.519 1.00 91.38 720 ILE A N 1
ATOM 5803 C CA . ILE A 1 720 ? -16.001 9.888 15.762 1.00 91.38 720 ILE A CA 1
ATOM 5804 C C . ILE A 1 720 ? -17.324 9.337 15.233 1.00 91.38 720 ILE A C 1
ATOM 5806 O O . ILE A 1 720 ? -17.391 8.200 14.762 1.00 91.38 720 ILE A O 1
ATOM 5810 N N . ALA A 1 721 ? -18.382 10.139 15.302 1.00 92.06 721 ALA A N 1
ATOM 5811 C CA . ALA A 1 721 ? -19.671 9.832 14.694 1.00 92.06 721 ALA A CA 1
ATOM 5812 C C . ALA A 1 721 ? -20.206 11.012 13.878 1.00 92.06 721 ALA A C 1
ATOM 5814 O O . ALA A 1 721 ? -20.208 12.144 14.359 1.00 92.06 721 ALA A O 1
ATOM 5815 N N . TYR A 1 722 ? -20.698 10.737 12.671 1.00 91.25 722 TYR A N 1
ATOM 5816 C CA . TYR A 1 722 ? -21.393 11.706 11.825 1.00 91.25 722 TYR A CA 1
ATOM 5817 C C . TYR A 1 722 ? -22.832 11.245 11.566 1.00 91.25 722 TYR A C 1
ATOM 5819 O O . TYR A 1 722 ? -23.043 10.123 11.100 1.00 91.25 722 TYR A O 1
ATOM 5827 N N . ALA A 1 723 ? -23.815 12.105 11.837 1.00 92.50 723 ALA A N 1
ATOM 5828 C CA . ALA A 1 723 ? -25.222 11.851 11.530 1.00 92.50 723 ALA A CA 1
ATOM 5829 C C . ALA A 1 723 ? -25.790 12.926 10.594 1.00 92.50 723 ALA A C 1
ATOM 5831 O O . ALA A 1 723 ? -25.872 14.097 10.964 1.00 92.50 723 ALA A O 1
ATOM 5832 N N . GLY A 1 724 ? -26.215 12.504 9.406 1.00 90.06 724 GLY A N 1
ATOM 5833 C CA . GLY A 1 724 ? -26.991 13.285 8.448 1.00 90.06 724 GLY A CA 1
ATOM 5834 C C . GLY A 1 724 ? -28.501 13.034 8.558 1.00 90.06 724 GLY A C 1
ATOM 5835 O O . GLY A 1 724 ? -28.999 12.428 9.512 1.00 90.06 724 GLY A O 1
ATOM 5836 N N . HIS A 1 725 ? -29.243 13.463 7.536 1.00 88.19 725 HIS A N 1
ATOM 5837 C CA . HIS A 1 725 ? -30.702 13.368 7.494 1.00 88.19 725 HIS A CA 1
ATOM 5838 C C . HIS A 1 725 ? -31.229 11.937 7.710 1.00 88.19 725 HIS A C 1
ATOM 5840 O O . HIS A 1 725 ? -30.858 11.005 6.997 1.00 88.19 725 HIS A O 1
ATOM 5846 N N . GLY A 1 726 ? -32.138 11.768 8.677 1.00 87.50 726 GLY A N 1
ATOM 5847 C CA . GLY A 1 726 ? -32.791 10.485 8.967 1.00 87.50 726 GLY A CA 1
ATOM 5848 C C . GLY A 1 726 ? -31.898 9.438 9.645 1.00 87.50 726 GLY A C 1
ATOM 5849 O O . GLY A 1 726 ? -32.331 8.296 9.805 1.00 87.50 726 GLY A O 1
ATOM 5850 N N . GLN A 1 727 ? -30.679 9.806 10.051 1.00 92.50 727 GLN A N 1
ATOM 5851 C CA . GLN A 1 727 ? -29.725 8.904 10.696 1.00 92.50 727 GLN A CA 1
ATOM 5852 C C . GLN A 1 727 ? -29.697 9.094 12.216 1.00 92.50 727 GLN A C 1
ATOM 5854 O O . GLN A 1 727 ? -29.779 10.217 12.721 1.00 92.50 727 GLN A O 1
ATOM 5859 N N . HIS A 1 728 ? -29.507 7.992 12.947 1.00 94.44 728 HIS A N 1
ATOM 5860 C CA . HIS A 1 728 ? -29.260 8.000 14.391 1.00 94.44 728 HIS A CA 1
ATOM 5861 C C . HIS A 1 728 ? -27.991 7.212 14.739 1.00 94.44 728 HIS A C 1
ATOM 5863 O O . HIS A 1 728 ? -27.971 5.983 14.690 1.00 94.44 728 HIS A O 1
ATOM 5869 N N . GLN A 1 729 ? -26.928 7.918 15.121 1.00 94.50 729 GLN A N 1
ATOM 5870 C CA . GLN A 1 729 ? -25.674 7.312 15.575 1.00 94.50 729 GLN A CA 1
ATOM 5871 C C . GLN A 1 729 ? -25.632 7.254 17.110 1.00 94.50 729 GLN A C 1
ATOM 5873 O O . GLN A 1 729 ? -25.248 8.237 17.739 1.00 94.50 729 GLN A O 1
ATOM 5878 N N . ASP A 1 730 ? -26.016 6.129 17.724 1.00 94.38 730 ASP A N 1
ATOM 5879 C CA . ASP A 1 730 ? -25.835 5.881 19.165 1.00 94.38 730 ASP A CA 1
ATOM 5880 C C . ASP A 1 730 ? -24.506 5.133 19.388 1.00 94.38 730 ASP A C 1
ATOM 5882 O O . ASP A 1 730 ? -24.412 3.904 19.319 1.00 94.38 730 ASP A O 1
ATOM 5886 N N . ALA A 1 731 ? -23.445 5.911 19.588 1.00 92.62 731 ALA A N 1
ATOM 5887 C CA . ALA A 1 731 ? -22.077 5.433 19.736 1.00 92.62 731 ALA A CA 1
ATOM 5888 C C . ALA A 1 731 ? -21.531 5.778 21.127 1.00 92.62 731 ALA A C 1
ATOM 5890 O O . ALA A 1 731 ? -22.043 6.645 21.827 1.00 92.62 731 ALA A O 1
ATOM 5891 N N . GLY A 1 732 ? -20.468 5.118 21.564 1.00 91.81 732 GLY A N 1
ATOM 5892 C CA . GLY A 1 732 ? -19.803 5.503 22.804 1.00 91.81 732 GLY A CA 1
ATOM 5893 C C . GLY A 1 732 ? -18.727 4.519 23.200 1.00 91.81 732 GLY A C 1
ATOM 5894 O O . GLY A 1 732 ? -18.050 3.984 22.334 1.00 91.81 732 GLY A O 1
ATOM 5895 N N . GLY A 1 733 ? -18.559 4.270 24.496 1.00 95.00 733 GLY A N 1
ATOM 5896 C CA . GLY A 1 733 ? -17.498 3.393 24.985 1.00 95.00 733 GLY A CA 1
ATOM 5897 C C . GLY A 1 733 ? -17.713 2.950 26.425 1.00 95.00 733 GLY A C 1
ATOM 5898 O O . GLY A 1 733 ? -18.411 3.612 27.194 1.00 95.00 733 GLY A O 1
ATOM 5899 N N . LYS A 1 734 ? -17.127 1.811 26.799 1.00 96.69 734 LYS A N 1
ATOM 5900 C CA . LYS A 1 734 ? -17.175 1.307 28.176 1.00 96.69 734 LYS A CA 1
ATOM 5901 C C . LYS A 1 734 ? -15.776 1.028 28.705 1.00 96.69 734 LYS A C 1
ATOM 5903 O O . LYS A 1 734 ? -15.038 0.268 28.086 1.00 96.69 734 LYS A O 1
ATOM 5908 N N . ALA A 1 735 ? -15.448 1.571 29.870 1.00 97.75 735 ALA A N 1
ATOM 5909 C CA . ALA A 1 735 ? -14.229 1.255 30.603 1.00 97.75 735 ALA A CA 1
ATOM 5910 C C . ALA A 1 735 ? -14.594 0.592 31.934 1.00 97.75 735 ALA A C 1
ATOM 5912 O O . ALA A 1 735 ? -15.259 1.195 32.776 1.00 97.75 735 ALA A O 1
ATOM 5913 N N . VAL A 1 736 ? -14.186 -0.665 32.111 1.00 98.00 736 VAL A N 1
ATOM 5914 C CA . VAL A 1 736 ? -14.452 -1.450 33.322 1.00 98.00 736 VAL A CA 1
ATOM 5915 C C . VAL A 1 736 ? -13.125 -1.736 34.018 1.00 98.00 736 VAL A C 1
ATOM 5917 O O . VAL A 1 736 ? -12.336 -2.560 33.557 1.00 98.00 736 VAL A O 1
ATOM 5920 N N . HIS A 1 737 ? -12.881 -1.045 35.125 1.00 98.38 737 HIS A N 1
ATOM 5921 C CA . HIS A 1 737 ? -11.705 -1.170 35.976 1.00 98.38 737 HIS A CA 1
ATOM 5922 C C . HIS A 1 737 ? -11.945 -2.261 37.023 1.00 98.38 737 HIS A C 1
ATOM 5924 O O . HIS A 1 737 ? -12.758 -2.091 37.933 1.00 98.38 737 HIS A O 1
ATOM 5930 N N . LEU A 1 738 ? -11.253 -3.394 36.881 1.00 97.44 738 LEU A N 1
ATOM 5931 C CA . LEU A 1 738 ? -11.385 -4.570 37.754 1.00 97.44 738 LEU A CA 1
ATOM 5932 C C . LEU A 1 738 ? -10.113 -4.846 38.574 1.00 97.44 738 LEU A C 1
ATOM 5934 O O . LEU A 1 738 ? -10.097 -5.766 39.392 1.00 97.44 738 LEU A O 1
ATOM 5938 N N . ALA A 1 739 ? -9.056 -4.060 38.358 1.00 97.44 739 ALA A N 1
ATOM 5939 C CA . ALA A 1 739 ? -7.757 -4.208 38.999 1.00 97.44 739 ALA A CA 1
ATOM 5940 C C . ALA A 1 739 ? -7.146 -2.854 39.411 1.00 97.44 739 ALA A C 1
ATOM 5942 O O . ALA A 1 739 ? -7.543 -1.811 38.878 1.00 97.44 739 ALA A O 1
ATOM 5943 N N . PRO A 1 740 ? -6.180 -2.848 40.351 1.00 97.00 740 PRO A N 1
ATOM 5944 C CA . PRO A 1 740 ? -5.527 -1.625 40.816 1.00 97.00 740 PRO A CA 1
ATOM 5945 C C . PRO A 1 740 ? -4.691 -0.906 39.747 1.00 97.00 740 PRO A C 1
ATOM 5947 O O . PRO A 1 740 ? -4.136 -1.532 38.840 1.00 97.00 740 PRO A O 1
ATOM 5950 N N . GLU A 1 741 ? -4.528 0.406 39.926 1.00 97.56 741 GLU A N 1
ATOM 5951 C CA . GLU A 1 741 ? -3.676 1.305 39.132 1.00 97.56 741 GLU A CA 1
ATOM 5952 C C . GLU A 1 741 ? -4.020 1.327 37.636 1.00 97.56 741 GLU A C 1
ATOM 5954 O O . GLU A 1 741 ? -3.178 1.640 36.796 1.00 97.56 741 GLU A O 1
ATOM 5959 N N . THR A 1 742 ? -5.250 0.964 37.281 1.00 98.25 742 THR A N 1
ATOM 5960 C CA . THR A 1 742 ? -5.690 0.911 35.886 1.00 98.25 742 THR A CA 1
ATOM 5961 C C . THR A 1 742 ? -6.050 2.303 35.375 1.00 98.25 742 THR A C 1
ATOM 5963 O O . THR A 1 742 ? -6.598 3.126 36.111 1.00 98.25 742 THR A O 1
ATOM 5966 N N . THR A 1 743 ? -5.761 2.586 34.105 1.00 98.44 743 THR A N 1
ATOM 5967 C CA . THR A 1 743 ? -6.013 3.907 33.506 1.00 98.44 743 THR A CA 1
ATOM 5968 C C . THR A 1 743 ? -6.880 3.795 32.261 1.00 98.44 743 THR A C 1
ATOM 5970 O O . THR A 1 743 ? -6.636 2.927 31.425 1.00 98.44 743 THR A O 1
ATOM 5973 N N . SER A 1 744 ? -7.859 4.682 32.095 1.00 98.00 744 SER A N 1
ATOM 5974 C CA . SER A 1 744 ? -8.642 4.748 30.862 1.00 98.00 744 SER A CA 1
ATOM 5975 C C . SER A 1 744 ? -8.875 6.162 30.347 1.00 98.00 744 SER A C 1
ATOM 5977 O O . SER A 1 744 ? -8.957 7.118 31.119 1.00 98.00 744 SER A O 1
ATOM 5979 N N . GLN A 1 745 ? -9.004 6.284 29.029 1.00 96.50 745 GLN A N 1
ATOM 5980 C CA . GLN A 1 745 ? -9.370 7.528 28.364 1.00 96.50 745 GLN A CA 1
ATOM 5981 C C . GLN A 1 745 ? -10.427 7.256 27.294 1.00 96.50 745 GLN A C 1
ATOM 5983 O O . GLN A 1 745 ? -10.252 6.385 26.446 1.00 96.50 745 GLN A O 1
ATOM 5988 N N . ILE A 1 746 ? -11.532 7.996 27.331 1.00 96.06 746 ILE A N 1
ATOM 5989 C CA . ILE A 1 746 ? -12.587 7.940 26.319 1.00 96.06 746 ILE A CA 1
ATOM 5990 C C . ILE A 1 746 ? -12.735 9.336 25.727 1.00 96.06 746 ILE A C 1
ATOM 5992 O O . ILE A 1 746 ? -13.104 10.265 26.436 1.00 96.06 746 ILE A O 1
ATOM 5996 N N . ILE A 1 747 ? -12.468 9.485 24.436 1.00 93.69 747 ILE A N 1
ATOM 5997 C CA . ILE A 1 747 ? -12.693 10.714 23.678 1.00 93.69 747 ILE A CA 1
ATOM 5998 C C . ILE A 1 747 ? -13.727 10.395 22.602 1.00 93.69 747 ILE A C 1
ATOM 6000 O O . ILE A 1 747 ? -13.476 9.613 21.684 1.00 93.69 747 ILE A O 1
ATOM 6004 N N . SER A 1 748 ? -14.900 11.004 22.712 1.00 93.25 748 SER A N 1
ATOM 6005 C CA . SER A 1 748 ? -15.969 10.870 21.731 1.00 93.25 748 SER A CA 1
ATOM 6006 C C . SER A 1 748 ? -16.234 12.213 21.077 1.00 93.25 748 SER A C 1
ATOM 6008 O O . SER A 1 748 ? -16.597 13.168 21.757 1.00 93.25 748 SER A O 1
ATOM 6010 N N . LYS A 1 749 ? -16.110 12.270 19.754 1.00 93.00 749 LYS A N 1
ATOM 6011 C CA . LYS A 1 749 ? -16.463 13.428 18.938 1.00 93.00 749 LYS A CA 1
ATOM 6012 C C . LYS A 1 749 ? -17.667 13.101 18.066 1.00 93.00 749 LYS A C 1
ATOM 6014 O O . LYS A 1 749 ? -17.756 12.020 17.489 1.00 93.00 749 LYS A O 1
ATOM 6019 N N . SER A 1 750 ? -18.611 14.022 17.965 1.00 93.44 750 SER A N 1
ATOM 6020 C CA . SER A 1 750 ? -19.832 13.816 17.187 1.00 93.44 750 SER A CA 1
ATOM 6021 C C . SER A 1 750 ? -20.184 15.042 16.361 1.00 93.44 750 SER A C 1
ATOM 6023 O O . SER A 1 750 ? -19.959 16.166 16.796 1.00 93.44 750 SER A O 1
ATOM 6025 N N . ILE A 1 751 ? -20.712 14.820 15.161 1.00 92.88 751 ILE A N 1
ATOM 6026 C CA . ILE A 1 751 ? -21.151 15.862 14.233 1.00 92.88 751 ILE A CA 1
ATOM 6027 C C . ILE A 1 751 ? -22.569 15.513 13.780 1.00 92.88 751 ILE A C 1
ATOM 6029 O O . ILE A 1 751 ? -22.808 14.391 13.329 1.00 92.88 751 ILE A O 1
ATOM 6033 N N . SER A 1 752 ? -23.501 16.459 13.885 1.00 92.88 752 SER A N 1
ATOM 6034 C CA . SER A 1 752 ? -24.879 16.282 13.404 1.00 92.88 752 SER A CA 1
ATOM 6035 C C . SER A 1 752 ? -25.282 17.370 12.411 1.00 92.88 752 SER A C 1
ATOM 6037 O O . SER A 1 752 ? -25.019 18.552 12.652 1.00 92.88 752 SER A O 1
ATOM 6039 N N . ARG A 1 753 ? -25.936 16.957 11.317 1.00 88.94 753 ARG A N 1
ATOM 6040 C CA . ARG A 1 753 ? -26.442 17.817 10.235 1.00 88.94 753 ARG A CA 1
ATOM 6041 C C . ARG A 1 753 ? -27.755 17.286 9.645 1.00 88.94 753 ARG A C 1
ATOM 6043 O O . ARG A 1 753 ? -28.037 16.092 9.687 1.00 88.94 753 ARG A O 1
ATOM 6050 N N . GLY A 1 754 ? -28.549 18.157 9.032 1.00 86.94 754 GLY A N 1
ATOM 6051 C CA . GLY A 1 754 ? -29.739 17.838 8.247 1.00 86.94 754 GLY A CA 1
ATOM 6052 C C . GLY A 1 754 ? -30.877 17.230 9.068 1.00 86.94 754 GLY A C 1
ATOM 6053 O O . GLY A 1 754 ? -31.665 16.450 8.526 1.00 86.94 754 GLY A O 1
ATOM 6054 N N . GLY A 1 755 ? -30.942 17.527 10.370 1.00 89.94 755 GLY A N 1
ATOM 6055 C CA . GLY A 1 755 ? -31.846 16.856 11.310 1.00 89.94 755 GLY A CA 1
ATOM 6056 C C . GLY A 1 755 ? -31.341 15.492 11.796 1.00 89.94 755 GLY A C 1
ATOM 6057 O O . GLY A 1 755 ? -32.108 14.722 12.375 1.00 89.94 755 GLY A O 1
ATOM 6058 N N . GLY A 1 756 ? -30.071 15.168 11.542 1.00 92.56 756 GLY A N 1
ATOM 6059 C CA . GLY A 1 756 ? -29.415 13.974 12.057 1.00 92.56 756 GLY A CA 1
ATOM 6060 C C . GLY A 1 756 ? -29.283 13.986 13.576 1.00 92.56 756 GLY A C 1
ATOM 6061 O O . GLY A 1 756 ? -29.239 15.044 14.216 1.00 92.56 756 GLY A O 1
ATOM 6062 N N . ARG A 1 757 ? -29.228 12.783 14.154 1.00 94.62 757 ARG A N 1
ATOM 6063 C CA . ARG A 1 757 ? -29.101 12.591 15.598 1.00 94.62 757 ARG A CA 1
ATOM 6064 C C . ARG A 1 757 ? -27.837 11.821 15.951 1.00 94.62 757 ARG A C 1
ATOM 6066 O O . ARG A 1 757 ? -27.713 10.642 15.614 1.00 94.62 757 ARG A O 1
ATOM 6073 N N . THR A 1 758 ? -26.947 12.434 16.718 1.00 94.88 758 THR A N 1
ATOM 6074 C CA . THR A 1 758 ? -25.864 11.719 17.407 1.00 94.88 758 THR A CA 1
ATOM 6075 C C . THR A 1 758 ? -26.224 11.482 18.868 1.00 94.88 758 THR A C 1
ATOM 6077 O O . THR A 1 758 ? -26.916 12.271 19.508 1.00 94.88 758 THR A O 1
ATOM 6080 N N . SER A 1 759 ? -25.779 10.366 19.428 1.00 94.19 759 SER A N 1
ATOM 6081 C CA . SER A 1 759 ? -25.888 10.096 20.855 1.00 94.19 759 SER A CA 1
ATOM 6082 C C . SER A 1 759 ? -24.588 9.480 21.350 1.00 94.19 759 SER A C 1
ATOM 6084 O O . SER A 1 759 ? -24.167 8.455 20.820 1.00 94.19 759 SER A O 1
ATOM 6086 N N . TYR A 1 760 ? -23.967 10.086 22.361 1.00 94.75 760 TYR A N 1
ATOM 6087 C CA . TYR A 1 760 ? -22.903 9.450 23.125 1.00 94.75 760 TYR A CA 1
ATOM 6088 C C . TYR A 1 760 ? -23.505 8.615 24.256 1.00 94.75 760 TYR A C 1
ATOM 6090 O O . TYR A 1 760 ? -24.328 9.113 25.028 1.00 94.75 760 TYR A O 1
ATOM 6098 N N . ARG A 1 761 ? -23.057 7.370 24.415 1.00 94.62 761 ARG A N 1
ATOM 6099 C CA . ARG A 1 761 ? -23.417 6.520 25.556 1.00 94.62 761 ARG A CA 1
ATOM 6100 C C . ARG A 1 761 ? -22.189 5.859 26.167 1.00 94.62 761 ARG A C 1
ATOM 6102 O O . ARG A 1 761 ? -21.581 4.968 25.575 1.00 94.62 761 ARG A O 1
ATOM 6109 N N . GLY A 1 762 ? -21.856 6.279 27.382 1.00 94.56 762 GLY A N 1
ATOM 6110 C CA . GLY A 1 762 ? -20.656 5.846 28.092 1.00 94.56 762 GLY A CA 1
ATOM 6111 C C . GLY A 1 762 ? -20.957 5.031 29.345 1.00 94.56 762 GLY A C 1
ATOM 6112 O O . GLY A 1 762 ? -21.943 5.297 30.029 1.00 94.56 762 GLY A O 1
ATOM 6113 N N . LEU A 1 763 ? -20.086 4.077 29.683 1.00 96.50 763 LEU A N 1
ATOM 6114 C CA . LEU A 1 763 ? -20.039 3.470 31.019 1.00 96.50 763 LEU A CA 1
ATOM 6115 C C . LEU A 1 763 ? -18.604 3.468 31.546 1.00 96.50 763 LEU A C 1
ATOM 6117 O O . LEU A 1 763 ? -17.751 2.789 30.981 1.00 96.50 763 LEU A O 1
ATOM 6121 N N . VAL A 1 764 ? -18.367 4.139 32.666 1.00 97.75 764 VAL A N 1
ATOM 6122 C CA . VAL A 1 764 ? -17.164 3.940 33.480 1.00 97.75 764 VAL A CA 1
ATOM 6123 C C . VAL A 1 764 ? -17.569 3.166 34.723 1.00 97.75 764 VAL A C 1
ATOM 6125 O O . VAL A 1 764 ? -18.421 3.613 35.488 1.00 97.75 764 VAL A O 1
ATOM 6128 N N . GLN A 1 765 ? -16.989 1.988 34.915 1.00 98.06 765 GLN A N 1
ATOM 6129 C CA . GLN A 1 765 ? -17.221 1.166 36.094 1.00 98.06 765 GLN A CA 1
ATOM 6130 C C . GLN A 1 765 ? -15.898 0.897 36.803 1.00 98.06 765 GLN A C 1
ATOM 6132 O O . GLN A 1 765 ? -14.936 0.478 36.166 1.00 98.06 765 GLN A O 1
ATOM 6137 N N . VAL A 1 766 ? -15.863 1.103 38.114 1.00 97.81 766 VAL A N 1
ATOM 6138 C CA . VAL A 1 766 ? -14.716 0.830 38.982 1.00 97.81 766 VAL A CA 1
ATOM 6139 C C . VAL A 1 766 ? -15.163 -0.138 40.062 1.00 97.81 766 VAL A C 1
ATOM 6141 O O . VAL A 1 766 ? -16.051 0.184 40.844 1.00 97.81 766 VAL A O 1
ATOM 6144 N N . ALA A 1 767 ? -14.557 -1.322 40.091 1.00 96.44 767 ALA A N 1
ATOM 6145 C CA . ALA A 1 767 ? -14.861 -2.342 41.084 1.00 96.44 767 ALA A CA 1
ATOM 6146 C C . ALA A 1 767 ? -14.253 -2.021 42.469 1.00 96.44 767 ALA A C 1
ATOM 6148 O O . ALA A 1 767 ? -13.247 -1.308 42.546 1.00 96.44 767 ALA A O 1
ATOM 6149 N N . PRO A 1 768 ? -14.772 -2.623 43.560 1.00 94.88 768 PRO A N 1
ATOM 6150 C CA . PRO A 1 768 ? -14.300 -2.384 44.933 1.00 94.88 768 PRO A CA 1
ATOM 6151 C C . PRO A 1 768 ? -12.840 -2.739 45.230 1.00 94.88 768 PRO A C 1
ATOM 6153 O O . PRO A 1 768 ? -12.340 -2.454 46.312 1.00 94.88 768 PRO A O 1
ATOM 6156 N N . ASN A 1 769 ? -12.141 -3.396 44.311 1.00 91.62 769 ASN A N 1
ATOM 6157 C CA . ASN A 1 769 ? -10.729 -3.754 44.427 1.00 91.62 769 ASN A CA 1
ATOM 6158 C C . ASN A 1 769 ? -9.814 -2.897 43.525 1.00 91.62 769 ASN A C 1
ATOM 6160 O O . ASN A 1 769 ? -8.593 -3.040 43.588 1.00 91.62 769 ASN A O 1
ATOM 6164 N N . ALA A 1 770 ? -10.367 -2.005 42.697 1.00 95.12 770 ALA A N 1
ATOM 6165 C CA . ALA A 1 770 ? -9.638 -1.241 41.683 1.00 95.12 770 ALA A CA 1
ATOM 6166 C C . ALA A 1 770 ? -9.035 0.073 42.231 1.00 95.12 770 ALA A C 1
ATOM 6168 O O . ALA A 1 770 ? -9.301 1.166 41.726 1.00 95.12 770 ALA A O 1
ATOM 6169 N N . LYS A 1 771 ? -8.194 -0.045 43.266 1.00 95.25 771 LYS A N 1
ATOM 6170 C CA . LYS A 1 771 ? -7.481 1.067 43.929 1.00 95.25 771 LYS A CA 1
ATOM 6171 C C . LYS A 1 771 ? -6.639 1.896 42.963 1.00 95.25 771 LYS A C 1
ATOM 6173 O O . LYS A 1 771 ? -5.997 1.330 42.084 1.00 95.25 771 LYS A O 1
ATOM 6178 N N . ASN A 1 772 ? -6.550 3.206 43.180 1.00 96.81 772 ASN A N 1
ATOM 6179 C CA . ASN A 1 772 ? -5.719 4.144 42.413 1.00 96.81 772 ASN A CA 1
ATOM 6180 C C . ASN A 1 772 ? -5.995 4.140 40.900 1.00 96.81 772 ASN A C 1
ATOM 6182 O O . ASN A 1 772 ? -5.106 4.437 40.099 1.00 96.81 772 ASN A O 1
ATOM 6186 N N . SER A 1 773 ? -7.212 3.775 40.498 1.00 97.38 773 SER A N 1
ATOM 6187 C CA . SER A 1 773 ? -7.612 3.797 39.094 1.00 97.38 773 SER A CA 1
ATOM 6188 C C . SER A 1 773 ? -7.913 5.219 38.632 1.00 97.38 773 SER A C 1
ATOM 6190 O O . SER A 1 773 ? -8.403 6.046 39.405 1.00 97.38 773 SER A O 1
ATOM 6192 N N . LYS A 1 774 ? -7.631 5.501 37.359 1.00 98.12 774 LYS A N 1
ATOM 6193 C CA . LYS A 1 774 ? -7.874 6.808 36.741 1.00 98.12 774 LYS A CA 1
ATOM 6194 C C . LYS A 1 774 ? -8.698 6.658 35.471 1.00 98.12 774 LYS A C 1
ATOM 6196 O O . LYS A 1 774 ? -8.415 5.774 34.666 1.00 98.12 774 LYS A O 1
ATOM 6201 N N . SER A 1 775 ? -9.685 7.518 35.262 1.00 97.38 775 SER A N 1
ATOM 6202 C CA . SER A 1 775 ? -10.463 7.547 34.022 1.00 97.38 775 SER A CA 1
ATOM 6203 C C . SER A 1 775 ? -10.761 8.980 33.610 1.00 97.38 775 SER A C 1
ATOM 6205 O O . SER A 1 775 ? -11.160 9.782 34.451 1.00 97.38 775 SER A O 1
ATOM 6207 N N . LYS A 1 776 ? -10.587 9.292 32.325 1.00 97.38 776 LYS A N 1
ATOM 6208 C CA . LYS A 1 776 ? -10.985 10.576 31.742 1.00 97.38 776 LYS A CA 1
ATOM 6209 C C . LYS A 1 776 ? -11.932 10.358 30.569 1.00 97.38 776 LYS A C 1
ATOM 6211 O O . LYS A 1 776 ? -11.603 9.627 29.638 1.00 97.38 776 LYS A O 1
ATOM 6216 N N . VAL A 1 777 ? -13.087 11.017 30.591 1.00 96.50 777 VAL A N 1
ATOM 6217 C CA . VAL A 1 777 ? -14.103 10.930 29.536 1.00 96.50 777 VAL A CA 1
ATOM 6218 C C . VAL A 1 777 ? -14.392 12.315 28.966 1.00 96.50 777 VAL A C 1
ATOM 6220 O O . VAL A 1 777 ? -14.961 13.147 29.660 1.00 96.50 777 VAL A O 1
ATOM 6223 N N . VAL A 1 778 ? -14.076 12.542 27.694 1.00 94.81 778 VAL A N 1
ATOM 6224 C CA . VAL A 1 778 ? -14.332 13.797 26.973 1.00 94.81 778 VAL A CA 1
ATOM 6225 C C . VAL A 1 778 ? -15.332 13.540 25.851 1.00 94.81 778 VAL A C 1
ATOM 6227 O O . VAL A 1 778 ? -15.120 12.666 25.009 1.00 94.81 778 VAL A O 1
ATOM 6230 N N . CYS A 1 779 ? -16.437 14.280 25.848 1.00 93.12 779 CYS A N 1
ATOM 6231 C CA . CYS A 1 779 ? -17.507 14.153 24.863 1.00 93.12 779 CYS A CA 1
ATOM 6232 C C . CYS A 1 779 ? -17.748 15.492 24.171 1.00 93.12 779 CYS A C 1
ATOM 6234 O O . CYS A 1 779 ? -18.403 16.362 24.734 1.00 93.12 779 CYS A O 1
ATOM 6236 N N . ASP A 1 780 ? -17.282 15.638 22.936 1.00 93.25 780 ASP A N 1
ATOM 6237 C CA . ASP A 1 780 ? -17.507 16.846 22.151 1.00 93.25 780 ASP A CA 1
ATOM 6238 C C . ASP A 1 780 ? -18.559 16.593 21.069 1.00 93.25 780 ASP A C 1
ATOM 6240 O O . ASP A 1 780 ? -18.495 15.619 20.311 1.00 93.25 780 ASP A O 1
ATOM 6244 N N . ALA A 1 781 ? -19.521 17.497 20.949 1.00 93.06 781 ALA A N 1
ATOM 6245 C CA . ALA A 1 781 ? -20.521 17.478 19.895 1.00 93.06 781 ALA A CA 1
ATOM 6246 C C . ALA A 1 781 ? -20.515 18.791 19.117 1.00 93.06 781 ALA A C 1
ATOM 6248 O O . ALA A 1 781 ? -20.469 19.866 19.709 1.00 93.06 781 ALA A O 1
ATOM 6249 N N . LEU A 1 782 ? -20.608 18.690 17.794 1.00 92.31 782 LEU A N 1
ATOM 6250 C CA . LEU A 1 782 ? -20.728 19.811 16.875 1.00 92.31 782 LEU A CA 1
ATOM 6251 C C . LEU A 1 782 ? -22.062 19.719 16.124 1.00 92.31 782 LEU A C 1
ATOM 6253 O O . LEU A 1 782 ? -22.316 18.764 15.387 1.00 92.31 782 LEU A O 1
ATOM 6257 N N . LEU A 1 783 ? -22.922 20.715 16.316 1.00 91.56 783 LEU A N 1
ATOM 6258 C CA . LEU A 1 783 ? -24.192 20.851 15.603 1.00 91.56 783 LEU A CA 1
ATOM 6259 C C . LEU A 1 783 ? -24.019 21.824 14.431 1.00 91.56 783 LEU A C 1
ATOM 6261 O O . LEU A 1 783 ? -23.563 22.953 14.628 1.00 91.56 783 LEU A O 1
ATOM 6265 N N . LEU A 1 784 ? -24.381 21.380 13.223 1.00 88.12 784 LEU A N 1
ATOM 6266 C CA . LEU A 1 784 ? -24.232 22.161 11.987 1.00 88.12 784 LEU A CA 1
ATOM 6267 C C . LEU A 1 784 ? -25.498 22.941 11.597 1.00 88.12 784 LEU A C 1
ATOM 6269 O O . LEU A 1 784 ? -25.433 23.824 10.749 1.00 88.12 784 LEU A O 1
ATOM 6273 N N . ASP A 1 785 ? -26.639 22.643 12.217 1.00 86.06 785 ASP A N 1
ATOM 6274 C CA . ASP A 1 785 ? -27.908 23.342 12.007 1.00 86.06 785 ASP A CA 1
ATOM 6275 C C . ASP A 1 785 ? -28.824 23.223 13.234 1.00 86.06 785 ASP A C 1
ATOM 6277 O O . ASP A 1 785 ? -28.521 22.518 14.199 1.00 86.06 785 ASP A O 1
ATOM 6281 N N . GLU A 1 786 ? -29.949 23.937 13.204 1.00 87.06 786 GLU A N 1
ATOM 6282 C CA . GLU A 1 786 ? -30.921 23.968 14.301 1.00 87.06 786 GLU A CA 1
ATOM 6283 C C . GLU A 1 786 ? -31.815 22.726 14.387 1.00 87.06 786 GLU A C 1
ATOM 6285 O O . GLU A 1 786 ? -32.350 22.438 15.456 1.00 87.06 786 GLU A O 1
ATOM 6290 N N . ALA A 1 787 ? -31.989 21.990 13.284 1.00 89.25 787 ALA A N 1
ATOM 6291 C CA . ALA A 1 787 ? -32.826 20.790 13.251 1.00 89.25 787 ALA A CA 1
ATOM 6292 C C . ALA A 1 787 ? -32.117 19.571 13.865 1.00 89.25 787 ALA A C 1
ATOM 6294 O O . ALA A 1 787 ? -32.762 18.612 14.292 1.00 89.25 787 ALA A O 1
ATOM 6295 N N . SER A 1 788 ? -30.787 19.594 13.867 1.00 92.62 788 SER A N 1
ATOM 6296 C CA . SER A 1 788 ? -29.922 18.520 14.336 1.00 92.62 788 SER A CA 1
ATOM 6297 C C . SER A 1 788 ? -29.867 18.429 15.856 1.00 92.62 788 SER A C 1
ATOM 6299 O O . SER A 1 788 ? -30.024 19.413 16.580 1.00 92.62 788 SER A O 1
ATOM 6301 N N . ARG A 1 789 ? -29.600 17.222 16.360 1.00 92.81 789 ARG A N 1
ATOM 6302 C CA . ARG A 1 789 ? -29.624 16.929 17.796 1.00 92.81 789 ARG A CA 1
ATOM 6303 C C . ARG A 1 789 ? -28.434 16.074 18.207 1.00 92.81 789 ARG A C 1
ATOM 6305 O O . ARG A 1 789 ? -28.139 15.074 17.563 1.00 92.81 789 ARG A O 1
ATOM 6312 N N . SER A 1 790 ? -27.821 16.403 19.341 1.00 93.19 790 SER A N 1
ATOM 6313 C CA . SER A 1 790 ? -26.857 15.528 20.009 1.00 93.19 790 SER A CA 1
ATOM 6314 C C . SER A 1 790 ? -27.292 15.264 21.447 1.00 93.19 790 SER A C 1
ATOM 6316 O O . SER A 1 790 ? -27.695 16.192 22.144 1.00 93.19 790 SER A O 1
ATOM 6318 N N . ASP A 1 791 ? -27.237 14.007 21.882 1.00 93.50 791 ASP A N 1
ATOM 6319 C CA . ASP A 1 791 ? -27.534 13.596 23.258 1.00 93.50 791 ASP A CA 1
ATOM 6320 C C . ASP A 1 791 ? -26.300 12.949 23.905 1.00 93.50 791 ASP A C 1
ATOM 6322 O O . ASP A 1 791 ? -25.612 12.156 23.268 1.00 93.50 791 ASP A O 1
ATOM 6326 N N . THR A 1 792 ? -26.052 13.200 25.189 1.00 92.88 792 THR A N 1
ATOM 6327 C CA . THR A 1 792 ? -24.909 12.617 25.913 1.00 92.88 792 THR A CA 1
ATOM 6328 C C . THR A 1 792 ? -25.412 11.894 27.160 1.00 92.88 792 THR A C 1
ATOM 6330 O O . THR A 1 792 ? -25.990 12.510 28.051 1.00 92.88 792 THR A O 1
ATOM 6333 N N . TYR A 1 793 ? -25.198 10.577 27.227 1.00 93.94 793 TYR A N 1
ATOM 6334 C CA . TYR A 1 793 ? -25.635 9.692 28.312 1.00 93.94 793 TYR A CA 1
ATOM 6335 C C . TYR A 1 793 ? -24.426 9.034 29.009 1.00 93.94 793 TYR A C 1
ATOM 6337 O O . TYR A 1 793 ? -24.149 7.848 28.782 1.00 93.94 793 TYR A O 1
ATOM 6345 N N . PRO A 1 794 ? -23.669 9.775 29.837 1.00 93.62 794 PRO A N 1
ATOM 6346 C CA . PRO A 1 794 ? -22.575 9.210 30.614 1.00 93.62 794 PRO A CA 1
ATOM 6347 C C . PRO A 1 794 ? -23.138 8.432 31.811 1.00 93.62 794 PRO A C 1
ATOM 6349 O O . PRO A 1 794 ? -24.054 8.882 32.493 1.00 93.62 794 PRO A O 1
ATOM 6352 N N . THR A 1 795 ? -22.602 7.246 32.080 1.00 95.25 795 THR A N 1
ATOM 6353 C CA . THR A 1 795 ? -22.925 6.470 33.284 1.00 95.25 795 THR A CA 1
ATOM 6354 C C . THR A 1 795 ? -21.643 6.153 34.032 1.00 95.25 795 THR A C 1
ATOM 6356 O O . THR A 1 795 ? -20.693 5.641 33.442 1.00 95.25 795 THR A O 1
ATOM 6359 N N . MET A 1 796 ? -21.626 6.413 35.336 1.00 94.94 796 MET A N 1
ATOM 6360 C CA . MET A 1 796 ? -20.501 6.084 36.206 1.00 94.94 796 MET A CA 1
ATOM 6361 C C . MET A 1 796 ? -20.965 5.201 37.357 1.00 94.94 796 MET A C 1
ATOM 6363 O O . MET A 1 796 ? -21.967 5.498 38.005 1.00 94.94 796 MET A O 1
ATOM 6367 N N . LYS A 1 797 ? -20.242 4.111 37.601 1.00 96.75 797 LYS A N 1
ATOM 6368 C CA . LYS A 1 797 ? -20.459 3.188 38.720 1.00 96.75 797 LYS A CA 1
ATOM 6369 C C . LYS A 1 797 ? -19.141 3.008 39.452 1.00 96.75 797 LYS A C 1
ATOM 6371 O O . LYS A 1 797 ? -18.294 2.241 39.000 1.00 96.75 797 LYS A O 1
ATOM 6376 N N . ILE A 1 798 ? -18.940 3.789 40.506 1.00 96.94 798 ILE A N 1
ATOM 6377 C CA . ILE A 1 798 ? -17.652 3.898 41.184 1.00 96.94 798 ILE A CA 1
ATOM 6378 C C . ILE A 1 798 ? -17.770 3.279 42.573 1.00 96.94 798 ILE A C 1
ATOM 6380 O O . ILE A 1 798 ? -18.220 3.932 43.509 1.00 96.94 798 ILE A O 1
ATOM 6384 N N . ASP A 1 799 ? -17.357 2.020 42.696 1.00 94.69 799 ASP A N 1
ATOM 6385 C CA . ASP A 1 799 ? -17.474 1.252 43.938 1.00 94.69 799 ASP A CA 1
ATOM 6386 C C . ASP A 1 799 ? -16.168 1.278 44.767 1.00 94.69 799 ASP A C 1
ATOM 6388 O O . ASP A 1 799 ? -15.941 0.407 45.604 1.00 94.69 799 ASP A O 1
ATOM 6392 N N . HIS A 1 800 ? -15.291 2.269 44.539 1.00 94.00 800 HIS A N 1
ATOM 6393 C CA . HIS A 1 800 ? -14.035 2.486 45.271 1.00 94.00 800 HIS A CA 1
ATOM 6394 C C . HIS A 1 800 ? -13.791 3.982 45.538 1.00 94.00 800 HIS A C 1
ATOM 6396 O O . HIS A 1 800 ? -14.058 4.805 44.670 1.00 94.00 800 HIS A O 1
ATOM 6402 N N . GLN A 1 801 ? -13.240 4.343 46.704 1.00 92.69 801 GLN A N 1
ATOM 6403 C CA . GLN A 1 801 ? -12.991 5.746 47.088 1.00 92.69 801 GLN A CA 1
ATOM 6404 C C . GLN A 1 801 ? -11.670 6.315 46.537 1.00 92.69 801 GLN A C 1
ATOM 6406 O O . GLN A 1 801 ? -11.649 7.425 46.020 1.00 92.69 801 GLN A O 1
ATOM 6411 N N . ASP A 1 802 ? -10.580 5.542 46.587 1.00 95.44 802 ASP A N 1
ATOM 6412 C CA . ASP A 1 802 ? -9.252 5.968 46.105 1.00 95.44 802 ASP A CA 1
ATOM 6413 C C . ASP A 1 802 ? -9.117 5.916 44.569 1.00 95.44 802 ASP A C 1
ATOM 6415 O O . ASP A 1 802 ? -8.362 5.101 44.034 1.00 95.44 802 ASP A O 1
ATOM 6419 N N . VAL A 1 803 ? -9.873 6.734 43.836 1.00 96.81 803 VAL A N 1
ATOM 6420 C CA . VAL A 1 803 ? -9.821 6.813 42.364 1.00 96.81 803 VAL A CA 1
ATOM 6421 C C . VAL A 1 803 ? -9.983 8.243 41.856 1.00 96.81 803 VAL A C 1
ATOM 6423 O O . VAL A 1 803 ? -10.516 9.107 42.546 1.00 96.81 803 VAL A O 1
ATOM 6426 N N . THR A 1 804 ? -9.539 8.499 40.624 1.00 97.25 804 THR A N 1
ATOM 6427 C CA . THR A 1 804 ? -9.696 9.802 39.958 1.00 97.25 804 THR A CA 1
ATOM 6428 C C . THR A 1 804 ? -10.502 9.629 38.681 1.00 97.25 804 THR A C 1
ATOM 6430 O O . THR A 1 804 ? -10.031 9.003 37.734 1.00 97.25 804 THR A O 1
ATOM 6433 N N . ILE A 1 805 ? -11.719 10.167 38.650 1.00 96.19 805 ILE A N 1
ATOM 6434 C CA . ILE A 1 805 ? -12.626 10.048 37.507 1.00 96.19 805 ILE A CA 1
ATOM 6435 C C . ILE A 1 805 ? -13.014 11.452 37.052 1.00 96.19 805 ILE A C 1
ATOM 6437 O O . ILE A 1 805 ? -13.567 12.225 37.829 1.00 96.19 805 ILE A O 1
ATOM 6441 N N . GLU A 1 806 ? -12.725 11.765 35.795 1.00 96.31 806 GLU A N 1
ATOM 6442 C CA . GLU A 1 806 ? -13.034 13.043 35.160 1.00 96.31 806 GLU A CA 1
ATOM 6443 C C . GLU A 1 806 ? -14.011 12.819 34.005 1.00 96.31 806 GLU A C 1
ATOM 6445 O O . GLU A 1 806 ? -13.835 11.904 33.194 1.00 96.31 806 GLU A O 1
ATOM 6450 N N . HIS A 1 807 ? -15.027 13.675 33.901 1.00 95.00 807 HIS A N 1
ATOM 6451 C CA . HIS A 1 807 ? -15.898 13.717 32.736 1.00 95.00 807 HIS A CA 1
ATOM 6452 C C . HIS A 1 807 ? -16.230 15.138 32.324 1.00 95.00 807 HIS A C 1
ATOM 6454 O O . HIS A 1 807 ? -16.689 15.945 33.128 1.00 95.00 807 HIS A O 1
ATOM 6460 N N . GLU A 1 808 ? -16.038 15.389 31.039 1.00 94.69 808 GLU A N 1
ATOM 6461 C CA . GLU A 1 808 ? -16.311 16.645 30.371 1.00 94.69 808 GLU A CA 1
ATOM 6462 C C . GLU A 1 808 ? -17.204 16.359 29.159 1.00 94.69 808 GLU A C 1
ATOM 6464 O O . GLU A 1 808 ? -16.986 15.395 28.414 1.00 94.69 808 GLU A O 1
ATOM 6469 N N . ALA A 1 809 ? -18.222 17.193 28.961 1.00 92.81 809 ALA A N 1
ATOM 6470 C CA . ALA A 1 809 ? -19.087 17.137 27.795 1.00 92.81 809 ALA A CA 1
ATOM 6471 C C . ALA A 1 809 ? -19.365 18.551 27.280 1.00 92.81 809 ALA A C 1
ATOM 6473 O O . ALA A 1 809 ? -19.865 19.394 28.025 1.00 92.81 809 ALA A O 1
ATOM 6474 N N . THR A 1 810 ? -19.078 18.786 26.003 1.00 91.81 810 THR A N 1
ATOM 6475 C CA . THR A 1 810 ? -19.239 20.084 25.347 1.00 91.81 810 THR A CA 1
ATOM 6476 C C . THR A 1 810 ? -20.114 19.924 24.114 1.00 91.81 810 THR A C 1
ATOM 6478 O O . THR A 1 810 ? -19.872 19.053 23.280 1.00 91.81 810 THR A O 1
ATOM 6481 N N . VAL A 1 811 ? -21.126 20.778 23.975 1.00 90.31 811 VAL A N 1
ATOM 6482 C CA . VAL A 1 811 ? -21.926 20.878 22.751 1.00 90.31 811 VAL A CA 1
ATOM 6483 C C . VAL A 1 811 ? -21.707 22.261 22.163 1.00 90.31 811 VAL A C 1
ATOM 6485 O O . VAL A 1 811 ? -22.044 23.266 22.785 1.00 90.31 811 VAL A O 1
ATOM 6488 N N . SER A 1 812 ? -21.159 22.296 20.957 1.00 86.44 812 SER A N 1
ATOM 6489 C CA . SER A 1 812 ? -20.865 23.516 20.217 1.00 86.44 812 SER A CA 1
ATOM 6490 C C . SER A 1 812 ? -21.736 23.585 18.969 1.00 86.44 812 SER A C 1
ATOM 6492 O O . SER A 1 812 ? -22.024 22.574 18.327 1.00 86.44 812 SER A O 1
ATOM 6494 N N . LYS A 1 813 ? -22.141 24.797 18.601 1.00 86.44 813 LYS A N 1
ATOM 6495 C CA . LYS A 1 813 ? -22.654 25.104 17.264 1.00 86.44 813 LYS A CA 1
ATOM 6496 C C . LYS A 1 813 ? -21.535 25.760 16.468 1.00 86.44 813 LYS A C 1
ATOM 6498 O O . LYS A 1 813 ? -20.665 26.397 17.064 1.00 86.44 813 LYS A O 1
ATOM 6503 N N . ILE A 1 814 ? -21.552 25.626 15.144 1.00 80.50 814 ILE A N 1
ATOM 6504 C CA . ILE A 1 814 ? -20.699 26.488 14.325 1.00 80.50 814 ILE A CA 1
ATOM 6505 C C . ILE A 1 814 ? -21.153 27.934 14.548 1.00 80.50 814 ILE A C 1
ATOM 6507 O O . ILE A 1 814 ? -22.312 28.263 14.315 1.00 80.50 814 ILE A O 1
ATOM 6511 N N . GLY A 1 815 ? -20.248 28.774 15.053 1.00 74.75 815 GLY A N 1
ATOM 6512 C CA . GLY A 1 815 ? -20.552 30.176 15.304 1.00 74.75 815 GLY A CA 1
ATOM 6513 C C . GLY A 1 815 ? -20.665 30.948 13.994 1.00 74.75 815 GLY A C 1
ATOM 6514 O O . GLY A 1 815 ? -19.770 30.855 13.148 1.00 74.75 815 GLY A O 1
ATOM 6515 N N . ASP A 1 816 ? -21.713 31.761 13.855 1.00 75.31 816 ASP A N 1
ATOM 6516 C CA . ASP A 1 816 ? -21.883 32.651 12.700 1.00 75.31 816 ASP A CA 1
ATOM 6517 C C . ASP A 1 816 ? -20.674 33.574 12.520 1.00 75.31 816 ASP A C 1
ATOM 6519 O O . ASP A 1 816 ? -20.289 33.862 11.394 1.00 75.31 816 ASP A O 1
ATOM 6523 N N . GLU A 1 817 ? -20.000 33.959 13.609 1.00 85.00 817 GLU A N 1
ATOM 6524 C CA . GLU A 1 817 ? -18.754 34.731 13.562 1.00 85.00 817 GLU A CA 1
ATOM 6525 C C . GLU A 1 817 ? -17.593 33.968 12.912 1.00 85.00 817 GLU A C 1
ATOM 6527 O O . GLU A 1 817 ? -16.825 34.564 12.162 1.00 85.00 817 GLU A O 1
ATOM 6532 N N . GLN A 1 818 ? -17.453 32.660 13.161 1.00 85.94 818 GLN A N 1
ATOM 6533 C CA . GLN A 1 818 ? -16.388 31.843 12.562 1.00 85.94 818 GLN A CA 1
ATOM 6534 C C . GLN A 1 818 ? -16.628 31.658 11.061 1.00 85.94 818 GLN A C 1
ATOM 6536 O O . GLN A 1 818 ? -15.702 31.809 10.260 1.00 85.94 818 GLN A O 1
ATOM 6541 N N . LEU A 1 819 ? -17.880 31.389 10.675 1.00 86.12 819 LEU A N 1
ATOM 6542 C CA . LEU A 1 819 ? -18.277 31.321 9.269 1.00 86.12 819 LEU A CA 1
ATOM 6543 C C . LEU A 1 819 ? -18.124 32.675 8.587 1.00 86.12 819 LEU A C 1
ATOM 6545 O O . LEU A 1 819 ? -17.516 32.752 7.522 1.00 86.12 819 LEU A O 1
ATOM 6549 N N . PHE A 1 820 ? -18.616 33.750 9.201 1.00 87.31 820 PHE A N 1
ATOM 6550 C CA . PHE A 1 820 ? -18.472 35.108 8.688 1.00 87.31 820 PHE A CA 1
ATOM 6551 C C . PHE A 1 820 ? -16.999 35.486 8.540 1.00 87.31 820 PHE A C 1
ATOM 6553 O O . PHE A 1 820 ? -16.607 36.018 7.506 1.00 87.31 820 PHE A O 1
ATOM 6560 N N . TYR A 1 821 ? -16.157 35.147 9.520 1.00 93.81 821 TYR A N 1
ATOM 6561 C CA . TYR A 1 821 ? -14.724 35.390 9.449 1.00 93.81 821 TYR A CA 1
ATOM 6562 C C . TYR A 1 821 ? -14.119 34.705 8.224 1.00 93.81 821 TYR A C 1
ATOM 6564 O O . TYR A 1 821 ? -13.505 35.387 7.410 1.00 93.81 821 TYR A O 1
ATOM 6572 N N . LEU A 1 822 ? -14.304 33.391 8.060 1.00 92.69 822 LEU A N 1
ATOM 6573 C CA . LEU A 1 822 ? -13.724 32.633 6.943 1.00 92.69 822 LEU A CA 1
ATOM 6574 C C . LEU A 1 822 ? -14.280 33.091 5.589 1.00 92.69 822 LEU A C 1
ATOM 6576 O O . LEU A 1 822 ? -13.513 33.326 4.652 1.00 92.69 822 LEU A O 1
ATOM 6580 N N . THR A 1 823 ? -15.594 33.297 5.502 1.00 90.94 823 THR A N 1
ATOM 6581 C CA . THR A 1 823 ? -16.243 33.759 4.268 1.00 90.94 823 THR A CA 1
ATOM 6582 C C . THR A 1 823 ? -15.839 35.176 3.879 1.00 90.94 823 THR A C 1
ATOM 6584 O O . THR A 1 823 ? -15.596 35.437 2.701 1.00 90.94 823 THR A O 1
ATOM 6587 N N . SER A 1 824 ? -15.616 36.078 4.841 1.00 93.81 824 SER A N 1
ATOM 6588 C CA . SER A 1 824 ? -15.101 37.419 4.546 1.00 93.81 824 SER A CA 1
ATOM 6589 C C . SER A 1 824 ? -13.643 37.414 4.056 1.00 93.81 824 SER A C 1
ATOM 6591 O O . SER A 1 824 ? -13.159 38.448 3.597 1.00 93.81 824 SER A O 1
ATOM 6593 N N . ARG A 1 825 ? -12.922 36.286 4.161 1.00 94.19 825 ARG A N 1
ATOM 6594 C CA . ARG A 1 825 ? -11.593 36.078 3.551 1.00 94.19 825 ARG A CA 1
ATOM 6595 C C . ARG A 1 825 ? -11.685 35.435 2.159 1.00 94.19 825 ARG A C 1
ATOM 6597 O O . ARG A 1 825 ? -10.656 35.105 1.578 1.00 94.19 825 ARG A O 1
ATOM 6604 N N . GLY A 1 826 ? -12.893 35.295 1.608 1.00 91.00 826 GLY A N 1
ATOM 6605 C CA . GLY A 1 826 ? -13.139 34.764 0.265 1.00 91.00 826 GLY A CA 1
ATOM 6606 C C . GLY A 1 826 ? -13.259 33.240 0.193 1.00 91.00 826 GLY A C 1
ATOM 6607 O O . GLY A 1 826 ? -13.228 32.693 -0.905 1.00 91.00 826 GLY A O 1
ATOM 6608 N N . ILE A 1 827 ? -13.378 32.554 1.334 1.00 91.19 827 ILE A N 1
ATOM 6609 C CA . ILE A 1 827 ? -13.612 31.105 1.396 1.00 91.19 827 ILE A CA 1
ATOM 6610 C C . ILE A 1 827 ? -15.116 30.859 1.244 1.00 91.19 827 ILE A C 1
ATOM 6612 O O . ILE A 1 827 ? -15.911 31.506 1.919 1.00 91.19 827 ILE A O 1
ATOM 6616 N N . ASP A 1 828 ? -15.531 29.939 0.376 1.00 87.88 828 ASP A N 1
ATOM 6617 C CA . ASP A 1 828 ? -16.957 29.627 0.236 1.00 87.88 828 ASP A CA 1
ATOM 6618 C C . ASP A 1 828 ? -17.545 29.073 1.549 1.00 87.88 828 ASP A C 1
ATOM 6620 O O . ASP A 1 828 ? -16.841 28.422 2.323 1.00 87.88 828 ASP A O 1
ATOM 6624 N N . LYS A 1 829 ? -18.840 29.293 1.810 1.00 82.56 829 LYS A N 1
ATOM 6625 C CA . LYS A 1 829 ? -19.485 28.835 3.052 1.00 82.56 829 LYS A CA 1
ATOM 6626 C C . LYS A 1 829 ? -19.324 27.324 3.264 1.00 82.56 829 LYS A C 1
ATOM 6628 O O . LYS A 1 829 ? -18.990 26.913 4.374 1.00 82.56 829 LYS A O 1
ATOM 6633 N N . ALA A 1 830 ? -19.483 26.507 2.220 1.00 79.00 830 ALA A N 1
ATOM 6634 C CA . ALA A 1 830 ? -19.324 25.056 2.336 1.00 79.00 830 ALA A CA 1
ATOM 6635 C C . ALA A 1 830 ? -17.866 24.664 2.637 1.00 79.00 830 ALA A C 1
ATOM 6637 O O . ALA A 1 830 ? -17.601 23.761 3.434 1.00 79.00 830 ALA A O 1
ATOM 6638 N N . GLN A 1 831 ? -16.905 25.384 2.050 1.00 81.81 831 GLN A N 1
ATOM 6639 C CA . GLN A 1 831 ? -15.481 25.196 2.333 1.00 81.81 831 GLN A CA 1
ATOM 6640 C C . GLN A 1 831 ? -15.126 25.625 3.763 1.00 81.81 831 GLN A C 1
ATOM 6642 O O . GLN A 1 831 ? -14.382 24.921 4.444 1.00 81.81 831 GLN A O 1
ATOM 6647 N N . ALA A 1 832 ? -15.690 26.734 4.245 1.00 87.00 832 ALA A N 1
ATOM 6648 C CA . ALA A 1 832 ? -15.500 27.226 5.605 1.00 87.00 832 ALA A CA 1
ATOM 6649 C C . ALA A 1 832 ? -16.043 26.233 6.645 1.00 87.00 832 ALA A C 1
ATOM 6651 O O . ALA A 1 832 ? -15.338 25.892 7.596 1.00 87.00 832 ALA A O 1
ATOM 6652 N N . GLU A 1 833 ? -17.253 25.706 6.431 1.00 83.19 833 GLU A N 1
ATOM 6653 C CA . GLU A 1 833 ? -17.824 24.640 7.262 1.00 83.19 833 GLU A CA 1
ATOM 6654 C C . GLU A 1 833 ? -16.914 23.405 7.275 1.00 83.19 833 GLU A C 1
ATOM 6656 O O . GLU A 1 833 ? -16.612 22.872 8.344 1.00 83.19 833 GLU A O 1
ATOM 6661 N N . SER A 1 834 ? -16.426 22.973 6.105 1.00 82.81 834 SER A N 1
ATOM 6662 C CA . SER A 1 834 ? -15.520 21.822 6.005 1.00 82.81 834 SER A CA 1
ATOM 6663 C C . SER A 1 834 ? -14.209 22.052 6.760 1.00 82.81 834 SER A C 1
ATOM 6665 O O . SER A 1 834 ? -13.740 21.147 7.447 1.00 82.81 834 SER A O 1
ATOM 6667 N N . MET A 1 835 ? -13.639 23.259 6.713 1.00 86.94 835 MET A N 1
ATOM 6668 C CA . MET A 1 835 ? -12.432 23.601 7.474 1.00 86.94 835 MET A CA 1
ATOM 6669 C C . MET A 1 835 ? -12.651 23.518 8.989 1.00 86.94 835 MET A C 1
ATOM 6671 O O . MET A 1 835 ? -11.805 22.964 9.692 1.00 86.94 835 MET A O 1
ATOM 6675 N N . ILE A 1 836 ? -13.783 24.025 9.490 1.00 87.75 836 ILE A N 1
ATOM 6676 C CA . ILE A 1 836 ? -14.129 23.962 10.919 1.00 87.75 836 ILE A CA 1
ATOM 6677 C C . ILE A 1 836 ? -14.306 22.505 11.358 1.00 87.75 836 ILE A C 1
ATOM 6679 O O . ILE A 1 836 ? -13.745 22.089 12.374 1.00 87.75 836 ILE A O 1
ATOM 6683 N N . VAL A 1 837 ? -15.031 21.711 10.565 1.00 86.50 837 VAL A N 1
ATOM 6684 C CA . VAL A 1 837 ? -15.217 20.279 10.820 1.00 86.50 837 VAL A CA 1
ATOM 6685 C C . VAL A 1 837 ? -13.875 19.540 10.806 1.00 86.50 837 VAL A C 1
ATOM 6687 O O . VAL A 1 837 ? -13.602 18.776 11.727 1.00 86.50 837 VAL A O 1
ATOM 6690 N N . ASN A 1 838 ? -13.000 19.807 9.833 1.00 84.88 838 ASN A N 1
ATOM 6691 C CA . ASN A 1 838 ? -11.676 19.184 9.748 1.00 84.88 838 ASN A CA 1
ATOM 6692 C C . ASN A 1 838 ? -10.792 19.520 10.962 1.00 84.88 838 ASN A C 1
ATOM 6694 O O . ASN A 1 838 ? -10.120 18.638 11.495 1.00 84.88 838 ASN A O 1
ATOM 6698 N N . GLY A 1 839 ? -10.830 20.766 11.446 1.00 87.69 839 GLY A N 1
ATOM 6699 C CA . GLY A 1 839 ? -10.150 21.153 12.686 1.00 87.69 839 GLY A CA 1
ATOM 6700 C C . GLY A 1 839 ? -10.722 20.440 13.917 1.00 87.69 839 GLY A C 1
ATOM 6701 O O . GLY A 1 839 ? -9.978 19.999 14.789 1.00 87.69 839 GLY A O 1
ATOM 6702 N N . PHE A 1 840 ? -12.043 20.250 13.967 1.00 87.94 840 PHE A N 1
ATOM 6703 C CA . PHE A 1 840 ? -12.708 19.541 15.062 1.00 87.94 840 PHE A CA 1
ATOM 6704 C C . PHE A 1 840 ? -12.298 18.060 15.154 1.00 87.94 840 PHE A C 1
ATOM 6706 O O . PHE A 1 840 ? -12.145 17.525 16.257 1.00 87.94 840 PHE A O 1
ATOM 6713 N N . ILE A 1 841 ? -12.096 17.401 14.009 1.00 85.19 841 ILE A N 1
ATOM 6714 C CA . ILE A 1 841 ? -11.747 15.973 13.920 1.00 85.19 841 ILE A CA 1
ATOM 6715 C C . ILE A 1 841 ? -10.234 15.710 13.903 1.00 85.19 841 ILE A C 1
ATOM 6717 O O . ILE A 1 841 ? -9.825 14.555 14.030 1.00 85.19 841 ILE A O 1
ATOM 6721 N N . GLU A 1 842 ? -9.404 16.750 13.774 1.00 83.31 842 GLU A N 1
ATOM 6722 C CA . GLU A 1 842 ? -7.942 16.661 13.642 1.00 83.31 842 GLU A CA 1
ATOM 6723 C C . GLU A 1 842 ? -7.270 15.726 14.671 1.00 83.31 842 GLU A C 1
ATOM 6725 O O . GLU A 1 842 ? -6.422 14.930 14.259 1.00 83.31 842 GLU A O 1
ATOM 6730 N N . PRO A 1 843 ? -7.643 15.724 15.973 1.00 76.94 843 PRO A N 1
ATOM 6731 C CA . PRO A 1 843 ? -7.030 14.817 16.947 1.00 76.94 843 PRO A CA 1
ATOM 6732 C C . PRO A 1 843 ? -7.205 13.333 16.599 1.00 76.94 843 PRO A C 1
ATOM 6734 O O . PRO A 1 843 ? -6.362 12.520 16.949 1.00 76.94 843 PRO A O 1
ATOM 6737 N N . ILE A 1 844 ? -8.288 12.985 15.898 1.00 77.25 844 ILE A N 1
ATOM 6738 C CA . ILE A 1 844 ? -8.593 11.613 15.473 1.00 77.25 844 ILE A CA 1
ATOM 6739 C C . ILE A 1 844 ? -7.849 11.284 14.189 1.00 77.25 844 ILE A C 1
ATOM 6741 O O . ILE A 1 844 ? -7.244 10.222 14.078 1.00 77.25 844 ILE A O 1
ATOM 6745 N N . VAL A 1 845 ? -7.842 12.221 13.242 1.00 78.25 845 VAL A N 1
ATOM 6746 C CA . VAL A 1 845 ? -7.133 12.078 11.966 1.00 78.25 845 VAL A CA 1
ATOM 6747 C C . VAL A 1 845 ? -5.632 11.856 12.190 1.00 78.25 845 VAL A C 1
ATOM 6749 O O . VAL A 1 845 ? -5.032 11.052 11.483 1.00 78.25 845 VAL A O 1
ATOM 6752 N N . LYS A 1 846 ? -5.034 12.497 13.205 1.00 80.50 846 LYS A N 1
ATOM 6753 C CA . LYS A 1 846 ? -3.619 12.317 13.582 1.00 80.50 846 LYS A CA 1
ATOM 6754 C C . LYS A 1 846 ? -3.264 10.909 14.070 1.00 80.50 846 LYS A C 1
ATOM 6756 O O . LYS A 1 846 ? -2.109 10.517 13.944 1.00 80.50 846 LYS A O 1
ATOM 6761 N N . GLU A 1 847 ? -4.226 10.157 14.603 1.00 76.56 847 GLU A N 1
ATOM 6762 C CA . GLU A 1 847 ? -4.010 8.778 15.069 1.00 76.56 847 GLU A CA 1
ATOM 6763 C C . GLU A 1 847 ? -4.147 7.733 13.951 1.00 76.56 847 GLU A C 1
ATOM 6765 O O . GLU A 1 847 ? -3.819 6.558 14.150 1.00 76.56 847 GLU A O 1
ATOM 6770 N N . LEU A 1 848 ? -4.629 8.145 12.774 1.00 70.94 848 LEU A N 1
ATOM 6771 C CA . LEU A 1 848 ? -4.818 7.276 11.618 1.00 70.94 848 LEU A CA 1
ATOM 6772 C C . LEU A 1 848 ? -3.581 7.286 10.705 1.00 70.94 848 LEU A C 1
ATOM 6774 O O . LEU A 1 848 ? -2.930 8.320 10.547 1.00 70.94 848 LEU A O 1
ATOM 6778 N N . PRO A 1 849 ? -3.270 6.164 10.030 1.00 64.75 849 PRO A N 1
ATOM 6779 C CA . PRO A 1 849 ? -2.315 6.177 8.926 1.00 64.75 849 PRO A CA 1
ATOM 6780 C C . PRO A 1 849 ? -2.744 7.172 7.834 1.00 64.75 849 PRO A C 1
ATOM 6782 O O . PRO A 1 849 ? -3.940 7.365 7.610 1.00 64.75 849 PRO A O 1
ATOM 6785 N N . LEU A 1 850 ? -1.775 7.761 7.121 1.00 59.50 850 LEU A N 1
ATOM 6786 C CA . LEU A 1 850 ? -2.007 8.849 6.156 1.00 59.50 850 LEU A CA 1
ATOM 6787 C C . LEU A 1 850 ? -3.099 8.525 5.121 1.00 59.50 850 LEU A C 1
ATOM 6789 O O . LEU A 1 850 ? -3.939 9.369 4.828 1.00 59.50 850 LEU A O 1
ATOM 6793 N N . GLU A 1 851 ? -3.116 7.298 4.603 1.00 58.88 851 GLU A N 1
ATOM 6794 C CA . GLU A 1 851 ? -4.104 6.830 3.620 1.00 58.88 851 GLU A CA 1
ATOM 6795 C C . GLU A 1 851 ? -5.543 6.927 4.158 1.00 58.88 851 GLU A C 1
ATOM 6797 O O . GLU A 1 851 ? -6.422 7.489 3.505 1.00 58.88 851 GLU A O 1
ATOM 6802 N N . TYR A 1 852 ? -5.762 6.467 5.391 1.00 65.19 852 TYR A N 1
ATOM 6803 C CA . TYR A 1 852 ? -7.072 6.462 6.049 1.00 65.19 852 TYR A CA 1
ATOM 6804 C C . TYR A 1 852 ? -7.468 7.835 6.587 1.00 65.19 852 TYR A C 1
ATOM 6806 O O . TYR A 1 852 ? -8.648 8.173 6.616 1.00 65.19 852 TYR A O 1
ATOM 6814 N N . ALA A 1 853 ? -6.491 8.650 6.983 1.00 67.81 853 ALA A N 1
ATOM 6815 C CA . ALA A 1 853 ? -6.711 10.053 7.302 1.00 67.81 853 ALA A CA 1
ATOM 6816 C C . ALA A 1 853 ? -7.278 10.812 6.087 1.00 67.81 853 ALA A C 1
ATOM 6818 O O . ALA A 1 853 ? -8.259 11.548 6.209 1.00 67.81 853 ALA A O 1
ATOM 6819 N N . VAL A 1 854 ? -6.697 10.594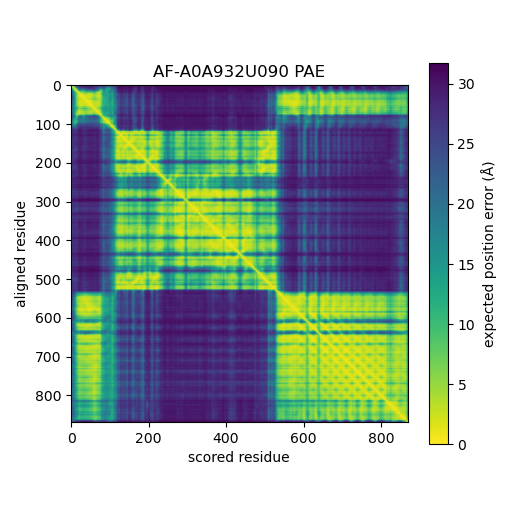 4.901 1.00 65.50 854 VAL A N 1
ATOM 6820 C CA . VAL A 1 854 ? -7.187 11.172 3.639 1.00 65.50 854 VAL A CA 1
ATOM 6821 C C . VAL A 1 854 ? -8.572 10.624 3.284 1.00 65.50 854 VAL A C 1
ATOM 6823 O O . VAL A 1 854 ? -9.448 11.398 2.895 1.00 65.50 854 VAL A O 1
ATOM 6826 N N . GLU A 1 855 ? -8.796 9.319 3.450 1.00 66.44 855 GLU A N 1
ATOM 6827 C CA . GLU A 1 855 ? -10.096 8.690 3.198 1.00 66.44 855 GLU A CA 1
ATOM 6828 C C . GLU A 1 855 ? -11.196 9.243 4.114 1.00 66.44 855 GLU A C 1
ATOM 6830 O O . GLU A 1 855 ? -12.235 9.676 3.619 1.00 66.44 855 GLU A O 1
ATOM 6835 N N . LEU A 1 856 ? -10.957 9.310 5.428 1.00 72.81 856 LEU A N 1
ATOM 6836 C CA . LEU A 1 856 ? -11.903 9.858 6.400 1.00 72.81 856 LEU A CA 1
ATOM 6837 C C . LEU A 1 856 ? -12.266 11.312 6.066 1.00 72.81 856 LEU A C 1
ATOM 6839 O O . LEU A 1 856 ? -13.449 11.653 6.042 1.00 72.81 856 LEU A O 1
ATOM 6843 N N . ASN A 1 857 ? -11.272 12.147 5.747 1.00 72.69 857 ASN A N 1
ATOM 6844 C CA . ASN A 1 857 ? -11.506 13.537 5.343 1.00 72.69 857 ASN A CA 1
ATOM 6845 C C . ASN A 1 857 ? -12.383 13.619 4.088 1.00 72.69 857 ASN A C 1
ATOM 6847 O O . ASN A 1 857 ? -13.330 14.405 4.037 1.00 72.69 857 ASN A O 1
ATOM 6851 N N . ARG A 1 858 ? -12.116 12.770 3.089 1.00 69.94 858 ARG A N 1
ATOM 6852 C CA . ARG A 1 858 ? -12.908 12.721 1.857 1.00 69.94 858 ARG A CA 1
ATOM 6853 C C . ARG A 1 858 ? -14.335 12.233 2.106 1.00 69.94 858 ARG A C 1
ATOM 6855 O O . ARG A 1 858 ? -15.271 12.787 1.537 1.00 69.94 858 ARG A O 1
ATOM 6862 N N . LEU A 1 859 ? -14.519 11.221 2.952 1.00 73.25 859 LEU A N 1
ATOM 6863 C CA . LEU A 1 859 ? -15.841 10.712 3.322 1.00 73.25 859 LEU A CA 1
ATOM 6864 C C . LEU A 1 859 ? -16.668 11.783 4.034 1.00 73.25 859 LEU A C 1
ATOM 6866 O O . LEU A 1 859 ? -17.842 11.957 3.717 1.00 73.25 859 LEU A O 1
ATOM 6870 N N . ILE A 1 860 ? -16.055 12.538 4.945 1.00 75.81 860 ILE A N 1
ATOM 6871 C CA . ILE A 1 860 ? -16.719 13.651 5.628 1.00 75.81 860 ILE A CA 1
ATOM 6872 C C . ILE A 1 860 ? -17.090 14.748 4.626 1.00 75.81 860 ILE A C 1
ATOM 6874 O O . ILE A 1 860 ? -18.232 15.198 4.638 1.00 75.81 860 ILE A O 1
ATOM 6878 N N . GLN A 1 861 ? -16.194 15.118 3.706 1.00 71.31 861 GLN A N 1
ATOM 6879 C CA . GLN A 1 861 ? -16.504 16.078 2.637 1.00 71.31 861 GLN A CA 1
ATOM 6880 C C . GLN A 1 861 ? -17.694 15.631 1.779 1.00 71.31 861 GLN A C 1
ATOM 6882 O O . GLN A 1 861 ? -18.607 16.419 1.552 1.00 71.31 861 GLN A O 1
ATOM 6887 N N . LEU A 1 862 ? -17.749 14.357 1.380 1.00 70.81 862 LEU A N 1
ATOM 6888 C CA . LEU A 1 862 ? -18.874 13.813 0.612 1.00 70.81 862 LEU A CA 1
ATOM 6889 C C . LEU A 1 862 ? -20.201 13.894 1.381 1.00 70.81 862 LEU A C 1
ATOM 6891 O O . LEU A 1 862 ? -21.228 14.248 0.803 1.00 70.81 862 LEU A O 1
ATOM 6895 N N . GLN A 1 863 ? -20.184 13.608 2.686 1.00 69.94 863 GLN A N 1
ATOM 6896 C CA . GLN A 1 863 ? -21.363 13.775 3.543 1.00 69.94 863 GLN A CA 1
ATOM 6897 C C . GLN A 1 863 ? -21.761 15.253 3.692 1.00 69.94 863 GLN A C 1
ATOM 6899 O O . GLN A 1 863 ? -22.932 15.562 3.905 1.00 69.94 863 GLN A O 1
ATOM 6904 N N . MET A 1 864 ? -20.809 16.178 3.541 1.00 70.00 864 MET A N 1
ATOM 6905 C CA . MET A 1 864 ? -21.074 17.615 3.561 1.00 70.00 864 MET A CA 1
ATOM 6906 C C . MET A 1 864 ? -21.596 18.166 2.221 1.00 70.00 864 MET A C 1
ATOM 6908 O O . MET A 1 864 ? -22.395 19.106 2.235 1.00 70.00 864 MET A O 1
ATOM 6912 N N . GLU A 1 865 ? -21.181 17.600 1.087 1.00 62.09 865 GLU A N 1
ATOM 6913 C CA . GLU A 1 865 ? -21.622 17.993 -0.262 1.00 62.09 865 GLU A CA 1
ATOM 6914 C C . GLU A 1 865 ? -22.998 17.404 -0.625 1.00 62.09 865 GLU A C 1
ATOM 6916 O O . GLU A 1 865 ? -23.807 18.062 -1.278 1.00 62.09 865 GLU A O 1
ATOM 6921 N N . GLY A 1 866 ? -23.311 16.190 -0.155 1.00 46.66 866 GLY A N 1
ATOM 6922 C CA . GLY A 1 866 ? -24.528 15.429 -0.484 1.00 46.66 866 GLY A CA 1
ATOM 6923 C C . GLY A 1 866 ? -25.848 15.944 0.110 1.00 46.66 866 GLY A C 1
ATOM 6924 O O . GLY A 1 866 ? -26.806 15.183 0.241 1.00 46.66 866 GLY A O 1
ATOM 6925 N N . SER A 1 867 ? -25.926 17.210 0.513 1.00 35.69 867 SER A N 1
ATOM 6926 C CA . SER A 1 867 ? -27.150 17.858 1.016 1.00 35.69 867 SER A CA 1
ATOM 6927 C C . SER A 1 867 ? -27.202 19.329 0.603 1.00 35.69 867 SER A C 1
ATOM 6929 O O . SER A 1 867 ? -27.536 20.205 1.403 1.00 35.69 867 SER A O 1
ATOM 6931 N N . VAL A 1 868 ? -26.827 19.600 -0.645 1.00 25.28 868 VAL A N 1
ATOM 6932 C CA . VAL A 1 868 ? -27.208 20.825 -1.351 1.00 25.28 868 VAL A CA 1
ATOM 6933 C C . VAL A 1 868 ? -28.448 20.470 -2.170 1.00 25.28 868 VAL A C 1
ATOM 6935 O O . VAL A 1 868 ? -28.433 19.481 -2.903 1.00 25.28 868 VAL A O 1
ATOM 6938 N N . GLY A 1 869 ? -29.537 21.196 -1.911 1.00 30.45 869 GLY A N 1
ATOM 6939 C CA . GLY A 1 869 ? -30.859 20.962 -2.496 1.00 30.45 869 GLY A CA 1
ATOM 6940 C C . GLY A 1 869 ? -30.941 21.134 -4.004 1.00 30.45 869 GLY A C 1
ATOM 6941 O O . GLY A 1 869 ? -29.978 21.650 -4.615 1.00 30.45 869 GLY A O 1
#

Nearest PDB structures (foldseek):
  5awf-assembly1_A  TM=9.537E-01  e=7.313E-27  Escherichia coli K-12
  5awf-assembly2_E  TM=8.948E-01  e=4.479E-26  Escherichia coli K-12
  5awg-assembly2_E  TM=9.236E-01  e=2.376E-23  Escherichia coli K-12
  5awf-assembly1_B  TM=8.974E-01  e=7.611E-14  Escherichia coli K-12
  5awg-assembly2_F  TM=8.694E-01  e=1.099E-11  Escherichia coli K-12

Solvent-accessible surface area (backbone atoms only — not comparable to full-atom values): 45513 Å² total; per-residue (Å²): 132,86,86,74,73,92,78,86,80,87,77,90,81,85,59,71,39,71,49,64,68,24,82,50,72,68,56,43,52,49,52,33,61,77,69,68,58,58,72,69,57,47,53,47,17,56,51,10,46,58,44,26,74,71,40,70,80,73,95,65,84,59,88,63,84,82,68,61,64,61,66,25,29,54,49,73,38,73,55,98,61,88,47,66,37,58,85,64,46,60,67,71,60,54,54,51,57,66,73,69,70,60,61,68,76,58,64,29,50,81,29,61,22,87,54,55,62,28,27,34,38,31,80,38,40,29,43,31,70,76,15,50,44,36,54,69,75,59,55,60,74,41,48,29,34,19,55,38,83,89,80,46,41,76,39,82,29,41,26,70,40,68,46,82,71,48,69,42,63,29,31,41,37,32,35,62,55,33,63,47,47,27,23,54,60,24,38,33,38,27,58,45,80,48,59,57,92,92,46,98,66,60,48,76,46,79,47,78,41,35,46,73,80,59,52,75,69,40,33,33,34,26,55,42,30,60,81,91,57,46,50,69,51,71,50,76,82,64,94,63,60,71,64,42,79,49,65,58,96,91,41,77,45,79,42,47,50,84,48,28,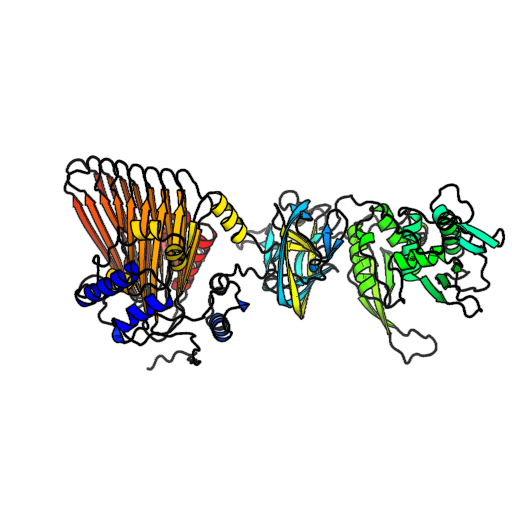65,42,91,84,42,69,74,51,31,49,63,64,50,59,46,42,61,55,30,18,51,50,18,25,35,67,45,42,32,43,76,47,72,48,92,57,100,72,68,49,49,35,44,35,34,66,50,43,64,86,44,54,69,60,55,50,49,51,40,49,40,42,30,71,58,25,40,34,75,63,63,91,60,91,52,62,51,39,46,55,42,75,42,66,68,62,49,46,39,43,48,75,62,50,64,54,59,52,76,71,62,43,54,76,52,54,69,56,65,10,27,30,57,66,34,41,37,11,19,52,13,13,27,38,56,40,43,32,46,77,47,78,52,101,88,44,49,34,42,35,36,55,38,67,23,59,72,37,50,55,51,49,43,52,52,36,27,60,65,54,36,48,42,52,50,75,44,79,46,78,46,57,85,40,94,86,46,83,83,52,80,41,70,35,30,34,37,42,38,44,46,81,58,67,84,30,33,90,45,9,68,54,44,57,78,65,64,63,90,75,97,76,63,87,57,72,60,64,66,93,90,40,84,60,54,81,80,43,45,84,30,29,26,54,27,44,28,73,42,77,43,81,76,49,70,46,55,22,29,38,49,26,41,50,86,67,46,31,33,33,42,46,50,30,40,33,57,46,46,70,80,64,67,68,68,45,50,54,53,35,46,75,65,58,34,45,79,41,45,27,68,55,31,48,70,78,38,42,69,65,41,66,71,53,63,50,71,84,61,32,37,80,71,41,41,57,46,1,44,26,53,26,45,53,74,44,41,36,25,37,38,37,40,66,61,37,72,47,90,65,67,47,77,48,75,49,74,63,89,57,80,31,36,41,47,25,30,39,31,41,39,40,31,27,41,48,9,35,41,36,39,35,40,40,36,42,36,71,83,58,99,49,65,28,44,37,27,38,38,38,38,35,43,29,28,42,48,4,37,43,37,42,37,33,47,35,43,34,24,66,44,27,37,39,45,36,50,34,41,34,43,24,25,34,50,4,37,41,37,40,39,39,37,45,34,54,22,23,31,33,43,38,46,47,29,36,35,24,62,14,48,47,5,35,35,38,38,40,37,40,38,44,13,43,63,80,16,34,35,35,34,48,34,31,44,36,32,58,15,31,46,18,40,38,39,38,40,38,40,35,36,14,28,73,47,1,27,31,27,43,43,36,39,43,36,33,36,72,67,21,46,60,20,37,37,41,37,42,36,42,36,39,33,72,44,88,70,22,41,78,46,79,47,79,42,79,45,72,56,51,83,60,54,48,80,48,77,47,77,47,81,43,63,77,49,69,66,60,47,50,53,40,35,75,72,74,39,52,68,70,56,36,53,49,51,53,52,50,63,73,45,39,80,60,41,71,76,41,59,70,70,56,29,53,49,52,53,51,53,51,48,49,67,64,59,77,72,69,132

pLDDT: mean 79.96, std 17.4, range [23.42, 98.56]